Protein 2YSL (pdb70)

Radius of gyration: 19.65 Å; Cα contacts (8 Å, |Δi|>4): 67; chains: 1; bounding box: 47×52×24 Å

Foldseek 3Di:
DDDDDDDDDDDDDDDDDPVADAAPPPRHRQPDWDQFPVGDTHHPVPVVVQPPPDDFQRADPVDGDRDGDDDDD

Organism: Homo sapiens (NCBI:txid9606)

GO terms:
  GO:0003713 transcription coactivator activity (F, IDA)
  GO:0061630 ubiquitin protein ligase activity (F, IDA)
  GO:0005739 mitochondrion (C, IDA)
  GO:0140374 antiviral innate immune response (P, IDA)
  GO:1900226 negative regulation of NLRP3 inflammasome complex assembly (P, IDA)
  GO:0051607 defense response to virus (P, IDA)
  GO:0006511 ubiquitin-dependent protein catabolic process (P, IDA)
  GO:0070534 protein K63-linked ubiquitination (P, IDA)
  GO:0070936 protein K48-linked ubiquitination (P, IDA)
  GO:0061630 ubiquitin protein ligase activity (F, EXP)
  GO:0005737 cytoplasm (C, EXP)
  GO:0005739 mitochondrion (C, EXP)
  GO:0005829 cytosol (C, TAS)
  GO:0005515 protein binding (F, IPI)
  GO:0140374 antiviral innate immune response (P, IMP)
  GO:0046597 host-mediated suppression of symbiont invasion (P, IMP)

Structure (mmCIF, N/CA/C/O backbone):
data_2YSL
#
_entry.id   2YSL
#
loop_
_entity.id
_entity.type
_entity.pdbx_description
1 polymer 'Tripartite motif-containing protein 31'
2 non-polymer 'ZINC ION'
#
loop_
_atom_site.group_PDB
_atom_site.id
_atom_site.type_symbol
_atom_site.label_atom_id
_atom_site.label_alt_id
_atom_site.label_comp_id
_atom_site.label_asym_id
_atom_site.label_entity_id
_atom_site.label_seq_id
_atom_site.pdbx_PDB_ins_code
_atom_site.Cartn_x
_atom_site.Cartn_y
_atom_site.Cartn_z
_atom_site.occupancy
_atom_site.B_iso_or_equiv
_atom_site.auth_seq_id
_atom_site.auth_comp_id
_atom_site.auth_asym_id
_atom_site.auth_atom_id
_atom_site.pdbx_PDB_model_num
ATOM 1 N N . GLY A 1 1 ? -30.068 43.520 -12.438 1.00 0.00 1 GLY A N 1
ATOM 2 C CA . GLY A 1 1 ? -29.832 42.272 -11.735 1.00 0.00 1 GLY A CA 1
ATOM 3 C C . GLY A 1 1 ? -31.108 41.488 -11.502 1.00 0.00 1 GLY A C 1
ATOM 4 O O . GLY A 1 1 ? -32.073 42.011 -10.945 1.00 0.00 1 GLY A O 1
ATOM 8 N N . SER A 1 2 ? -31.115 40.230 -11.931 1.00 0.00 2 SER A N 1
ATOM 9 C CA . SER A 1 2 ? -32.284 39.374 -11.771 1.00 0.00 2 SER A CA 1
ATOM 10 C C . SER A 1 2 ? -31.977 37.946 -12.213 1.00 0.00 2 SER A C 1
ATOM 11 O O . SER A 1 2 ? -31.227 37.727 -13.164 1.00 0.00 2 SER A O 1
ATOM 19 N N . SER A 1 3 ? -32.562 36.978 -11.515 1.00 0.00 3 SER A N 1
ATOM 20 C CA . SER A 1 3 ? -32.349 35.571 -11.832 1.00 0.00 3 SER A CA 1
ATOM 21 C C . SER A 1 3 ? -33.250 34.680 -10.982 1.00 0.00 3 SER A C 1
ATOM 22 O O . SER A 1 3 ? -33.938 35.155 -10.080 1.00 0.00 3 SER A O 1
ATOM 30 N N . GLY A 1 4 ? -33.241 33.384 -11.280 1.00 0.00 4 GLY A N 1
ATOM 31 C CA . GLY A 1 4 ? -34.061 32.446 -10.535 1.00 0.00 4 GLY A CA 1
ATOM 32 C C . GLY A 1 4 ? -34.030 31.052 -11.128 1.00 0.00 4 GLY A C 1
ATOM 33 O O . GLY A 1 4 ? -33.857 30.887 -12.336 1.00 0.00 4 GLY A O 1
ATOM 37 N N . SER A 1 5 ? -34.197 30.045 -10.277 1.00 0.00 5 SER A N 1
ATOM 38 C CA . SER A 1 5 ? -34.182 28.656 -10.722 1.00 0.00 5 SER A CA 1
ATOM 39 C C . SER A 1 5 ? -35.031 27.782 -9.805 1.00 0.00 5 SER A C 1
ATOM 40 O O . SER A 1 5 ? -35.321 28.154 -8.668 1.00 0.00 5 SER A O 1
ATOM 48 N N . SER A 1 6 ? -35.428 26.617 -10.308 1.00 0.00 6 SER A N 1
ATOM 49 C CA . SER A 1 6 ? -36.247 25.690 -9.537 1.00 0.00 6 SER A CA 1
ATOM 50 C C . SER A 1 6 ? -36.394 24.359 -10.266 1.00 0.00 6 SER A C 1
ATOM 51 O O . SER A 1 6 ? -36.634 24.322 -11.472 1.00 0.00 6 SER A O 1
ATOM 59 N N . GLY A 1 7 ? -36.249 23.265 -9.524 1.00 0.00 7 GLY A N 1
ATOM 60 C CA . GLY A 1 7 ? -36.368 21.945 -10.116 1.00 0.00 7 GLY A CA 1
ATOM 61 C C . GLY A 1 7 ? -36.407 20.844 -9.075 1.00 0.00 7 GLY A C 1
ATOM 62 O O . GLY A 1 7 ? -35.742 20.933 -8.043 1.00 0.00 7 GLY A O 1
ATOM 66 N N . MET A 1 8 ? -37.190 19.805 -9.344 1.00 0.00 8 MET A N 1
ATOM 67 C CA . MET A 1 8 ? -37.313 18.682 -8.422 1.00 0.00 8 MET A CA 1
ATOM 68 C C . MET A 1 8 ? -37.542 17.378 -9.180 1.00 0.00 8 MET A C 1
ATOM 69 O O . MET A 1 8 ? -38.219 17.357 -10.208 1.00 0.00 8 MET A O 1
ATOM 83 N N . ALA A 1 9 ? -36.973 16.293 -8.666 1.00 0.00 9 ALA A N 1
ATOM 84 C CA . ALA A 1 9 ? -37.117 14.985 -9.294 1.00 0.00 9 ALA A CA 1
ATOM 85 C C . ALA A 1 9 ? -37.207 13.880 -8.247 1.00 0.00 9 ALA A C 1
ATOM 86 O O . ALA A 1 9 ? -37.037 14.128 -7.053 1.00 0.00 9 ALA A O 1
ATOM 93 N N . SER A 1 10 ? -37.476 12.660 -8.702 1.00 0.00 10 SER A N 1
ATOM 94 C CA . SER A 1 10 ? -37.593 11.518 -7.803 1.00 0.00 10 SER A CA 1
ATOM 95 C C . SER A 1 10 ? -36.738 10.353 -8.292 1.00 0.00 10 SER A C 1
ATOM 96 O O . SER A 1 10 ? -36.002 9.741 -7.519 1.00 0.00 10 SER A O 1
ATOM 104 N N . GLY A 1 11 ? -36.841 10.051 -9.583 1.00 0.00 11 GLY A N 1
ATOM 105 C CA . GLY A 1 11 ? -36.073 8.961 -10.154 1.00 0.00 11 GLY A CA 1
ATOM 106 C C . GLY A 1 11 ? -36.543 7.604 -9.668 1.00 0.00 11 GLY A C 1
ATOM 107 O O . GLY A 1 11 ? -37.454 7.514 -8.845 1.00 0.00 11 GLY A O 1
ATOM 111 N N . GLN A 1 12 ? -35.921 6.546 -10.179 1.00 0.00 12 GLN A N 1
ATOM 112 C CA . GLN A 1 12 ? -36.284 5.187 -9.793 1.00 0.00 12 GLN A CA 1
ATOM 113 C C . GLN A 1 12 ? -35.044 4.372 -9.443 1.00 0.00 12 GLN A C 1
ATOM 114 O O . GLN A 1 12 ? -33.998 4.508 -10.078 1.00 0.00 12 GLN A O 1
ATOM 128 N N . PHE A 1 13 ? -35.167 3.523 -8.427 1.00 0.00 13 PHE A N 1
ATOM 129 C CA . PHE A 1 13 ? -34.055 2.686 -7.992 1.00 0.00 13 PHE A CA 1
ATOM 130 C C . PHE A 1 13 ? -34.086 1.332 -8.694 1.00 0.00 13 PHE A C 1
ATOM 131 O O . PHE A 1 13 ? -35.155 0.788 -8.971 1.00 0.00 13 PHE A O 1
ATOM 148 N N . VAL A 1 14 ? -32.905 0.793 -8.980 1.00 0.00 14 VAL A N 1
ATOM 149 C CA . VAL A 1 14 ? -32.796 -0.498 -9.650 1.00 0.00 14 VAL A CA 1
ATOM 150 C C . VAL A 1 14 ? -32.253 -1.563 -8.704 1.00 0.00 14 VAL A C 1
ATOM 151 O O . VAL A 1 14 ? -31.315 -1.316 -7.947 1.00 0.00 14 VAL A O 1
ATOM 164 N N . ASN A 1 15 ? -32.849 -2.750 -8.754 1.00 0.00 15 ASN A N 1
ATOM 165 C CA . ASN A 1 15 ? -32.425 -3.855 -7.901 1.00 0.00 15 ASN A CA 1
ATOM 166 C C . ASN A 1 15 ? -31.717 -4.932 -8.718 1.00 0.00 15 ASN A C 1
ATOM 167 O O . ASN A 1 15 ? -32.356 -5.825 -9.274 1.00 0.00 15 ASN A O 1
ATOM 178 N N . LYS A 1 16 ? -30.393 -4.841 -8.785 1.00 0.00 16 LYS A N 1
ATOM 179 C CA . LYS A 1 16 ? -29.597 -5.808 -9.531 1.00 0.00 16 LYS A CA 1
ATOM 180 C C . LYS A 1 16 ? -28.365 -6.227 -8.736 1.00 0.00 16 LYS A C 1
ATOM 181 O O . LYS A 1 16 ? -27.940 -5.528 -7.815 1.00 0.00 16 LYS A O 1
ATOM 200 N N . LEU A 1 17 ? -27.794 -7.371 -9.097 1.00 0.00 17 LEU A N 1
ATOM 201 C CA . LEU A 1 17 ? -26.609 -7.883 -8.418 1.00 0.00 17 LEU A CA 1
ATOM 202 C C . LEU A 1 17 ? -25.336 -7.411 -9.113 1.00 0.00 17 LEU A C 1
ATOM 203 O O . LEU A 1 17 ? -25.104 -7.722 -10.281 1.00 0.00 17 LEU A O 1
ATOM 219 N N . GLN A 1 18 ? -24.515 -6.660 -8.387 1.00 0.00 18 GLN A N 1
ATOM 220 C CA . GLN A 1 18 ? -23.265 -6.146 -8.934 1.00 0.00 18 GLN A CA 1
ATOM 221 C C . GLN A 1 18 ? -22.091 -7.036 -8.538 1.00 0.00 18 GLN A C 1
ATOM 222 O O . GLN A 1 18 ? -21.599 -6.966 -7.413 1.00 0.00 18 GLN A O 1
ATOM 236 N N . GLU A 1 19 ? -21.648 -7.872 -9.472 1.00 0.00 19 GLU A N 1
ATOM 237 C CA . GLU A 1 19 ? -20.532 -8.777 -9.219 1.00 0.00 19 GLU A CA 1
ATOM 238 C C . GLU A 1 19 ? -19.220 -8.171 -9.707 1.00 0.00 19 GLU A C 1
ATOM 239 O O . GLU A 1 19 ? -18.347 -8.879 -10.208 1.00 0.00 19 GLU A O 1
ATOM 251 N N . GLU A 1 20 ? -19.089 -6.857 -9.556 1.00 0.00 20 GLU A N 1
ATOM 252 C CA . GLU A 1 20 ? -17.883 -6.156 -9.983 1.00 0.00 20 GLU A CA 1
ATOM 253 C C . GLU A 1 20 ? -16.951 -5.908 -8.801 1.00 0.00 20 GLU A C 1
ATOM 254 O O . GLU A 1 20 ? -17.318 -5.238 -7.836 1.00 0.00 20 GLU A O 1
ATOM 266 N N . VAL A 1 21 ? -15.742 -6.455 -8.884 1.00 0.00 21 VAL A N 1
ATOM 267 C CA . VAL A 1 21 ? -14.755 -6.293 -7.823 1.00 0.00 21 VAL A CA 1
ATOM 268 C C . VAL A 1 21 ? -14.741 -4.862 -7.299 1.00 0.00 21 VAL A C 1
ATOM 269 O O . VAL A 1 21 ? -14.921 -3.910 -8.060 1.00 0.00 21 VAL A O 1
ATOM 282 N N . ILE A 1 22 ? -14.526 -4.716 -5.996 1.00 0.00 22 ILE A N 1
ATOM 283 C CA . ILE A 1 22 ? -14.486 -3.400 -5.371 1.00 0.00 22 ILE A CA 1
ATOM 284 C C . ILE A 1 22 ? -13.142 -3.153 -4.694 1.00 0.00 22 ILE A C 1
ATOM 285 O O . ILE A 1 22 ? -12.482 -4.089 -4.240 1.00 0.00 22 ILE A O 1
ATOM 301 N N . CYS A 1 23 ? -12.743 -1.888 -4.627 1.00 0.00 23 CYS A N 1
ATOM 302 C CA . CYS A 1 23 ? -11.479 -1.516 -4.004 1.00 0.00 23 CYS A CA 1
ATOM 303 C C . CYS A 1 23 ? -11.589 -1.558 -2.483 1.00 0.00 23 CYS A C 1
ATOM 304 O O . CYS A 1 23 ? -12.412 -0.872 -1.876 1.00 0.00 23 CYS A O 1
ATOM 311 N N . PRO A 1 24 ? -10.740 -2.382 -1.850 1.00 0.00 24 PRO A N 1
ATOM 312 C CA . PRO A 1 24 ? -10.722 -2.533 -0.392 1.00 0.00 24 PRO A CA 1
ATOM 313 C C . PRO A 1 24 ? -10.193 -1.289 0.313 1.00 0.00 24 PRO A C 1
ATOM 314 O O . PRO A 1 24 ? -10.032 -1.277 1.533 1.00 0.00 24 PRO A O 1
ATOM 325 N N . ILE A 1 25 ? -9.926 -0.244 -0.463 1.00 0.00 25 ILE A N 1
ATOM 326 C CA . ILE A 1 25 ? -9.417 1.006 0.089 1.00 0.00 25 ILE A CA 1
ATOM 327 C C . ILE A 1 25 ? -10.496 2.083 0.096 1.00 0.00 25 ILE A C 1
ATOM 328 O O . ILE A 1 25 ? -10.809 2.657 1.140 1.00 0.00 25 ILE A O 1
ATOM 344 N N . CYS A 1 26 ? -11.064 2.353 -1.074 1.00 0.00 26 CYS A N 1
ATOM 345 C CA . CYS A 1 26 ? -12.109 3.360 -1.204 1.00 0.00 26 CYS A CA 1
ATOM 346 C C . CYS A 1 26 ? -13.489 2.710 -1.243 1.00 0.00 26 CYS A C 1
ATOM 347 O O . CYS A 1 26 ? -14.502 3.360 -0.981 1.00 0.00 26 CYS A O 1
ATOM 354 N N . LEU A 1 27 ? -13.521 1.423 -1.572 1.00 0.00 27 LEU A N 1
ATOM 355 C CA . LEU A 1 27 ? -14.776 0.683 -1.646 1.00 0.00 27 LEU A CA 1
ATOM 356 C C . LEU A 1 27 ? -15.618 1.155 -2.827 1.00 0.00 27 LEU A C 1
ATOM 357 O O . LEU A 1 27 ? -16.826 1.354 -2.701 1.00 0.00 27 LEU A O 1
ATOM 373 N N . ASP A 1 28 ? -14.972 1.330 -3.974 1.00 0.00 28 ASP A N 1
ATOM 374 C CA . ASP A 1 28 ? -15.662 1.776 -5.180 1.00 0.00 28 ASP A CA 1
ATOM 375 C C . ASP A 1 28 ? -15.406 0.816 -6.338 1.00 0.00 28 ASP A C 1
ATOM 376 O O . ASP A 1 28 ? -14.299 0.299 -6.496 1.00 0.00 28 ASP A O 1
ATOM 385 N N . ILE A 1 29 ? -16.436 0.582 -7.144 1.00 0.00 29 ILE A N 1
ATOM 386 C CA . ILE A 1 29 ? -16.322 -0.315 -8.287 1.00 0.00 29 ILE A CA 1
ATOM 387 C C . ILE A 1 29 ? -14.943 -0.215 -8.930 1.00 0.00 29 ILE A C 1
ATOM 388 O O . ILE A 1 29 ? -14.636 0.758 -9.620 1.00 0.00 29 ILE A O 1
ATOM 404 N N . LEU A 1 30 ? -14.114 -1.228 -8.700 1.00 0.00 30 LEU A N 1
ATOM 405 C CA . LEU A 1 30 ? -12.767 -1.256 -9.257 1.00 0.00 30 LEU A CA 1
ATOM 406 C C . LEU A 1 30 ? -12.808 -1.249 -10.782 1.00 0.00 30 LEU A C 1
ATOM 407 O O . LEU A 1 30 ? -12.983 -2.292 -11.411 1.00 0.00 30 LEU A O 1
ATOM 423 N N . GLN A 1 31 ? -12.644 -0.068 -11.369 1.00 0.00 31 GLN A N 1
ATOM 424 C CA . GLN A 1 31 ? -12.662 0.073 -12.820 1.00 0.00 31 GLN A CA 1
ATOM 425 C C . GLN A 1 31 ? -11.349 -0.408 -13.429 1.00 0.00 31 GLN A C 1
ATOM 426 O O . GLN A 1 31 ? -11.327 -0.955 -14.532 1.00 0.00 31 GLN A O 1
ATOM 440 N N . LYS A 1 32 ? -10.255 -0.199 -12.705 1.00 0.00 32 LYS A N 1
ATOM 441 C CA . LYS A 1 32 ? -8.937 -0.611 -13.172 1.00 0.00 32 LYS A CA 1
ATOM 442 C C . LYS A 1 32 ? -8.181 -1.359 -12.079 1.00 0.00 32 LYS A C 1
ATOM 443 O O . LYS A 1 32 ? -7.339 -0.798 -11.377 1.00 0.00 32 LYS A O 1
ATOM 462 N N . PRO A 1 33 ? -8.485 -2.657 -11.930 1.00 0.00 33 PRO A N 1
ATOM 463 C CA . PRO A 1 33 ? -7.843 -3.510 -10.925 1.00 0.00 33 PRO A CA 1
ATOM 464 C C . PRO A 1 33 ? -6.380 -3.789 -11.250 1.00 0.00 33 PRO A C 1
ATOM 465 O O . PRO A 1 33 ? -6.066 -4.393 -12.276 1.00 0.00 33 PRO A O 1
ATOM 476 N N . VAL A 1 34 ? -5.488 -3.346 -10.370 1.00 0.00 34 VAL A N 1
ATOM 477 C CA . VAL A 1 34 ? -4.057 -3.550 -10.563 1.00 0.00 34 VAL A CA 1
ATOM 478 C C . VAL A 1 34 ? -3.513 -4.588 -9.588 1.00 0.00 34 VAL A C 1
ATOM 479 O O . VAL A 1 34 ? -3.372 -4.321 -8.394 1.00 0.00 34 VAL A O 1
ATOM 492 N N . THR A 1 35 ? -3.208 -5.774 -10.104 1.00 0.00 35 THR A N 1
ATOM 493 C CA . THR A 1 35 ? -2.679 -6.854 -9.280 1.00 0.00 35 THR A CA 1
ATOM 494 C C . THR A 1 35 ? -1.166 -6.743 -9.132 1.00 0.00 35 THR A C 1
ATOM 495 O O . THR A 1 35 ? -0.415 -7.185 -10.002 1.00 0.00 35 THR A O 1
ATOM 506 N N . ILE A 1 36 ? -0.726 -6.152 -8.027 1.00 0.00 36 ILE A N 1
ATOM 507 C CA . ILE A 1 36 ? 0.699 -5.985 -7.766 1.00 0.00 36 ILE A CA 1
ATOM 508 C C . ILE A 1 36 ? 1.366 -7.327 -7.483 1.00 0.00 36 ILE A C 1
ATOM 509 O O . ILE A 1 36 ? 0.715 -8.372 -7.503 1.00 0.00 36 ILE A O 1
ATOM 525 N N . ASP A 1 37 ? 2.667 -7.290 -7.216 1.00 0.00 37 ASP A N 1
ATOM 526 C CA . ASP A 1 37 ? 3.423 -8.502 -6.925 1.00 0.00 37 ASP A CA 1
ATOM 527 C C . ASP A 1 37 ? 2.744 -9.316 -5.828 1.00 0.00 37 ASP A C 1
ATOM 528 O O . ASP A 1 37 ? 2.670 -10.543 -5.905 1.00 0.00 37 ASP A O 1
ATOM 537 N N . CYS A 1 38 ? 2.249 -8.625 -4.806 1.00 0.00 38 CYS A N 1
ATOM 538 C CA . CYS A 1 38 ? 1.578 -9.282 -3.692 1.00 0.00 38 CYS A CA 1
ATOM 539 C C . CYS A 1 38 ? 0.332 -10.024 -4.168 1.00 0.00 38 CYS A C 1
ATOM 540 O O . CYS A 1 38 ? -0.049 -11.046 -3.600 1.00 0.00 38 CYS A O 1
ATOM 547 N N . GLY A 1 39 ? -0.297 -9.501 -5.216 1.00 0.00 39 GLY A N 1
ATOM 548 C CA . GLY A 1 39 ? -1.492 -10.126 -5.751 1.00 0.00 39 GLY A CA 1
ATOM 549 C C . GLY A 1 39 ? -2.726 -9.262 -5.579 1.00 0.00 39 GLY A C 1
ATOM 550 O O . GLY A 1 39 ? -3.479 -9.045 -6.529 1.00 0.00 39 GLY A O 1
ATOM 554 N N . HIS A 1 40 ? -2.935 -8.767 -4.363 1.00 0.00 40 HIS A N 1
ATOM 555 C CA . HIS A 1 40 ? -4.087 -7.922 -4.069 1.00 0.00 40 HIS A CA 1
ATOM 556 C C . HIS A 1 40 ? -4.368 -6.966 -5.225 1.00 0.00 40 HIS A C 1
ATOM 557 O O . HIS A 1 40 ? -3.457 -6.564 -5.946 1.00 0.00 40 HIS A O 1
ATOM 571 N N . ASN A 1 41 ? -5.637 -6.607 -5.394 1.00 0.00 41 ASN A N 1
ATOM 572 C CA . ASN A 1 41 ? -6.038 -5.699 -6.462 1.00 0.00 41 ASN A CA 1
ATOM 573 C C . ASN A 1 41 ? -6.497 -4.359 -5.894 1.00 0.00 41 ASN A C 1
ATOM 574 O O . ASN A 1 41 ? -7.316 -4.310 -4.977 1.00 0.00 41 ASN A O 1
ATOM 585 N N . PHE A 1 42 ? -5.963 -3.275 -6.446 1.00 0.00 42 PHE A N 1
ATOM 586 C CA . PHE A 1 42 ? -6.317 -1.934 -5.995 1.00 0.00 42 PHE A CA 1
ATOM 587 C C . PHE A 1 42 ? -6.759 -1.064 -7.168 1.00 0.00 42 PHE A C 1
ATOM 588 O O . PHE A 1 42 ? -6.581 -1.432 -8.330 1.00 0.00 42 PHE A O 1
ATOM 605 N N . CYS A 1 43 ? -7.336 0.091 -6.856 1.00 0.00 43 CYS A N 1
ATOM 606 C CA . CYS A 1 43 ? -7.805 1.014 -7.882 1.00 0.00 43 CYS A CA 1
ATOM 607 C C . CYS A 1 43 ? -6.784 2.121 -8.126 1.00 0.00 43 CYS A C 1
ATOM 608 O O . CYS A 1 43 ? -6.178 2.639 -7.187 1.00 0.00 43 CYS A O 1
ATOM 615 N N . LEU A 1 44 ? -6.599 2.479 -9.392 1.00 0.00 44 LEU A N 1
ATOM 616 C CA . LEU A 1 44 ? -5.651 3.525 -9.760 1.00 0.00 44 LEU A CA 1
ATOM 617 C C . LEU A 1 44 ? -5.842 4.764 -8.890 1.00 0.00 44 LEU A C 1
ATOM 618 O O . LEU A 1 44 ? -4.877 5.328 -8.374 1.00 0.00 44 LEU A O 1
ATOM 634 N N . LYS A 1 45 ? -7.093 5.181 -8.730 1.00 0.00 45 LYS A N 1
ATOM 635 C CA . LYS A 1 45 ? -7.413 6.350 -7.920 1.00 0.00 45 LYS A CA 1
ATOM 636 C C . LYS A 1 45 ? -6.783 6.241 -6.535 1.00 0.00 45 LYS A C 1
ATOM 637 O O . LYS A 1 45 ? -6.523 7.250 -5.879 1.00 0.00 45 LYS A O 1
ATOM 656 N N . CYS A 1 46 ? -6.540 5.011 -6.096 1.00 0.00 46 CYS A N 1
ATOM 657 C CA . CYS A 1 46 ? -5.940 4.769 -4.790 1.00 0.00 46 CYS A CA 1
ATOM 658 C C . CYS A 1 46 ? -4.425 4.624 -4.905 1.00 0.00 46 CYS A C 1
ATOM 659 O O . CYS A 1 46 ? -3.672 5.472 -4.426 1.00 0.00 46 CYS A O 1
ATOM 666 N N . ILE A 1 47 ? -3.987 3.544 -5.544 1.00 0.00 47 ILE A N 1
ATOM 667 C CA . ILE A 1 47 ? -2.563 3.289 -5.723 1.00 0.00 47 ILE A CA 1
ATOM 668 C C . ILE A 1 47 ? -1.809 4.576 -6.039 1.00 0.00 47 ILE A C 1
ATOM 669 O O . ILE A 1 47 ? -0.722 4.817 -5.513 1.00 0.00 47 ILE A O 1
ATOM 685 N N . THR A 1 48 ? -2.395 5.403 -6.899 1.00 0.00 48 THR A N 1
ATOM 686 C CA . THR A 1 48 ? -1.779 6.667 -7.285 1.00 0.00 48 THR A CA 1
ATOM 687 C C . THR A 1 48 ? -1.796 7.661 -6.129 1.00 0.00 48 THR A C 1
ATOM 688 O O . THR A 1 48 ? -0.748 8.141 -5.697 1.00 0.00 48 THR A O 1
ATOM 699 N N . GLN A 1 49 ? -2.991 7.965 -5.633 1.00 0.00 49 GLN A N 1
ATOM 700 C CA . GLN A 1 49 ? -3.142 8.903 -4.527 1.00 0.00 49 GLN A CA 1
ATOM 701 C C . GLN A 1 49 ? -2.169 8.577 -3.400 1.00 0.00 49 GLN A C 1
ATOM 702 O O . GLN A 1 49 ? -1.480 9.459 -2.886 1.00 0.00 49 GLN A O 1
ATOM 716 N N . ILE A 1 50 ? -2.118 7.305 -3.019 1.00 0.00 50 ILE A N 1
ATOM 717 C CA . ILE A 1 50 ? -1.229 6.862 -1.952 1.00 0.00 50 ILE A CA 1
ATOM 718 C C . ILE A 1 50 ? 0.201 7.332 -2.198 1.00 0.00 50 ILE A C 1
ATOM 719 O O . ILE A 1 50 ? 0.902 7.732 -1.269 1.00 0.00 50 ILE A O 1
ATOM 735 N N . GLY A 1 51 ? 0.627 7.282 -3.456 1.00 0.00 51 GLY A N 1
ATOM 736 C CA . GLY A 1 51 ? 1.970 7.708 -3.802 1.00 0.00 51 GLY A CA 1
ATOM 737 C C . GLY A 1 51 ? 2.090 9.215 -3.916 1.00 0.00 51 GLY A C 1
ATOM 738 O O . GLY A 1 51 ? 1.917 9.777 -4.996 1.00 0.00 51 GLY A O 1
ATOM 742 N N . GLU A 1 52 ? 2.386 9.869 -2.797 1.00 0.00 52 GLU A N 1
ATOM 743 C CA . GLU A 1 52 ? 2.526 11.321 -2.777 1.00 0.00 52 GLU A CA 1
ATOM 744 C C . GLU A 1 52 ? 3.997 11.726 -2.792 1.00 0.00 52 GLU A C 1
ATOM 745 O O . GLU A 1 52 ? 4.475 12.336 -3.749 1.00 0.00 52 GLU A O 1
ATOM 757 N N . THR A 1 53 ? 4.711 11.382 -1.725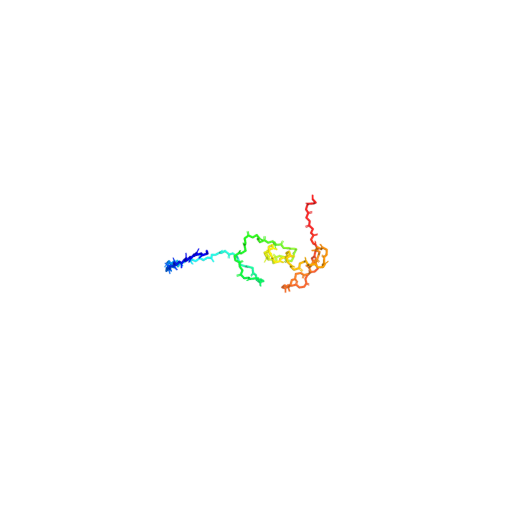 1.00 0.00 53 THR A N 1
ATOM 758 C CA . THR A 1 53 ? 6.126 11.710 -1.614 1.00 0.00 53 THR A CA 1
ATOM 759 C C . THR A 1 53 ? 6.993 10.627 -2.246 1.00 0.00 53 THR A C 1
ATOM 760 O O . THR A 1 53 ? 7.979 10.924 -2.921 1.00 0.00 53 THR A O 1
ATOM 771 N N . SER A 1 54 ? 6.619 9.371 -2.024 1.00 0.00 54 SER A N 1
ATOM 772 C CA . SER A 1 54 ? 7.365 8.244 -2.570 1.00 0.00 54 SER A CA 1
ATOM 773 C C . SER A 1 54 ? 7.582 8.412 -4.071 1.00 0.00 54 SER A C 1
ATOM 774 O O . SER A 1 54 ? 6.898 9.201 -4.724 1.00 0.00 54 SER A O 1
ATOM 782 N N . CYS A 1 55 ? 8.540 7.666 -4.611 1.00 0.00 55 CYS A N 1
ATOM 783 C CA . CYS A 1 55 ? 8.849 7.732 -6.035 1.00 0.00 55 CYS A CA 1
ATOM 784 C C . CYS A 1 55 ? 7.920 6.825 -6.836 1.00 0.00 55 CYS A C 1
ATOM 785 O O . CYS A 1 55 ? 7.350 7.239 -7.844 1.00 0.00 55 CYS A O 1
ATOM 793 N N . GLY A 1 56 ? 7.774 5.585 -6.380 1.00 0.00 56 GLY A N 1
ATOM 794 C CA . GLY A 1 56 ? 6.915 4.638 -7.067 1.00 0.00 56 GLY A CA 1
ATOM 795 C C . GLY A 1 56 ? 6.685 3.374 -6.263 1.00 0.00 56 GLY A C 1
ATOM 796 O O . GLY A 1 56 ? 5.594 2.805 -6.286 1.00 0.00 56 GLY A O 1
ATOM 800 N N . PHE A 1 57 ? 7.716 2.933 -5.549 1.00 0.00 57 PHE A N 1
ATOM 801 C CA . PHE A 1 57 ? 7.621 1.726 -4.735 1.00 0.00 57 PHE A CA 1
ATOM 802 C C . PHE A 1 57 ? 6.833 1.993 -3.457 1.00 0.00 57 PHE A C 1
ATOM 803 O O . PHE A 1 57 ? 7.077 2.976 -2.756 1.00 0.00 57 PHE A O 1
ATOM 820 N N . PHE A 1 58 ? 5.885 1.110 -3.159 1.00 0.00 58 PHE A N 1
ATOM 821 C CA . PHE A 1 58 ? 5.058 1.250 -1.965 1.00 0.00 58 PHE A CA 1
ATOM 822 C C . PHE A 1 58 ? 4.602 -0.114 -1.457 1.00 0.00 58 PHE A C 1
ATOM 823 O O . PHE A 1 58 ? 3.935 -0.865 -2.169 1.00 0.00 58 PHE A O 1
ATOM 840 N N . LYS A 1 59 ? 4.969 -0.430 -0.219 1.00 0.00 59 LYS A N 1
ATOM 841 C CA . LYS A 1 59 ? 4.599 -1.703 0.388 1.00 0.00 59 LYS A CA 1
ATOM 842 C C . LYS A 1 59 ? 3.085 -1.813 0.542 1.00 0.00 59 LYS A C 1
ATOM 843 O O . LYS A 1 59 ? 2.470 -1.052 1.290 1.00 0.00 59 LYS A O 1
ATOM 862 N N . CYS A 1 60 ? 2.490 -2.765 -0.169 1.00 0.00 60 CYS A N 1
ATOM 863 C CA . CYS A 1 60 ? 1.049 -2.975 -0.111 1.00 0.00 60 CYS A CA 1
ATOM 864 C C . CYS A 1 60 ? 0.518 -2.723 1.298 1.00 0.00 60 CYS A C 1
ATOM 865 O O . CYS A 1 60 ? 1.121 -3.121 2.295 1.00 0.00 60 CYS A O 1
ATOM 872 N N . PRO A 1 61 ? -0.636 -2.046 1.383 1.00 0.00 61 PRO A N 1
ATOM 873 C CA . PRO A 1 61 ? -1.274 -1.727 2.664 1.00 0.00 61 PRO A CA 1
ATOM 874 C C . PRO A 1 61 ? -1.834 -2.964 3.357 1.00 0.00 61 PRO A C 1
ATOM 875 O O . PRO A 1 61 ? -1.571 -3.199 4.538 1.00 0.00 61 PRO A O 1
ATOM 886 N N . LEU A 1 62 ? -2.607 -3.751 2.618 1.00 0.00 62 LEU A N 1
ATOM 887 C CA . LEU A 1 62 ? -3.205 -4.966 3.162 1.00 0.00 62 LEU A CA 1
ATOM 888 C C . LEU A 1 62 ? -2.134 -5.893 3.729 1.00 0.00 62 LEU A C 1
ATOM 889 O O . LEU A 1 62 ? -2.205 -6.307 4.886 1.00 0.00 62 LEU A O 1
ATOM 905 N N . CYS A 1 63 ? -1.142 -6.214 2.906 1.00 0.00 63 CYS A N 1
ATOM 906 C CA . CYS A 1 63 ? -0.054 -7.091 3.324 1.00 0.00 63 CYS A CA 1
ATOM 907 C C . CYS A 1 63 ? 1.295 -6.392 3.178 1.00 0.00 63 CYS A C 1
ATOM 908 O O . CYS A 1 63 ? 1.555 -5.724 2.177 1.00 0.00 63 CYS A O 1
ATOM 915 N N . LYS A 1 64 ? 2.149 -6.552 4.182 1.00 0.00 64 LYS A N 1
ATOM 916 C CA . LYS A 1 64 ? 3.472 -5.939 4.166 1.00 0.00 64 LYS A CA 1
ATOM 917 C C . LYS A 1 64 ? 4.447 -6.770 3.338 1.00 0.00 64 LYS A C 1
ATOM 918 O O . LYS A 1 64 ? 5.281 -7.495 3.882 1.00 0.00 64 LYS A O 1
ATOM 937 N N . THR A 1 65 ? 4.338 -6.660 2.017 1.00 0.00 65 THR A N 1
ATOM 938 C CA . THR A 1 65 ? 5.210 -7.401 1.114 1.00 0.00 65 THR A CA 1
ATOM 939 C C . THR A 1 65 ? 6.087 -6.457 0.300 1.00 0.00 65 THR A C 1
ATOM 940 O O . THR A 1 65 ? 5.589 -5.539 -0.353 1.00 0.00 65 THR A O 1
ATOM 951 N N . SER A 1 66 ? 7.395 -6.689 0.341 1.00 0.00 66 SER A N 1
ATOM 952 C CA . SER A 1 66 ? 8.342 -5.857 -0.391 1.00 0.00 66 SER A CA 1
ATOM 953 C C . SER A 1 66 ? 8.006 -5.832 -1.879 1.00 0.00 66 SER A C 1
ATOM 954 O O . SER A 1 66 ? 8.461 -6.682 -2.645 1.00 0.00 66 SER A O 1
ATOM 962 N N . VAL A 1 67 ? 7.206 -4.850 -2.283 1.00 0.00 67 VAL A N 1
ATOM 963 C CA . VAL A 1 67 ? 6.809 -4.712 -3.679 1.00 0.00 67 VAL A CA 1
ATOM 964 C C . VAL A 1 67 ? 7.399 -3.449 -4.296 1.00 0.00 67 VAL A C 1
ATOM 965 O O . VAL A 1 67 ? 7.403 -2.386 -3.675 1.00 0.00 67 VAL A O 1
ATOM 978 N N . ARG A 1 68 ? 7.897 -3.573 -5.522 1.00 0.00 68 ARG A N 1
ATOM 979 C CA . ARG A 1 68 ? 8.491 -2.441 -6.223 1.00 0.00 68 ARG A CA 1
ATOM 980 C C . ARG A 1 68 ? 7.994 -2.373 -7.664 1.00 0.00 68 ARG A C 1
ATOM 981 O O . ARG A 1 68 ? 8.296 -3.246 -8.479 1.00 0.00 68 ARG A O 1
ATOM 1002 N N . LYS A 1 69 ? 7.230 -1.331 -7.973 1.00 0.00 69 LYS A N 1
ATOM 1003 C CA . LYS A 1 69 ? 6.691 -1.148 -9.315 1.00 0.00 69 LYS A CA 1
ATOM 1004 C C . LYS A 1 69 ? 7.690 -1.610 -10.371 1.00 0.00 69 LYS A C 1
ATOM 1005 O O . LYS A 1 69 ? 8.790 -1.069 -10.477 1.00 0.00 69 LYS A O 1
ATOM 1024 N N . ASN A 1 70 ? 7.299 -2.614 -11.149 1.00 0.00 70 ASN A N 1
ATOM 1025 C CA . ASN A 1 70 ? 8.161 -3.148 -12.197 1.00 0.00 70 ASN A CA 1
ATOM 1026 C C . ASN A 1 70 ? 7.333 -3.754 -13.327 1.00 0.00 70 ASN A C 1
ATOM 1027 O O . ASN A 1 70 ? 6.455 -4.583 -13.091 1.00 0.00 70 ASN A O 1
ATOM 1038 N N . ALA A 1 71 ? 7.619 -3.332 -14.554 1.00 0.00 71 ALA A N 1
ATOM 1039 C CA . ALA A 1 71 ? 6.903 -3.834 -15.721 1.00 0.00 71 ALA A CA 1
ATOM 1040 C C . ALA A 1 71 ? 7.624 -3.459 -17.011 1.00 0.00 71 ALA A C 1
ATOM 1041 O O . ALA A 1 71 ? 8.511 -2.605 -17.011 1.00 0.00 71 ALA A O 1
ATOM 1048 N N . ILE A 1 72 ? 7.238 -4.103 -18.107 1.00 0.00 72 ILE A N 1
ATOM 1049 C CA . ILE A 1 72 ? 7.848 -3.835 -19.404 1.00 0.00 72 ILE A CA 1
ATOM 1050 C C . ILE A 1 72 ? 8.045 -2.339 -19.621 1.00 0.00 72 ILE A C 1
ATOM 1051 O O . ILE A 1 72 ? 7.096 -1.615 -19.924 1.00 0.00 72 ILE A O 1
ATOM 1067 N N . ARG A 1 73 ? 9.283 -1.882 -19.465 1.00 0.00 73 ARG A N 1
ATOM 1068 C CA . ARG A 1 73 ? 9.605 -0.471 -19.644 1.00 0.00 73 ARG A CA 1
ATOM 1069 C C . ARG A 1 73 ? 8.765 0.140 -20.762 1.00 0.00 73 ARG A C 1
ATOM 1070 O O . ARG A 1 73 ? 8.994 -0.127 -21.941 1.00 0.00 73 ARG A O 1
ATOM 1093 N N . GLY A 1 1 ? -7.170 -14.010 -38.631 1.00 0.00 1 GLY A N 2
ATOM 1094 C CA . GLY A 1 1 ? -7.855 -13.781 -37.372 1.00 0.00 1 GLY A CA 2
ATOM 1095 C C . GLY A 1 1 ? -7.846 -15.004 -36.476 1.00 0.00 1 GLY A C 2
ATOM 1096 O O . GLY A 1 1 ? -6.885 -15.773 -36.474 1.00 0.00 1 GLY A O 2
ATOM 1100 N N . SER A 1 2 ? -8.919 -15.184 -35.712 1.00 0.00 2 SER A N 2
ATOM 1101 C CA . SER A 1 2 ? -9.028 -16.319 -34.804 1.00 0.00 2 SER A CA 2
ATOM 1102 C C . SER A 1 2 ? -10.368 -17.027 -34.979 1.00 0.00 2 SER A C 2
ATOM 1103 O O . SER A 1 2 ? -11.427 -16.405 -34.899 1.00 0.00 2 SER A O 2
ATOM 1111 N N . SER A 1 3 ? -10.313 -18.334 -35.217 1.00 0.00 3 SER A N 2
ATOM 1112 C CA . SER A 1 3 ? -11.522 -19.128 -35.407 1.00 0.00 3 SER A CA 2
ATOM 1113 C C . SER A 1 3 ? -11.724 -20.095 -34.245 1.00 0.00 3 SER A C 2
ATOM 1114 O O . SER A 1 3 ? -11.075 -21.138 -34.171 1.00 0.00 3 SER A O 2
ATOM 1122 N N . GLY A 1 4 ? -12.631 -19.741 -33.340 1.00 0.00 4 GLY A N 2
ATOM 1123 C CA . GLY A 1 4 ? -12.904 -20.588 -32.193 1.00 0.00 4 GLY A CA 2
ATOM 1124 C C . GLY A 1 4 ? -14.186 -21.382 -32.351 1.00 0.00 4 GLY A C 2
ATOM 1125 O O . GLY A 1 4 ? -14.595 -21.697 -33.468 1.00 0.00 4 GLY A O 2
ATOM 1129 N N . SER A 1 5 ? -14.819 -21.708 -31.229 1.00 0.00 5 SER A N 2
ATOM 1130 C CA . SER A 1 5 ? -16.059 -22.476 -31.247 1.00 0.00 5 SER A CA 2
ATOM 1131 C C . SER A 1 5 ? -17.265 -21.557 -31.420 1.00 0.00 5 SER A C 2
ATOM 1132 O O . SER A 1 5 ? -17.888 -21.141 -30.444 1.00 0.00 5 SER A O 2
ATOM 1140 N N . SER A 1 6 ? -17.587 -21.244 -32.671 1.00 0.00 6 SER A N 2
ATOM 1141 C CA . SER A 1 6 ? -18.715 -20.371 -32.974 1.00 0.00 6 SER A CA 2
ATOM 1142 C C . SER A 1 6 ? -20.038 -21.064 -32.660 1.00 0.00 6 SER A C 2
ATOM 1143 O O . SER A 1 6 ? -20.573 -21.805 -33.483 1.00 0.00 6 SER A O 2
ATOM 1151 N N . GLY A 1 7 ? -20.559 -20.815 -31.463 1.00 0.00 7 GLY A N 2
ATOM 1152 C CA . GLY A 1 7 ? -21.814 -21.422 -31.060 1.00 0.00 7 GLY A CA 2
ATOM 1153 C C . GLY A 1 7 ? -22.581 -20.566 -30.071 1.00 0.00 7 GLY A C 2
ATOM 1154 O O . GLY A 1 7 ? -22.158 -20.399 -28.927 1.00 0.00 7 GLY A O 2
ATOM 1158 N N . MET A 1 8 ? -23.710 -20.023 -30.512 1.00 0.00 8 MET A N 2
ATOM 1159 C CA . MET A 1 8 ? -24.537 -19.179 -29.657 1.00 0.00 8 MET A CA 2
ATOM 1160 C C . MET A 1 8 ? -25.829 -19.894 -29.274 1.00 0.00 8 MET A C 2
ATOM 1161 O O . MET A 1 8 ? -26.711 -20.091 -30.109 1.00 0.00 8 MET A O 2
ATOM 1175 N N . ALA A 1 9 ? -25.932 -20.280 -28.006 1.00 0.00 9 ALA A N 2
ATOM 1176 C CA . ALA A 1 9 ? -27.117 -20.972 -27.513 1.00 0.00 9 ALA A CA 2
ATOM 1177 C C . ALA A 1 9 ? -27.696 -20.265 -26.292 1.00 0.00 9 ALA A C 2
ATOM 1178 O O . ALA A 1 9 ? -27.152 -20.361 -25.192 1.00 0.00 9 ALA A O 2
ATOM 1185 N N . SER A 1 10 ? -28.801 -19.555 -26.494 1.00 0.00 10 SER A N 2
ATOM 1186 C CA . SER A 1 10 ? -29.451 -18.829 -25.409 1.00 0.00 10 SER A CA 2
ATOM 1187 C C . SER A 1 10 ? -30.004 -19.793 -24.364 1.00 0.00 10 SER A C 2
ATOM 1188 O O . SER A 1 10 ? -30.027 -21.005 -24.572 1.00 0.00 10 SER A O 2
ATOM 1196 N N . GLY A 1 11 ? -30.449 -19.244 -23.238 1.00 0.00 11 GLY A N 2
ATOM 1197 C CA . GLY A 1 11 ? -30.995 -20.068 -22.175 1.00 0.00 11 GLY A CA 2
ATOM 1198 C C . GLY A 1 11 ? -29.976 -20.373 -21.096 1.00 0.00 11 GLY A C 2
ATOM 1199 O O . GLY A 1 11 ? -29.890 -21.504 -20.617 1.00 0.00 11 GLY A O 2
ATOM 1203 N N . GLN A 1 12 ? -29.201 -19.364 -20.713 1.00 0.00 12 GLN A N 2
ATOM 1204 C CA . GLN A 1 12 ? -28.181 -19.531 -19.685 1.00 0.00 12 GLN A CA 2
ATOM 1205 C C . GLN A 1 12 ? -28.817 -19.824 -18.330 1.00 0.00 12 GLN A C 2
ATOM 1206 O O . GLN A 1 12 ? -30.001 -19.564 -18.119 1.00 0.00 12 GLN A O 2
ATOM 1220 N N . PHE A 1 13 ? -28.022 -20.368 -17.414 1.00 0.00 13 PHE A N 2
ATOM 1221 C CA . PHE A 1 13 ? -28.508 -20.698 -16.080 1.00 0.00 13 PHE A CA 2
ATOM 1222 C C . PHE A 1 13 ? -27.670 -20.005 -15.009 1.00 0.00 13 PHE A C 2
ATOM 1223 O O . PHE A 1 13 ? -27.330 -20.602 -13.988 1.00 0.00 13 PHE A O 2
ATOM 1240 N N . VAL A 1 14 ? -27.340 -18.740 -15.251 1.00 0.00 14 VAL A N 2
ATOM 1241 C CA . VAL A 1 14 ? -26.542 -17.965 -14.309 1.00 0.00 14 VAL A CA 2
ATOM 1242 C C . VAL A 1 14 ? -27.358 -17.590 -13.077 1.00 0.00 14 VAL A C 2
ATOM 1243 O O . VAL A 1 14 ? -28.533 -17.240 -13.181 1.00 0.00 14 VAL A O 2
ATOM 1256 N N . ASN A 1 15 ? -26.726 -17.665 -11.910 1.00 0.00 15 ASN A N 2
ATOM 1257 C CA . ASN A 1 15 ? -27.393 -17.334 -10.656 1.00 0.00 15 ASN A CA 2
ATOM 1258 C C . ASN A 1 15 ? -26.666 -16.203 -9.935 1.00 0.00 15 ASN A C 2
ATOM 1259 O O . ASN A 1 15 ? -26.801 -16.036 -8.723 1.00 0.00 15 ASN A O 2
ATOM 1270 N N . LYS A 1 16 ? -25.893 -15.428 -10.689 1.00 0.00 16 LYS A N 2
ATOM 1271 C CA . LYS A 1 16 ? -25.145 -14.312 -10.124 1.00 0.00 16 LYS A CA 2
ATOM 1272 C C . LYS A 1 16 ? -25.234 -13.085 -11.026 1.00 0.00 16 LYS A C 2
ATOM 1273 O O . LYS A 1 16 ? -25.248 -13.204 -12.252 1.00 0.00 16 LYS A O 2
ATOM 1292 N N . LEU A 1 17 ? -25.291 -11.908 -10.413 1.00 0.00 17 LEU A N 2
ATOM 1293 C CA . LEU A 1 17 ? -25.377 -10.659 -11.161 1.00 0.00 17 LEU A CA 2
ATOM 1294 C C . LEU A 1 17 ? -24.743 -9.512 -10.381 1.00 0.00 17 LEU A C 2
ATOM 1295 O O . LEU A 1 17 ? -24.362 -9.674 -9.222 1.00 0.00 17 LEU A O 2
ATOM 1311 N N . GLN A 1 18 ? -24.636 -8.354 -11.023 1.00 0.00 18 GLN A N 2
ATOM 1312 C CA . GLN A 1 18 ? -24.050 -7.180 -10.388 1.00 0.00 18 GLN A CA 2
ATOM 1313 C C . GLN A 1 18 ? -22.958 -7.582 -9.401 1.00 0.00 18 GLN A C 2
ATOM 1314 O O . GLN A 1 18 ? -22.921 -7.097 -8.271 1.00 0.00 18 GLN A O 2
ATOM 1328 N N . GLU A 1 19 ? -22.072 -8.472 -9.838 1.00 0.00 19 GLU A N 2
ATOM 1329 C CA . GLU A 1 19 ? -20.981 -8.940 -8.991 1.00 0.00 19 GLU A CA 2
ATOM 1330 C C . GLU A 1 19 ? -19.660 -8.295 -9.401 1.00 0.00 19 GLU A C 2
ATOM 1331 O O . GLU A 1 19 ? -18.924 -8.835 -10.226 1.00 0.00 19 GLU A O 2
ATOM 1343 N N . GLU A 1 20 ? -19.368 -7.137 -8.817 1.00 0.00 20 GLU A N 2
ATOM 1344 C CA . GLU A 1 20 ? -18.136 -6.418 -9.122 1.00 0.00 20 GLU A CA 2
ATOM 1345 C C . GLU A 1 20 ? -17.325 -6.165 -7.855 1.00 0.00 20 GLU A C 2
ATOM 1346 O O . GLU A 1 20 ? -17.825 -5.587 -6.890 1.00 0.00 20 GLU A O 2
ATOM 1358 N N . VAL A 1 21 ? -16.070 -6.603 -7.865 1.00 0.00 21 VAL A N 2
ATOM 1359 C CA . VAL A 1 21 ? -15.189 -6.425 -6.717 1.00 0.00 21 VAL A CA 2
ATOM 1360 C C . VAL A 1 21 ? -15.007 -4.947 -6.389 1.00 0.00 21 VAL A C 2
ATOM 1361 O O . VAL A 1 21 ? -14.923 -4.107 -7.286 1.00 0.00 21 VAL A O 2
ATOM 1374 N N . ILE A 1 22 ? -14.947 -4.637 -5.098 1.00 0.00 22 ILE A N 2
ATOM 1375 C CA . ILE A 1 22 ? -14.773 -3.260 -4.652 1.00 0.00 22 ILE A CA 2
ATOM 1376 C C . ILE A 1 22 ? -13.381 -3.043 -4.068 1.00 0.00 22 ILE A C 2
ATOM 1377 O O . ILE A 1 22 ? -12.757 -3.975 -3.559 1.00 0.00 22 ILE A O 2
ATOM 1393 N N . CYS A 1 23 ? -12.900 -1.807 -4.142 1.00 0.00 23 CYS A N 2
ATOM 1394 C CA . CYS A 1 23 ? -11.583 -1.465 -3.619 1.00 0.00 23 CYS A CA 2
ATOM 1395 C C . CYS A 1 23 ? -11.609 -1.370 -2.097 1.00 0.00 23 CYS A C 2
ATOM 1396 O O . CYS A 1 23 ? -12.361 -0.590 -1.511 1.00 0.00 23 CYS A O 2
ATOM 1403 N N . PRO A 1 24 ? -10.769 -2.182 -1.438 1.00 0.00 24 PRO A N 2
ATOM 1404 C CA . PRO A 1 24 ? -10.676 -2.208 0.024 1.00 0.00 24 PRO A CA 2
ATOM 1405 C C . PRO A 1 24 ? -10.046 -0.938 0.588 1.00 0.00 24 PRO A C 2
ATOM 1406 O O . PRO A 1 24 ? -9.809 -0.833 1.791 1.00 0.00 24 PRO A O 2
ATOM 1417 N N . ILE A 1 25 ? -9.778 0.023 -0.290 1.00 0.00 25 ILE A N 2
ATOM 1418 C CA . ILE A 1 25 ? -9.177 1.286 0.122 1.00 0.00 25 ILE A CA 2
ATOM 1419 C C . ILE A 1 25 ? -10.206 2.412 0.115 1.00 0.00 25 ILE A C 2
ATOM 1420 O O . ILE A 1 25 ? -10.478 3.025 1.147 1.00 0.00 25 ILE A O 2
ATOM 1436 N N . CYS A 1 26 ? -10.776 2.678 -1.056 1.00 0.00 26 CYS A N 2
ATOM 1437 C CA . CYS A 1 26 ? -11.776 3.729 -1.198 1.00 0.00 26 CYS A CA 2
ATOM 1438 C C . CYS A 1 26 ? -13.186 3.154 -1.104 1.00 0.00 26 CYS A C 2
ATOM 1439 O O . CYS A 1 26 ? -14.140 3.868 -0.792 1.00 0.00 26 CYS A O 2
ATOM 1446 N N . LEU A 1 27 ? -13.311 1.860 -1.377 1.00 0.00 27 LEU A N 2
ATOM 1447 C CA . LEU A 1 27 ? -14.604 1.188 -1.323 1.00 0.00 27 LEU A CA 2
ATOM 1448 C C . LEU A 1 27 ? -15.491 1.620 -2.487 1.00 0.00 27 LEU A C 2
ATOM 1449 O O . LEU A 1 27 ? -16.662 1.952 -2.298 1.00 0.00 27 LEU A O 2
ATOM 1465 N N . ASP A 1 28 ? -14.927 1.611 -3.689 1.00 0.00 28 ASP A N 2
ATOM 1466 C CA . ASP A 1 28 ? -15.667 1.999 -4.884 1.00 0.00 28 ASP A CA 2
ATOM 1467 C C . ASP A 1 28 ? -15.505 0.957 -5.986 1.00 0.00 28 ASP A C 2
ATOM 1468 O O . ASP A 1 28 ? -14.429 0.385 -6.159 1.00 0.00 28 ASP A O 2
ATOM 1477 N N . ILE A 1 29 ? -16.581 0.714 -6.727 1.00 0.00 29 ILE A N 2
ATOM 1478 C CA . ILE A 1 29 ? -16.558 -0.259 -7.812 1.00 0.00 29 ILE A CA 2
ATOM 1479 C C . ILE A 1 29 ? -15.243 -0.193 -8.581 1.00 0.00 29 ILE A C 2
ATOM 1480 O O . ILE A 1 29 ? -14.996 0.752 -9.331 1.00 0.00 29 ILE A O 2
ATOM 1496 N N . LEU A 1 30 ? -14.402 -1.204 -8.392 1.00 0.00 30 LEU A N 2
ATOM 1497 C CA . LEU A 1 30 ? -13.112 -1.263 -9.070 1.00 0.00 30 LEU A CA 2
ATOM 1498 C C . LEU A 1 30 ? -13.288 -1.199 -10.583 1.00 0.00 30 LEU A C 2
ATOM 1499 O O . LEU A 1 30 ? -13.843 -2.114 -11.191 1.00 0.00 30 LEU A O 2
ATOM 1515 N N . GLN A 1 31 ? -12.810 -0.115 -11.185 1.00 0.00 31 GLN A N 2
ATOM 1516 C CA . GLN A 1 31 ? -12.915 0.066 -12.628 1.00 0.00 31 GLN A CA 2
ATOM 1517 C C . GLN A 1 31 ? -11.672 -0.465 -13.334 1.00 0.00 31 GLN A C 2
ATOM 1518 O O . GLN A 1 31 ? -11.759 -1.038 -14.421 1.00 0.00 31 GLN A O 2
ATOM 1532 N N . LYS A 1 32 ? -10.514 -0.271 -12.711 1.00 0.00 32 LYS A N 2
ATOM 1533 C CA . LYS A 1 32 ? -9.253 -0.731 -13.279 1.00 0.00 32 LYS A CA 2
ATOM 1534 C C . LYS A 1 32 ? -8.465 -1.549 -12.261 1.00 0.00 32 LYS A C 2
ATOM 1535 O O . LYS A 1 32 ? -7.551 -1.052 -11.603 1.00 0.00 32 LYS A O 2
ATOM 1554 N N . PRO A 1 33 ? -8.824 -2.835 -12.129 1.00 0.00 33 PRO A N 2
ATOM 1555 C CA . PRO A 1 33 ? -8.161 -3.750 -11.195 1.00 0.00 33 PRO A CA 2
ATOM 1556 C C . PRO A 1 33 ? -6.739 -4.090 -11.627 1.00 0.00 33 PRO A C 2
ATOM 1557 O O . PRO A 1 33 ? -6.523 -4.649 -12.702 1.00 0.00 33 PRO A O 2
ATOM 1568 N N . VAL A 1 34 ? -5.771 -3.748 -10.782 1.00 0.00 34 VAL A N 2
ATOM 1569 C CA . VAL A 1 34 ? -4.369 -4.019 -11.076 1.00 0.00 34 VAL A CA 2
ATOM 1570 C C . VAL A 1 34 ? -3.776 -4.999 -10.070 1.00 0.00 34 VAL A C 2
ATOM 1571 O O . VAL A 1 34 ? -3.926 -4.831 -8.860 1.00 0.00 34 VAL A O 2
ATOM 1584 N N . THR A 1 35 ? -3.099 -6.024 -10.579 1.00 0.00 35 THR A N 2
ATOM 1585 C CA . THR A 1 35 ? -2.483 -7.032 -9.726 1.00 0.00 35 THR A CA 2
ATOM 1586 C C . THR A 1 35 ? -1.003 -6.739 -9.509 1.00 0.00 35 THR A C 2
ATOM 1587 O O . THR A 1 35 ? -0.205 -6.801 -10.445 1.00 0.00 35 THR A O 2
ATOM 1598 N N . ILE A 1 36 ? -0.643 -6.420 -8.271 1.00 0.00 36 ILE A N 2
ATOM 1599 C CA . ILE A 1 36 ? 0.742 -6.119 -7.932 1.00 0.00 36 ILE A CA 2
ATOM 1600 C C . ILE A 1 36 ? 1.501 -7.384 -7.544 1.00 0.00 36 ILE A C 2
ATOM 1601 O O . ILE A 1 36 ? 0.923 -8.469 -7.472 1.00 0.00 36 ILE A O 2
ATOM 1617 N N . ASP A 1 37 ? 2.797 -7.237 -7.294 1.00 0.00 37 ASP A N 2
ATOM 1618 C CA . ASP A 1 37 ? 3.635 -8.367 -6.911 1.00 0.00 37 ASP A CA 2
ATOM 1619 C C . ASP A 1 37 ? 2.958 -9.202 -5.828 1.00 0.00 37 ASP A C 2
ATOM 1620 O O . ASP A 1 37 ? 2.977 -10.432 -5.876 1.00 0.00 37 ASP A O 2
ATOM 1629 N N . CYS A 1 38 ? 2.363 -8.526 -4.852 1.00 0.00 38 CYS A N 2
ATOM 1630 C CA . CYS A 1 38 ? 1.681 -9.204 -3.756 1.00 0.00 38 CYS A CA 2
ATOM 1631 C C . CYS A 1 38 ? 0.496 -10.015 -4.271 1.00 0.00 38 CYS A C 2
ATOM 1632 O O . CYS A 1 38 ? 0.124 -11.032 -3.686 1.00 0.00 38 CYS A O 2
ATOM 1639 N N . GLY A 1 39 ? -0.093 -9.558 -5.372 1.00 0.00 39 GLY A N 2
ATOM 1640 C CA . GLY A 1 39 ? -1.229 -10.253 -5.948 1.00 0.00 39 GLY A CA 2
ATOM 1641 C C . GLY A 1 39 ? -2.521 -9.475 -5.798 1.00 0.00 39 GLY A C 2
ATOM 1642 O O . GLY A 1 39 ? -3.262 -9.295 -6.765 1.00 0.00 39 GLY A O 2
ATOM 1646 N N . HIS A 1 40 ? -2.795 -9.014 -4.582 1.00 0.00 40 HIS A N 2
ATOM 1647 C CA . HIS A 1 40 ? -4.008 -8.252 -4.308 1.00 0.00 40 HIS A CA 2
ATOM 1648 C C . HIS A 1 40 ? -4.300 -7.270 -5.439 1.00 0.00 40 HIS A C 2
ATOM 1649 O O . HIS A 1 40 ? -3.383 -6.740 -6.065 1.00 0.00 40 HIS A O 2
ATOM 1663 N N . ASN A 1 41 ? -5.582 -7.033 -5.695 1.00 0.00 41 ASN A N 2
ATOM 1664 C CA . ASN A 1 41 ? -5.994 -6.116 -6.751 1.00 0.00 41 ASN A CA 2
ATOM 1665 C C . ASN A 1 41 ? -6.537 -4.818 -6.163 1.00 0.00 41 ASN A C 2
ATOM 1666 O O . ASN A 1 41 ? -7.381 -4.835 -5.266 1.00 0.00 41 ASN A O 2
ATOM 1677 N N . PHE A 1 42 ? -6.048 -3.693 -6.674 1.00 0.00 42 PHE A N 2
ATOM 1678 C CA . PHE A 1 42 ? -6.483 -2.384 -6.199 1.00 0.00 42 PHE A CA 2
ATOM 1679 C C . PHE A 1 42 ? -6.979 -1.523 -7.357 1.00 0.00 42 PHE A C 2
ATOM 1680 O O . PHE A 1 42 ? -6.898 -1.920 -8.520 1.00 0.00 42 PHE A O 2
ATOM 1697 N N . CYS A 1 43 ? -7.492 -0.342 -7.031 1.00 0.00 43 CYS A N 2
ATOM 1698 C CA . CYS A 1 43 ? -8.002 0.577 -8.041 1.00 0.00 43 CYS A CA 2
ATOM 1699 C C . CYS A 1 43 ? -6.964 1.643 -8.381 1.00 0.00 43 CYS A C 2
ATOM 1700 O O . CYS A 1 43 ? -6.338 2.222 -7.492 1.00 0.00 43 CYS A O 2
ATOM 1707 N N . LEU A 1 44 ? -6.787 1.897 -9.673 1.00 0.00 44 LEU A N 2
ATOM 1708 C CA . LEU A 1 44 ? -5.825 2.894 -10.131 1.00 0.00 44 LEU A CA 2
ATOM 1709 C C . LEU A 1 44 ? -5.888 4.149 -9.267 1.00 0.00 44 LEU A C 2
ATOM 1710 O O . LEU A 1 44 ? -4.890 4.559 -8.675 1.00 0.00 44 LEU A O 2
ATOM 1726 N N . LYS A 1 45 ? -7.069 4.755 -9.199 1.00 0.00 45 LYS A N 2
ATOM 1727 C CA . LYS A 1 45 ? -7.265 5.962 -8.405 1.00 0.00 45 LYS A CA 2
ATOM 1728 C C . LYS A 1 45 ? -6.529 5.863 -7.073 1.00 0.00 45 LYS A C 2
ATOM 1729 O O . LYS A 1 45 ? -6.063 6.867 -6.534 1.00 0.00 45 LYS A O 2
ATOM 1748 N N . CYS A 1 46 ? -6.425 4.647 -6.549 1.00 0.00 46 CYS A N 2
ATOM 1749 C CA . CYS A 1 46 ? -5.744 4.416 -5.280 1.00 0.00 46 CYS A CA 2
ATOM 1750 C C . CYS A 1 46 ? -4.256 4.163 -5.500 1.00 0.00 46 CYS A C 2
ATOM 1751 O O . CYS A 1 46 ? -3.417 4.997 -5.159 1.00 0.00 46 CYS A O 2
ATOM 1758 N N . ILE A 1 47 ? -3.936 3.007 -6.073 1.00 0.00 47 ILE A N 2
ATOM 1759 C CA . ILE A 1 47 ? -2.550 2.645 -6.339 1.00 0.00 47 ILE A CA 2
ATOM 1760 C C . ILE A 1 47 ? -1.742 3.856 -6.791 1.00 0.00 47 ILE A C 2
ATOM 1761 O O . ILE A 1 47 ? -0.614 4.067 -6.344 1.00 0.00 47 ILE A O 2
ATOM 1777 N N . THR A 1 48 ? -2.328 4.653 -7.680 1.00 0.00 48 THR A N 2
ATOM 1778 C CA . THR A 1 48 ? -1.663 5.845 -8.193 1.00 0.00 48 THR A CA 2
ATOM 1779 C C . THR A 1 48 ? -1.477 6.886 -7.095 1.00 0.00 48 THR A C 2
ATOM 1780 O O . THR A 1 48 ? -0.393 7.446 -6.937 1.00 0.00 48 THR A O 2
ATOM 1791 N N . GLN A 1 49 ? -2.541 7.138 -6.339 1.00 0.00 49 GLN A N 2
ATOM 1792 C CA . GLN A 1 49 ? -2.494 8.113 -5.256 1.00 0.00 49 GLN A CA 2
ATOM 1793 C C . GLN A 1 49 ? -1.423 7.740 -4.235 1.00 0.00 49 GLN A C 2
ATOM 1794 O O . GLN A 1 49 ? -0.519 8.528 -3.955 1.00 0.00 49 GLN A O 2
ATOM 1808 N N . ILE A 1 50 ? -1.532 6.537 -3.683 1.00 0.00 50 ILE A N 2
ATOM 1809 C CA . ILE A 1 50 ? -0.573 6.060 -2.695 1.00 0.00 50 ILE A CA 2
ATOM 1810 C C . ILE A 1 50 ? 0.846 6.484 -3.057 1.00 0.00 50 ILE A C 2
ATOM 1811 O O . ILE A 1 50 ? 1.615 6.916 -2.199 1.00 0.00 50 ILE A O 2
ATOM 1827 N N . GLY A 1 51 ? 1.187 6.358 -4.336 1.00 0.00 51 GLY A N 2
ATOM 1828 C CA . GLY A 1 51 ? 2.513 6.733 -4.791 1.00 0.00 51 GLY A CA 2
ATOM 1829 C C . GLY A 1 51 ? 2.694 8.236 -4.875 1.00 0.00 51 GLY A C 2
ATOM 1830 O O . GLY A 1 51 ? 2.898 8.783 -5.958 1.00 0.00 51 GLY A O 2
ATOM 1834 N N . GLU A 1 52 ? 2.616 8.905 -3.728 1.00 0.00 52 GLU A N 2
ATOM 1835 C CA . GLU A 1 52 ? 2.770 10.354 -3.678 1.00 0.00 52 GLU A CA 2
ATOM 1836 C C . GLU A 1 52 ? 4.167 10.737 -3.198 1.00 0.00 52 GLU A C 2
ATOM 1837 O O . GLU A 1 52 ? 4.892 11.465 -3.877 1.00 0.00 52 GLU A O 2
ATOM 1849 N N . THR A 1 53 ? 4.539 10.240 -2.023 1.00 0.00 53 THR A N 2
ATOM 1850 C CA . THR A 1 53 ? 5.847 10.530 -1.450 1.00 0.00 53 THR A CA 2
ATOM 1851 C C . THR A 1 53 ? 6.957 10.306 -2.471 1.00 0.00 53 THR A C 2
ATOM 1852 O O . THR A 1 53 ? 6.868 9.411 -3.312 1.00 0.00 53 THR A O 2
ATOM 1863 N N . SER A 1 54 ? 8.001 11.123 -2.392 1.00 0.00 54 SER A N 2
ATOM 1864 C CA . SER A 1 54 ? 9.128 11.016 -3.312 1.00 0.00 54 SER A CA 2
ATOM 1865 C C . SER A 1 54 ? 9.412 9.556 -3.654 1.00 0.00 54 SER A C 2
ATOM 1866 O O . SER A 1 54 ? 9.449 9.178 -4.826 1.00 0.00 54 SER A O 2
ATOM 1874 N N . CYS A 1 55 ? 9.613 8.742 -2.624 1.00 0.00 55 CYS A N 2
ATOM 1875 C CA . CYS A 1 55 ? 9.895 7.324 -2.814 1.00 0.00 55 CYS A CA 2
ATOM 1876 C C . CYS A 1 55 ? 8.680 6.599 -3.384 1.00 0.00 55 CYS A C 2
ATOM 1877 O O . CYS A 1 55 ? 7.646 6.488 -2.727 1.00 0.00 55 CYS A O 2
ATOM 1885 N N . GLY A 1 56 ? 8.813 6.109 -4.613 1.00 0.00 56 GLY A N 2
ATOM 1886 C CA . GLY A 1 56 ? 7.718 5.403 -5.252 1.00 0.00 56 GLY A CA 2
ATOM 1887 C C . GLY A 1 56 ? 7.386 4.097 -4.558 1.00 0.00 56 GLY A C 2
ATOM 1888 O O . GLY A 1 56 ? 6.217 3.733 -4.429 1.00 0.00 56 GLY A O 2
ATOM 1892 N N . PHE A 1 57 ? 8.418 3.388 -4.110 1.00 0.00 57 PHE A N 2
ATOM 1893 C CA . PHE A 1 57 ? 8.230 2.113 -3.427 1.00 0.00 57 PHE A CA 2
ATOM 1894 C C . PHE A 1 57 ? 7.080 2.196 -2.428 1.00 0.00 57 PHE A C 2
ATOM 1895 O O . PHE A 1 57 ? 7.201 2.824 -1.376 1.00 0.00 57 PHE A O 2
ATOM 1912 N N . PHE A 1 58 ? 5.965 1.556 -2.764 1.00 0.00 58 PHE A N 2
ATOM 1913 C CA . PHE A 1 58 ? 4.792 1.557 -1.898 1.00 0.00 58 PHE A CA 2
ATOM 1914 C C . PHE A 1 58 ? 4.421 0.137 -1.483 1.00 0.00 58 PHE A C 2
ATOM 1915 O O . PHE A 1 58 ? 4.227 -0.739 -2.327 1.00 0.00 58 PHE A O 2
ATOM 1932 N N . LYS A 1 59 ? 4.324 -0.086 -0.177 1.00 0.00 59 LYS A N 2
ATOM 1933 C CA . LYS A 1 59 ? 3.975 -1.399 0.353 1.00 0.00 59 LYS A CA 2
ATOM 1934 C C . LYS A 1 59 ? 2.461 -1.584 0.395 1.00 0.00 59 LYS A C 2
ATOM 1935 O O . LYS A 1 59 ? 1.732 -0.713 0.868 1.00 0.00 59 LYS A O 2
ATOM 1954 N N . CYS A 1 60 ? 1.996 -2.725 -0.102 1.00 0.00 60 CYS A N 2
ATOM 1955 C CA . CYS A 1 60 ? 0.569 -3.026 -0.121 1.00 0.00 60 CYS A CA 2
ATOM 1956 C C . CYS A 1 60 ? -0.058 -2.772 1.247 1.00 0.00 60 CYS A C 2
ATOM 1957 O O . CYS A 1 60 ? 0.479 -3.158 2.285 1.00 0.00 60 CYS A O 2
ATOM 1964 N N . PRO A 1 61 ? -1.223 -2.108 1.249 1.00 0.00 61 PRO A N 2
ATOM 1965 C CA . PRO A 1 61 ? -1.950 -1.788 2.482 1.00 0.00 61 PRO A CA 2
ATOM 1966 C C . PRO A 1 61 ? -2.543 -3.027 3.143 1.00 0.00 61 PRO A C 2
ATOM 1967 O O . PRO A 1 61 ? -2.604 -3.120 4.369 1.00 0.00 61 PRO A O 2
ATOM 1978 N N . LEU A 1 62 ? -2.979 -3.978 2.323 1.00 0.00 62 LEU A N 2
ATOM 1979 C CA . LEU A 1 62 ? -3.568 -5.213 2.829 1.00 0.00 62 LEU A CA 2
ATOM 1980 C C . LEU A 1 62 ? -2.507 -6.095 3.480 1.00 0.00 62 LEU A C 2
ATOM 1981 O O . LEU A 1 62 ? -2.635 -6.484 4.641 1.00 0.00 62 LEU A O 2
ATOM 1997 N N . CYS A 1 63 ? -1.459 -6.405 2.725 1.00 0.00 63 CYS A N 2
ATOM 1998 C CA . CYS A 1 63 ? -0.374 -7.239 3.228 1.00 0.00 63 CYS A CA 2
ATOM 1999 C C . CYS A 1 63 ? 0.932 -6.452 3.296 1.00 0.00 63 CYS A C 2
ATOM 2000 O O . CYS A 1 63 ? 1.110 -5.461 2.587 1.00 0.00 63 CYS A O 2
ATOM 2007 N N . LYS A 1 64 ? 1.842 -6.900 4.153 1.00 0.00 64 LYS A N 2
ATOM 2008 C CA . LYS A 1 64 ? 3.132 -6.239 4.314 1.00 0.00 64 LYS A CA 2
ATOM 2009 C C . LYS A 1 64 ? 4.133 -6.741 3.278 1.00 0.00 64 LYS A C 2
ATOM 2010 O O . LYS A 1 64 ? 5.291 -7.014 3.597 1.00 0.00 64 LYS A O 2
ATOM 2029 N N . THR A 1 65 ? 3.680 -6.860 2.033 1.00 0.00 65 THR A N 2
ATOM 2030 C CA . THR A 1 65 ? 4.535 -7.328 0.950 1.00 0.00 65 THR A CA 2
ATOM 2031 C C . THR A 1 65 ? 4.988 -6.171 0.067 1.00 0.00 65 THR A C 2
ATOM 2032 O O . THR A 1 65 ? 4.196 -5.607 -0.688 1.00 0.00 65 THR A O 2
ATOM 2043 N N . SER A 1 66 ? 6.266 -5.821 0.167 1.00 0.00 66 SER A N 2
ATOM 2044 C CA . SER A 1 66 ? 6.824 -4.728 -0.621 1.00 0.00 66 SER A CA 2
ATOM 2045 C C . SER A 1 66 ? 6.723 -5.028 -2.114 1.00 0.00 66 SER A C 2
ATOM 2046 O O . SER A 1 66 ? 6.752 -6.186 -2.529 1.00 0.00 66 SER A O 2
ATOM 2054 N N . VAL A 1 67 ? 6.605 -3.975 -2.916 1.00 0.00 67 VAL A N 2
ATOM 2055 C CA . VAL A 1 67 ? 6.502 -4.123 -4.363 1.00 0.00 67 VAL A CA 2
ATOM 2056 C C . VAL A 1 67 ? 7.341 -3.075 -5.084 1.00 0.00 67 VAL A C 2
ATOM 2057 O O . VAL A 1 67 ? 7.259 -1.884 -4.784 1.00 0.00 67 VAL A O 2
ATOM 2070 N N . ARG A 1 68 ? 8.149 -3.527 -6.039 1.00 0.00 68 ARG A N 2
ATOM 2071 C CA . ARG A 1 68 ? 9.004 -2.628 -6.804 1.00 0.00 68 ARG A CA 2
ATOM 2072 C C . ARG A 1 68 ? 8.264 -2.075 -8.018 1.00 0.00 68 ARG A C 2
ATOM 2073 O O . ARG A 1 68 ? 8.318 -2.649 -9.106 1.00 0.00 68 ARG A O 2
ATOM 2094 N N . LYS A 1 69 ? 7.573 -0.957 -7.825 1.00 0.00 69 LYS A N 2
ATOM 2095 C CA . LYS A 1 69 ? 6.823 -0.325 -8.904 1.00 0.00 69 LYS A CA 2
ATOM 2096 C C . LYS A 1 69 ? 7.723 -0.048 -10.104 1.00 0.00 69 LYS A C 2
ATOM 2097 O O . LYS A 1 69 ? 8.609 0.803 -10.043 1.00 0.00 69 LYS A O 2
ATOM 2116 N N . ASN A 1 70 ? 7.488 -0.772 -11.193 1.00 0.00 70 ASN A N 2
ATOM 2117 C CA . ASN A 1 70 ? 8.277 -0.603 -12.408 1.00 0.00 70 ASN A CA 2
ATOM 2118 C C . ASN A 1 70 ? 7.519 0.230 -13.438 1.00 0.00 70 ASN A C 2
ATOM 2119 O O . ASN A 1 70 ? 8.078 1.143 -14.045 1.00 0.00 70 ASN A O 2
ATOM 2130 N N . ALA A 1 71 ? 6.244 -0.092 -13.628 1.00 0.00 71 ALA A N 2
ATOM 2131 C CA . ALA A 1 71 ? 5.409 0.628 -14.582 1.00 0.00 71 ALA A CA 2
ATOM 2132 C C . ALA A 1 71 ? 3.963 0.146 -14.518 1.00 0.00 71 ALA A C 2
ATOM 2133 O O . ALA A 1 71 ? 3.634 -0.758 -13.751 1.00 0.00 71 ALA A O 2
ATOM 2140 N N . ILE A 1 72 ? 3.105 0.757 -15.328 1.00 0.00 72 ILE A N 2
ATOM 2141 C CA . ILE A 1 72 ? 1.695 0.390 -15.364 1.00 0.00 72 ILE A CA 2
ATOM 2142 C C . ILE A 1 72 ? 1.357 -0.371 -16.641 1.00 0.00 72 ILE A C 2
ATOM 2143 O O . ILE A 1 72 ? 1.392 0.189 -17.737 1.00 0.00 72 ILE A O 2
ATOM 2159 N N . ARG A 1 73 ? 1.029 -1.650 -16.493 1.00 0.00 73 ARG A N 2
ATOM 2160 C CA . ARG A 1 73 ? 0.683 -2.488 -17.635 1.00 0.00 73 ARG A CA 2
ATOM 2161 C C . ARG A 1 73 ? -0.685 -3.134 -17.441 1.00 0.00 73 ARG A C 2
ATOM 2162 O O . ARG A 1 73 ? -1.246 -3.107 -16.346 1.00 0.00 73 ARG A O 2
ATOM 2185 N N . GLY A 1 1 ? -63.001 12.378 4.454 1.00 0.00 1 GLY A N 3
ATOM 2186 C CA . GLY A 1 1 ? -62.977 11.236 5.349 1.00 0.00 1 GLY A CA 3
ATOM 2187 C C . GLY A 1 1 ? -61.747 10.373 5.155 1.00 0.00 1 GLY A C 3
ATOM 2188 O O . GLY A 1 1 ? -60.752 10.817 4.582 1.00 0.00 1 GLY A O 3
ATOM 2192 N N . SER A 1 2 ? -61.812 9.135 5.635 1.00 0.00 2 SER A N 3
ATOM 2193 C CA . SER A 1 2 ? -60.692 8.209 5.517 1.00 0.00 2 SER A CA 3
ATOM 2194 C C . SER A 1 2 ? -60.951 7.181 4.419 1.00 0.00 2 SER A C 3
ATOM 2195 O O . SER A 1 2 ? -62.022 6.579 4.357 1.00 0.00 2 SER A O 3
ATOM 2203 N N . SER A 1 3 ? -59.960 6.987 3.554 1.00 0.00 3 SER A N 3
ATOM 2204 C CA . SER A 1 3 ? -60.081 6.035 2.456 1.00 0.00 3 SER A CA 3
ATOM 2205 C C . SER A 1 3 ? -59.578 4.657 2.874 1.00 0.00 3 SER A C 3
ATOM 2206 O O . SER A 1 3 ? -60.332 3.684 2.878 1.00 0.00 3 SER A O 3
ATOM 2214 N N . GLY A 1 4 ? -58.298 4.581 3.225 1.00 0.00 4 GLY A N 3
ATOM 2215 C CA . GLY A 1 4 ? -57.716 3.319 3.640 1.00 0.00 4 GLY A CA 3
ATOM 2216 C C . GLY A 1 4 ? -56.253 3.202 3.259 1.00 0.00 4 GLY A C 3
ATOM 2217 O O . GLY A 1 4 ? -55.602 4.201 2.955 1.00 0.00 4 GLY A O 3
ATOM 2221 N N . SER A 1 5 ? -55.735 1.978 3.277 1.00 0.00 5 SER A N 3
ATOM 2222 C CA . SER A 1 5 ? -54.338 1.734 2.936 1.00 0.00 5 SER A CA 3
ATOM 2223 C C . SER A 1 5 ? -54.109 0.264 2.599 1.00 0.00 5 SER A C 3
ATOM 2224 O O . SER A 1 5 ? -54.981 -0.577 2.816 1.00 0.00 5 SER A O 3
ATOM 2232 N N . SER A 1 6 ? -52.930 -0.037 2.065 1.00 0.00 6 SER A N 3
ATOM 2233 C CA . SER A 1 6 ? -52.587 -1.405 1.693 1.00 0.00 6 SER A CA 3
ATOM 2234 C C . SER A 1 6 ? -51.122 -1.700 2.001 1.00 0.00 6 SER A C 3
ATOM 2235 O O . SER A 1 6 ? -50.382 -0.826 2.449 1.00 0.00 6 SER A O 3
ATOM 2243 N N . GLY A 1 7 ? -50.711 -2.941 1.758 1.00 0.00 7 GLY A N 3
ATOM 2244 C CA . GLY A 1 7 ? -49.337 -3.331 2.015 1.00 0.00 7 GLY A CA 3
ATOM 2245 C C . GLY A 1 7 ? -48.461 -3.214 0.784 1.00 0.00 7 GLY A C 3
ATOM 2246 O O . GLY A 1 7 ? -48.719 -2.390 -0.094 1.00 0.00 7 GLY A O 3
ATOM 2250 N N . MET A 1 8 ? -47.420 -4.038 0.719 1.00 0.00 8 MET A N 3
ATOM 2251 C CA . MET A 1 8 ? -46.503 -4.022 -0.414 1.00 0.00 8 MET A CA 3
ATOM 2252 C C . MET A 1 8 ? -46.413 -5.401 -1.061 1.00 0.00 8 MET A C 3
ATOM 2253 O O . MET A 1 8 ? -46.911 -6.385 -0.516 1.00 0.00 8 MET A O 3
ATOM 2267 N N . ALA A 1 9 ? -45.775 -5.463 -2.225 1.00 0.00 9 ALA A N 3
ATOM 2268 C CA . ALA A 1 9 ? -45.619 -6.721 -2.944 1.00 0.00 9 ALA A CA 3
ATOM 2269 C C . ALA A 1 9 ? -44.388 -6.691 -3.844 1.00 0.00 9 ALA A C 3
ATOM 2270 O O . ALA A 1 9 ? -43.930 -5.622 -4.248 1.00 0.00 9 ALA A O 3
ATOM 2277 N N . SER A 1 10 ? -43.857 -7.869 -4.153 1.00 0.00 10 SER A N 3
ATOM 2278 C CA . SER A 1 10 ? -42.676 -7.977 -5.001 1.00 0.00 10 SER A CA 3
ATOM 2279 C C . SER A 1 10 ? -42.957 -8.858 -6.215 1.00 0.00 10 SER A C 3
ATOM 2280 O O . SER A 1 10 ? -43.961 -9.568 -6.262 1.00 0.00 10 SER A O 3
ATOM 2288 N N . GLY A 1 11 ? -42.061 -8.807 -7.196 1.00 0.00 11 GLY A N 3
ATOM 2289 C CA . GLY A 1 11 ? -42.230 -9.604 -8.397 1.00 0.00 11 GLY A CA 3
ATOM 2290 C C . GLY A 1 11 ? -41.244 -10.752 -8.474 1.00 0.00 11 GLY A C 3
ATOM 2291 O O . GLY A 1 11 ? -40.394 -10.908 -7.597 1.00 0.00 11 GLY A O 3
ATOM 2295 N N . GLN A 1 12 ? -41.357 -11.559 -9.524 1.00 0.00 12 GLN A N 3
ATOM 2296 C CA . GLN A 1 12 ? -40.469 -12.700 -9.710 1.00 0.00 12 GLN A CA 3
ATOM 2297 C C . GLN A 1 12 ? -39.726 -12.601 -11.038 1.00 0.00 12 GLN A C 3
ATOM 2298 O O . GLN A 1 12 ? -40.337 -12.621 -12.106 1.00 0.00 12 GLN A O 3
ATOM 2312 N N . PHE A 1 13 ? -38.403 -12.494 -10.963 1.00 0.00 13 PHE A N 3
ATOM 2313 C CA . PHE A 1 13 ? -37.576 -12.390 -12.159 1.00 0.00 13 PHE A CA 3
ATOM 2314 C C . PHE A 1 13 ? -36.232 -13.084 -11.953 1.00 0.00 13 PHE A C 3
ATOM 2315 O O . PHE A 1 13 ? -35.820 -13.340 -10.822 1.00 0.00 13 PHE A O 3
ATOM 2332 N N . VAL A 1 14 ? -35.554 -13.386 -13.056 1.00 0.00 14 VAL A N 3
ATOM 2333 C CA . VAL A 1 14 ? -34.257 -14.050 -12.997 1.00 0.00 14 VAL A CA 3
ATOM 2334 C C . VAL A 1 14 ? -33.374 -13.436 -11.917 1.00 0.00 14 VAL A C 3
ATOM 2335 O O . VAL A 1 14 ? -32.907 -12.306 -12.050 1.00 0.00 14 VAL A O 3
ATOM 2348 N N . ASN A 1 15 ? -33.148 -14.191 -10.846 1.00 0.00 15 ASN A N 3
ATOM 2349 C CA . ASN A 1 15 ? -32.321 -13.721 -9.741 1.00 0.00 15 ASN A CA 3
ATOM 2350 C C . ASN A 1 15 ? -30.856 -13.630 -10.159 1.00 0.00 15 ASN A C 3
ATOM 2351 O O . ASN A 1 15 ? -30.060 -14.525 -9.875 1.00 0.00 15 ASN A O 3
ATOM 2362 N N . LYS A 1 16 ? -30.507 -12.541 -10.836 1.00 0.00 16 LYS A N 3
ATOM 2363 C CA . LYS A 1 16 ? -29.138 -12.329 -11.292 1.00 0.00 16 LYS A CA 3
ATOM 2364 C C . LYS A 1 16 ? -28.302 -11.653 -10.210 1.00 0.00 16 LYS A C 3
ATOM 2365 O O . LYS A 1 16 ? -28.769 -10.737 -9.533 1.00 0.00 16 LYS A O 3
ATOM 2384 N N . LEU A 1 17 ? -27.065 -12.109 -10.054 1.00 0.00 17 LEU A N 3
ATOM 2385 C CA . LEU A 1 17 ? -26.162 -11.547 -9.056 1.00 0.00 17 LEU A CA 3
ATOM 2386 C C . LEU A 1 17 ? -24.995 -10.826 -9.721 1.00 0.00 17 LEU A C 3
ATOM 2387 O O . LEU A 1 17 ? -24.773 -10.963 -10.924 1.00 0.00 17 LEU A O 3
ATOM 2403 N N . GLN A 1 18 ? -24.251 -10.059 -8.930 1.00 0.00 18 GLN A N 3
ATOM 2404 C CA . GLN A 1 18 ? -23.106 -9.317 -9.443 1.00 0.00 18 GLN A CA 3
ATOM 2405 C C . GLN A 1 18 ? -21.851 -9.624 -8.632 1.00 0.00 18 GLN A C 3
ATOM 2406 O O . GLN A 1 18 ? -21.637 -9.053 -7.563 1.00 0.00 18 GLN A O 3
ATOM 2420 N N . GLU A 1 19 ? -21.025 -10.529 -9.148 1.00 0.00 19 GLU A N 3
ATOM 2421 C CA . GLU A 1 19 ? -19.793 -10.912 -8.470 1.00 0.00 19 GLU A CA 3
ATOM 2422 C C . GLU A 1 19 ? -18.644 -9.989 -8.866 1.00 0.00 19 GLU A C 3
ATOM 2423 O O . GLU A 1 19 ? -17.528 -10.442 -9.117 1.00 0.00 19 GLU A O 3
ATOM 2435 N N . GLU A 1 20 ? -18.928 -8.691 -8.920 1.00 0.00 20 GLU A N 3
ATOM 2436 C CA . GLU A 1 20 ? -17.919 -7.704 -9.287 1.00 0.00 20 GLU A CA 3
ATOM 2437 C C . GLU A 1 20 ? -16.907 -7.516 -8.161 1.00 0.00 20 GLU A C 3
ATOM 2438 O O . GLU A 1 20 ? -17.082 -8.037 -7.059 1.00 0.00 20 GLU A O 3
ATOM 2450 N N . VAL A 1 21 ? -15.845 -6.768 -8.446 1.00 0.00 21 VAL A N 3
ATOM 2451 C CA . VAL A 1 21 ? -14.804 -6.511 -7.458 1.00 0.00 21 VAL A CA 3
ATOM 2452 C C . VAL A 1 21 ? -14.719 -5.026 -7.124 1.00 0.00 21 VAL A C 3
ATOM 2453 O O . VAL A 1 21 ? -14.784 -4.175 -8.011 1.00 0.00 21 VAL A O 3
ATOM 2466 N N . ILE A 1 22 ? -14.572 -4.722 -5.839 1.00 0.00 22 ILE A N 3
ATOM 2467 C CA . ILE A 1 22 ? -14.477 -3.340 -5.387 1.00 0.00 22 ILE A CA 3
ATOM 2468 C C . ILE A 1 22 ? -13.179 -3.099 -4.624 1.00 0.00 22 ILE A C 3
ATOM 2469 O O . ILE A 1 22 ? -12.594 -4.027 -4.064 1.00 0.00 22 ILE A O 3
ATOM 2485 N N . CYS A 1 23 ? -12.734 -1.847 -4.605 1.00 0.00 23 CYS A N 3
ATOM 2486 C CA . CYS A 1 23 ? -11.505 -1.482 -3.909 1.00 0.00 23 CYS A CA 3
ATOM 2487 C C . CYS A 1 23 ? -11.727 -1.440 -2.400 1.00 0.00 23 CYS A C 3
ATOM 2488 O O . CYS A 1 23 ? -12.520 -0.651 -1.886 1.00 0.00 23 CYS A O 3
ATOM 2495 N N . PRO A 1 24 ? -11.009 -2.308 -1.672 1.00 0.00 24 PRO A N 3
ATOM 2496 C CA . PRO A 1 24 ? -11.109 -2.389 -0.212 1.00 0.00 24 PRO A CA 3
ATOM 2497 C C . PRO A 1 24 ? -10.512 -1.167 0.479 1.00 0.00 24 PRO A C 3
ATOM 2498 O O . PRO A 1 24 ? -10.466 -1.098 1.707 1.00 0.00 24 PRO A O 3
ATOM 2509 N N . ILE A 1 25 ? -10.058 -0.206 -0.318 1.00 0.00 25 ILE A N 3
ATOM 2510 C CA . ILE A 1 25 ? -9.467 1.014 0.217 1.00 0.00 25 ILE A CA 3
ATOM 2511 C C . ILE A 1 25 ? -10.477 2.156 0.228 1.00 0.00 25 ILE A C 3
ATOM 2512 O O . ILE A 1 25 ? -10.705 2.788 1.260 1.00 0.00 25 ILE A O 3
ATOM 2528 N N . CYS A 1 26 ? -11.083 2.414 -0.926 1.00 0.00 26 CYS A N 3
ATOM 2529 C CA . CYS A 1 26 ? -12.071 3.479 -1.050 1.00 0.00 26 CYS A CA 3
ATOM 2530 C C . CYS A 1 26 ? -13.480 2.903 -1.160 1.00 0.00 26 CYS A C 3
ATOM 2531 O O . CYS A 1 26 ? -14.468 3.600 -0.924 1.00 0.00 26 CYS A O 3
ATOM 2538 N N . LEU A 1 27 ? -13.565 1.627 -1.519 1.00 0.00 27 LEU A N 3
ATOM 2539 C CA . LEU A 1 27 ? -14.853 0.956 -1.660 1.00 0.00 27 LEU A CA 3
ATOM 2540 C C . LEU A 1 27 ? -15.608 1.477 -2.880 1.00 0.00 27 LEU A C 3
ATOM 2541 O O . LEU A 1 27 ? -16.815 1.709 -2.822 1.00 0.00 27 LEU A O 3
ATOM 2557 N N . ASP A 1 28 ? -14.888 1.657 -3.982 1.00 0.00 28 ASP A N 3
ATOM 2558 C CA . ASP A 1 28 ? -15.490 2.147 -5.216 1.00 0.00 28 ASP A CA 3
ATOM 2559 C C . ASP A 1 28 ? -15.364 1.112 -6.330 1.00 0.00 28 ASP A C 3
ATOM 2560 O O . ASP A 1 28 ? -14.345 0.431 -6.445 1.00 0.00 28 ASP A O 3
ATOM 2569 N N . ILE A 1 29 ? -16.406 1.000 -7.147 1.00 0.00 29 ILE A N 3
ATOM 2570 C CA . ILE A 1 29 ? -16.411 0.049 -8.251 1.00 0.00 29 ILE A CA 3
ATOM 2571 C C . ILE A 1 29 ? -15.072 0.044 -8.980 1.00 0.00 29 ILE A C 3
ATOM 2572 O O . ILE A 1 29 ? -14.792 0.925 -9.795 1.00 0.00 29 ILE A O 3
ATOM 2588 N N . LEU A 1 30 ? -14.246 -0.953 -8.682 1.00 0.00 30 LEU A N 3
ATOM 2589 C CA . LEU A 1 30 ? -12.935 -1.075 -9.310 1.00 0.00 30 LEU A CA 3
ATOM 2590 C C . LEU A 1 30 ? -13.063 -1.152 -10.828 1.00 0.00 30 LEU A C 3
ATOM 2591 O O . LEU A 1 30 ? -13.082 -2.239 -11.404 1.00 0.00 30 LEU A O 3
ATOM 2607 N N . GLN A 1 31 ? -13.149 0.009 -11.469 1.00 0.00 31 GLN A N 3
ATOM 2608 C CA . GLN A 1 31 ? -13.273 0.073 -12.921 1.00 0.00 31 GLN A CA 3
ATOM 2609 C C . GLN A 1 31 ? -11.949 -0.268 -13.596 1.00 0.00 31 GLN A C 3
ATOM 2610 O O . GLN A 1 31 ? -11.923 -0.907 -14.648 1.00 0.00 31 GLN A O 3
ATOM 2624 N N . LYS A 1 32 ? -10.851 0.162 -12.985 1.00 0.00 32 LYS A N 3
ATOM 2625 C CA . LYS A 1 32 ? -9.522 -0.097 -13.525 1.00 0.00 32 LYS A CA 3
ATOM 2626 C C . LYS A 1 32 ? -8.591 -0.638 -12.445 1.00 0.00 32 LYS A C 3
ATOM 2627 O O . LYS A 1 32 ? -7.617 0.005 -12.052 1.00 0.00 32 LYS A O 3
ATOM 2646 N N . PRO A 1 33 ? -8.894 -1.848 -11.953 1.00 0.00 33 PRO A N 3
ATOM 2647 C CA . PRO A 1 33 ? -8.096 -2.503 -10.912 1.00 0.00 33 PRO A CA 3
ATOM 2648 C C . PRO A 1 33 ? -6.729 -2.945 -11.423 1.00 0.00 33 PRO A C 3
ATOM 2649 O O . PRO A 1 33 ? -6.566 -3.253 -12.604 1.00 0.00 33 PRO A O 3
ATOM 2660 N N . VAL A 1 34 ? -5.748 -2.976 -10.526 1.00 0.00 34 VAL A N 3
ATOM 2661 C CA . VAL A 1 34 ? -4.395 -3.383 -10.887 1.00 0.00 34 VAL A CA 3
ATOM 2662 C C . VAL A 1 34 ? -3.839 -4.389 -9.885 1.00 0.00 34 VAL A C 3
ATOM 2663 O O . VAL A 1 34 ? -3.904 -4.178 -8.674 1.00 0.00 34 VAL A O 3
ATOM 2676 N N . THR A 1 35 ? -3.290 -5.486 -10.399 1.00 0.00 35 THR A N 3
ATOM 2677 C CA . THR A 1 35 ? -2.723 -6.526 -9.551 1.00 0.00 35 THR A CA 3
ATOM 2678 C C . THR A 1 35 ? -1.211 -6.371 -9.427 1.00 0.00 35 THR A C 3
ATOM 2679 O O . THR A 1 35 ? -0.482 -6.506 -10.409 1.00 0.00 35 THR A O 3
ATOM 2690 N N . ILE A 1 36 ? -0.748 -6.086 -8.215 1.00 0.00 36 ILE A N 3
ATOM 2691 C CA . ILE A 1 36 ? 0.678 -5.914 -7.963 1.00 0.00 36 ILE A CA 3
ATOM 2692 C C . ILE A 1 36 ? 1.349 -7.251 -7.668 1.00 0.00 36 ILE A C 3
ATOM 2693 O O . ILE A 1 36 ? 0.716 -8.305 -7.742 1.00 0.00 36 ILE A O 3
ATOM 2709 N N . ASP A 1 37 ? 2.633 -7.201 -7.332 1.00 0.00 37 ASP A N 3
ATOM 2710 C CA . ASP A 1 37 ? 3.390 -8.408 -7.022 1.00 0.00 37 ASP A CA 3
ATOM 2711 C C . ASP A 1 37 ? 2.773 -9.148 -5.840 1.00 0.00 37 ASP A C 3
ATOM 2712 O O . ASP A 1 37 ? 2.632 -10.372 -5.865 1.00 0.00 37 ASP A O 3
ATOM 2721 N N . CYS A 1 38 ? 2.407 -8.400 -4.805 1.00 0.00 38 CYS A N 3
ATOM 2722 C CA . CYS A 1 38 ? 1.807 -8.984 -3.612 1.00 0.00 38 CYS A CA 3
ATOM 2723 C C . CYS A 1 38 ? 0.723 -9.992 -3.987 1.00 0.00 38 CYS A C 3
ATOM 2724 O O . CYS A 1 38 ? 0.657 -11.085 -3.427 1.00 0.00 38 CYS A O 3
ATOM 2731 N N . GLY A 1 39 ? -0.125 -9.614 -4.939 1.00 0.00 39 GLY A N 3
ATOM 2732 C CA . GLY A 1 39 ? -1.194 -10.495 -5.372 1.00 0.00 39 GLY A CA 3
ATOM 2733 C C . GLY A 1 39 ? -2.565 -9.974 -4.991 1.00 0.00 39 GLY A C 3
ATOM 2734 O O . GLY A 1 39 ? -3.470 -10.752 -4.687 1.00 0.00 39 GLY A O 3
ATOM 2738 N N . HIS A 1 40 ? -2.720 -8.654 -5.004 1.00 0.00 40 HIS A N 3
ATOM 2739 C CA . HIS A 1 40 ? -3.991 -8.029 -4.656 1.00 0.00 40 HIS A CA 3
ATOM 2740 C C . HIS A 1 40 ? -4.409 -7.018 -5.719 1.00 0.00 40 HIS A C 3
ATOM 2741 O O . HIS A 1 40 ? -3.567 -6.447 -6.411 1.00 0.00 40 HIS A O 3
ATOM 2755 N N . ASN A 1 41 ? -5.715 -6.803 -5.843 1.00 0.00 41 ASN A N 3
ATOM 2756 C CA . ASN A 1 41 ? -6.244 -5.861 -6.823 1.00 0.00 41 ASN A CA 3
ATOM 2757 C C . ASN A 1 41 ? -6.674 -4.561 -6.151 1.00 0.00 41 ASN A C 3
ATOM 2758 O O . ASN A 1 41 ? -7.430 -4.572 -5.179 1.00 0.00 41 ASN A O 3
ATOM 2769 N N . PHE A 1 42 ? -6.187 -3.441 -6.676 1.00 0.00 42 PHE A N 3
ATOM 2770 C CA . PHE A 1 42 ? -6.521 -2.132 -6.127 1.00 0.00 42 PHE A CA 3
ATOM 2771 C C . PHE A 1 42 ? -6.867 -1.147 -7.240 1.00 0.00 42 PHE A C 3
ATOM 2772 O O . PHE A 1 42 ? -6.577 -1.390 -8.412 1.00 0.00 42 PHE A O 3
ATOM 2789 N N . CYS A 1 43 ? -7.491 -0.035 -6.865 1.00 0.00 43 CYS A N 3
ATOM 2790 C CA . CYS A 1 43 ? -7.879 0.986 -7.830 1.00 0.00 43 CYS A CA 3
ATOM 2791 C C . CYS A 1 43 ? -6.766 2.014 -8.011 1.00 0.00 43 CYS A C 3
ATOM 2792 O O . CYS A 1 43 ? -6.150 2.457 -7.041 1.00 0.00 43 CYS A O 3
ATOM 2799 N N . LEU A 1 44 ? -6.513 2.390 -9.260 1.00 0.00 44 LEU A N 3
ATOM 2800 C CA . LEU A 1 44 ? -5.474 3.366 -9.570 1.00 0.00 44 LEU A CA 3
ATOM 2801 C C . LEU A 1 44 ? -5.557 4.566 -8.633 1.00 0.00 44 LEU A C 3
ATOM 2802 O O . LEU A 1 44 ? -4.567 4.951 -8.010 1.00 0.00 44 LEU A O 3
ATOM 2818 N N . LYS A 1 45 ? -6.745 5.152 -8.535 1.00 0.00 45 LYS A N 3
ATOM 2819 C CA . LYS A 1 45 ? -6.961 6.307 -7.671 1.00 0.00 45 LYS A CA 3
ATOM 2820 C C . LYS A 1 45 ? -6.340 6.080 -6.296 1.00 0.00 45 LYS A C 3
ATOM 2821 O O . LYS A 1 45 ? -5.948 7.030 -5.616 1.00 0.00 45 LYS A O 3
ATOM 2840 N N . CYS A 1 46 ? -6.253 4.818 -5.892 1.00 0.00 46 CYS A N 3
ATOM 2841 C CA . CYS A 1 46 ? -5.679 4.466 -4.599 1.00 0.00 46 CYS A CA 3
ATOM 2842 C C . CYS A 1 46 ? -4.194 4.141 -4.733 1.00 0.00 46 CYS A C 3
ATOM 2843 O O . CYS A 1 46 ? -3.339 4.884 -4.249 1.00 0.00 46 CYS A O 3
ATOM 2850 N N . ILE A 1 47 ? -3.896 3.026 -5.391 1.00 0.00 47 ILE A N 3
ATOM 2851 C CA . ILE A 1 47 ? -2.515 2.603 -5.590 1.00 0.00 47 ILE A CA 3
ATOM 2852 C C . ILE A 1 47 ? -1.604 3.800 -5.842 1.00 0.00 47 ILE A C 3
ATOM 2853 O O . ILE A 1 47 ? -0.437 3.802 -5.449 1.00 0.00 47 ILE A O 3
ATOM 2869 N N . THR A 1 48 ? -2.146 4.821 -6.501 1.00 0.00 48 THR A N 3
ATOM 2870 C CA . THR A 1 48 ? -1.384 6.025 -6.806 1.00 0.00 48 THR A CA 3
ATOM 2871 C C . THR A 1 48 ? -1.347 6.969 -5.610 1.00 0.00 48 THR A C 3
ATOM 2872 O O . THR A 1 48 ? -0.274 7.332 -5.128 1.00 0.00 48 THR A O 3
ATOM 2883 N N . GLN A 1 49 ? -2.524 7.363 -5.136 1.00 0.00 49 GLN A N 3
ATOM 2884 C CA . GLN A 1 49 ? -2.625 8.266 -3.996 1.00 0.00 49 GLN A CA 3
ATOM 2885 C C . GLN A 1 49 ? -1.635 7.876 -2.903 1.00 0.00 49 GLN A C 3
ATOM 2886 O O . GLN A 1 49 ? -0.923 8.725 -2.366 1.00 0.00 49 GLN A O 3
ATOM 2900 N N . ILE A 1 50 ? -1.595 6.588 -2.580 1.00 0.00 50 ILE A N 3
ATOM 2901 C CA . ILE A 1 50 ? -0.692 6.087 -1.552 1.00 0.00 50 ILE A CA 3
ATOM 2902 C C . ILE A 1 50 ? 0.690 6.719 -1.678 1.00 0.00 50 ILE A C 3
ATOM 2903 O O . ILE A 1 50 ? 1.282 7.146 -0.688 1.00 0.00 50 ILE A O 3
ATOM 2919 N N . GLY A 1 51 ? 1.198 6.778 -2.906 1.00 0.00 51 GLY A N 3
ATOM 2920 C CA . GLY A 1 51 ? 2.506 7.361 -3.140 1.00 0.00 51 GLY A CA 3
ATOM 2921 C C . GLY A 1 51 ? 2.774 8.560 -2.252 1.00 0.00 51 GLY A C 3
ATOM 2922 O O . GLY A 1 51 ? 1.846 9.265 -1.856 1.00 0.00 51 GLY A O 3
ATOM 2926 N N . GLU A 1 52 ? 4.045 8.791 -1.938 1.00 0.00 52 GLU A N 3
ATOM 2927 C CA . GLU A 1 52 ? 4.430 9.911 -1.089 1.00 0.00 52 GLU A CA 3
ATOM 2928 C C . GLU A 1 52 ? 5.237 10.939 -1.877 1.00 0.00 52 GLU A C 3
ATOM 2929 O O . GLU A 1 52 ? 5.003 12.143 -1.772 1.00 0.00 52 GLU A O 3
ATOM 2941 N N . THR A 1 53 ? 6.190 10.454 -2.668 1.00 0.00 53 THR A N 3
ATOM 2942 C CA . THR A 1 53 ? 7.033 11.329 -3.473 1.00 0.00 53 THR A CA 3
ATOM 2943 C C . THR A 1 53 ? 6.962 10.956 -4.949 1.00 0.00 53 THR A C 3
ATOM 2944 O O . THR A 1 53 ? 6.726 11.809 -5.804 1.00 0.00 53 THR A O 3
ATOM 2955 N N . SER A 1 54 ? 7.167 9.675 -5.241 1.00 0.00 54 SER A N 3
ATOM 2956 C CA . SER A 1 54 ? 7.128 9.190 -6.616 1.00 0.00 54 SER A CA 3
ATOM 2957 C C . SER A 1 54 ? 6.619 7.752 -6.670 1.00 0.00 54 SER A C 3
ATOM 2958 O O . SER A 1 54 ? 7.079 6.890 -5.920 1.00 0.00 54 SER A O 3
ATOM 2966 N N . CYS A 1 55 ? 5.667 7.502 -7.562 1.00 0.00 55 CYS A N 3
ATOM 2967 C CA . CYS A 1 55 ? 5.093 6.170 -7.715 1.00 0.00 55 CYS A CA 3
ATOM 2968 C C . CYS A 1 55 ? 6.184 5.133 -7.962 1.00 0.00 55 CYS A C 3
ATOM 2969 O O . CYS A 1 55 ? 6.679 4.993 -9.080 1.00 0.00 55 CYS A O 3
ATOM 2977 N N . GLY A 1 56 ? 6.555 4.410 -6.910 1.00 0.00 56 GLY A N 3
ATOM 2978 C CA . GLY A 1 56 ? 7.587 3.396 -7.034 1.00 0.00 56 GLY A CA 3
ATOM 2979 C C . GLY A 1 56 ? 7.666 2.498 -5.816 1.00 0.00 56 GLY A C 3
ATOM 2980 O O . GLY A 1 56 ? 7.257 1.337 -5.864 1.00 0.00 56 GLY A O 3
ATOM 2984 N N . PHE A 1 57 ? 8.195 3.033 -4.721 1.00 0.00 57 PHE A N 3
ATOM 2985 C CA . PHE A 1 57 ? 8.329 2.271 -3.485 1.00 0.00 57 P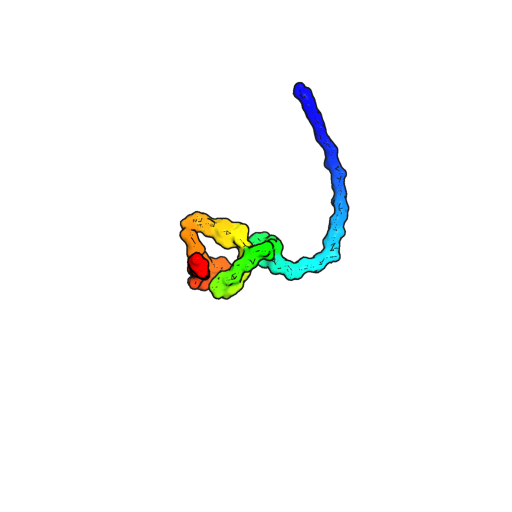HE A CA 3
ATOM 2986 C C . PHE A 1 57 ? 7.105 2.461 -2.594 1.00 0.00 57 PHE A C 3
ATOM 2987 O O . PHE A 1 57 ? 6.883 3.541 -2.046 1.00 0.00 57 PHE A O 3
ATOM 3004 N N . PHE A 1 58 ? 6.313 1.403 -2.454 1.00 0.00 58 PHE A N 3
ATOM 3005 C CA . PHE A 1 58 ? 5.110 1.452 -1.630 1.00 0.00 58 PHE A CA 3
ATOM 3006 C C . PHE A 1 58 ? 4.675 0.049 -1.219 1.00 0.00 58 PHE A C 3
ATOM 3007 O O . PHE A 1 58 ? 4.691 -0.881 -2.026 1.00 0.00 58 PHE A O 3
ATOM 3024 N N . LYS A 1 59 ? 4.287 -0.097 0.044 1.00 0.00 59 LYS A N 3
ATOM 3025 C CA . LYS A 1 59 ? 3.847 -1.386 0.565 1.00 0.00 59 LYS A CA 3
ATOM 3026 C C . LYS A 1 59 ? 2.332 -1.527 0.459 1.00 0.00 59 LYS A C 3
ATOM 3027 O O . LYS A 1 59 ? 1.590 -0.580 0.720 1.00 0.00 59 LYS A O 3
ATOM 3046 N N . CYS A 1 60 ? 1.879 -2.716 0.075 1.00 0.00 60 CYS A N 3
ATOM 3047 C CA . CYS A 1 60 ? 0.452 -2.982 -0.066 1.00 0.00 60 CYS A CA 3
ATOM 3048 C C . CYS A 1 60 ? -0.259 -2.857 1.279 1.00 0.00 60 CYS A C 3
ATOM 3049 O O . CYS A 1 60 ? 0.244 -3.286 2.318 1.00 0.00 60 CYS A O 3
ATOM 3056 N N . PRO A 1 61 ? -1.458 -2.256 1.260 1.00 0.00 61 PRO A N 3
ATOM 3057 C CA . PRO A 1 61 ? -2.265 -2.062 2.469 1.00 0.00 61 PRO A CA 3
ATOM 3058 C C . PRO A 1 61 ? -2.822 -3.373 3.011 1.00 0.00 61 PRO A C 3
ATOM 3059 O O . PRO A 1 61 ? -2.679 -3.677 4.196 1.00 0.00 61 PRO A O 3
ATOM 3070 N N . LEU A 1 62 ? -3.455 -4.148 2.137 1.00 0.00 62 LEU A N 3
ATOM 3071 C CA . LEU A 1 62 ? -4.033 -5.429 2.529 1.00 0.00 62 LEU A CA 3
ATOM 3072 C C . LEU A 1 62 ? -2.980 -6.331 3.163 1.00 0.00 62 LEU A C 3
ATOM 3073 O O . LEU A 1 62 ? -3.256 -7.044 4.128 1.00 0.00 62 LEU A O 3
ATOM 3089 N N . CYS A 1 63 ? -1.769 -6.294 2.615 1.00 0.00 63 CYS A N 3
ATOM 3090 C CA . CYS A 1 63 ? -0.673 -7.106 3.128 1.00 0.00 63 CYS A CA 3
ATOM 3091 C C . CYS A 1 63 ? 0.641 -6.329 3.096 1.00 0.00 63 CYS A C 3
ATOM 3092 O O . CYS A 1 63 ? 1.038 -5.801 2.057 1.00 0.00 63 CYS A O 3
ATOM 3099 N N . LYS A 1 64 ? 1.310 -6.264 4.242 1.00 0.00 64 LYS A N 3
ATOM 3100 C CA . LYS A 1 64 ? 2.579 -5.553 4.347 1.00 0.00 64 LYS A CA 3
ATOM 3101 C C . LYS A 1 64 ? 3.690 -6.315 3.632 1.00 0.00 64 LYS A C 3
ATOM 3102 O O . LYS A 1 64 ? 4.506 -6.985 4.266 1.00 0.00 64 LYS A O 3
ATOM 3121 N N . THR A 1 65 ? 3.718 -6.208 2.307 1.00 0.00 65 THR A N 3
ATOM 3122 C CA . THR A 1 65 ? 4.729 -6.887 1.506 1.00 0.00 65 THR A CA 3
ATOM 3123 C C . THR A 1 65 ? 5.563 -5.888 0.713 1.00 0.00 65 THR A C 3
ATOM 3124 O O . THR A 1 65 ? 5.025 -5.061 -0.024 1.00 0.00 65 THR A O 3
ATOM 3135 N N . SER A 1 66 ? 6.881 -5.970 0.867 1.00 0.00 66 SER A N 3
ATOM 3136 C CA . SER A 1 66 ? 7.790 -5.070 0.167 1.00 0.00 66 SER A CA 3
ATOM 3137 C C . SER A 1 66 ? 7.817 -5.380 -1.327 1.00 0.00 66 SER A C 3
ATOM 3138 O O . SER A 1 66 ? 8.182 -6.482 -1.738 1.00 0.00 66 SER A O 3
ATOM 3146 N N . VAL A 1 67 ? 7.429 -4.399 -2.136 1.00 0.00 67 VAL A N 3
ATOM 3147 C CA . VAL A 1 67 ? 7.409 -4.565 -3.584 1.00 0.00 67 VAL A CA 3
ATOM 3148 C C . VAL A 1 67 ? 8.342 -3.569 -4.264 1.00 0.00 67 VAL A C 3
ATOM 3149 O O . VAL A 1 67 ? 8.511 -2.443 -3.797 1.00 0.00 67 VAL A O 3
ATOM 3162 N N . ARG A 1 68 ? 8.946 -3.993 -5.370 1.00 0.00 68 ARG A N 3
ATOM 3163 C CA . ARG A 1 68 ? 9.863 -3.138 -6.114 1.00 0.00 68 ARG A CA 3
ATOM 3164 C C . ARG A 1 68 ? 9.353 -2.898 -7.532 1.00 0.00 68 ARG A C 3
ATOM 3165 O O . ARG A 1 68 ? 9.476 -3.760 -8.403 1.00 0.00 68 ARG A O 3
ATOM 3186 N N . LYS A 1 69 ? 8.778 -1.722 -7.757 1.00 0.00 69 LYS A N 3
ATOM 3187 C CA . LYS A 1 69 ? 8.249 -1.366 -9.068 1.00 0.00 69 LYS A CA 3
ATOM 3188 C C . LYS A 1 69 ? 8.677 0.043 -9.464 1.00 0.00 69 LYS A C 3
ATOM 3189 O O . LYS A 1 69 ? 8.708 0.949 -8.632 1.00 0.00 69 LYS A O 3
ATOM 3208 N N . ASN A 1 70 ? 9.005 0.221 -10.740 1.00 0.00 70 ASN A N 3
ATOM 3209 C CA . ASN A 1 70 ? 9.431 1.521 -11.245 1.00 0.00 70 ASN A CA 3
ATOM 3210 C C . ASN A 1 70 ? 8.923 1.744 -12.667 1.00 0.00 70 ASN A C 3
ATOM 3211 O O . ASN A 1 70 ? 8.727 0.794 -13.423 1.00 0.00 70 ASN A O 3
ATOM 3222 N N . ALA A 1 71 ? 8.714 3.007 -13.023 1.00 0.00 71 ALA A N 3
ATOM 3223 C CA . ALA A 1 71 ? 8.233 3.356 -14.354 1.00 0.00 71 ALA A CA 3
ATOM 3224 C C . ALA A 1 71 ? 8.855 2.455 -15.416 1.00 0.00 71 ALA A C 3
ATOM 3225 O O . ALA A 1 71 ? 8.169 1.989 -16.326 1.00 0.00 71 ALA A O 3
ATOM 3232 N N . ILE A 1 72 ? 10.156 2.216 -15.294 1.00 0.00 72 ILE A N 3
ATOM 3233 C CA . ILE A 1 72 ? 10.869 1.371 -16.244 1.00 0.00 72 ILE A CA 3
ATOM 3234 C C . ILE A 1 72 ? 10.514 -0.099 -16.046 1.00 0.00 72 ILE A C 3
ATOM 3235 O O . ILE A 1 72 ? 10.434 -0.583 -14.917 1.00 0.00 72 ILE A O 3
ATOM 3251 N N . ARG A 1 73 ? 10.302 -0.805 -17.152 1.00 0.00 73 ARG A N 3
ATOM 3252 C CA . ARG A 1 73 ? 9.956 -2.220 -17.101 1.00 0.00 73 ARG A CA 3
ATOM 3253 C C . ARG A 1 73 ? 11.211 -3.084 -17.024 1.00 0.00 73 ARG A C 3
ATOM 3254 O O . ARG A 1 73 ? 11.390 -3.853 -16.079 1.00 0.00 73 ARG A O 3
ATOM 3277 N N . GLY A 1 1 ? -55.325 22.329 -3.264 1.00 0.00 1 GLY A N 4
ATOM 3278 C CA . GLY A 1 1 ? -54.454 21.433 -2.527 1.00 0.00 1 GLY A CA 4
ATOM 3279 C C . GLY A 1 1 ? -54.974 20.009 -2.500 1.00 0.00 1 GLY A C 4
ATOM 3280 O O . GLY A 1 1 ? -55.820 19.635 -3.312 1.00 0.00 1 GLY A O 4
ATOM 3284 N N . SER A 1 2 ? -54.467 19.213 -1.565 1.00 0.00 2 SER A N 4
ATOM 3285 C CA . SER A 1 2 ? -54.882 17.820 -1.439 1.00 0.00 2 SER A CA 4
ATOM 3286 C C . SER A 1 2 ? -54.457 17.246 -0.091 1.00 0.00 2 SER A C 4
ATOM 3287 O O . SER A 1 2 ? -53.668 17.852 0.633 1.00 0.00 2 SER A O 4
ATOM 3295 N N . SER A 1 3 ? -54.988 16.073 0.239 1.00 0.00 3 SER A N 4
ATOM 3296 C CA . SER A 1 3 ? -54.667 15.418 1.502 1.00 0.00 3 SER A CA 4
ATOM 3297 C C . SER A 1 3 ? -55.233 14.001 1.538 1.00 0.00 3 SER A C 4
ATOM 3298 O O . SER A 1 3 ? -56.429 13.793 1.336 1.00 0.00 3 SER A O 4
ATOM 3306 N N . GLY A 1 4 ? -54.363 13.029 1.795 1.00 0.00 4 GLY A N 4
ATOM 3307 C CA . GLY A 1 4 ? -54.794 11.645 1.853 1.00 0.00 4 GLY A CA 4
ATOM 3308 C C . GLY A 1 4 ? -53.686 10.712 2.301 1.00 0.00 4 GLY A C 4
ATOM 3309 O O . GLY A 1 4 ? -52.862 11.074 3.141 1.00 0.00 4 GLY A O 4
ATOM 3313 N N . SER A 1 5 ? -53.668 9.506 1.742 1.00 0.00 5 SER A N 4
ATOM 3314 C CA . SER A 1 5 ? -52.657 8.516 2.093 1.00 0.00 5 SER A CA 4
ATOM 3315 C C . SER A 1 5 ? -51.835 8.120 0.870 1.00 0.00 5 SER A C 4
ATOM 3316 O O . SER A 1 5 ? -52.381 7.687 -0.145 1.00 0.00 5 SER A O 4
ATOM 3324 N N . SER A 1 6 ? -50.519 8.273 0.974 1.00 0.00 6 SER A N 4
ATOM 3325 C CA . SER A 1 6 ? -49.621 7.936 -0.125 1.00 0.00 6 SER A CA 4
ATOM 3326 C C . SER A 1 6 ? -49.434 6.426 -0.229 1.00 0.00 6 SER A C 4
ATOM 3327 O O . SER A 1 6 ? -49.548 5.848 -1.309 1.00 0.00 6 SER A O 4
ATOM 3335 N N . GLY A 1 7 ? -49.144 5.792 0.903 1.00 0.00 7 GLY A N 4
ATOM 3336 C CA . GLY A 1 7 ? -48.945 4.355 0.919 1.00 0.00 7 GLY A CA 4
ATOM 3337 C C . GLY A 1 7 ? -47.627 3.945 0.292 1.00 0.00 7 GLY A C 4
ATOM 3338 O O . GLY A 1 7 ? -46.936 4.768 -0.308 1.00 0.00 7 GLY A O 4
ATOM 3342 N N . MET A 1 8 ? -47.277 2.671 0.433 1.00 0.00 8 MET A N 4
ATOM 3343 C CA . MET A 1 8 ? -46.033 2.154 -0.124 1.00 0.00 8 MET A CA 4
ATOM 3344 C C . MET A 1 8 ? -46.113 0.645 -0.329 1.00 0.00 8 MET A C 4
ATOM 3345 O O . MET A 1 8 ? -46.802 -0.055 0.413 1.00 0.00 8 MET A O 4
ATOM 3359 N N . ALA A 1 9 ? -45.406 0.151 -1.340 1.00 0.00 9 ALA A N 4
ATOM 3360 C CA . ALA A 1 9 ? -45.397 -1.276 -1.640 1.00 0.00 9 ALA A CA 4
ATOM 3361 C C . ALA A 1 9 ? -44.051 -1.902 -1.291 1.00 0.00 9 ALA A C 4
ATOM 3362 O O . ALA A 1 9 ? -43.018 -1.527 -1.846 1.00 0.00 9 ALA A O 4
ATOM 3369 N N . SER A 1 10 ? -44.070 -2.857 -0.367 1.00 0.00 10 SER A N 4
ATOM 3370 C CA . SER A 1 10 ? -42.850 -3.532 0.060 1.00 0.00 10 SER A CA 4
ATOM 3371 C C . SER A 1 10 ? -42.870 -5.001 -0.351 1.00 0.00 10 SER A C 4
ATOM 3372 O O . SER A 1 10 ? -43.888 -5.680 -0.224 1.00 0.00 10 SER A O 4
ATOM 3380 N N . GLY A 1 11 ? -41.735 -5.486 -0.846 1.00 0.00 11 GLY A N 4
ATOM 3381 C CA . GLY A 1 11 ? -41.642 -6.871 -1.269 1.00 0.00 11 GLY A CA 4
ATOM 3382 C C . GLY A 1 11 ? -40.549 -7.092 -2.296 1.00 0.00 11 GLY A C 4
ATOM 3383 O O . GLY A 1 11 ? -40.832 -7.382 -3.458 1.00 0.00 11 GLY A O 4
ATOM 3387 N N . GLN A 1 12 ? -39.299 -6.953 -1.867 1.00 0.00 12 GLN A N 4
ATOM 3388 C CA . GLN A 1 12 ? -38.161 -7.136 -2.760 1.00 0.00 12 GLN A CA 4
ATOM 3389 C C . GLN A 1 12 ? -37.670 -8.580 -2.726 1.00 0.00 12 GLN A C 4
ATOM 3390 O O . GLN A 1 12 ? -37.877 -9.294 -1.744 1.00 0.00 12 GLN A O 4
ATOM 3404 N N . PHE A 1 13 ? -37.019 -9.004 -3.804 1.00 0.00 13 PHE A N 4
ATOM 3405 C CA . PHE A 1 13 ? -36.499 -10.363 -3.898 1.00 0.00 13 PHE A CA 4
ATOM 3406 C C . PHE A 1 13 ? -34.974 -10.360 -3.946 1.00 0.00 13 PHE A C 4
ATOM 3407 O O . PHE A 1 13 ? -34.354 -9.357 -4.302 1.00 0.00 13 PHE A O 4
ATOM 3424 N N . VAL A 1 14 ? -34.374 -11.490 -3.585 1.00 0.00 14 VAL A N 4
ATOM 3425 C CA . VAL A 1 14 ? -32.922 -11.619 -3.587 1.00 0.00 14 VAL A CA 4
ATOM 3426 C C . VAL A 1 14 ? -32.334 -11.193 -4.927 1.00 0.00 14 VAL A C 4
ATOM 3427 O O . VAL A 1 14 ? -32.767 -11.655 -5.981 1.00 0.00 14 VAL A O 4
ATOM 3440 N N . ASN A 1 15 ? -31.343 -10.308 -4.878 1.00 0.00 15 ASN A N 4
ATOM 3441 C CA . ASN A 1 15 ? -30.695 -9.819 -6.089 1.00 0.00 15 ASN A CA 4
ATOM 3442 C C . ASN A 1 15 ? -29.281 -10.378 -6.213 1.00 0.00 15 ASN A C 4
ATOM 3443 O O . ASN A 1 15 ? -28.368 -9.953 -5.504 1.00 0.00 15 ASN A O 4
ATOM 3454 N N . LYS A 1 16 ? -29.107 -11.334 -7.120 1.00 0.00 16 LYS A N 4
ATOM 3455 C CA . LYS A 1 16 ? -27.804 -11.952 -7.340 1.00 0.00 16 LYS A CA 4
ATOM 3456 C C . LYS A 1 16 ? -27.318 -11.703 -8.764 1.00 0.00 16 LYS A C 4
ATOM 3457 O O . LYS A 1 16 ? -27.834 -12.286 -9.718 1.00 0.00 16 LYS A O 4
ATOM 3476 N N . LEU A 1 17 ? -26.321 -10.835 -8.900 1.00 0.00 17 LEU A N 4
ATOM 3477 C CA . LEU A 1 17 ? -25.764 -10.509 -10.209 1.00 0.00 17 LEU A CA 4
ATOM 3478 C C . LEU A 1 17 ? -24.241 -10.445 -10.150 1.00 0.00 17 LEU A C 4
ATOM 3479 O O . LEU A 1 17 ? -23.661 -10.194 -9.094 1.00 0.00 17 LEU A O 4
ATOM 3495 N N . GLN A 1 18 ? -23.600 -10.670 -11.293 1.00 0.00 18 GLN A N 4
ATOM 3496 C CA . GLN A 1 18 ? -22.145 -10.636 -11.372 1.00 0.00 18 GLN A CA 4
ATOM 3497 C C . GLN A 1 18 ? -21.612 -9.252 -11.011 1.00 0.00 18 GLN A C 4
ATOM 3498 O O . GLN A 1 18 ? -21.250 -8.469 -11.888 1.00 0.00 18 GLN A O 4
ATOM 3512 N N . GLU A 1 19 ? -21.570 -8.959 -9.715 1.00 0.00 19 GLU A N 4
ATOM 3513 C CA . GLU A 1 19 ? -21.083 -7.670 -9.240 1.00 0.00 19 GLU A CA 4
ATOM 3514 C C . GLU A 1 19 ? -19.572 -7.557 -9.423 1.00 0.00 19 GLU A C 4
ATOM 3515 O O . GLU A 1 19 ? -18.824 -8.462 -9.056 1.00 0.00 19 GLU A O 4
ATOM 3527 N N . GLU A 1 20 ? -19.133 -6.440 -9.994 1.00 0.00 20 GLU A N 4
ATOM 3528 C CA . GLU A 1 20 ? -17.712 -6.210 -10.228 1.00 0.00 20 GLU A CA 4
ATOM 3529 C C . GLU A 1 20 ? -16.957 -6.087 -8.907 1.00 0.00 20 GLU A C 4
ATOM 3530 O O . GLU A 1 20 ? -17.537 -5.743 -7.877 1.00 0.00 20 GLU A O 4
ATOM 3542 N N . VAL A 1 21 ? -15.658 -6.370 -8.946 1.00 0.00 21 VAL A N 4
ATOM 3543 C CA . VAL A 1 21 ? -14.823 -6.290 -7.754 1.00 0.00 21 VAL A CA 4
ATOM 3544 C C . VAL A 1 21 ? -14.769 -4.866 -7.215 1.00 0.00 21 VAL A C 4
ATOM 3545 O O . VAL A 1 21 ? -14.798 -3.900 -7.979 1.00 0.00 21 VAL A O 4
ATOM 3558 N N . ILE A 1 22 ? -14.689 -4.741 -5.894 1.00 0.00 22 ILE A N 4
ATOM 3559 C CA . ILE A 1 22 ? -14.630 -3.434 -5.253 1.00 0.00 22 ILE A CA 4
ATOM 3560 C C . ILE A 1 22 ? -13.287 -3.222 -4.561 1.00 0.00 22 ILE A C 4
ATOM 3561 O O . ILE A 1 22 ? -12.630 -4.179 -4.150 1.00 0.00 22 ILE A O 4
ATOM 3577 N N . CYS A 1 23 ? -12.886 -1.961 -4.433 1.00 0.00 23 CYS A N 4
ATOM 3578 C CA . CYS A 1 23 ? -11.623 -1.622 -3.789 1.00 0.00 23 CYS A CA 4
ATOM 3579 C C . CYS A 1 23 ? -11.733 -1.751 -2.273 1.00 0.00 23 CYS A C 4
ATOM 3580 O O . CYS A 1 23 ? -12.522 -1.065 -1.622 1.00 0.00 23 CYS A O 4
ATOM 3587 N N . PRO A 1 24 ? -10.924 -2.652 -1.696 1.00 0.00 24 PRO A N 4
ATOM 3588 C CA . PRO A 1 24 ? -10.911 -2.892 -0.250 1.00 0.00 24 PRO A CA 4
ATOM 3589 C C . PRO A 1 24 ? -10.322 -1.719 0.527 1.00 0.00 24 PRO A C 4
ATOM 3590 O O . PRO A 1 24 ? -10.167 -1.786 1.747 1.00 0.00 24 PRO A O 4
ATOM 3601 N N . ILE A 1 25 ? -9.996 -0.647 -0.186 1.00 0.00 25 ILE A N 4
ATOM 3602 C CA . ILE A 1 25 ? -9.426 0.541 0.438 1.00 0.00 25 ILE A CA 4
ATOM 3603 C C . ILE A 1 25 ? -10.471 1.642 0.582 1.00 0.00 25 ILE A C 4
ATOM 3604 O O . ILE A 1 25 ? -10.682 2.174 1.672 1.00 0.00 25 ILE A O 4
ATOM 3620 N N . CYS A 1 26 ? -11.126 1.977 -0.525 1.00 0.00 26 CYS A N 4
ATOM 3621 C CA . CYS A 1 26 ? -12.151 3.013 -0.523 1.00 0.00 26 CYS A CA 4
ATOM 3622 C C . CYS A 1 26 ? -13.544 2.401 -0.636 1.00 0.00 26 CYS A C 4
ATOM 3623 O O . CYS A 1 26 ? -14.546 3.048 -0.328 1.00 0.00 26 CYS A O 4
ATOM 3630 N N . LEU A 1 27 ? -13.599 1.149 -1.079 1.00 0.00 27 LEU A N 4
ATOM 3631 C CA . LEU A 1 27 ? -14.869 0.448 -1.232 1.00 0.00 27 LEU A CA 4
ATOM 3632 C C . LEU A 1 27 ? -15.662 1.007 -2.409 1.00 0.00 27 LEU A C 4
ATOM 3633 O O . LEU A 1 27 ? -16.878 1.177 -2.327 1.00 0.00 27 LEU A O 4
ATOM 3649 N N . ASP A 1 28 ? -14.964 1.289 -3.504 1.00 0.00 28 ASP A N 4
ATOM 3650 C CA . ASP A 1 28 ? -15.603 1.826 -4.700 1.00 0.00 28 ASP A CA 4
ATOM 3651 C C . ASP A 1 28 ? -15.369 0.911 -5.898 1.00 0.00 28 ASP A C 4
ATOM 3652 O O . ASP A 1 28 ? -14.297 0.323 -6.043 1.00 0.00 28 ASP A O 4
ATOM 3661 N N . ILE A 1 29 ? -16.380 0.795 -6.753 1.00 0.00 29 ILE A N 4
ATOM 3662 C CA . ILE A 1 29 ? -16.284 -0.049 -7.938 1.00 0.00 29 ILE A CA 4
ATOM 3663 C C . ILE A 1 29 ? -14.934 0.121 -8.626 1.00 0.00 29 ILE A C 4
ATOM 3664 O O . ILE A 1 29 ? -14.675 1.141 -9.266 1.00 0.00 29 ILE A O 4
ATOM 3680 N N . LEU A 1 30 ? -14.077 -0.885 -8.492 1.00 0.00 30 LEU A N 4
ATOM 3681 C CA . LEU A 1 30 ? -12.753 -0.849 -9.102 1.00 0.00 30 LEU A CA 4
ATOM 3682 C C . LEU A 1 30 ? -12.856 -0.721 -10.619 1.00 0.00 30 LEU A C 4
ATOM 3683 O O . LEU A 1 30 ? -12.912 -1.722 -11.332 1.00 0.00 30 LEU A O 4
ATOM 3699 N N . GLN A 1 31 ? -12.878 0.516 -11.103 1.00 0.00 31 GLN A N 4
ATOM 3700 C CA . GLN A 1 31 ? -12.972 0.774 -12.535 1.00 0.00 31 GLN A CA 4
ATOM 3701 C C . GLN A 1 31 ? -11.757 0.217 -13.270 1.00 0.00 31 GLN A C 4
ATOM 3702 O O . GLN A 1 31 ? -11.880 -0.345 -14.359 1.00 0.00 31 GLN A O 4
ATOM 3716 N N . LYS A 1 32 ? -10.583 0.376 -12.668 1.00 0.00 32 LYS A N 4
ATOM 3717 C CA . LYS A 1 32 ? -9.345 -0.112 -13.263 1.00 0.00 32 LYS A CA 4
ATOM 3718 C C . LYS A 1 32 ? -8.497 -0.846 -12.230 1.00 0.00 32 LYS A C 4
ATOM 3719 O O . LYS A 1 32 ? -7.617 -0.269 -11.590 1.00 0.00 32 LYS A O 4
ATOM 3738 N N . PRO A 1 33 ? -8.764 -2.150 -12.062 1.00 0.00 33 PRO A N 4
ATOM 3739 C CA . PRO A 1 33 ? -8.034 -2.991 -11.109 1.00 0.00 33 PRO A CA 4
ATOM 3740 C C . PRO A 1 33 ? -6.593 -3.241 -11.541 1.00 0.00 33 PRO A C 4
ATOM 3741 O O . PRO A 1 33 ? -6.342 -3.770 -12.624 1.00 0.00 33 PRO A O 4
ATOM 3752 N N . VAL A 1 34 ? -5.649 -2.857 -10.688 1.00 0.00 34 VAL A N 4
ATOM 3753 C CA . VAL A 1 34 ? -4.233 -3.042 -10.981 1.00 0.00 34 VAL A CA 4
ATOM 3754 C C . VAL A 1 34 ? -3.613 -4.089 -10.063 1.00 0.00 34 VAL A C 4
ATOM 3755 O O . VAL A 1 34 ? -3.677 -3.974 -8.838 1.00 0.00 34 VAL A O 4
ATOM 3768 N N . THR A 1 35 ? -3.012 -5.112 -10.662 1.00 0.00 35 THR A N 4
ATOM 3769 C CA . THR A 1 35 ? -2.380 -6.181 -9.899 1.00 0.00 35 THR A CA 4
ATOM 3770 C C . THR A 1 35 ? -0.899 -5.898 -9.676 1.00 0.00 35 THR A C 4
ATOM 3771 O O . THR A 1 35 ? -0.167 -5.596 -10.619 1.00 0.00 35 THR A O 4
ATOM 3782 N N . ILE A 1 36 ? -0.464 -5.997 -8.425 1.00 0.00 36 ILE A N 4
ATOM 3783 C CA . ILE A 1 36 ? 0.931 -5.753 -8.080 1.00 0.00 36 ILE A CA 4
ATOM 3784 C C . ILE A 1 36 ? 1.654 -7.056 -7.759 1.00 0.00 36 ILE A C 4
ATOM 3785 O O . ILE A 1 36 ? 1.066 -8.136 -7.820 1.00 0.00 36 ILE A O 4
ATOM 3801 N N . ASP A 1 37 ? 2.933 -6.947 -7.415 1.00 0.00 37 ASP A N 4
ATOM 3802 C CA . ASP A 1 37 ? 3.737 -8.117 -7.080 1.00 0.00 37 ASP A CA 4
ATOM 3803 C C . ASP A 1 37 ? 3.018 -8.998 -6.063 1.00 0.00 37 ASP A C 4
ATOM 3804 O O . ASP A 1 37 ? 2.991 -10.222 -6.194 1.00 0.00 37 ASP A O 4
ATOM 3813 N N . CYS A 1 38 ? 2.437 -8.367 -5.048 1.00 0.00 38 CYS A N 4
ATOM 3814 C CA . CYS A 1 38 ? 1.718 -9.092 -4.007 1.00 0.00 38 CYS A CA 4
ATOM 3815 C C . CYS A 1 38 ? 0.504 -9.813 -4.585 1.00 0.00 38 CYS A C 4
ATOM 3816 O O . CYS A 1 38 ? 0.098 -10.863 -4.089 1.00 0.00 38 CYS A O 4
ATOM 3823 N N . GLY A 1 39 ? -0.071 -9.242 -5.639 1.00 0.00 39 GLY A N 4
ATOM 3824 C CA . GLY A 1 39 ? -1.232 -9.843 -6.268 1.00 0.00 39 GLY A CA 4
ATOM 3825 C C . GLY A 1 39 ? -2.495 -9.034 -6.047 1.00 0.00 39 GLY A C 4
ATOM 3826 O O . GLY A 1 39 ? -3.234 -8.753 -6.991 1.00 0.00 39 GLY A O 4
ATOM 3830 N N . HIS A 1 40 ? -2.745 -8.660 -4.796 1.00 0.00 40 HIS A N 4
ATOM 3831 C CA . HIS A 1 40 ? -3.929 -7.880 -4.454 1.00 0.00 40 HIS A CA 4
ATOM 3832 C C . HIS A 1 40 ? -4.204 -6.817 -5.514 1.00 0.00 40 HIS A C 4
ATOM 3833 O O . HIS A 1 40 ? -3.280 -6.277 -6.119 1.00 0.00 40 HIS A O 4
ATOM 3847 N N . ASN A 1 41 ? -5.482 -6.525 -5.733 1.00 0.00 41 ASN A N 4
ATOM 3848 C CA . ASN A 1 41 ? -5.879 -5.528 -6.721 1.00 0.00 41 ASN A CA 4
ATOM 3849 C C . ASN A 1 41 ? -6.413 -4.271 -6.042 1.00 0.00 41 ASN A C 4
ATOM 3850 O O . ASN A 1 41 ? -7.236 -4.347 -5.129 1.00 0.00 41 ASN A O 4
ATOM 3861 N N . PHE A 1 42 ? -5.939 -3.114 -6.493 1.00 0.00 42 PHE A N 4
ATOM 3862 C CA . PHE A 1 42 ? -6.367 -1.840 -5.929 1.00 0.00 42 PHE A CA 4
ATOM 3863 C C . PHE A 1 42 ? -6.809 -0.879 -7.029 1.00 0.00 42 PHE A C 4
ATOM 3864 O O . PHE A 1 42 ? -6.569 -1.120 -8.213 1.00 0.00 42 PHE A O 4
ATOM 3881 N N . CYS A 1 43 ? -7.457 0.210 -6.630 1.00 0.00 43 CYS A N 4
ATOM 3882 C CA . CYS A 1 43 ? -7.935 1.208 -7.580 1.00 0.00 43 CYS A CA 4
ATOM 3883 C C . CYS A 1 43 ? -6.934 2.352 -7.716 1.00 0.00 43 CYS A C 4
ATOM 3884 O O . CYS A 1 43 ? -6.386 2.834 -6.724 1.00 0.00 43 CYS A O 4
ATOM 3891 N N . LEU A 1 44 ? -6.700 2.782 -8.951 1.00 0.00 44 LEU A N 4
ATOM 3892 C CA . LEU A 1 44 ? -5.766 3.870 -9.219 1.00 0.00 44 LEU A CA 4
ATOM 3893 C C . LEU A 1 44 ? -5.875 4.955 -8.153 1.00 0.00 44 LEU A C 4
ATOM 3894 O O . LEU A 1 44 ? -4.935 5.191 -7.393 1.00 0.00 44 LEU A O 4
ATOM 3910 N N . LYS A 1 45 ? -7.028 5.613 -8.102 1.00 0.00 45 LYS A N 4
ATOM 3911 C CA . LYS A 1 45 ? -7.263 6.672 -7.127 1.00 0.00 45 LYS A CA 4
ATOM 3912 C C . LYS A 1 45 ? -6.588 6.348 -5.798 1.00 0.00 45 LYS A C 4
ATOM 3913 O O . LYS A 1 45 ? -6.085 7.238 -5.112 1.00 0.00 45 LYS A O 4
ATOM 3932 N N . CYS A 1 46 ? -6.580 5.068 -5.441 1.00 0.00 46 CYS A N 4
ATOM 3933 C CA . CYS A 1 46 ? -5.966 4.625 -4.195 1.00 0.00 46 CYS A CA 4
ATOM 3934 C C . CYS A 1 46 ? -4.460 4.444 -4.364 1.00 0.00 46 CYS A C 4
ATOM 3935 O O . CYS A 1 46 ? -3.668 5.209 -3.814 1.00 0.00 46 CYS A O 4
ATOM 3942 N N . ILE A 1 47 ? -4.075 3.428 -5.129 1.00 0.00 47 ILE A N 4
ATOM 3943 C CA . ILE A 1 47 ? -2.665 3.148 -5.371 1.00 0.00 47 ILE A CA 4
ATOM 3944 C C . ILE A 1 47 ? -1.873 4.437 -5.563 1.00 0.00 47 ILE A C 4
ATOM 3945 O O . ILE A 1 47 ? -0.830 4.637 -4.940 1.00 0.00 47 ILE A O 4
ATOM 3961 N N . THR A 1 48 ? -2.377 5.311 -6.429 1.00 0.00 48 THR A N 4
ATOM 3962 C CA . THR A 1 48 ? -1.717 6.582 -6.703 1.00 0.00 48 THR A CA 4
ATOM 3963 C C . THR A 1 48 ? -1.659 7.452 -5.452 1.00 0.00 48 THR A C 4
ATOM 3964 O O . THR A 1 48 ? -0.579 7.819 -4.991 1.00 0.00 48 THR A O 4
ATOM 3975 N N . GLN A 1 49 ? -2.828 7.777 -4.909 1.00 0.00 49 GLN A N 4
ATOM 3976 C CA . GLN A 1 49 ? -2.908 8.604 -3.711 1.00 0.00 49 GLN A CA 4
ATOM 3977 C C . GLN A 1 49 ? -1.812 8.233 -2.718 1.00 0.00 49 GLN A C 4
ATOM 3978 O O . GLN A 1 49 ? -1.014 9.080 -2.315 1.00 0.00 49 GLN A O 4
ATOM 3992 N N . ILE A 1 50 ? -1.778 6.964 -2.328 1.00 0.00 50 ILE A N 4
ATOM 3993 C CA . ILE A 1 50 ? -0.779 6.481 -1.383 1.00 0.00 50 ILE A CA 4
ATOM 3994 C C . ILE A 1 50 ? 0.584 7.109 -1.656 1.00 0.00 50 ILE A C 4
ATOM 3995 O O . ILE A 1 50 ? 1.281 7.530 -0.734 1.00 0.00 50 ILE A O 4
ATOM 4011 N N . GLY A 1 51 ? 0.957 7.171 -2.931 1.00 0.00 51 GLY A N 4
ATOM 4012 C CA . GLY A 1 51 ? 2.234 7.751 -3.303 1.00 0.00 51 GLY A CA 4
ATOM 4013 C C . GLY A 1 51 ? 2.098 8.811 -4.378 1.00 0.00 51 GLY A C 4
ATOM 4014 O O . GLY A 1 51 ? 2.030 8.494 -5.565 1.00 0.00 51 GLY A O 4
ATOM 4018 N N . GLU A 1 52 ? 2.057 10.073 -3.961 1.00 0.00 52 GLU A N 4
ATOM 4019 C CA . GLU A 1 52 ? 1.925 11.182 -4.898 1.00 0.00 52 GLU A CA 4
ATOM 4020 C C . GLU A 1 52 ? 3.290 11.775 -5.234 1.00 0.00 52 GLU A C 4
ATOM 4021 O O . GLU A 1 52 ? 3.678 11.851 -6.401 1.00 0.00 52 GLU A O 4
ATOM 4033 N N . THR A 1 53 ? 4.017 12.195 -4.203 1.00 0.00 53 THR A N 4
ATOM 4034 C CA . THR A 1 53 ? 5.338 12.783 -4.388 1.00 0.00 53 THR A CA 4
ATOM 4035 C C . THR A 1 53 ? 6.345 11.737 -4.853 1.00 0.00 53 THR A C 4
ATOM 4036 O O . THR A 1 53 ? 7.112 11.972 -5.786 1.00 0.00 53 THR A O 4
ATOM 4047 N N . SER A 1 54 ? 6.336 10.581 -4.197 1.00 0.00 54 SER A N 4
ATOM 4048 C CA . SER A 1 54 ? 7.252 9.500 -4.541 1.00 0.00 54 SER A CA 4
ATOM 4049 C C . SER A 1 54 ? 6.493 8.193 -4.755 1.00 0.00 54 SER A C 4
ATOM 4050 O O . SER A 1 54 ? 6.033 7.567 -3.799 1.00 0.00 54 SER A O 4
ATOM 4058 N N . CYS A 1 55 ? 6.368 7.788 -6.013 1.00 0.00 55 CYS A N 4
ATOM 4059 C CA . CYS A 1 55 ? 5.665 6.557 -6.354 1.00 0.00 55 CYS A CA 4
ATOM 4060 C C . CYS A 1 55 ? 6.611 5.551 -7.002 1.00 0.00 55 CYS A C 4
ATOM 4061 O O . CYS A 1 55 ? 7.326 5.877 -7.949 1.00 0.00 55 CYS A O 4
ATOM 4069 N N . GLY A 1 56 ? 6.612 4.327 -6.483 1.00 0.00 56 GLY A N 4
ATOM 4070 C CA . GLY A 1 56 ? 7.476 3.293 -7.022 1.00 0.00 56 GLY A CA 4
ATOM 4071 C C . GLY A 1 56 ? 7.673 2.141 -6.058 1.00 0.00 56 GLY A C 4
ATOM 4072 O O . GLY A 1 56 ? 7.655 0.977 -6.458 1.00 0.00 56 GLY A O 4
ATOM 4076 N N . PHE A 1 57 ? 7.862 2.464 -4.783 1.00 0.00 57 PHE A N 4
ATOM 4077 C CA . PHE A 1 57 ? 8.066 1.446 -3.758 1.00 0.00 57 PHE A CA 4
ATOM 4078 C C . PHE A 1 57 ? 7.003 1.550 -2.669 1.00 0.00 57 PHE A C 4
ATOM 4079 O O . PHE A 1 57 ? 7.300 1.419 -1.481 1.00 0.00 57 PHE A O 4
ATOM 4096 N N . PHE A 1 58 ? 5.762 1.789 -3.082 1.00 0.00 58 PHE A N 4
ATOM 4097 C CA . PHE A 1 58 ? 4.654 1.913 -2.142 1.00 0.00 58 PHE A CA 4
ATOM 4098 C C . PHE A 1 58 ? 4.178 0.539 -1.678 1.00 0.00 58 PHE A C 4
ATOM 4099 O O . PHE A 1 58 ? 3.611 -0.229 -2.455 1.00 0.00 58 PHE A O 4
ATOM 4116 N N . LYS A 1 59 ? 4.413 0.237 -0.406 1.00 0.00 59 LYS A N 4
ATOM 4117 C CA . LYS A 1 59 ? 4.008 -1.043 0.164 1.00 0.00 59 LYS A CA 4
ATOM 4118 C C . LYS A 1 59 ? 2.513 -1.276 -0.029 1.00 0.00 59 LYS A C 4
ATOM 4119 O O . LYS A 1 59 ? 1.771 -0.357 -0.375 1.00 0.00 59 LYS A O 4
ATOM 4138 N N . CYS A 1 60 ? 2.078 -2.511 0.197 1.00 0.00 60 CYS A N 4
ATOM 4139 C CA . CYS A 1 60 ? 0.672 -2.866 0.049 1.00 0.00 60 CYS A CA 4
ATOM 4140 C C . CYS A 1 60 ? -0.058 -2.768 1.386 1.00 0.00 60 CYS A C 4
ATOM 4141 O O . CYS A 1 60 ? 0.446 -3.186 2.429 1.00 0.00 60 CYS A O 4
ATOM 4148 N N . PRO A 1 61 ? -1.273 -2.202 1.356 1.00 0.00 61 PRO A N 4
ATOM 4149 C CA . PRO A 1 61 ? -2.099 -2.036 2.556 1.00 0.00 61 PRO A CA 4
ATOM 4150 C C . PRO A 1 61 ? -2.623 -3.366 3.088 1.00 0.00 61 PRO A C 4
ATOM 4151 O O . PRO A 1 61 ? -2.566 -3.632 4.289 1.00 0.00 61 PRO A O 4
ATOM 4162 N N . LEU A 1 62 ? -3.133 -4.198 2.186 1.00 0.00 62 LEU A N 4
ATOM 4163 C CA . LEU A 1 62 ? -3.667 -5.501 2.565 1.00 0.00 62 LEU A CA 4
ATOM 4164 C C . LEU A 1 62 ? -2.584 -6.372 3.193 1.00 0.00 62 LEU A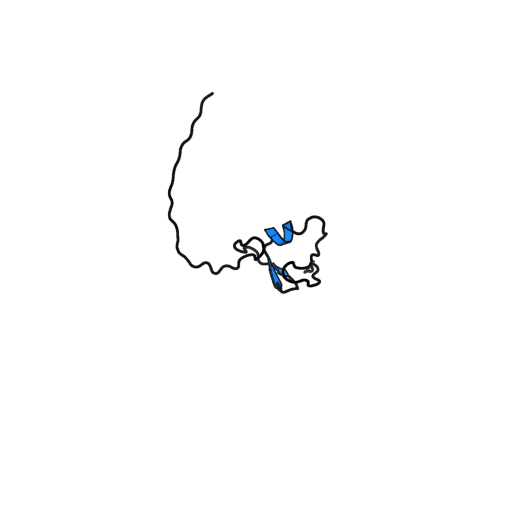 C 4
ATOM 4165 O O . LEU A 1 62 ? -2.784 -6.959 4.257 1.00 0.00 62 LEU A O 4
ATOM 4181 N N . CYS A 1 63 ? -1.436 -6.450 2.529 1.00 0.00 63 CYS A N 4
ATOM 4182 C CA . CYS A 1 63 ? -0.319 -7.248 3.022 1.00 0.00 63 CYS A CA 4
ATOM 4183 C C . CYS A 1 63 ? 0.955 -6.412 3.096 1.00 0.00 63 CYS A C 4
ATOM 4184 O O . CYS A 1 63 ? 1.169 -5.511 2.284 1.00 0.00 63 CYS A O 4
ATOM 4191 N N . LYS A 1 64 ? 1.800 -6.717 4.076 1.00 0.00 64 LYS A N 4
ATOM 4192 C CA . LYS A 1 64 ? 3.054 -5.996 4.257 1.00 0.00 64 LYS A CA 4
ATOM 4193 C C . LYS A 1 64 ? 4.200 -6.711 3.548 1.00 0.00 64 LYS A C 4
ATOM 4194 O O . LYS A 1 64 ? 5.270 -6.914 4.122 1.00 0.00 64 LYS A O 4
ATOM 4213 N N . THR A 1 65 ? 3.969 -7.091 2.295 1.00 0.00 65 THR A N 4
ATOM 4214 C CA . THR A 1 65 ? 4.981 -7.783 1.507 1.00 0.00 65 THR A CA 4
ATOM 4215 C C . THR A 1 65 ? 5.760 -6.807 0.633 1.00 0.00 65 THR A C 4
ATOM 4216 O O . THR A 1 65 ? 5.224 -6.252 -0.326 1.00 0.00 65 THR A O 4
ATOM 4227 N N . SER A 1 66 ? 7.030 -6.601 0.971 1.00 0.00 66 SER A N 4
ATOM 4228 C CA . SER A 1 66 ? 7.883 -5.689 0.218 1.00 0.00 66 SER A CA 4
ATOM 4229 C C . SER A 1 66 ? 7.610 -5.801 -1.279 1.00 0.00 66 SER A C 4
ATOM 4230 O O . SER A 1 66 ? 7.880 -6.831 -1.896 1.00 0.00 66 SER A O 4
ATOM 4238 N N . VAL A 1 67 ? 7.073 -4.731 -1.858 1.00 0.00 67 VAL A N 4
ATOM 4239 C CA . VAL A 1 67 ? 6.764 -4.707 -3.282 1.00 0.00 67 VAL A CA 4
ATOM 4240 C C . VAL A 1 67 ? 7.874 -4.025 -4.074 1.00 0.00 67 VAL A C 4
ATOM 4241 O O . VAL A 1 67 ? 8.341 -2.947 -3.705 1.00 0.00 67 VAL A O 4
ATOM 4254 N N . ARG A 1 68 ? 8.292 -4.660 -5.164 1.00 0.00 68 ARG A N 4
ATOM 4255 C CA . ARG A 1 68 ? 9.348 -4.114 -6.008 1.00 0.00 68 ARG A CA 4
ATOM 4256 C C . ARG A 1 68 ? 8.911 -4.077 -7.470 1.00 0.00 68 ARG A C 4
ATOM 4257 O O . ARG A 1 68 ? 8.456 -5.080 -8.019 1.00 0.00 68 ARG A O 4
ATOM 4278 N N . LYS A 1 69 ? 9.053 -2.913 -8.095 1.00 0.00 69 LYS A N 4
ATOM 4279 C CA . LYS A 1 69 ? 8.675 -2.744 -9.492 1.00 0.00 69 LYS A CA 4
ATOM 4280 C C . LYS A 1 69 ? 9.833 -3.105 -10.417 1.00 0.00 69 LYS A C 4
ATOM 4281 O O . LYS A 1 69 ? 9.684 -3.926 -11.321 1.00 0.00 69 LYS A O 4
ATOM 4300 N N . ASN A 1 70 ? 10.986 -2.487 -10.184 1.00 0.00 70 ASN A N 4
ATOM 4301 C CA . ASN A 1 70 ? 12.169 -2.744 -10.996 1.00 0.00 70 ASN A CA 4
ATOM 4302 C C . ASN A 1 70 ? 11.794 -2.917 -12.465 1.00 0.00 70 ASN A C 4
ATOM 4303 O O . ASN A 1 70 ? 12.276 -3.829 -13.136 1.00 0.00 70 ASN A O 4
ATOM 4314 N N . ALA A 1 71 ? 10.932 -2.033 -12.957 1.00 0.00 71 ALA A N 4
ATOM 4315 C CA . ALA A 1 71 ? 10.494 -2.085 -14.346 1.00 0.00 71 ALA A CA 4
ATOM 4316 C C . ALA A 1 71 ? 11.378 -1.215 -15.234 1.00 0.00 71 ALA A C 4
ATOM 4317 O O . ALA A 1 71 ? 10.886 -0.508 -16.113 1.00 0.00 71 ALA A O 4
ATOM 4324 N N . ILE A 1 72 ? 12.684 -1.272 -14.997 1.00 0.00 72 ILE A N 4
ATOM 4325 C CA . ILE A 1 72 ? 13.636 -0.489 -15.775 1.00 0.00 72 ILE A CA 4
ATOM 4326 C C . ILE A 1 72 ? 13.396 -0.661 -17.271 1.00 0.00 72 ILE A C 4
ATOM 4327 O O . ILE A 1 72 ? 12.940 -1.712 -17.720 1.00 0.00 72 ILE A O 4
ATOM 4343 N N . ARG A 1 73 ? 13.707 0.379 -18.038 1.00 0.00 73 ARG A N 4
ATOM 4344 C CA . ARG A 1 73 ? 13.525 0.343 -19.484 1.00 0.00 73 ARG A CA 4
ATOM 4345 C C . ARG A 1 73 ? 14.834 0.657 -20.204 1.00 0.00 73 ARG A C 4
ATOM 4346 O O . ARG A 1 73 ? 14.919 0.558 -21.428 1.00 0.00 73 ARG A O 4
ATOM 4369 N N . GLY A 1 1 ? -65.391 -29.112 -8.189 1.00 0.00 1 GLY A N 5
ATOM 4370 C CA . GLY A 1 1 ? -64.030 -29.294 -7.719 1.00 0.00 1 GLY A CA 5
ATOM 4371 C C . GLY A 1 1 ? -63.050 -28.367 -8.410 1.00 0.00 1 GLY A C 5
ATOM 4372 O O . GLY A 1 1 ? -62.632 -28.623 -9.539 1.00 0.00 1 GLY A O 5
ATOM 4376 N N . SER A 1 2 ? -62.684 -27.284 -7.731 1.00 0.00 2 SER A N 5
ATOM 4377 C CA . SER A 1 2 ? -61.751 -26.312 -8.288 1.00 0.00 2 SER A CA 5
ATOM 4378 C C . SER A 1 2 ? -60.315 -26.817 -8.187 1.00 0.00 2 SER A C 5
ATOM 4379 O O . SER A 1 2 ? -59.541 -26.717 -9.139 1.00 0.00 2 SER A O 5
ATOM 4387 N N . SER A 1 3 ? -59.966 -27.360 -7.025 1.00 0.00 3 SER A N 5
ATOM 4388 C CA . SER A 1 3 ? -58.622 -27.878 -6.797 1.00 0.00 3 SER A CA 5
ATOM 4389 C C . SER A 1 3 ? -58.072 -28.538 -8.058 1.00 0.00 3 SER A C 5
ATOM 4390 O O . SER A 1 3 ? -58.774 -29.285 -8.737 1.00 0.00 3 SER A O 5
ATOM 4398 N N . GLY A 1 4 ? -56.809 -28.255 -8.364 1.00 0.00 4 GLY A N 5
ATOM 4399 C CA . GLY A 1 4 ? -56.186 -28.828 -9.542 1.00 0.00 4 GLY A CA 5
ATOM 4400 C C . GLY A 1 4 ? -54.690 -29.012 -9.375 1.00 0.00 4 GLY A C 5
ATOM 4401 O O . GLY A 1 4 ? -54.231 -29.519 -8.351 1.00 0.00 4 GLY A O 5
ATOM 4405 N N . SER A 1 5 ? -53.928 -28.602 -10.384 1.00 0.00 5 SER A N 5
ATOM 4406 C CA . SER A 1 5 ? -52.476 -28.730 -10.346 1.00 0.00 5 SER A CA 5
ATOM 4407 C C . SER A 1 5 ? -51.853 -27.608 -9.520 1.00 0.00 5 SER A C 5
ATOM 4408 O O . SER A 1 5 ? -52.465 -26.559 -9.317 1.00 0.00 5 SER A O 5
ATOM 4416 N N . SER A 1 6 ? -50.633 -27.838 -9.047 1.00 0.00 6 SER A N 5
ATOM 4417 C CA . SER A 1 6 ? -49.927 -26.849 -8.240 1.00 0.00 6 SER A CA 5
ATOM 4418 C C . SER A 1 6 ? -49.079 -25.935 -9.119 1.00 0.00 6 SER A C 5
ATOM 4419 O O . SER A 1 6 ? -49.194 -24.712 -9.055 1.00 0.00 6 SER A O 5
ATOM 4427 N N . GLY A 1 7 ? -48.227 -26.539 -9.942 1.00 0.00 7 GLY A N 5
ATOM 4428 C CA . GLY A 1 7 ? -47.372 -25.766 -10.823 1.00 0.00 7 GLY A CA 5
ATOM 4429 C C . GLY A 1 7 ? -45.989 -26.371 -10.967 1.00 0.00 7 GLY A C 5
ATOM 4430 O O . GLY A 1 7 ? -45.429 -26.890 -10.002 1.00 0.00 7 GLY A O 5
ATOM 4434 N N . MET A 1 8 ? -45.439 -26.305 -12.174 1.00 0.00 8 MET A N 5
ATOM 4435 C CA . MET A 1 8 ? -44.113 -26.851 -12.440 1.00 0.00 8 MET A CA 5
ATOM 4436 C C . MET A 1 8 ? -43.167 -25.764 -12.940 1.00 0.00 8 MET A C 5
ATOM 4437 O O . MET A 1 8 ? -43.606 -24.725 -13.434 1.00 0.00 8 MET A O 5
ATOM 4451 N N . ALA A 1 9 ? -41.868 -26.009 -12.809 1.00 0.00 9 ALA A N 5
ATOM 4452 C CA . ALA A 1 9 ? -40.861 -25.052 -13.249 1.00 0.00 9 ALA A CA 5
ATOM 4453 C C . ALA A 1 9 ? -41.017 -24.734 -14.732 1.00 0.00 9 ALA A C 5
ATOM 4454 O O . ALA A 1 9 ? -41.286 -25.621 -15.542 1.00 0.00 9 ALA A O 5
ATOM 4461 N N . SER A 1 10 ? -40.847 -23.462 -15.081 1.00 0.00 10 SER A N 5
ATOM 4462 C CA . SER A 1 10 ? -40.973 -23.027 -16.467 1.00 0.00 10 SER A CA 5
ATOM 4463 C C . SER A 1 10 ? -39.607 -22.963 -17.143 1.00 0.00 10 SER A C 5
ATOM 4464 O O . SER A 1 10 ? -39.310 -22.024 -17.880 1.00 0.00 10 SER A O 5
ATOM 4472 N N . GLY A 1 11 ? -38.778 -23.970 -16.885 1.00 0.00 11 GLY A N 5
ATOM 4473 C CA . GLY A 1 11 ? -37.453 -24.010 -17.475 1.00 0.00 11 GLY A CA 5
ATOM 4474 C C . GLY A 1 11 ? -36.352 -23.954 -16.434 1.00 0.00 11 GLY A C 5
ATOM 4475 O O . GLY A 1 11 ? -36.254 -24.833 -15.579 1.00 0.00 11 GLY A O 5
ATOM 4479 N N . GLN A 1 12 ? -35.522 -22.919 -16.508 1.00 0.00 12 GLN A N 5
ATOM 4480 C CA . GLN A 1 12 ? -34.422 -22.754 -15.566 1.00 0.00 12 GLN A CA 5
ATOM 4481 C C . GLN A 1 12 ? -34.105 -21.277 -15.352 1.00 0.00 12 GLN A C 5
ATOM 4482 O O . GLN A 1 12 ? -33.931 -20.524 -16.310 1.00 0.00 12 GLN A O 5
ATOM 4496 N N . PHE A 1 13 ? -34.032 -20.870 -14.089 1.00 0.00 13 PHE A N 5
ATOM 4497 C CA . PHE A 1 13 ? -33.737 -19.483 -13.750 1.00 0.00 13 PHE A CA 5
ATOM 4498 C C . PHE A 1 13 ? -32.605 -19.401 -12.730 1.00 0.00 13 PHE A C 5
ATOM 4499 O O . PHE A 1 13 ? -32.806 -19.644 -11.541 1.00 0.00 13 PHE A O 5
ATOM 4516 N N . VAL A 1 14 ? -31.412 -19.057 -13.206 1.00 0.00 14 VAL A N 5
ATOM 4517 C CA . VAL A 1 14 ? -30.246 -18.943 -12.338 1.00 0.00 14 VAL A CA 5
ATOM 4518 C C . VAL A 1 14 ? -30.035 -17.502 -11.888 1.00 0.00 14 VAL A C 5
ATOM 4519 O O . VAL A 1 14 ? -29.465 -16.691 -12.617 1.00 0.00 14 VAL A O 5
ATOM 4532 N N . ASN A 1 15 ? -30.500 -17.190 -10.683 1.00 0.00 15 ASN A N 5
ATOM 4533 C CA . ASN A 1 15 ? -30.362 -15.845 -10.135 1.00 0.00 15 ASN A CA 5
ATOM 4534 C C . ASN A 1 15 ? -29.036 -15.692 -9.397 1.00 0.00 15 ASN A C 5
ATOM 4535 O O . ASN A 1 15 ? -28.973 -15.830 -8.175 1.00 0.00 15 ASN A O 5
ATOM 4546 N N . LYS A 1 16 ? -27.977 -15.404 -10.146 1.00 0.00 16 LYS A N 5
ATOM 4547 C CA . LYS A 1 16 ? -26.652 -15.229 -9.565 1.00 0.00 16 LYS A CA 5
ATOM 4548 C C . LYS A 1 16 ? -26.315 -13.749 -9.413 1.00 0.00 16 LYS A C 5
ATOM 4549 O O . LYS A 1 16 ? -26.610 -12.941 -10.295 1.00 0.00 16 LYS A O 5
ATOM 4568 N N . LEU A 1 17 ? -25.694 -13.401 -8.291 1.00 0.00 17 LEU A N 5
ATOM 4569 C CA . LEU A 1 17 ? -25.315 -12.017 -8.025 1.00 0.00 17 LEU A CA 5
ATOM 4570 C C . LEU A 1 17 ? -23.800 -11.848 -8.076 1.00 0.00 17 LEU A C 5
ATOM 4571 O O . LEU A 1 17 ? -23.085 -12.309 -7.187 1.00 0.00 17 LEU A O 5
ATOM 4587 N N . GLN A 1 18 ? -23.319 -11.183 -9.121 1.00 0.00 18 GLN A N 5
ATOM 4588 C CA . GLN A 1 18 ? -21.889 -10.952 -9.287 1.00 0.00 18 GLN A CA 5
ATOM 4589 C C . GLN A 1 18 ? -21.545 -9.484 -9.056 1.00 0.00 18 GLN A C 5
ATOM 4590 O O . GLN A 1 18 ? -21.648 -8.663 -9.967 1.00 0.00 18 GLN A O 5
ATOM 4604 N N . GLU A 1 19 ? -21.135 -9.162 -7.833 1.00 0.00 19 GLU A N 5
ATOM 4605 C CA . GLU A 1 19 ? -20.776 -7.792 -7.484 1.00 0.00 19 GLU A CA 5
ATOM 4606 C C . GLU A 1 19 ? -19.379 -7.449 -7.993 1.00 0.00 19 GLU A C 5
ATOM 4607 O O . GLU A 1 19 ? -18.377 -7.846 -7.399 1.00 0.00 19 GLU A O 5
ATOM 4619 N N . GLU A 1 20 ? -19.322 -6.710 -9.096 1.00 0.00 20 GLU A N 5
ATOM 4620 C CA . GLU A 1 20 ? -18.048 -6.315 -9.685 1.00 0.00 20 GLU A CA 5
ATOM 4621 C C . GLU A 1 20 ? -17.011 -6.035 -8.601 1.00 0.00 20 GLU A C 5
ATOM 4622 O O . GLU A 1 20 ? -17.290 -5.340 -7.624 1.00 0.00 20 GLU A O 5
ATOM 4634 N N . VAL A 1 21 ? -15.813 -6.582 -8.782 1.00 0.00 21 VAL A N 5
ATOM 4635 C CA . VAL A 1 21 ? -14.733 -6.392 -7.821 1.00 0.00 21 VAL A CA 5
ATOM 4636 C C . VAL A 1 21 ? -14.714 -4.962 -7.291 1.00 0.00 21 VAL A C 5
ATOM 4637 O O . VAL A 1 21 ? -14.864 -4.006 -8.052 1.00 0.00 21 VAL A O 5
ATOM 4650 N N . ILE A 1 22 ? -14.530 -4.824 -5.983 1.00 0.00 22 ILE A N 5
ATOM 4651 C CA . ILE A 1 22 ? -14.490 -3.511 -5.351 1.00 0.00 22 ILE A CA 5
ATOM 4652 C C . ILE A 1 22 ? -13.165 -3.288 -4.631 1.00 0.00 22 ILE A C 5
ATOM 4653 O O . ILE A 1 22 ? -12.511 -4.239 -4.201 1.00 0.00 22 ILE A O 5
ATOM 4669 N N . CYS A 1 23 ? -12.774 -2.024 -4.499 1.00 0.00 23 CYS A N 5
ATOM 4670 C CA . CYS A 1 23 ? -11.528 -1.674 -3.829 1.00 0.00 23 CYS A CA 5
ATOM 4671 C C . CYS A 1 23 ? -11.670 -1.801 -2.315 1.00 0.00 23 CYS A C 5
ATOM 4672 O O . CYS A 1 23 ? -12.522 -1.169 -1.691 1.00 0.00 23 CYS A O 5
ATOM 4679 N N . PRO A 1 24 ? -10.815 -2.639 -1.709 1.00 0.00 24 PRO A N 5
ATOM 4680 C CA . PRO A 1 24 ? -10.824 -2.869 -0.262 1.00 0.00 24 PRO A CA 5
ATOM 4681 C C . PRO A 1 24 ? -10.341 -1.653 0.521 1.00 0.00 24 PRO A C 5
ATOM 4682 O O . PRO A 1 24 ? -10.207 -1.704 1.744 1.00 0.00 24 PRO A O 5
ATOM 4693 N N . ILE A 1 25 ? -10.082 -0.561 -0.190 1.00 0.00 25 ILE A N 5
ATOM 4694 C CA . ILE A 1 25 ? -9.615 0.668 0.439 1.00 0.00 25 ILE A CA 5
ATOM 4695 C C . ILE A 1 25 ? -10.722 1.717 0.485 1.00 0.00 25 ILE A C 5
ATOM 4696 O O . ILE A 1 25 ? -11.152 2.135 1.560 1.00 0.00 25 ILE A O 5
ATOM 4712 N N . CYS A 1 26 ? -11.180 2.137 -0.690 1.00 0.00 26 CYS A N 5
ATOM 4713 C CA . CYS A 1 26 ? -12.237 3.136 -0.786 1.00 0.00 26 CYS A CA 5
ATOM 4714 C C . CYS A 1 26 ? -13.610 2.471 -0.846 1.00 0.00 26 CYS A C 5
ATOM 4715 O O . CYS A 1 26 ? -14.631 3.105 -0.580 1.00 0.00 26 CYS A O 5
ATOM 4722 N N . LEU A 1 27 ? -13.625 1.190 -1.199 1.00 0.00 27 LEU A N 5
ATOM 4723 C CA . LEU A 1 27 ? -14.871 0.438 -1.294 1.00 0.00 27 LEU A CA 5
ATOM 4724 C C . LEU A 1 27 ? -15.712 0.925 -2.470 1.00 0.00 27 LEU A C 5
ATOM 4725 O O . LEU A 1 27 ? -16.923 1.108 -2.346 1.00 0.00 27 LEU A O 5
ATOM 4741 N N . ASP A 1 28 ? -15.062 1.131 -3.610 1.00 0.00 28 ASP A N 5
ATOM 4742 C CA . ASP A 1 28 ? -15.751 1.593 -4.810 1.00 0.00 28 ASP A CA 5
ATOM 4743 C C . ASP A 1 28 ? -15.517 0.635 -5.974 1.00 0.00 28 ASP A C 5
ATOM 4744 O O . ASP A 1 28 ? -14.512 -0.075 -6.013 1.00 0.00 28 ASP A O 5
ATOM 4753 N N . ILE A 1 29 ? -16.451 0.621 -6.918 1.00 0.00 29 ILE A N 5
ATOM 4754 C CA . ILE A 1 29 ? -16.346 -0.249 -8.083 1.00 0.00 29 ILE A CA 5
ATOM 4755 C C . ILE A 1 29 ? -14.990 -0.096 -8.763 1.00 0.00 29 ILE A C 5
ATOM 4756 O O . ILE A 1 29 ? -14.755 0.867 -9.495 1.00 0.00 29 ILE A O 5
ATOM 4772 N N . LEU A 1 30 ? -14.100 -1.052 -8.519 1.00 0.00 30 LEU A N 5
ATOM 4773 C CA . LEU A 1 30 ? -12.767 -1.025 -9.110 1.00 0.00 30 LEU A CA 5
ATOM 4774 C C . LEU A 1 30 ? -12.846 -0.947 -10.631 1.00 0.00 30 LEU A C 5
ATOM 4775 O O . LEU A 1 30 ? -12.921 -1.969 -11.311 1.00 0.00 30 LEU A O 5
ATOM 4791 N N . GLN A 1 31 ? -12.828 0.274 -11.157 1.00 0.00 31 GLN A N 5
ATOM 4792 C CA . GLN A 1 31 ? -12.896 0.485 -12.598 1.00 0.00 31 GLN A CA 5
ATOM 4793 C C . GLN A 1 31 ? -11.583 0.095 -13.269 1.00 0.00 31 GLN A C 5
ATOM 4794 O O . GLN A 1 31 ? -11.577 -0.546 -14.320 1.00 0.00 31 GLN A O 5
ATOM 4808 N N . LYS A 1 32 ? -10.472 0.485 -12.654 1.00 0.00 32 LYS A N 5
ATOM 4809 C CA . LYS A 1 32 ? -9.151 0.177 -13.190 1.00 0.00 32 LYS A CA 5
ATOM 4810 C C . LYS A 1 32 ? -8.355 -0.683 -12.213 1.00 0.00 32 LYS A C 5
ATOM 4811 O O . LYS A 1 32 ? -7.510 -0.193 -11.464 1.00 0.00 32 LYS A O 5
ATOM 4830 N N . PRO A 1 33 ? -8.629 -1.996 -12.220 1.00 0.00 33 PRO A N 5
ATOM 4831 C CA . PRO A 1 33 ? -7.947 -2.951 -11.342 1.00 0.00 33 PRO A CA 5
ATOM 4832 C C . PRO A 1 33 ? -6.486 -3.153 -11.728 1.00 0.00 33 PRO A C 5
ATOM 4833 O O . PRO A 1 33 ? -6.184 -3.667 -12.806 1.00 0.00 33 PRO A O 5
ATOM 4844 N N . VAL A 1 34 ? -5.582 -2.746 -10.843 1.00 0.00 34 VAL A N 5
ATOM 4845 C CA . VAL A 1 34 ? -4.152 -2.885 -11.091 1.00 0.00 34 VAL A CA 5
ATOM 4846 C C . VAL A 1 34 ? -3.545 -3.976 -10.216 1.00 0.00 34 VAL A C 5
ATOM 4847 O O . VAL A 1 34 ? -3.697 -3.964 -8.994 1.00 0.00 34 VAL A O 5
ATOM 4860 N N . THR A 1 35 ? -2.855 -4.920 -10.850 1.00 0.00 35 THR A N 5
ATOM 4861 C CA . THR A 1 35 ? -2.226 -6.019 -10.130 1.00 0.00 35 THR A CA 5
ATOM 4862 C C . THR A 1 35 ? -0.774 -5.697 -9.794 1.00 0.00 35 THR A C 5
ATOM 4863 O O . THR A 1 35 ? 0.076 -5.621 -10.681 1.00 0.00 35 THR A O 5
ATOM 4874 N N . ILE A 1 36 ? -0.497 -5.508 -8.508 1.00 0.00 36 ILE A N 5
ATOM 4875 C CA . ILE A 1 36 ? 0.852 -5.196 -8.056 1.00 0.00 36 ILE A CA 5
ATOM 4876 C C . ILE A 1 36 ? 1.662 -6.467 -7.823 1.00 0.00 36 ILE A C 5
ATOM 4877 O O . ILE A 1 36 ? 1.148 -7.577 -7.960 1.00 0.00 36 ILE A O 5
ATOM 4893 N N . ASP A 1 37 ? 2.931 -6.296 -7.468 1.00 0.00 37 ASP A N 5
ATOM 4894 C CA . ASP A 1 37 ? 3.813 -7.430 -7.213 1.00 0.00 37 ASP A CA 5
ATOM 4895 C C . ASP A 1 37 ? 3.153 -8.429 -6.268 1.00 0.00 37 ASP A C 5
ATOM 4896 O O . ASP A 1 37 ? 3.219 -9.640 -6.483 1.00 0.00 37 ASP A O 5
ATOM 4905 N N . CYS A 1 38 ? 2.517 -7.915 -5.221 1.00 0.00 38 CYS A N 5
ATOM 4906 C CA . CYS A 1 38 ? 1.846 -8.761 -4.242 1.00 0.00 38 CYS A CA 5
ATOM 4907 C C . CYS A 1 38 ? 0.710 -9.547 -4.890 1.00 0.00 38 CYS A C 5
ATOM 4908 O O . CYS A 1 38 ? 0.359 -10.637 -4.439 1.00 0.00 38 CYS A O 5
ATOM 4915 N N . GLY A 1 39 ? 0.140 -8.986 -5.952 1.00 0.00 39 GLY A N 5
ATOM 4916 C CA . GLY A 1 39 ? -0.950 -9.648 -6.645 1.00 0.00 39 GLY A CA 5
ATOM 4917 C C . GLY A 1 39 ? -2.275 -8.936 -6.456 1.00 0.00 39 GLY A C 5
ATOM 4918 O O . GLY A 1 39 ? -2.989 -8.670 -7.423 1.00 0.00 39 GLY A O 5
ATOM 4922 N N . HIS A 1 40 ? -2.606 -8.627 -5.206 1.00 0.00 40 HIS A N 5
ATOM 4923 C CA . HIS A 1 40 ? -3.855 -7.942 -4.893 1.00 0.00 40 HIS A CA 5
ATOM 4924 C C . HIS A 1 40 ? -4.126 -6.822 -5.893 1.00 0.00 40 HIS A C 5
ATOM 4925 O O . HIS A 1 40 ? -3.203 -6.151 -6.353 1.00 0.00 40 HIS A O 5
ATOM 4939 N N . ASN A 1 41 ? -5.398 -6.627 -6.225 1.00 0.00 41 ASN A N 5
ATOM 4940 C CA . ASN A 1 41 ? -5.790 -5.590 -7.172 1.00 0.00 41 ASN A CA 5
ATOM 4941 C C . ASN A 1 41 ? -6.395 -4.391 -6.447 1.00 0.00 41 ASN A C 5
ATOM 4942 O O . ASN A 1 41 ? -7.278 -4.544 -5.602 1.00 0.00 41 ASN A O 5
ATOM 4953 N N . PHE A 1 42 ? -5.914 -3.199 -6.782 1.00 0.00 42 PHE A N 5
ATOM 4954 C CA . PHE A 1 42 ? -6.406 -1.974 -6.163 1.00 0.00 42 PHE A CA 5
ATOM 4955 C C . PHE A 1 42 ? -6.880 -0.982 -7.221 1.00 0.00 42 PHE A C 5
ATOM 4956 O O . PHE A 1 42 ? -6.766 -1.235 -8.421 1.00 0.00 42 PHE A O 5
ATOM 4973 N N . CYS A 1 43 ? -7.414 0.147 -6.768 1.00 0.00 43 CYS A N 5
ATOM 4974 C CA . CYS A 1 43 ? -7.907 1.178 -7.673 1.00 0.00 43 CYS A CA 5
ATOM 4975 C C . CYS A 1 43 ? -6.912 2.330 -7.780 1.00 0.00 43 CYS A C 5
ATOM 4976 O O . CYS A 1 43 ? -6.374 2.796 -6.775 1.00 0.00 43 CYS A O 5
ATOM 4983 N N . LEU A 1 44 ? -6.671 2.784 -9.005 1.00 0.00 44 LEU A N 5
ATOM 4984 C CA . LEU A 1 44 ? -5.741 3.882 -9.244 1.00 0.00 44 LEU A CA 5
ATOM 4985 C C . LEU A 1 44 ? -5.921 4.985 -8.206 1.00 0.00 44 LEU A C 5
ATOM 4986 O O . LEU A 1 44 ? -4.994 5.315 -7.467 1.00 0.00 44 LEU A O 5
ATOM 5002 N N . LYS A 1 45 ? -7.122 5.552 -8.155 1.00 0.00 45 LYS A N 5
ATOM 5003 C CA . LYS A 1 45 ? -7.427 6.615 -7.206 1.00 0.00 45 LYS A CA 5
ATOM 5004 C C . LYS A 1 45 ? -6.777 6.341 -5.854 1.00 0.00 45 LYS A C 5
ATOM 5005 O O . LYS A 1 45 ? -6.400 7.267 -5.135 1.00 0.00 45 LYS A O 5
ATOM 5024 N N . CYS A 1 46 ? -6.647 5.063 -5.513 1.00 0.00 46 CYS A N 5
ATOM 5025 C CA . CYS A 1 46 ? -6.042 4.666 -4.248 1.00 0.00 46 CYS A CA 5
ATOM 5026 C C . CYS A 1 46 ? -4.543 4.430 -4.413 1.00 0.00 46 CYS A C 5
ATOM 5027 O O . CYS A 1 46 ? -3.724 5.174 -3.872 1.00 0.00 46 CYS A O 5
ATOM 5034 N N . ILE A 1 47 ? -4.192 3.391 -5.162 1.00 0.00 47 ILE A N 5
ATOM 5035 C CA . ILE A 1 47 ? -2.793 3.058 -5.399 1.00 0.00 47 ILE A CA 5
ATOM 5036 C C . ILE A 1 47 ? -1.948 4.318 -5.560 1.00 0.00 47 ILE A C 5
ATOM 5037 O O . ILE A 1 47 ? -0.773 4.343 -5.190 1.00 0.00 47 ILE A O 5
ATOM 5053 N N . THR A 1 48 ? -2.554 5.364 -6.114 1.00 0.00 48 THR A N 5
ATOM 5054 C CA . THR A 1 48 ? -1.859 6.627 -6.323 1.00 0.00 48 THR A CA 5
ATOM 5055 C C . THR A 1 48 ? -1.865 7.475 -5.056 1.00 0.00 48 THR A C 5
ATOM 5056 O O . THR A 1 48 ? -0.876 8.132 -4.734 1.00 0.00 48 THR A O 5
ATOM 5067 N N . GLN A 1 49 ? -2.985 7.454 -4.341 1.00 0.00 49 GLN A N 5
ATOM 5068 C CA . GLN A 1 49 ? -3.118 8.221 -3.108 1.00 0.00 49 GLN A CA 5
ATOM 5069 C C . GLN A 1 49 ? -2.195 7.675 -2.024 1.00 0.00 49 GLN A C 5
ATOM 5070 O O . GLN A 1 49 ? -1.591 8.437 -1.268 1.00 0.00 49 GLN A O 5
ATOM 5084 N N . ILE A 1 50 ? -2.090 6.352 -1.955 1.00 0.00 50 ILE A N 5
ATOM 5085 C CA . ILE A 1 50 ? -1.239 5.705 -0.964 1.00 0.00 50 ILE A CA 5
ATOM 5086 C C . ILE A 1 50 ? 0.057 6.482 -0.760 1.00 0.00 50 ILE A C 5
ATOM 5087 O O . ILE A 1 50 ? 0.446 6.778 0.369 1.00 0.00 50 ILE A O 5
ATOM 5103 N N . GLY A 1 51 ? 0.723 6.812 -1.864 1.00 0.00 51 GLY A N 5
ATOM 5104 C CA . GLY A 1 51 ? 1.968 7.553 -1.785 1.00 0.00 51 GLY A CA 5
ATOM 5105 C C . GLY A 1 51 ? 2.342 8.199 -3.105 1.00 0.00 51 GLY A C 5
ATOM 5106 O O . GLY A 1 51 ? 1.537 8.235 -4.035 1.00 0.00 51 GLY A O 5
ATOM 5110 N N . GLU A 1 52 ? 3.565 8.712 -3.185 1.00 0.00 52 GLU A N 5
ATOM 5111 C CA . GLU A 1 52 ? 4.042 9.362 -4.400 1.00 0.00 52 GLU A CA 5
ATOM 5112 C C . GLU A 1 52 ? 4.347 8.332 -5.484 1.00 0.00 52 GLU A C 5
ATOM 5113 O O . GLU A 1 52 ? 4.936 7.285 -5.215 1.00 0.00 52 GLU A O 5
ATOM 5125 N N . THR A 1 53 ? 3.941 8.637 -6.713 1.00 0.00 53 THR A N 5
ATOM 5126 C CA . THR A 1 53 ? 4.168 7.739 -7.838 1.00 0.00 53 THR A CA 5
ATOM 5127 C C . THR A 1 53 ? 5.586 7.883 -8.379 1.00 0.00 53 THR A C 5
ATOM 5128 O O . THR A 1 53 ? 6.293 6.893 -8.564 1.00 0.00 53 THR A O 5
ATOM 5139 N N . SER A 1 54 ? 5.996 9.122 -8.630 1.00 0.00 54 SER A N 5
ATOM 5140 C CA . SER A 1 54 ? 7.329 9.395 -9.153 1.00 0.00 54 SER A CA 5
ATOM 5141 C C . SER A 1 54 ? 8.400 8.766 -8.266 1.00 0.00 54 SER A C 5
ATOM 5142 O O . SER A 1 54 ? 8.554 9.138 -7.102 1.00 0.00 54 SER A O 5
ATOM 5150 N N . CYS A 1 55 ? 9.136 7.812 -8.824 1.00 0.00 55 CYS A N 5
ATOM 5151 C CA . CYS A 1 55 ? 10.192 7.130 -8.084 1.00 0.00 55 CYS A CA 5
ATOM 5152 C C . CYS A 1 55 ? 9.780 6.903 -6.634 1.00 0.00 55 CYS A C 5
ATOM 5153 O O . CYS A 1 55 ? 10.514 7.248 -5.708 1.00 0.00 55 CYS A O 5
ATOM 5161 N N . GLY A 1 56 ? 8.600 6.321 -6.443 1.00 0.00 56 GLY A N 5
ATOM 5162 C CA . GLY A 1 56 ? 8.110 6.060 -5.102 1.00 0.00 56 GLY A CA 5
ATOM 5163 C C . GLY A 1 56 ? 7.535 4.665 -4.956 1.00 0.00 56 GLY A C 5
ATOM 5164 O O . GLY A 1 56 ? 6.520 4.336 -5.571 1.00 0.00 56 GLY A O 5
ATOM 5168 N N . PHE A 1 57 ? 8.185 3.841 -4.141 1.00 0.00 57 PHE A N 5
ATOM 5169 C CA . PHE A 1 57 ? 7.734 2.472 -3.919 1.00 0.00 57 PHE A CA 5
ATOM 5170 C C . PHE A 1 57 ? 6.859 2.384 -2.673 1.00 0.00 57 PHE A C 5
ATOM 5171 O O . PHE A 1 57 ? 7.331 2.582 -1.553 1.00 0.00 57 PHE A O 5
ATOM 5188 N N . PHE A 1 58 ? 5.580 2.085 -2.875 1.00 0.00 58 PHE A N 5
ATOM 5189 C CA . PHE A 1 58 ? 4.636 1.972 -1.769 1.00 0.00 58 PHE A CA 5
ATOM 5190 C C . PHE A 1 58 ? 4.326 0.509 -1.467 1.00 0.00 58 PHE A C 5
ATOM 5191 O O . PHE A 1 58 ? 4.429 -0.353 -2.340 1.00 0.00 58 PHE A O 5
ATOM 5208 N N . LYS A 1 59 ? 3.947 0.235 -0.223 1.00 0.00 59 LYS A N 5
ATOM 5209 C CA . LYS A 1 59 ? 3.620 -1.122 0.197 1.00 0.00 59 LYS A CA 5
ATOM 5210 C C . LYS A 1 59 ? 2.114 -1.361 0.144 1.00 0.00 59 LYS A C 5
ATOM 5211 O O . LYS A 1 59 ? 1.325 -0.416 0.167 1.00 0.00 59 LYS A O 5
ATOM 5230 N N . CYS A 1 60 ? 1.723 -2.629 0.074 1.00 0.00 60 CYS A N 5
ATOM 5231 C CA . CYS A 1 60 ? 0.313 -2.992 0.018 1.00 0.00 60 CYS A CA 5
ATOM 5232 C C . CYS A 1 60 ? -0.339 -2.855 1.391 1.00 0.00 60 CYS A C 5
ATOM 5233 O O . CYS A 1 60 ? 0.173 -3.340 2.400 1.00 0.00 60 CYS A O 5
ATOM 5240 N N . PRO A 1 61 ? -1.496 -2.177 1.432 1.00 0.00 61 PRO A N 5
ATOM 5241 C CA . PRO A 1 61 ? -2.243 -1.961 2.674 1.00 0.00 61 PRO A CA 5
ATOM 5242 C C . PRO A 1 61 ? -2.864 -3.246 3.209 1.00 0.00 61 PRO A C 5
ATOM 5243 O O . PRO A 1 61 ? -3.237 -3.328 4.380 1.00 0.00 61 PRO A O 5
ATOM 5254 N N . LEU A 1 62 ? -2.973 -4.249 2.345 1.00 0.00 62 LEU A N 5
ATOM 5255 C CA . LEU A 1 62 ? -3.549 -5.533 2.731 1.00 0.00 62 LEU A CA 5
ATOM 5256 C C . LEU A 1 62 ? -2.472 -6.476 3.259 1.00 0.00 62 LEU A C 5
ATOM 5257 O O . LEU A 1 62 ? -2.589 -7.015 4.359 1.00 0.00 62 LEU A O 5
ATOM 5273 N N . CYS A 1 63 ? -1.422 -6.669 2.467 1.00 0.00 63 CYS A N 5
ATOM 5274 C CA . CYS A 1 63 ? -0.323 -7.545 2.854 1.00 0.00 63 CYS A CA 5
ATOM 5275 C C . CYS A 1 63 ? 0.991 -6.773 2.918 1.00 0.00 63 CYS A C 5
ATOM 5276 O O . CYS A 1 63 ? 1.434 -6.196 1.924 1.00 0.00 63 CYS A O 5
ATOM 5283 N N . LYS A 1 64 ? 1.612 -6.767 4.093 1.00 0.00 64 LYS A N 5
ATOM 5284 C CA . LYS A 1 64 ? 2.876 -6.068 4.287 1.00 0.00 64 LYS A CA 5
ATOM 5285 C C . LYS A 1 64 ? 4.043 -6.896 3.757 1.00 0.00 64 LYS A C 5
ATOM 5286 O O . LYS A 1 64 ? 5.070 -7.038 4.421 1.00 0.00 64 LYS A O 5
ATOM 5305 N N . THR A 1 65 ? 3.878 -7.440 2.555 1.00 0.00 65 THR A N 5
ATOM 5306 C CA . THR A 1 65 ? 4.917 -8.253 1.936 1.00 0.00 65 THR A CA 5
ATOM 5307 C C . THR A 1 65 ? 5.894 -7.389 1.146 1.00 0.00 65 THR A C 5
ATOM 5308 O O . THR A 1 65 ? 5.566 -6.272 0.746 1.00 0.00 65 THR A O 5
ATOM 5319 N N . SER A 1 66 ? 7.096 -7.913 0.926 1.00 0.00 66 SER A N 5
ATOM 5320 C CA . SER A 1 66 ? 8.122 -7.187 0.187 1.00 0.00 66 SER A CA 5
ATOM 5321 C C . SER A 1 66 ? 7.622 -6.803 -1.202 1.00 0.00 66 SER A C 5
ATOM 5322 O O . SER A 1 66 ? 7.599 -7.628 -2.117 1.00 0.00 66 SER A O 5
ATOM 5330 N N . VAL A 1 67 ? 7.221 -5.545 -1.353 1.00 0.00 67 VAL A N 5
ATOM 5331 C CA . VAL A 1 67 ? 6.722 -5.049 -2.631 1.00 0.00 67 VAL A CA 5
ATOM 5332 C C . VAL A 1 67 ? 7.264 -3.656 -2.929 1.00 0.00 67 VAL A C 5
ATOM 5333 O O . VAL A 1 67 ? 7.246 -2.774 -2.070 1.00 0.00 67 VAL A O 5
ATOM 5346 N N . ARG A 1 68 ? 7.745 -3.464 -4.153 1.00 0.00 68 ARG A N 5
ATOM 5347 C CA . ARG A 1 68 ? 8.293 -2.177 -4.565 1.00 0.00 68 ARG A CA 5
ATOM 5348 C C . ARG A 1 68 ? 7.883 -1.846 -5.997 1.00 0.00 68 ARG A C 5
ATOM 5349 O O . ARG A 1 68 ? 7.929 -2.700 -6.882 1.00 0.00 68 ARG A O 5
ATOM 5370 N N . LYS A 1 69 ? 7.481 -0.598 -6.218 1.00 0.00 69 LYS A N 5
ATOM 5371 C CA . LYS A 1 69 ? 7.063 -0.152 -7.542 1.00 0.00 69 LYS A CA 5
ATOM 5372 C C . LYS A 1 69 ? 7.969 -0.733 -8.623 1.00 0.00 69 LYS A C 5
ATOM 5373 O O . LYS A 1 69 ? 7.494 -1.221 -9.648 1.00 0.00 69 LYS A O 5
ATOM 5392 N N . ASN A 1 70 ? 9.276 -0.677 -8.386 1.00 0.00 70 ASN A N 5
ATOM 5393 C CA . ASN A 1 70 ? 10.248 -1.199 -9.340 1.00 0.00 70 ASN A CA 5
ATOM 5394 C C . ASN A 1 70 ? 10.692 -2.605 -8.950 1.00 0.00 70 ASN A C 5
ATOM 5395 O O . ASN A 1 70 ? 11.655 -2.779 -8.203 1.00 0.00 70 ASN A O 5
ATOM 5406 N N . ALA A 1 71 ? 9.984 -3.607 -9.462 1.00 0.00 71 ALA A N 5
ATOM 5407 C CA . ALA A 1 71 ? 10.306 -4.998 -9.170 1.00 0.00 71 ALA A CA 5
ATOM 5408 C C . ALA A 1 71 ? 10.456 -5.808 -10.453 1.00 0.00 71 ALA A C 5
ATOM 5409 O O . ALA A 1 71 ? 9.524 -6.490 -10.880 1.00 0.00 71 ALA A O 5
ATOM 5416 N N . ILE A 1 72 ? 11.633 -5.727 -11.064 1.00 0.00 72 ILE A N 5
ATOM 5417 C CA . ILE A 1 72 ? 11.904 -6.453 -12.298 1.00 0.00 72 ILE A CA 5
ATOM 5418 C C . ILE A 1 72 ? 12.659 -7.749 -12.019 1.00 0.00 72 ILE A C 5
ATOM 5419 O O . ILE A 1 72 ? 13.463 -7.823 -11.090 1.00 0.00 72 ILE A O 5
ATOM 5435 N N . ARG A 1 73 ? 12.395 -8.767 -12.832 1.00 0.00 73 ARG A N 5
ATOM 5436 C CA . ARG A 1 73 ? 13.050 -10.060 -12.673 1.00 0.00 73 ARG A CA 5
ATOM 5437 C C . ARG A 1 73 ? 13.230 -10.748 -14.023 1.00 0.00 73 ARG A C 5
ATOM 5438 O O . ARG A 1 73 ? 12.269 -11.238 -14.614 1.00 0.00 73 ARG A O 5
ATOM 5461 N N . GLY A 1 1 ? 1.525 6.951 -35.283 1.00 0.00 1 GLY A N 6
ATOM 5462 C CA . GLY A 1 1 ? 0.452 7.909 -35.087 1.00 0.00 1 GLY A CA 6
ATOM 5463 C C . GLY A 1 1 ? -0.185 7.793 -33.716 1.00 0.00 1 GLY A C 6
ATOM 5464 O O . GLY A 1 1 ? 0.116 6.869 -32.960 1.00 0.00 1 GLY A O 6
ATOM 5468 N N . SER A 1 2 ? -1.067 8.734 -33.394 1.00 0.00 2 SER A N 6
ATOM 5469 C CA . SER A 1 2 ? -1.744 8.736 -32.103 1.00 0.00 2 SER A CA 6
ATOM 5470 C C . SER A 1 2 ? -3.092 8.027 -32.195 1.00 0.00 2 SER A C 6
ATOM 5471 O O . SER A 1 2 ? -3.914 8.342 -33.055 1.00 0.00 2 SER A O 6
ATOM 5479 N N . SER A 1 3 ? -3.311 7.067 -31.301 1.00 0.00 3 SER A N 6
ATOM 5480 C CA . SER A 1 3 ? -4.557 6.310 -31.283 1.00 0.00 3 SER A CA 6
ATOM 5481 C C . SER A 1 3 ? -5.760 7.245 -31.210 1.00 0.00 3 SER A C 6
ATOM 5482 O O . SER A 1 3 ? -5.828 8.121 -30.348 1.00 0.00 3 SER A O 6
ATOM 5490 N N . GLY A 1 4 ? -6.709 7.052 -32.121 1.00 0.00 4 GLY A N 6
ATOM 5491 C CA . GLY A 1 4 ? -7.897 7.885 -32.143 1.00 0.00 4 GLY A CA 6
ATOM 5492 C C . GLY A 1 4 ? -8.830 7.594 -30.985 1.00 0.00 4 GLY A C 6
ATOM 5493 O O . GLY A 1 4 ? -8.611 8.066 -29.869 1.00 0.00 4 GLY A O 6
ATOM 5497 N N . SER A 1 5 ? -9.875 6.817 -31.249 1.00 0.00 5 SER A N 6
ATOM 5498 C CA . SER A 1 5 ? -10.849 6.469 -30.221 1.00 0.00 5 SER A CA 6
ATOM 5499 C C . SER A 1 5 ? -11.711 5.291 -30.666 1.00 0.00 5 SER A C 6
ATOM 5500 O O . SER A 1 5 ? -12.253 5.287 -31.771 1.00 0.00 5 SER A O 6
ATOM 5508 N N . SER A 1 6 ? -11.834 4.294 -29.796 1.00 0.00 6 SER A N 6
ATOM 5509 C CA . SER A 1 6 ? -12.627 3.108 -30.099 1.00 0.00 6 SER A CA 6
ATOM 5510 C C . SER A 1 6 ? -13.003 2.365 -28.820 1.00 0.00 6 SER A C 6
ATOM 5511 O O . SER A 1 6 ? -12.220 2.297 -27.875 1.00 0.00 6 SER A O 6
ATOM 5519 N N . GLY A 1 7 ? -14.211 1.808 -28.801 1.00 0.00 7 GLY A N 6
ATOM 5520 C CA . GLY A 1 7 ? -14.672 1.077 -27.635 1.00 0.00 7 GLY A CA 6
ATOM 5521 C C . GLY A 1 7 ? -15.897 0.235 -27.926 1.00 0.00 7 GLY A C 6
ATOM 5522 O O . GLY A 1 7 ? -16.837 0.696 -28.573 1.00 0.00 7 GLY A O 6
ATOM 5526 N N . MET A 1 8 ? -15.888 -1.006 -27.449 1.00 0.00 8 MET A N 6
ATOM 5527 C CA . MET A 1 8 ? -17.008 -1.915 -27.662 1.00 0.00 8 MET A CA 6
ATOM 5528 C C . MET A 1 8 ? -16.821 -3.204 -26.867 1.00 0.00 8 MET A C 6
ATOM 5529 O O . MET A 1 8 ? -15.695 -3.618 -26.595 1.00 0.00 8 MET A O 6
ATOM 5543 N N . ALA A 1 9 ? -17.932 -3.832 -26.498 1.00 0.00 9 ALA A N 6
ATOM 5544 C CA . ALA A 1 9 ? -17.890 -5.074 -25.736 1.00 0.00 9 ALA A CA 6
ATOM 5545 C C . ALA A 1 9 ? -18.931 -6.065 -26.244 1.00 0.00 9 ALA A C 6
ATOM 5546 O O . ALA A 1 9 ? -19.802 -5.712 -27.039 1.00 0.00 9 ALA A O 6
ATOM 5553 N N . SER A 1 10 ? -18.835 -7.307 -25.780 1.00 0.00 10 SER A N 6
ATOM 5554 C CA . SER A 1 10 ? -19.766 -8.351 -26.192 1.00 0.00 10 SER A CA 6
ATOM 5555 C C . SER A 1 10 ? -20.655 -8.776 -25.027 1.00 0.00 10 SER A C 6
ATOM 5556 O O . SER A 1 10 ? -20.173 -9.026 -23.923 1.00 0.00 10 SER A O 6
ATOM 5564 N N . GLY A 1 11 ? -21.958 -8.855 -25.282 1.00 0.00 11 GLY A N 6
ATOM 5565 C CA . GLY A 1 11 ? -22.894 -9.250 -24.247 1.00 0.00 11 GLY A CA 6
ATOM 5566 C C . GLY A 1 11 ? -23.312 -10.702 -24.366 1.00 0.00 11 GLY A C 6
ATOM 5567 O O . GLY A 1 11 ? -24.168 -11.042 -25.182 1.00 0.00 11 GLY A O 6
ATOM 5571 N N . GLN A 1 12 ? -22.706 -11.559 -23.551 1.00 0.00 12 GLN A N 6
ATOM 5572 C CA . GLN A 1 12 ? -23.019 -12.983 -23.571 1.00 0.00 12 GLN A CA 6
ATOM 5573 C C . GLN A 1 12 ? -24.189 -13.296 -22.644 1.00 0.00 12 GLN A C 6
ATOM 5574 O O . GLN A 1 12 ? -24.605 -12.455 -21.846 1.00 0.00 12 GLN A O 6
ATOM 5588 N N . PHE A 1 13 ? -24.716 -14.511 -22.754 1.00 0.00 13 PHE A N 6
ATOM 5589 C CA . PHE A 1 13 ? -25.839 -14.935 -21.926 1.00 0.00 13 PHE A CA 6
ATOM 5590 C C . PHE A 1 13 ? -25.597 -14.586 -20.460 1.00 0.00 13 PHE A C 6
ATOM 5591 O O . PHE A 1 13 ? -24.600 -15.000 -19.868 1.00 0.00 13 PHE A O 6
ATOM 5608 N N . VAL A 1 14 ? -26.516 -13.820 -19.881 1.00 0.00 14 VAL A N 6
ATOM 5609 C CA . VAL A 1 14 ? -26.404 -13.415 -18.485 1.00 0.00 14 VAL A CA 6
ATOM 5610 C C . VAL A 1 14 ? -26.950 -14.492 -17.554 1.00 0.00 14 VAL A C 6
ATOM 5611 O O . VAL A 1 14 ? -27.660 -14.196 -16.594 1.00 0.00 14 VAL A O 6
ATOM 5624 N N . ASN A 1 15 ? -26.612 -15.744 -17.845 1.00 0.00 15 ASN A N 6
ATOM 5625 C CA . ASN A 1 15 ? -27.068 -16.867 -17.034 1.00 0.00 15 ASN A CA 6
ATOM 5626 C C . ASN A 1 15 ? -26.173 -17.056 -15.813 1.00 0.00 15 ASN A C 6
ATOM 5627 O O . ASN A 1 15 ? -26.630 -17.491 -14.756 1.00 0.00 15 ASN A O 6
ATOM 5638 N N . LYS A 1 16 ? -24.896 -16.723 -15.966 1.00 0.00 16 LYS A N 6
ATOM 5639 C CA . LYS A 1 16 ? -23.936 -16.853 -14.876 1.00 0.00 16 LYS A CA 6
ATOM 5640 C C . LYS A 1 16 ? -23.695 -15.507 -14.200 1.00 0.00 16 LYS A C 6
ATOM 5641 O O . LYS A 1 16 ? -23.178 -14.574 -14.817 1.00 0.00 16 LYS A O 6
ATOM 5660 N N . LEU A 1 17 ? -24.070 -15.413 -12.929 1.00 0.00 17 LEU A N 6
ATOM 5661 C CA . LEU A 1 17 ? -23.893 -14.181 -12.168 1.00 0.00 17 LEU A CA 6
ATOM 5662 C C . LEU A 1 17 ? -22.493 -13.611 -12.373 1.00 0.00 17 LEU A C 6
ATOM 5663 O O . LEU A 1 17 ? -21.640 -14.245 -12.993 1.00 0.00 17 LEU A O 6
ATOM 5679 N N . GLN A 1 18 ? -22.264 -12.413 -11.844 1.00 0.00 18 GLN A N 6
ATOM 5680 C CA . GLN A 1 18 ? -20.966 -11.760 -11.967 1.00 0.00 18 GLN A CA 6
ATOM 5681 C C . GLN A 1 18 ? -20.750 -10.761 -10.835 1.00 0.00 18 GLN A C 6
ATOM 5682 O O . GLN A 1 18 ? -21.363 -9.695 -10.810 1.00 0.00 18 GLN A O 6
ATOM 5696 N N . GLU A 1 19 ? -19.874 -11.116 -9.900 1.00 0.00 19 GLU A N 6
ATOM 5697 C CA . GLU A 1 19 ? -19.579 -10.250 -8.764 1.00 0.00 19 GLU A CA 6
ATOM 5698 C C . GLU A 1 19 ? -18.624 -9.130 -9.167 1.00 0.00 19 GLU A C 6
ATOM 5699 O O . GLU A 1 19 ? -17.518 -9.385 -9.642 1.00 0.00 19 GLU A O 6
ATOM 5711 N N . GLU A 1 20 ? -19.062 -7.890 -8.976 1.00 0.00 20 GLU A N 6
ATOM 5712 C CA . GLU A 1 20 ? -18.248 -6.731 -9.321 1.00 0.00 20 GLU A CA 6
ATOM 5713 C C . GLU A 1 20 ? -17.117 -6.541 -8.314 1.00 0.00 20 GLU A C 6
ATOM 5714 O O . GLU A 1 20 ? -17.339 -6.559 -7.103 1.00 0.00 20 GLU A O 6
ATOM 5726 N N . VAL A 1 21 ? -15.903 -6.358 -8.823 1.00 0.00 21 VAL A N 6
ATOM 5727 C CA . VAL A 1 21 ? -14.737 -6.165 -7.970 1.00 0.00 21 VAL A CA 6
ATOM 5728 C C . VAL A 1 21 ? -14.671 -4.734 -7.446 1.00 0.00 21 VAL A C 6
ATOM 5729 O O . VAL A 1 21 ? -14.756 -3.776 -8.215 1.00 0.00 21 VAL A O 6
ATOM 5742 N N . ILE A 1 22 ? -14.518 -4.597 -6.133 1.00 0.00 22 ILE A N 6
ATOM 5743 C CA . ILE A 1 22 ? -14.439 -3.284 -5.507 1.00 0.00 22 ILE A CA 6
ATOM 5744 C C . ILE A 1 22 ? -13.094 -3.085 -4.815 1.00 0.00 22 ILE A C 6
ATOM 5745 O O . ILE A 1 22 ? -12.444 -4.048 -4.410 1.00 0.00 22 ILE A O 6
ATOM 5761 N N . CYS A 1 23 ? -12.684 -1.828 -4.682 1.00 0.00 23 CYS A N 6
ATOM 5762 C CA . CYS A 1 23 ? -11.418 -1.500 -4.038 1.00 0.00 23 CYS A CA 6
ATOM 5763 C C . CYS A 1 23 ? -11.527 -1.637 -2.522 1.00 0.00 23 CYS A C 6
ATOM 5764 O O . CYS A 1 23 ? -12.343 -0.982 -1.872 1.00 0.00 23 CYS A O 6
ATOM 5771 N N . PRO A 1 24 ? -10.686 -2.508 -1.945 1.00 0.00 24 PRO A N 6
ATOM 5772 C CA . PRO A 1 24 ? -10.668 -2.750 -0.499 1.00 0.00 24 PRO A CA 6
ATOM 5773 C C . PRO A 1 24 ? -10.126 -1.558 0.282 1.00 0.00 24 PRO A C 6
ATOM 5774 O O . PRO A 1 24 ? -9.958 -1.627 1.500 1.00 0.00 24 PRO A O 6
ATOM 5785 N N . ILE A 1 25 ? -9.854 -0.467 -0.426 1.00 0.00 25 ILE A N 6
ATOM 5786 C CA . ILE A 1 25 ? -9.332 0.740 0.203 1.00 0.00 25 ILE A CA 6
ATOM 5787 C C . ILE A 1 25 ? -10.406 1.819 0.296 1.00 0.00 25 ILE A C 6
ATOM 5788 O O . ILE A 1 25 ? -10.730 2.296 1.384 1.00 0.00 25 ILE A O 6
ATOM 5804 N N . CYS A 1 26 ? -10.957 2.199 -0.852 1.00 0.00 26 CYS A N 6
ATOM 5805 C CA . CYS A 1 26 ? -11.995 3.220 -0.902 1.00 0.00 26 CYS A CA 6
ATOM 5806 C C . CYS A 1 26 ? -13.381 2.584 -0.979 1.00 0.00 26 CYS A C 6
ATOM 5807 O O . CYS A 1 26 ? -14.387 3.222 -0.667 1.00 0.00 26 CYS A O 6
ATOM 5814 N N . LEU A 1 27 ? -13.424 1.324 -1.397 1.00 0.00 27 LEU A N 6
ATOM 5815 C CA . LEU A 1 27 ? -14.685 0.601 -1.515 1.00 0.00 27 LEU A CA 6
ATOM 5816 C C . LEU A 1 27 ? -15.503 1.121 -2.693 1.00 0.00 27 LEU A C 6
ATOM 5817 O O . LEU A 1 27 ? -16.701 1.378 -2.564 1.00 0.00 27 LEU A O 6
ATOM 5833 N N . ASP A 1 28 ? -14.850 1.272 -3.839 1.00 0.00 28 ASP A N 6
ATOM 5834 C CA . ASP A 1 28 ? -15.517 1.759 -5.041 1.00 0.00 28 ASP A CA 6
ATOM 5835 C C . ASP A 1 28 ? -15.253 0.831 -6.223 1.00 0.00 28 ASP A C 6
ATOM 5836 O O . ASP A 1 28 ? -14.157 0.289 -6.366 1.00 0.00 28 ASP A O 6
ATOM 5845 N N . ILE A 1 29 ? -16.265 0.653 -7.066 1.00 0.00 29 ILE A N 6
ATOM 5846 C CA . ILE A 1 29 ? -16.141 -0.209 -8.235 1.00 0.00 29 ILE A CA 6
ATOM 5847 C C . ILE A 1 29 ? -14.773 -0.056 -8.889 1.00 0.00 29 ILE A C 6
ATOM 5848 O O . ILE A 1 29 ? -14.506 0.936 -9.570 1.00 0.00 29 ILE A O 6
ATOM 5864 N N . LEU A 1 30 ? -13.909 -1.043 -8.680 1.00 0.00 30 LEU A N 6
ATOM 5865 C CA . LEU A 1 30 ? -12.567 -1.019 -9.252 1.00 0.00 30 LEU A CA 6
ATOM 5866 C C . LEU A 1 30 ? -12.624 -1.004 -10.776 1.00 0.00 30 LEU A C 6
ATOM 5867 O O . LEU A 1 30 ? -12.773 -2.048 -11.411 1.00 0.00 30 LEU A O 6
ATOM 5883 N N . GLN A 1 31 ? -12.503 0.186 -11.356 1.00 0.00 31 GLN A N 6
ATOM 5884 C CA . GLN A 1 31 ? -12.540 0.336 -12.806 1.00 0.00 31 GLN A CA 6
ATOM 5885 C C . GLN A 1 31 ? -11.200 -0.047 -13.427 1.00 0.00 31 GLN A C 6
ATOM 5886 O O . GLN A 1 31 ? -11.150 -0.640 -14.504 1.00 0.00 31 GLN A O 6
ATOM 5900 N N . LYS A 1 32 ? -10.116 0.297 -12.740 1.00 0.00 32 LYS A N 6
ATOM 5901 C CA . LYS A 1 32 ? -8.775 -0.011 -13.223 1.00 0.00 32 LYS A CA 6
ATOM 5902 C C . LYS A 1 32 ? -8.004 -0.836 -12.198 1.00 0.00 32 LYS A C 6
ATOM 5903 O O . LYS A 1 32 ? -7.224 -0.312 -11.403 1.00 0.00 32 LYS A O 6
ATOM 5922 N N . PRO A 1 33 ? -8.224 -2.159 -12.215 1.00 0.00 33 PRO A N 6
ATOM 5923 C CA . PRO A 1 33 ? -7.558 -3.085 -11.295 1.00 0.00 33 PRO A CA 6
ATOM 5924 C C . PRO A 1 33 ? -6.070 -3.230 -11.595 1.00 0.00 33 PRO A C 6
ATOM 5925 O O . PRO A 1 33 ? -5.676 -3.454 -12.740 1.00 0.00 33 PRO A O 6
ATOM 5936 N N . VAL A 1 34 ? -5.247 -3.102 -10.559 1.00 0.00 34 VAL A N 6
ATOM 5937 C CA . VAL A 1 34 ? -3.802 -3.220 -10.712 1.00 0.00 34 VAL A CA 6
ATOM 5938 C C . VAL A 1 34 ? -3.236 -4.287 -9.781 1.00 0.00 34 VAL A C 6
ATOM 5939 O O . VAL A 1 34 ? -3.121 -4.075 -8.573 1.00 0.00 34 VAL A O 6
ATOM 5952 N N . THR A 1 35 ? -2.884 -5.435 -10.350 1.00 0.00 35 THR A N 6
ATOM 5953 C CA . THR A 1 35 ? -2.330 -6.536 -9.572 1.00 0.00 35 THR A CA 6
ATOM 5954 C C . THR A 1 35 ? -0.821 -6.396 -9.417 1.00 0.00 35 THR A C 6
ATOM 5955 O O . THR A 1 35 ? -0.061 -6.707 -10.335 1.00 0.00 35 THR A O 6
ATOM 5966 N N . ILE A 1 36 ? -0.392 -5.925 -8.250 1.00 0.00 36 ILE A N 6
ATOM 5967 C CA . ILE A 1 36 ? 1.028 -5.746 -7.975 1.00 0.00 36 ILE A CA 6
ATOM 5968 C C . ILE A 1 36 ? 1.686 -7.068 -7.593 1.00 0.00 36 ILE A C 6
ATOM 5969 O O . ILE A 1 36 ? 1.013 -8.088 -7.448 1.00 0.00 36 ILE A O 6
ATOM 5985 N N . ASP A 1 37 ? 3.004 -7.041 -7.430 1.00 0.00 37 ASP A N 6
ATOM 5986 C CA . ASP A 1 37 ? 3.753 -8.236 -7.062 1.00 0.00 37 ASP A CA 6
ATOM 5987 C C . ASP A 1 37 ? 3.097 -8.948 -5.883 1.00 0.00 37 ASP A C 6
ATOM 5988 O O . ASP A 1 37 ? 2.935 -10.168 -5.892 1.00 0.00 37 ASP A O 6
ATOM 5997 N N . CYS A 1 38 ? 2.721 -8.176 -4.868 1.00 0.00 38 CYS A N 6
ATOM 5998 C CA . CYS A 1 38 ? 2.083 -8.731 -3.681 1.00 0.00 38 CYS A CA 6
ATOM 5999 C C . CYS A 1 38 ? 0.999 -9.735 -4.064 1.00 0.00 38 CYS A C 6
ATOM 6000 O O . CYS A 1 38 ? 0.917 -10.823 -3.496 1.00 0.00 38 CYS A O 6
ATOM 6007 N N . GLY A 1 39 ? 0.169 -9.360 -5.032 1.00 0.00 39 GLY A N 6
ATOM 6008 C CA . GLY A 1 39 ? -0.899 -10.238 -5.475 1.00 0.00 39 GLY A CA 6
ATOM 6009 C C . GLY A 1 39 ? -2.272 -9.713 -5.106 1.00 0.00 39 GLY A C 6
ATOM 6010 O O . GLY A 1 39 ? -3.178 -10.487 -4.797 1.00 0.00 39 GLY A O 6
ATOM 6014 N N . HIS A 1 40 ? -2.427 -8.393 -5.136 1.00 0.00 40 HIS A N 6
ATOM 6015 C CA . HIS A 1 40 ? -3.700 -7.764 -4.800 1.00 0.00 40 HIS A CA 6
ATOM 6016 C C . HIS A 1 40 ? -4.085 -6.723 -5.847 1.00 0.00 40 HIS A C 6
ATOM 6017 O O . HIS A 1 40 ? -3.221 -6.122 -6.484 1.00 0.00 40 HIS A O 6
ATOM 6031 N N . ASN A 1 41 ? -5.386 -6.517 -6.019 1.00 0.00 41 ASN A N 6
ATOM 6032 C CA . ASN A 1 41 ? -5.885 -5.550 -6.989 1.00 0.00 41 ASN A CA 6
ATOM 6033 C C . ASN A 1 41 ? -6.358 -4.276 -6.294 1.00 0.00 41 ASN A C 6
ATOM 6034 O O . ASN A 1 41 ? -7.146 -4.327 -5.350 1.00 0.00 41 ASN A O 6
ATOM 6045 N N . PHE A 1 42 ? -5.871 -3.134 -6.769 1.00 0.00 42 PHE A N 6
ATOM 6046 C CA . PHE A 1 42 ? -6.242 -1.847 -6.194 1.00 0.00 42 PHE A CA 6
ATOM 6047 C C . PHE A 1 42 ? -6.663 -0.865 -7.283 1.00 0.00 42 PHE A C 6
ATOM 6048 O O . PHE A 1 42 ? -6.538 -1.151 -8.475 1.00 0.00 42 PHE A O 6
ATOM 6065 N N . CYS A 1 43 ? -7.163 0.293 -6.867 1.00 0.00 43 CYS A N 6
ATOM 6066 C CA . CYS A 1 43 ? -7.604 1.318 -7.805 1.00 0.00 43 CYS A CA 6
ATOM 6067 C C . CYS A 1 43 ? -6.583 2.449 -7.894 1.00 0.00 43 CYS A C 6
ATOM 6068 O O . CYS A 1 43 ? -6.048 2.899 -6.880 1.00 0.00 43 CYS A O 6
ATOM 6075 N N . LEU A 1 44 ? -6.319 2.905 -9.114 1.00 0.00 44 LEU A N 6
ATOM 6076 C CA . LEU A 1 44 ? -5.363 3.984 -9.337 1.00 0.00 44 LEU A CA 6
ATOM 6077 C C . LEU A 1 44 ? -5.545 5.094 -8.307 1.00 0.00 44 LEU A C 6
ATOM 6078 O O . LEU A 1 44 ? -4.629 5.408 -7.547 1.00 0.00 44 LEU A O 6
ATOM 6094 N N . LYS A 1 45 ? -6.735 5.685 -8.286 1.00 0.00 45 LYS A N 6
ATOM 6095 C CA . LYS A 1 45 ? -7.041 6.759 -7.348 1.00 0.00 45 LYS A CA 6
ATOM 6096 C C . LYS A 1 45 ? -6.430 6.475 -5.979 1.00 0.00 45 LYS A C 6
ATOM 6097 O O . LYS A 1 45 ? -6.044 7.395 -5.258 1.00 0.00 45 LYS A O 6
ATOM 6116 N N . CYS A 1 46 ? -6.345 5.196 -5.628 1.00 0.00 46 CYS A N 6
ATOM 6117 C CA . CYS A 1 46 ? -5.781 4.790 -4.346 1.00 0.00 46 CYS A CA 6
ATOM 6118 C C . CYS A 1 46 ? -4.272 4.594 -4.455 1.00 0.00 46 CYS A C 6
ATOM 6119 O O . CYS A 1 46 ? -3.493 5.390 -3.930 1.00 0.00 46 CYS A O 6
ATOM 6126 N N . ILE A 1 47 ? -3.867 3.528 -5.138 1.00 0.00 47 ILE A N 6
ATOM 6127 C CA . ILE A 1 47 ? -2.452 3.228 -5.316 1.00 0.00 47 ILE A CA 6
ATOM 6128 C C . ILE A 1 47 ? -1.634 4.505 -5.474 1.00 0.00 47 ILE A C 6
ATOM 6129 O O . ILE A 1 47 ? -0.506 4.598 -4.991 1.00 0.00 47 ILE A O 6
ATOM 6145 N N . THR A 1 48 ? -2.212 5.491 -6.154 1.00 0.00 48 THR A N 6
ATOM 6146 C CA . THR A 1 48 ? -1.539 6.764 -6.376 1.00 0.00 48 THR A CA 6
ATOM 6147 C C . THR A 1 48 ? -1.522 7.606 -5.106 1.00 0.00 48 THR A C 6
ATOM 6148 O O . THR A 1 48 ? -0.499 8.193 -4.753 1.00 0.00 48 THR A O 6
ATOM 6159 N N . GLN A 1 49 ? -2.661 7.661 -4.423 1.00 0.00 49 GLN A N 6
ATOM 6160 C CA . GLN A 1 49 ? -2.775 8.432 -3.191 1.00 0.00 49 GLN A CA 6
ATOM 6161 C C . GLN A 1 49 ? -1.832 7.892 -2.121 1.00 0.00 49 GLN A C 6
ATOM 6162 O O . GLN A 1 49 ? -1.045 8.640 -1.539 1.00 0.00 49 GLN A O 6
ATOM 6176 N N . ILE A 1 50 ? -1.917 6.591 -1.865 1.00 0.00 50 ILE A N 6
ATOM 6177 C CA . ILE A 1 50 ? -1.070 5.952 -0.866 1.00 0.00 50 ILE A CA 6
ATOM 6178 C C . ILE A 1 50 ? 0.342 6.528 -0.893 1.00 0.00 50 ILE A C 6
ATOM 6179 O O . ILE A 1 50 ? 0.921 6.828 0.150 1.00 0.00 50 ILE A O 6
ATOM 6195 N N . GLY A 1 51 ? 0.890 6.680 -2.094 1.00 0.00 51 GLY A N 6
ATOM 6196 C CA . GLY A 1 51 ? 2.230 7.220 -2.235 1.00 0.00 51 GLY A CA 6
ATOM 6197 C C . GLY A 1 51 ? 2.282 8.399 -3.187 1.00 0.00 51 GLY A C 6
ATOM 6198 O O . GLY A 1 51 ? 2.815 8.289 -4.291 1.00 0.00 51 GLY A O 6
ATOM 6202 N N . GLU A 1 52 ? 1.725 9.528 -2.760 1.00 0.00 52 GLU A N 6
ATOM 6203 C CA . GLU A 1 52 ? 1.709 10.730 -3.585 1.00 0.00 52 GLU A CA 6
ATOM 6204 C C . GLU A 1 52 ? 3.078 10.977 -4.213 1.00 0.00 52 GLU A C 6
ATOM 6205 O O . GLU A 1 52 ? 3.183 11.276 -5.404 1.00 0.00 52 GLU A O 6
ATOM 6217 N N . THR A 1 53 ? 4.125 10.851 -3.405 1.00 0.00 53 THR A N 6
ATOM 6218 C CA . THR A 1 53 ? 5.487 11.062 -3.880 1.00 0.00 53 THR A CA 6
ATOM 6219 C C . THR A 1 53 ? 5.697 10.426 -5.249 1.00 0.00 53 THR A C 6
ATOM 6220 O O . THR A 1 53 ? 6.407 10.971 -6.095 1.00 0.00 53 THR A O 6
ATOM 6231 N N . SER A 1 54 ? 5.074 9.271 -5.462 1.00 0.00 54 SER A N 6
ATOM 6232 C CA . SER A 1 54 ? 5.195 8.560 -6.729 1.00 0.00 54 SER A CA 6
ATOM 6233 C C . SER A 1 54 ? 6.652 8.215 -7.021 1.00 0.00 54 SER A C 6
ATOM 6234 O O . SER A 1 54 ? 7.126 8.377 -8.146 1.00 0.00 54 SER A O 6
ATOM 6242 N N . CYS A 1 55 ? 7.356 7.738 -6.001 1.00 0.00 55 CYS A N 6
ATOM 6243 C CA . CYS A 1 55 ? 8.760 7.370 -6.146 1.00 0.00 55 CYS A CA 6
ATOM 6244 C C . CYS A 1 55 ? 8.897 5.973 -6.743 1.00 0.00 55 CYS A C 6
ATOM 6245 O O . CYS A 1 55 ? 9.590 5.778 -7.740 1.00 0.00 55 CYS A O 6
ATOM 6253 N N . GLY A 1 56 ? 8.232 5.003 -6.123 1.00 0.00 56 GLY A N 6
ATOM 6254 C CA . GLY A 1 56 ? 8.294 3.636 -6.606 1.00 0.00 56 GLY A CA 6
ATOM 6255 C C . GLY A 1 56 ? 7.885 2.629 -5.549 1.00 0.00 56 GLY A C 6
ATOM 6256 O O . GLY A 1 56 ? 6.752 2.148 -5.544 1.00 0.00 56 GLY A O 6
ATOM 6260 N N . PHE A 1 57 ? 8.811 2.307 -4.651 1.00 0.00 57 PHE A N 6
ATOM 6261 C CA . PHE A 1 57 ? 8.542 1.348 -3.586 1.00 0.00 57 PHE A CA 6
ATOM 6262 C C . PHE A 1 57 ? 7.393 1.826 -2.702 1.00 0.00 57 PHE A C 6
ATOM 6263 O O . PHE A 1 57 ? 7.386 2.966 -2.237 1.00 0.00 57 PHE A O 6
ATOM 6280 N N . PHE A 1 58 ? 6.424 0.945 -2.474 1.00 0.00 58 PHE A N 6
ATOM 6281 C CA . PHE A 1 58 ? 5.269 1.276 -1.647 1.00 0.00 58 PHE A CA 6
ATOM 6282 C C . PHE A 1 58 ? 4.624 0.014 -1.084 1.00 0.00 58 PHE A C 6
ATOM 6283 O O . PHE A 1 58 ? 4.039 -0.780 -1.821 1.00 0.00 58 PHE A O 6
ATOM 6300 N N . LYS A 1 59 ? 4.735 -0.166 0.228 1.00 0.00 59 LYS A N 6
ATOM 6301 C CA . LYS A 1 59 ? 4.163 -1.331 0.892 1.00 0.00 59 LYS A CA 6
ATOM 6302 C C . LYS A 1 59 ? 2.665 -1.432 0.620 1.00 0.00 59 LYS A C 6
ATOM 6303 O O . LYS A 1 59 ? 1.947 -0.433 0.669 1.00 0.00 59 LYS A O 6
ATOM 6322 N N . CYS A 1 60 ? 2.201 -2.643 0.335 1.00 0.00 60 CYS A N 6
ATOM 6323 C CA . CYS A 1 60 ? 0.789 -2.875 0.056 1.00 0.00 60 CYS A CA 6
ATOM 6324 C C . CYS A 1 60 ? -0.046 -2.743 1.326 1.00 0.00 60 CYS A C 6
ATOM 6325 O O . CYS A 1 60 ? 0.339 -3.202 2.402 1.00 0.00 60 CYS A O 6
ATOM 6332 N N . PRO A 1 61 ? -1.217 -2.101 1.201 1.00 0.00 61 PRO A N 6
ATOM 6333 C CA . PRO A 1 61 ? -2.131 -1.894 2.329 1.00 0.00 61 PRO A CA 6
ATOM 6334 C C . PRO A 1 61 ? -2.780 -3.193 2.794 1.00 0.00 61 PRO A C 6
ATOM 6335 O O . PRO A 1 61 ? -2.903 -3.443 3.994 1.00 0.00 61 PRO A O 6
ATOM 6346 N N . LEU A 1 62 ? -3.195 -4.017 1.838 1.00 0.00 62 LEU A N 6
ATOM 6347 C CA . LEU A 1 62 ? -3.832 -5.292 2.150 1.00 0.00 62 LEU A CA 6
ATOM 6348 C C . LEU A 1 62 ? -2.855 -6.233 2.848 1.00 0.00 62 LEU A C 6
ATOM 6349 O O . LEU A 1 62 ? -3.227 -6.959 3.770 1.00 0.00 62 LEU A O 6
ATOM 6365 N N . CYS A 1 63 ? -1.603 -6.213 2.404 1.00 0.00 63 CYS A N 6
ATOM 6366 C CA . CYS A 1 63 ? -0.571 -7.062 2.986 1.00 0.00 63 CYS A CA 6
ATOM 6367 C C . CYS A 1 63 ? 0.754 -6.313 3.093 1.00 0.00 63 CYS A C 6
ATOM 6368 O O . CYS A 1 63 ? 1.081 -5.482 2.245 1.00 0.00 63 CYS A O 6
ATOM 6375 N N . LYS A 1 64 ? 1.514 -6.613 4.141 1.00 0.00 64 LYS A N 6
ATOM 6376 C CA . LYS A 1 64 ? 2.804 -5.970 4.360 1.00 0.00 64 LYS A CA 6
ATOM 6377 C C . LYS A 1 64 ? 3.886 -6.615 3.500 1.00 0.00 64 LYS A C 6
ATOM 6378 O O . LYS A 1 64 ? 4.737 -7.350 4.002 1.00 0.00 64 LYS A O 6
ATOM 6397 N N . THR A 1 65 ? 3.850 -6.334 2.201 1.00 0.00 65 THR A N 6
ATOM 6398 C CA . THR A 1 65 ? 4.827 -6.887 1.272 1.00 0.00 65 THR A CA 6
ATOM 6399 C C . THR A 1 65 ? 5.564 -5.780 0.527 1.00 0.00 65 THR A C 6
ATOM 6400 O O . THR A 1 65 ? 4.969 -4.771 0.148 1.00 0.00 65 THR A O 6
ATOM 6411 N N . SER A 1 66 ? 6.862 -5.975 0.319 1.00 0.00 66 SER A N 6
ATOM 6412 C CA . SER A 1 66 ? 7.682 -4.992 -0.379 1.00 0.00 66 SER A CA 6
ATOM 6413 C C . SER A 1 66 ? 7.569 -5.165 -1.891 1.00 0.00 66 SER A C 6
ATOM 6414 O O . SER A 1 66 ? 7.790 -6.254 -2.421 1.00 0.00 66 SER A O 6
ATOM 6422 N N . VAL A 1 67 ? 7.223 -4.082 -2.580 1.00 0.00 67 VAL A N 6
ATOM 6423 C CA . VAL A 1 67 ? 7.081 -4.112 -4.031 1.00 0.00 67 VAL A CA 6
ATOM 6424 C C . VAL A 1 67 ? 7.557 -2.806 -4.657 1.00 0.00 67 VAL A C 6
ATOM 6425 O O . VAL A 1 67 ? 7.411 -1.734 -4.068 1.00 0.00 67 VAL A O 6
ATOM 6438 N N . ARG A 1 68 ? 8.127 -2.902 -5.853 1.00 0.00 68 ARG A N 6
ATOM 6439 C CA . ARG A 1 68 ? 8.625 -1.728 -6.559 1.00 0.00 68 ARG A CA 6
ATOM 6440 C C . ARG A 1 68 ? 7.945 -1.581 -7.917 1.00 0.00 68 ARG A C 6
ATOM 6441 O O . ARG A 1 68 ? 8.598 -1.313 -8.926 1.00 0.00 68 ARG A O 6
ATOM 6462 N N . LYS A 1 69 ? 6.628 -1.757 -7.935 1.00 0.00 69 LYS A N 6
ATOM 6463 C CA . LYS A 1 69 ? 5.857 -1.643 -9.167 1.00 0.00 69 LYS A CA 6
ATOM 6464 C C . LYS A 1 69 ? 6.568 -2.343 -10.321 1.00 0.00 69 LYS A C 6
ATOM 6465 O O . LYS A 1 69 ? 6.656 -1.807 -11.425 1.00 0.00 69 LYS A O 6
ATOM 6484 N N . ASN A 1 70 ? 7.074 -3.544 -10.057 1.00 0.00 70 ASN A N 6
ATOM 6485 C CA . ASN A 1 70 ? 7.777 -4.317 -11.074 1.00 0.00 70 ASN A CA 6
ATOM 6486 C C . ASN A 1 70 ? 6.791 -5.045 -11.983 1.00 0.00 70 ASN A C 6
ATOM 6487 O O . ASN A 1 70 ? 6.967 -6.224 -12.289 1.00 0.00 70 ASN A O 6
ATOM 6498 N N . ALA A 1 71 ? 5.753 -4.333 -12.411 1.00 0.00 71 ALA A N 6
ATOM 6499 C CA . ALA A 1 71 ? 4.740 -4.910 -13.286 1.00 0.00 71 ALA A CA 6
ATOM 6500 C C . ALA A 1 71 ? 4.610 -4.109 -14.577 1.00 0.00 71 ALA A C 6
ATOM 6501 O O . ALA A 1 71 ? 3.713 -3.276 -14.714 1.00 0.00 71 ALA A O 6
ATOM 6508 N N . ILE A 1 72 ? 5.510 -4.365 -15.520 1.00 0.00 72 ILE A N 6
ATOM 6509 C CA . ILE A 1 72 ? 5.494 -3.668 -16.800 1.00 0.00 72 ILE A CA 6
ATOM 6510 C C . ILE A 1 72 ? 4.821 -4.512 -17.878 1.00 0.00 72 ILE A C 6
ATOM 6511 O O . ILE A 1 72 ? 5.052 -5.717 -17.971 1.00 0.00 72 ILE A O 6
ATOM 6527 N N . ARG A 1 73 ? 3.989 -3.869 -18.691 1.00 0.00 73 ARG A N 6
ATOM 6528 C CA . ARG A 1 73 ? 3.283 -4.560 -19.763 1.00 0.00 73 ARG A CA 6
ATOM 6529 C C . ARG A 1 73 ? 3.978 -4.338 -21.103 1.00 0.00 73 ARG A C 6
ATOM 6530 O O . ARG A 1 73 ? 3.950 -5.203 -21.978 1.00 0.00 73 ARG A O 6
ATOM 6553 N N . GLY A 1 1 ? -67.636 -16.731 -15.868 1.00 0.00 1 GLY A N 7
ATOM 6554 C CA . GLY A 1 1 ? -66.479 -17.297 -15.199 1.00 0.00 1 GLY A CA 7
ATOM 6555 C C . GLY A 1 1 ? -65.229 -16.462 -15.398 1.00 0.00 1 GLY A C 7
ATOM 6556 O O . GLY A 1 1 ? -64.778 -16.266 -16.526 1.00 0.00 1 GLY A O 7
ATOM 6560 N N . SER A 1 2 ? -64.670 -15.967 -14.298 1.00 0.00 2 SER A N 7
ATOM 6561 C CA . SER A 1 2 ? -63.468 -15.144 -14.357 1.00 0.00 2 SER A CA 7
ATOM 6562 C C . SER A 1 2 ? -62.919 -14.883 -12.957 1.00 0.00 2 SER A C 7
ATOM 6563 O O . SER A 1 2 ? -63.678 -14.688 -12.008 1.00 0.00 2 SER A O 7
ATOM 6571 N N . SER A 1 3 ? -61.595 -14.881 -12.838 1.00 0.00 3 SER A N 7
ATOM 6572 C CA . SER A 1 3 ? -60.943 -14.648 -11.555 1.00 0.00 3 SER A CA 7
ATOM 6573 C C . SER A 1 3 ? -59.431 -14.539 -11.725 1.00 0.00 3 SER A C 7
ATOM 6574 O O . SER A 1 3 ? -58.861 -15.083 -12.670 1.00 0.00 3 SER A O 7
ATOM 6582 N N . GLY A 1 4 ? -58.788 -13.830 -10.803 1.00 0.00 4 GLY A N 7
ATOM 6583 C CA . GLY A 1 4 ? -57.348 -13.661 -10.868 1.00 0.00 4 GLY A CA 7
ATOM 6584 C C . GLY A 1 4 ? -56.928 -12.211 -10.729 1.00 0.00 4 GLY A C 7
ATOM 6585 O O . GLY A 1 4 ? -57.578 -11.315 -11.268 1.00 0.00 4 GLY A O 7
ATOM 6589 N N . SER A 1 5 ? -55.839 -11.979 -10.003 1.00 0.00 5 SER A N 7
ATOM 6590 C CA . SER A 1 5 ? -55.336 -10.627 -9.790 1.00 0.00 5 SER A CA 7
ATOM 6591 C C . SER A 1 5 ? -53.975 -10.656 -9.100 1.00 0.00 5 SER A C 7
ATOM 6592 O O . SER A 1 5 ? -53.849 -11.133 -7.972 1.00 0.00 5 SER A O 7
ATOM 6600 N N . SER A 1 6 ? -52.960 -10.142 -9.786 1.00 0.00 6 SER A N 7
ATOM 6601 C CA . SER A 1 6 ? -51.607 -10.112 -9.242 1.00 0.00 6 SER A CA 7
ATOM 6602 C C . SER A 1 6 ? -50.732 -9.132 -10.017 1.00 0.00 6 SER A C 7
ATOM 6603 O O . SER A 1 6 ? -51.101 -8.672 -11.097 1.00 0.00 6 SER A O 7
ATOM 6611 N N . GLY A 1 7 ? -49.568 -8.816 -9.456 1.00 0.00 7 GLY A N 7
ATOM 6612 C CA . GLY A 1 7 ? -48.657 -7.892 -10.107 1.00 0.00 7 GLY A CA 7
ATOM 6613 C C . GLY A 1 7 ? -47.465 -7.544 -9.238 1.00 0.00 7 GLY A C 7
ATOM 6614 O O . GLY A 1 7 ? -47.521 -6.606 -8.443 1.00 0.00 7 GLY A O 7
ATOM 6618 N N . MET A 1 8 ? -46.384 -8.303 -9.387 1.00 0.00 8 MET A N 7
ATOM 6619 C CA . MET A 1 8 ? -45.173 -8.070 -8.609 1.00 0.00 8 MET A CA 7
ATOM 6620 C C . MET A 1 8 ? -43.978 -7.824 -9.523 1.00 0.00 8 MET A C 7
ATOM 6621 O O . MET A 1 8 ? -43.800 -8.514 -10.526 1.00 0.00 8 MET A O 7
ATOM 6635 N N . ALA A 1 9 ? -43.161 -6.836 -9.170 1.00 0.00 9 ALA A N 7
ATOM 6636 C CA . ALA A 1 9 ? -41.982 -6.501 -9.959 1.00 0.00 9 ALA A CA 7
ATOM 6637 C C . ALA A 1 9 ? -40.998 -5.666 -9.147 1.00 0.00 9 ALA A C 7
ATOM 6638 O O . ALA A 1 9 ? -41.366 -4.645 -8.567 1.00 0.00 9 ALA A O 7
ATOM 6645 N N . SER A 1 10 ? -39.745 -6.108 -9.109 1.00 0.00 10 SER A N 7
ATOM 6646 C CA . SER A 1 10 ? -38.708 -5.403 -8.364 1.00 0.00 10 SER A CA 7
ATOM 6647 C C . SER A 1 10 ? -37.340 -5.615 -9.004 1.00 0.00 10 SER A C 7
ATOM 6648 O O . SER A 1 10 ? -37.150 -6.532 -9.801 1.00 0.00 10 SER A O 7
ATOM 6656 N N . GLY A 1 11 ? -36.387 -4.758 -8.648 1.00 0.00 11 GLY A N 7
ATOM 6657 C CA . GLY A 1 11 ? -35.048 -4.867 -9.196 1.00 0.00 11 GLY A CA 7
ATOM 6658 C C . GLY A 1 11 ? -34.622 -3.615 -9.937 1.00 0.00 11 GLY A C 7
ATOM 6659 O O . GLY A 1 11 ? -35.204 -3.266 -10.964 1.00 0.00 11 GLY A O 7
ATOM 6663 N N . GLN A 1 12 ? -33.604 -2.938 -9.416 1.00 0.00 12 GLN A N 7
ATOM 6664 C CA . GLN A 1 12 ? -33.102 -1.717 -10.034 1.00 0.00 12 GLN A CA 7
ATOM 6665 C C . GLN A 1 12 ? -32.711 -1.964 -11.488 1.00 0.00 12 GLN A C 7
ATOM 6666 O O . GLN A 1 12 ? -33.065 -1.190 -12.377 1.00 0.00 12 GLN A O 7
ATOM 6680 N N . PHE A 1 13 ? -31.977 -3.047 -11.722 1.00 0.00 13 PHE A N 7
ATOM 6681 C CA . PHE A 1 13 ? -31.537 -3.396 -13.068 1.00 0.00 13 PHE A CA 7
ATOM 6682 C C . PHE A 1 13 ? -32.068 -4.767 -13.476 1.00 0.00 13 PHE A C 7
ATOM 6683 O O . PHE A 1 13 ? -32.473 -5.565 -12.631 1.00 0.00 13 PHE A O 7
ATOM 6700 N N . VAL A 1 14 ? -32.065 -5.032 -14.779 1.00 0.00 14 VAL A N 7
ATOM 6701 C CA . VAL A 1 14 ? -32.547 -6.305 -15.301 1.00 0.00 14 VAL A CA 7
ATOM 6702 C C . VAL A 1 14 ? -31.478 -7.386 -15.185 1.00 0.00 14 VAL A C 7
ATOM 6703 O O . VAL A 1 14 ? -31.226 -8.129 -16.132 1.00 0.00 14 VAL A O 7
ATOM 6716 N N . ASN A 1 15 ? -30.851 -7.468 -14.015 1.00 0.00 15 ASN A N 7
ATOM 6717 C CA . ASN A 1 15 ? -29.808 -8.458 -13.774 1.00 0.00 15 ASN A CA 7
ATOM 6718 C C . ASN A 1 15 ? -29.950 -9.070 -12.384 1.00 0.00 15 ASN A C 7
ATOM 6719 O O . ASN A 1 15 ? -30.504 -8.452 -11.474 1.00 0.00 15 ASN A O 7
ATOM 6730 N N . LYS A 1 16 ? -29.446 -10.290 -12.226 1.00 0.00 16 LYS A N 7
ATOM 6731 C CA . LYS A 1 16 ? -29.514 -10.986 -10.947 1.00 0.00 16 LYS A CA 7
ATOM 6732 C C . LYS A 1 16 ? -28.116 -11.268 -10.406 1.00 0.00 16 LYS A C 7
ATOM 6733 O O . LYS A 1 16 ? -27.881 -12.296 -9.770 1.00 0.00 16 LYS A O 7
ATOM 6752 N N . LEU A 1 17 ? -27.191 -10.349 -10.662 1.00 0.00 17 LEU A N 7
ATOM 6753 C CA . LEU A 1 17 ? -25.816 -10.498 -10.199 1.00 0.00 17 LEU A CA 7
ATOM 6754 C C . LEU A 1 17 ? -25.185 -9.137 -9.921 1.00 0.00 17 LEU A C 7
ATOM 6755 O O . LEU A 1 17 ? -25.022 -8.322 -10.827 1.00 0.00 17 LEU A O 7
ATOM 6771 N N . GLN A 1 18 ? -24.830 -8.902 -8.661 1.00 0.00 18 GLN A N 7
ATOM 6772 C CA . GLN A 1 18 ? -24.215 -7.641 -8.265 1.00 0.00 18 GLN A CA 7
ATOM 6773 C C . GLN A 1 18 ? -22.918 -7.884 -7.500 1.00 0.00 18 GLN A C 7
ATOM 6774 O O . GLN A 1 18 ? -22.610 -7.177 -6.542 1.00 0.00 18 GLN A O 7
ATOM 6788 N N . GLU A 1 19 ? -22.163 -8.889 -7.932 1.00 0.00 19 GLU A N 7
ATOM 6789 C CA . GLU A 1 19 ? -20.899 -9.226 -7.286 1.00 0.00 19 GLU A CA 7
ATOM 6790 C C . GLU A 1 19 ? -19.742 -8.464 -7.925 1.00 0.00 19 GLU A C 7
ATOM 6791 O O . GLU A 1 19 ? -18.622 -8.968 -8.002 1.00 0.00 19 GLU A O 7
ATOM 6803 N N . GLU A 1 20 ? -20.023 -7.248 -8.383 1.00 0.00 20 GLU A N 7
ATOM 6804 C CA . GLU A 1 20 ? -19.006 -6.417 -9.016 1.00 0.00 20 GLU A CA 7
ATOM 6805 C C . GLU A 1 20 ? -17.794 -6.249 -8.103 1.00 0.00 20 GLU A C 7
ATOM 6806 O O . GLU A 1 20 ? -17.927 -6.196 -6.881 1.00 0.00 20 GLU A O 7
ATOM 6818 N N . VAL A 1 21 ? -16.613 -6.165 -8.707 1.00 0.00 21 VAL A N 7
ATOM 6819 C CA . VAL A 1 21 ? -15.378 -6.002 -7.950 1.00 0.00 21 VAL A CA 7
ATOM 6820 C C . VAL A 1 21 ? -15.299 -4.617 -7.318 1.00 0.00 21 VAL A C 7
ATOM 6821 O O . VAL A 1 21 ? -15.456 -3.603 -7.999 1.00 0.00 21 VAL A O 7
ATOM 6834 N N . ILE A 1 22 ? -15.054 -4.581 -6.012 1.00 0.00 22 ILE A N 7
ATOM 6835 C CA . ILE A 1 22 ? -14.953 -3.320 -5.289 1.00 0.00 22 ILE A CA 7
ATOM 6836 C C . ILE A 1 22 ? -13.597 -3.186 -4.604 1.00 0.00 22 ILE A C 7
ATOM 6837 O O . ILE A 1 22 ? -12.982 -4.181 -4.220 1.00 0.00 22 ILE A O 7
ATOM 6853 N N . CYS A 1 23 ? -13.136 -1.949 -4.453 1.00 0.00 23 CYS A N 7
ATOM 6854 C CA . CYS A 1 23 ? -11.853 -1.683 -3.814 1.00 0.00 23 CYS A CA 7
ATOM 6855 C C . CYS A 1 23 ? -11.956 -1.846 -2.300 1.00 0.00 23 CYS A C 7
ATOM 6856 O O . CYS A 1 23 ? -12.761 -1.195 -1.633 1.00 0.00 23 CYS A O 7
ATOM 6863 N N . PRO A 1 24 ? -11.121 -2.736 -1.743 1.00 0.00 24 PRO A N 7
ATOM 6864 C CA . PRO A 1 24 ? -11.098 -3.005 -0.302 1.00 0.00 24 PRO A CA 7
ATOM 6865 C C . PRO A 1 24 ? -10.539 -1.833 0.498 1.00 0.00 24 PRO A C 7
ATOM 6866 O O . PRO A 1 24 ? -10.366 -1.926 1.713 1.00 0.00 24 PRO A O 7
ATOM 6877 N N . ILE A 1 25 ? -10.259 -0.732 -0.191 1.00 0.00 25 ILE A N 7
ATOM 6878 C CA . ILE A 1 25 ? -9.722 0.458 0.456 1.00 0.00 25 ILE A CA 7
ATOM 6879 C C . ILE A 1 25 ? -10.788 1.540 0.590 1.00 0.00 25 ILE A C 7
ATOM 6880 O O . ILE A 1 25 ? -11.131 1.955 1.697 1.00 0.00 25 ILE A O 7
ATOM 6896 N N . CYS A 1 26 ? -11.311 1.991 -0.545 1.00 0.00 26 CYS A N 7
ATOM 6897 C CA . CYS A 1 26 ? -12.339 3.024 -0.557 1.00 0.00 26 CYS A CA 7
ATOM 6898 C C . CYS A 1 26 ? -13.732 2.404 -0.617 1.00 0.00 26 CYS A C 7
ATOM 6899 O O . CYS A 1 26 ? -14.735 3.076 -0.371 1.00 0.00 26 CYS A O 7
ATOM 6906 N N . LEU A 1 27 ? -13.787 1.118 -0.945 1.00 0.00 27 LEU A N 7
ATOM 6907 C CA . LEU A 1 27 ? -15.057 0.405 -1.037 1.00 0.00 27 LEU A CA 7
ATOM 6908 C C . LEU A 1 27 ? -15.896 0.936 -2.195 1.00 0.00 27 LEU A C 7
ATOM 6909 O O . LEU A 1 27 ? -17.104 1.136 -2.058 1.00 0.00 27 LEU A O 7
ATOM 6925 N N . ASP A 1 28 ? -15.250 1.161 -3.333 1.00 0.00 28 ASP A N 7
ATOM 6926 C CA . ASP A 1 28 ? -15.937 1.666 -4.516 1.00 0.00 28 ASP A CA 7
ATOM 6927 C C . ASP A 1 28 ? -15.749 0.721 -5.699 1.00 0.00 28 ASP A C 7
ATOM 6928 O O . ASP A 1 28 ? -14.671 0.157 -5.889 1.00 0.00 28 ASP A O 7
ATOM 6937 N N . ILE A 1 29 ? -16.804 0.553 -6.489 1.00 0.00 29 ILE A N 7
ATOM 6938 C CA . ILE A 1 29 ? -16.754 -0.324 -7.652 1.00 0.00 29 ILE A CA 7
ATOM 6939 C C . ILE A 1 29 ? -15.451 -0.142 -8.422 1.00 0.00 29 ILE A C 7
ATOM 6940 O O . ILE A 1 29 ? -15.245 0.877 -9.083 1.00 0.00 29 ILE A O 7
ATOM 6956 N N . LEU A 1 30 ? -14.575 -1.136 -8.334 1.00 0.00 30 LEU A N 7
ATOM 6957 C CA . LEU A 1 30 ? -13.290 -1.088 -9.025 1.00 0.00 30 LEU A CA 7
ATOM 6958 C C . LEU A 1 30 ? -13.487 -1.036 -10.536 1.00 0.00 30 LEU A C 7
ATOM 6959 O O . LEU A 1 30 ? -13.889 -2.022 -11.153 1.00 0.00 30 LEU A O 7
ATOM 6975 N N . GLN A 1 31 ? -13.198 0.119 -11.127 1.00 0.00 31 GLN A N 7
ATOM 6976 C CA . GLN A 1 31 ? -13.341 0.298 -12.567 1.00 0.00 31 GLN A CA 7
ATOM 6977 C C . GLN A 1 31 ? -12.073 -0.133 -13.298 1.00 0.00 31 GLN A C 7
ATOM 6978 O O . GLN A 1 31 ? -12.134 -0.822 -14.316 1.00 0.00 31 GLN A O 7
ATOM 6992 N N . LYS A 1 32 ? -10.925 0.279 -12.772 1.00 0.00 32 LYS A N 7
ATOM 6993 C CA . LYS A 1 32 ? -9.641 -0.064 -13.373 1.00 0.00 32 LYS A CA 7
ATOM 6994 C C . LYS A 1 32 ? -8.734 -0.755 -12.360 1.00 0.00 32 LYS A C 7
ATOM 6995 O O . LYS A 1 32 ? -7.919 -0.122 -11.688 1.00 0.00 32 LYS A O 7
ATOM 7014 N N . PRO A 1 33 ? -8.875 -2.084 -12.248 1.00 0.00 33 PRO A N 7
ATOM 7015 C CA . PRO A 1 33 ? -8.074 -2.889 -11.321 1.00 0.00 33 PRO A CA 7
ATOM 7016 C C . PRO A 1 33 ? -6.613 -2.982 -11.747 1.00 0.00 33 PRO A C 7
ATOM 7017 O O . PRO A 1 33 ? -6.307 -3.069 -12.936 1.00 0.00 33 PRO A O 7
ATOM 7028 N N . VAL A 1 34 ? -5.714 -2.964 -10.768 1.00 0.00 34 VAL A N 7
ATOM 7029 C CA . VAL A 1 34 ? -4.284 -3.048 -11.042 1.00 0.00 34 VAL A CA 7
ATOM 7030 C C . VAL A 1 34 ? -3.600 -4.029 -10.096 1.00 0.00 34 VAL A C 7
ATOM 7031 O O . VAL A 1 34 ? -3.605 -3.841 -8.879 1.00 0.00 34 VAL A O 7
ATOM 7044 N N . THR A 1 35 ? -3.012 -5.077 -10.663 1.00 0.00 35 THR A N 7
ATOM 7045 C CA . THR A 1 35 ? -2.323 -6.088 -9.871 1.00 0.00 35 THR A CA 7
ATOM 7046 C C . THR A 1 35 ? -0.859 -5.721 -9.663 1.00 0.00 35 THR A C 7
ATOM 7047 O O . THR A 1 35 ? -0.099 -5.591 -10.623 1.00 0.00 35 THR A O 7
ATOM 7058 N N . ILE A 1 36 ? -0.469 -5.555 -8.404 1.00 0.00 36 ILE A N 7
ATOM 7059 C CA . ILE A 1 36 ? 0.906 -5.205 -8.070 1.00 0.00 36 ILE A CA 7
ATOM 7060 C C . ILE A 1 36 ? 1.733 -6.450 -7.766 1.00 0.00 36 ILE A C 7
ATOM 7061 O O . ILE A 1 36 ? 1.234 -7.572 -7.843 1.00 0.00 36 ILE A O 7
ATOM 7077 N N . ASP A 1 37 ? 2.998 -6.242 -7.418 1.00 0.00 37 ASP A N 7
ATOM 7078 C CA . ASP A 1 37 ? 3.894 -7.348 -7.098 1.00 0.00 37 ASP A CA 7
ATOM 7079 C C . ASP A 1 37 ? 3.293 -8.238 -6.015 1.00 0.00 37 ASP A C 7
ATOM 7080 O O . ASP A 1 37 ? 3.337 -9.465 -6.110 1.00 0.00 37 ASP A O 7
ATOM 7089 N N . CYS A 1 38 ? 2.734 -7.612 -4.985 1.00 0.00 38 CYS A N 7
ATOM 7090 C CA . CYS A 1 38 ? 2.126 -8.347 -3.882 1.00 0.00 38 CYS A CA 7
ATOM 7091 C C . CYS A 1 38 ? 1.174 -9.420 -4.402 1.00 0.00 38 CYS A C 7
ATOM 7092 O O . CYS A 1 38 ? 1.188 -10.557 -3.933 1.00 0.00 38 CYS A O 7
ATOM 7099 N N . GLY A 1 39 ? 0.348 -9.049 -5.375 1.00 0.00 39 GLY A N 7
ATOM 7100 C CA . GLY A 1 39 ? -0.599 -9.991 -5.944 1.00 0.00 39 GLY A CA 7
ATOM 7101 C C . GLY A 1 39 ? -2.035 -9.645 -5.604 1.00 0.00 39 GLY A C 7
ATOM 7102 O O . GLY A 1 39 ? -2.862 -10.533 -5.396 1.00 0.00 39 GLY A O 7
ATOM 7106 N N . HIS A 1 40 ? -2.333 -8.351 -5.544 1.00 0.00 40 HIS A N 7
ATOM 7107 C CA . HIS A 1 40 ? -3.680 -7.890 -5.226 1.00 0.00 40 HIS A CA 7
ATOM 7108 C C . HIS A 1 40 ? -4.122 -6.796 -6.192 1.00 0.00 40 HIS A C 7
ATOM 7109 O O . HIS A 1 40 ? -3.295 -6.091 -6.767 1.00 0.00 40 HIS A O 7
ATOM 7123 N N . ASN A 1 41 ? -5.433 -6.661 -6.365 1.00 0.00 41 ASN A N 7
ATOM 7124 C CA . ASN A 1 41 ? -5.986 -5.653 -7.263 1.00 0.00 41 ASN A CA 7
ATOM 7125 C C . ASN A 1 41 ? -6.549 -4.474 -6.476 1.00 0.00 41 ASN A C 7
ATOM 7126 O O . ASN A 1 41 ? -7.264 -4.656 -5.491 1.00 0.00 41 ASN A O 7
ATOM 7137 N N . PHE A 1 42 ? -6.221 -3.264 -6.919 1.00 0.00 42 PHE A N 7
ATOM 7138 C CA . PHE A 1 42 ? -6.693 -2.054 -6.256 1.00 0.00 42 PHE A CA 7
ATOM 7139 C C . PHE A 1 42 ? -7.191 -1.034 -7.276 1.00 0.00 42 PHE A C 7
ATOM 7140 O O . PHE A 1 42 ? -7.141 -1.271 -8.484 1.00 0.00 42 PHE A O 7
ATOM 7157 N N . CYS A 1 43 ? -7.672 0.102 -6.782 1.00 0.00 43 CYS A N 7
ATOM 7158 C CA . CYS A 1 43 ? -8.181 1.158 -7.648 1.00 0.00 43 CYS A CA 7
ATOM 7159 C C . CYS A 1 43 ? -7.172 2.298 -7.765 1.00 0.00 43 CYS A C 7
ATOM 7160 O O . CYS A 1 43 ? -6.577 2.719 -6.773 1.00 0.00 43 CYS A O 7
ATOM 7167 N N . LEU A 1 44 ? -6.986 2.793 -8.984 1.00 0.00 44 LEU A N 7
ATOM 7168 C CA . LEU A 1 44 ? -6.051 3.884 -9.232 1.00 0.00 44 LEU A CA 7
ATOM 7169 C C . LEU A 1 44 ? -6.172 4.960 -8.157 1.00 0.00 44 LEU A C 7
ATOM 7170 O O . LEU A 1 44 ? -5.217 5.240 -7.432 1.00 0.00 44 LEU A O 7
ATOM 7186 N N . LYS A 1 45 ? -7.354 5.559 -8.057 1.00 0.00 45 LYS A N 7
ATOM 7187 C CA . LYS A 1 45 ? -7.603 6.602 -7.069 1.00 0.00 45 LYS A CA 7
ATOM 7188 C C . LYS A 1 45 ? -6.907 6.279 -5.751 1.00 0.00 45 LYS A C 7
ATOM 7189 O O . LYS A 1 45 ? -6.489 7.179 -5.021 1.00 0.00 45 LYS A O 7
ATOM 7208 N N . CYS A 1 46 ? -6.783 4.990 -5.452 1.00 0.00 46 CYS A N 7
ATOM 7209 C CA . CYS A 1 46 ? -6.137 4.548 -4.222 1.00 0.00 46 CYS A CA 7
ATOM 7210 C C . CYS A 1 46 ? -4.639 4.352 -4.435 1.00 0.00 46 CYS A C 7
ATOM 7211 O O . CYS A 1 46 ? -3.824 5.130 -3.939 1.00 0.00 46 CYS A O 7
ATOM 7218 N N . ILE A 1 47 ? -4.284 3.308 -5.177 1.00 0.00 47 ILE A N 7
ATOM 7219 C CA . ILE A 1 47 ? -2.885 3.010 -5.457 1.00 0.00 47 ILE A CA 7
ATOM 7220 C C . ILE A 1 47 ? -2.080 4.290 -5.656 1.00 0.00 47 ILE A C 7
ATOM 7221 O O . ILE A 1 47 ? -0.926 4.383 -5.238 1.00 0.00 47 ILE A O 7
ATOM 7237 N N . THR A 1 48 ? -2.698 5.277 -6.298 1.00 0.00 48 THR A N 7
ATOM 7238 C CA . THR A 1 48 ? -2.040 6.553 -6.553 1.00 0.00 48 THR A CA 7
ATOM 7239 C C . THR A 1 48 ? -2.001 7.412 -5.294 1.00 0.00 48 THR A C 7
ATOM 7240 O O . THR A 1 48 ? -0.928 7.760 -4.803 1.00 0.00 48 THR A O 7
ATOM 7251 N N . GLN A 1 49 ? -3.178 7.751 -4.779 1.00 0.00 49 GLN A N 7
ATOM 7252 C CA . GLN A 1 49 ? -3.278 8.571 -3.577 1.00 0.00 49 GLN A CA 7
ATOM 7253 C C . GLN A 1 49 ? -2.257 8.132 -2.532 1.00 0.00 49 GLN A C 7
ATOM 7254 O O . GLN A 1 49 ? -1.561 8.960 -1.944 1.00 0.00 49 GLN A O 7
ATOM 7268 N N . ILE A 1 50 ? -2.174 6.825 -2.307 1.00 0.00 50 ILE A N 7
ATOM 7269 C CA . ILE A 1 50 ? -1.238 6.276 -1.333 1.00 0.00 50 ILE A CA 7
ATOM 7270 C C . ILE A 1 50 ? 0.144 6.902 -1.487 1.00 0.00 50 ILE A C 7
ATOM 7271 O O . ILE A 1 50 ? 0.733 7.375 -0.516 1.00 0.00 50 ILE A O 7
ATOM 7287 N N . GLY A 1 51 ? 0.655 6.902 -2.714 1.00 0.00 51 GLY A N 7
ATOM 7288 C CA . GLY A 1 51 ? 1.963 7.473 -2.973 1.00 0.00 51 GLY A CA 7
ATOM 7289 C C . GLY A 1 51 ? 2.399 7.297 -4.414 1.00 0.00 51 GLY A C 7
ATOM 7290 O O . GLY A 1 51 ? 2.319 6.198 -4.963 1.00 0.00 51 GLY A O 7
ATOM 7294 N N . GLU A 1 52 ? 2.858 8.382 -5.029 1.00 0.00 52 GLU A N 7
ATOM 7295 C CA . GLU A 1 52 ? 3.304 8.342 -6.417 1.00 0.00 52 GLU A CA 7
ATOM 7296 C C . GLU A 1 52 ? 4.701 8.939 -6.556 1.00 0.00 52 GLU A C 7
ATOM 7297 O O . GLU A 1 52 ? 5.630 8.275 -7.018 1.00 0.00 52 GLU A O 7
ATOM 7309 N N . THR A 1 53 ? 4.843 10.199 -6.155 1.00 0.00 53 THR A N 7
ATOM 7310 C CA . THR A 1 53 ? 6.125 10.887 -6.236 1.00 0.00 53 THR A CA 7
ATOM 7311 C C . THR A 1 53 ? 7.282 9.925 -5.994 1.00 0.00 53 THR A C 7
ATOM 7312 O O . THR A 1 53 ? 8.287 9.956 -6.705 1.00 0.00 53 THR A O 7
ATOM 7323 N N . SER A 1 54 ? 7.135 9.071 -4.986 1.00 0.00 54 SER A N 7
ATOM 7324 C CA . SER A 1 54 ? 8.170 8.101 -4.649 1.00 0.00 54 SER A CA 7
ATOM 7325 C C . SER A 1 54 ? 8.344 7.080 -5.769 1.00 0.00 54 SER A C 7
ATOM 7326 O O . SER A 1 54 ? 7.371 6.647 -6.387 1.00 0.00 54 SER A O 7
ATOM 7334 N N . CYS A 1 55 ? 9.591 6.701 -6.026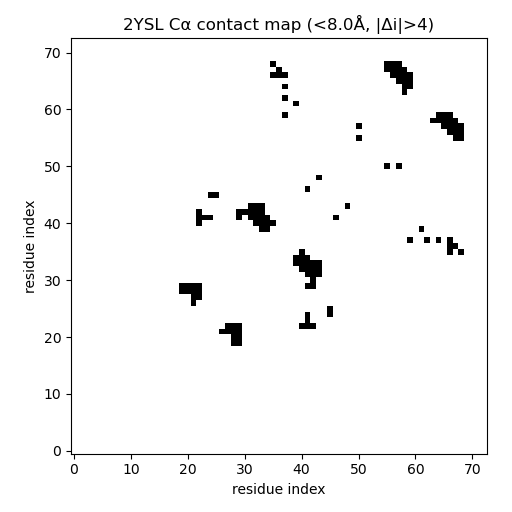 1.00 0.00 55 CYS A N 7
ATOM 7335 C CA . CYS A 1 55 ? 9.895 5.732 -7.073 1.00 0.00 55 CYS A CA 7
ATOM 7336 C C . CYS A 1 55 ? 9.340 4.356 -6.718 1.00 0.00 55 CYS A C 7
ATOM 7337 O O . CYS A 1 55 ? 10.059 3.498 -6.209 1.00 0.00 55 CYS A O 7
ATOM 7345 N N . GLY A 1 56 ? 8.054 4.155 -6.991 1.00 0.00 56 GLY A N 7
ATOM 7346 C CA . GLY A 1 56 ? 7.423 2.882 -6.693 1.00 0.00 56 GLY A CA 7
ATOM 7347 C C . GLY A 1 56 ? 7.898 2.294 -5.379 1.00 0.00 56 GLY A C 7
ATOM 7348 O O . GLY A 1 56 ? 8.581 1.270 -5.360 1.00 0.00 56 GLY A O 7
ATOM 7352 N N . PHE A 1 57 ? 7.537 2.943 -4.277 1.00 0.00 57 PHE A N 7
ATOM 7353 C CA . PHE A 1 57 ? 7.933 2.479 -2.952 1.00 0.00 57 PHE A CA 7
ATOM 7354 C C . PHE A 1 57 ? 6.744 2.482 -1.997 1.00 0.00 57 PHE A C 7
ATOM 7355 O O . PHE A 1 57 ? 6.858 2.905 -0.846 1.00 0.00 57 PHE A O 7
ATOM 7372 N N . PHE A 1 58 ? 5.601 2.008 -2.482 1.00 0.00 58 PHE A N 7
ATOM 7373 C CA . PHE A 1 58 ? 4.389 1.957 -1.673 1.00 0.00 58 PHE A CA 7
ATOM 7374 C C . PHE A 1 58 ? 3.990 0.513 -1.382 1.00 0.00 58 PHE A C 7
ATOM 7375 O O . PHE A 1 58 ? 3.822 -0.294 -2.296 1.00 0.00 58 PHE A O 7
ATOM 7392 N N . LYS A 1 59 ? 3.840 0.195 -0.100 1.00 0.00 59 LYS A N 7
ATOM 7393 C CA . LYS A 1 59 ? 3.460 -1.151 0.314 1.00 0.00 59 LYS A CA 7
ATOM 7394 C C . LYS A 1 59 ? 1.965 -1.378 0.121 1.00 0.00 59 LYS A C 7
ATOM 7395 O O . LYS A 1 59 ? 1.198 -0.428 -0.041 1.00 0.00 59 LYS A O 7
ATOM 7414 N N . CYS A 1 60 ? 1.555 -2.642 0.140 1.00 0.00 60 CYS A N 7
ATOM 7415 C CA . CYS A 1 60 ? 0.151 -2.994 -0.032 1.00 0.00 60 CYS A CA 7
ATOM 7416 C C . CYS A 1 60 ? -0.591 -2.941 1.300 1.00 0.00 60 CYS A C 7
ATOM 7417 O O . CYS A 1 60 ? -0.095 -3.391 2.333 1.00 0.00 60 CYS A O 7
ATOM 7424 N N . PRO A 1 61 ? -1.808 -2.379 1.278 1.00 0.00 61 PRO A N 7
ATOM 7425 C CA . PRO A 1 61 ? -2.645 -2.254 2.475 1.00 0.00 61 PRO A CA 7
ATOM 7426 C C . PRO A 1 61 ? -3.169 -3.602 2.959 1.00 0.00 61 PRO A C 7
ATOM 7427 O O . PRO A 1 61 ? -3.136 -3.899 4.154 1.00 0.00 61 PRO A O 7
ATOM 7438 N N . LEU A 1 62 ? -3.652 -4.413 2.025 1.00 0.00 62 LEU A N 7
ATOM 7439 C CA . LEU A 1 62 ? -4.183 -5.731 2.356 1.00 0.00 62 LEU A CA 7
ATOM 7440 C C . LEU A 1 62 ? -3.103 -6.613 2.976 1.00 0.00 62 LEU A C 7
ATOM 7441 O O . LEU A 1 62 ? -3.296 -7.189 4.047 1.00 0.00 62 LEU A O 7
ATOM 7457 N N . CYS A 1 63 ? -1.966 -6.713 2.297 1.00 0.00 63 CYS A N 7
ATOM 7458 C CA . CYS A 1 63 ? -0.854 -7.522 2.781 1.00 0.00 63 CYS A CA 7
ATOM 7459 C C . CYS A 1 63 ? 0.418 -6.687 2.895 1.00 0.00 63 CYS A C 7
ATOM 7460 O O . CYS A 1 63 ? 0.933 -6.179 1.899 1.00 0.00 63 CYS A O 7
ATOM 7467 N N . LYS A 1 64 ? 0.919 -6.548 4.118 1.00 0.00 64 LYS A N 7
ATOM 7468 C CA . LYS A 1 64 ? 2.131 -5.776 4.365 1.00 0.00 64 LYS A CA 7
ATOM 7469 C C . LYS A 1 64 ? 3.348 -6.463 3.755 1.00 0.00 64 LYS A C 7
ATOM 7470 O O . LYS A 1 64 ? 4.058 -7.209 4.431 1.00 0.00 64 LYS A O 7
ATOM 7489 N N . THR A 1 65 ? 3.586 -6.207 2.472 1.00 0.00 65 THR A N 7
ATOM 7490 C CA . THR A 1 65 ? 4.717 -6.801 1.770 1.00 0.00 65 THR A CA 7
ATOM 7491 C C . THR A 1 65 ? 5.762 -5.747 1.421 1.00 0.00 65 THR A C 7
ATOM 7492 O O . THR A 1 65 ? 5.508 -4.548 1.531 1.00 0.00 65 THR A O 7
ATOM 7503 N N . SER A 1 66 ? 6.937 -6.203 1.000 1.00 0.00 66 SER A N 7
ATOM 7504 C CA . SER A 1 66 ? 8.022 -5.299 0.637 1.00 0.00 66 SER A CA 7
ATOM 7505 C C . SER A 1 66 ? 8.433 -5.500 -0.818 1.00 0.00 66 SER A C 7
ATOM 7506 O O . SER A 1 66 ? 9.239 -6.376 -1.133 1.00 0.00 66 SER A O 7
ATOM 7514 N N . VAL A 1 67 ? 7.873 -4.681 -1.703 1.00 0.00 67 VAL A N 7
ATOM 7515 C CA . VAL A 1 67 ? 8.180 -4.767 -3.126 1.00 0.00 67 VAL A CA 7
ATOM 7516 C C . VAL A 1 67 ? 8.689 -3.432 -3.659 1.00 0.00 67 VAL A C 7
ATOM 7517 O O . VAL A 1 67 ? 8.258 -2.369 -3.213 1.00 0.00 67 VAL A O 7
ATOM 7530 N N . ARG A 1 68 ? 9.609 -3.496 -4.616 1.00 0.00 68 ARG A N 7
ATOM 7531 C CA . ARG A 1 68 ? 10.177 -2.292 -5.211 1.00 0.00 68 ARG A CA 7
ATOM 7532 C C . ARG A 1 68 ? 10.455 -2.499 -6.697 1.00 0.00 68 ARG A C 7
ATOM 7533 O O . ARG A 1 68 ? 11.155 -3.434 -7.085 1.00 0.00 68 ARG A O 7
ATOM 7554 N N . LYS A 1 69 ? 9.902 -1.619 -7.525 1.00 0.00 69 LYS A N 7
ATOM 7555 C CA . LYS A 1 69 ? 10.090 -1.703 -8.968 1.00 0.00 69 LYS A CA 7
ATOM 7556 C C . LYS A 1 69 ? 10.995 -0.580 -9.465 1.00 0.00 69 LYS A C 7
ATOM 7557 O O . LYS A 1 69 ? 11.339 0.331 -8.714 1.00 0.00 69 LYS A O 7
ATOM 7576 N N . ASN A 1 70 ? 11.376 -0.652 -10.737 1.00 0.00 70 ASN A N 7
ATOM 7577 C CA . ASN A 1 70 ? 12.240 0.359 -11.334 1.00 0.00 70 ASN A CA 7
ATOM 7578 C C . ASN A 1 70 ? 11.477 1.188 -12.363 1.00 0.00 70 ASN A C 7
ATOM 7579 O O . ASN A 1 70 ? 11.317 0.775 -13.512 1.00 0.00 70 ASN A O 7
ATOM 7590 N N . ALA A 1 71 ? 11.009 2.359 -11.943 1.00 0.00 71 ALA A N 7
ATOM 7591 C CA . ALA A 1 71 ? 10.265 3.246 -12.828 1.00 0.00 71 ALA A CA 7
ATOM 7592 C C . ALA A 1 71 ? 11.117 4.438 -13.253 1.00 0.00 71 ALA A C 7
ATOM 7593 O O . ALA A 1 71 ? 11.171 5.453 -12.558 1.00 0.00 71 ALA A O 7
ATOM 7600 N N . ILE A 1 72 ? 11.781 4.307 -14.396 1.00 0.00 72 ILE A N 7
ATOM 7601 C CA . ILE A 1 72 ? 12.630 5.374 -14.912 1.00 0.00 72 ILE A CA 7
ATOM 7602 C C . ILE A 1 72 ? 11.846 6.672 -15.071 1.00 0.00 72 ILE A C 7
ATOM 7603 O O . ILE A 1 72 ? 10.624 6.693 -14.921 1.00 0.00 72 ILE A O 7
ATOM 7619 N N . ARG A 1 73 ? 12.556 7.753 -15.378 1.00 0.00 73 ARG A N 7
ATOM 7620 C CA . ARG A 1 73 ? 11.927 9.055 -15.559 1.00 0.00 73 ARG A CA 7
ATOM 7621 C C . ARG A 1 73 ? 11.036 9.061 -16.798 1.00 0.00 73 ARG A C 7
ATOM 7622 O O . ARG A 1 73 ? 11.423 8.564 -17.855 1.00 0.00 73 ARG A O 7
ATOM 7645 N N . GLY A 1 1 ? -52.004 -48.836 -9.830 1.00 0.00 1 GLY A N 8
ATOM 7646 C CA . GLY A 1 1 ? -51.407 -47.565 -9.464 1.00 0.00 1 GLY A CA 8
ATOM 7647 C C . GLY A 1 1 ? -51.475 -47.301 -7.973 1.00 0.00 1 GLY A C 8
ATOM 7648 O O . GLY A 1 1 ? -52.557 -47.285 -7.387 1.00 0.00 1 GLY A O 8
ATOM 7652 N N . SER A 1 2 ? -50.315 -47.094 -7.357 1.00 0.00 2 SER A N 8
ATOM 7653 C CA . SER A 1 2 ? -50.246 -46.834 -5.924 1.00 0.00 2 SER A CA 8
ATOM 7654 C C . SER A 1 2 ? -51.060 -45.597 -5.556 1.00 0.00 2 SER A C 8
ATOM 7655 O O . SER A 1 2 ? -51.262 -44.705 -6.380 1.00 0.00 2 SER A O 8
ATOM 7663 N N . SER A 1 3 ? -51.526 -45.551 -4.312 1.00 0.00 3 SER A N 8
ATOM 7664 C CA . SER A 1 3 ? -52.322 -44.427 -3.835 1.00 0.00 3 SER A CA 8
ATOM 7665 C C . SER A 1 3 ? -51.698 -43.811 -2.586 1.00 0.00 3 SER A C 8
ATOM 7666 O O . SER A 1 3 ? -51.883 -44.307 -1.476 1.00 0.00 3 SER A O 8
ATOM 7674 N N . GLY A 1 4 ? -50.956 -42.724 -2.778 1.00 0.00 4 GLY A N 8
ATOM 7675 C CA . GLY A 1 4 ? -50.314 -42.057 -1.660 1.00 0.00 4 GLY A CA 8
ATOM 7676 C C . GLY A 1 4 ? -49.029 -41.360 -2.060 1.00 0.00 4 GLY A C 8
ATOM 7677 O O . GLY A 1 4 ? -47.949 -41.943 -1.984 1.00 0.00 4 GLY A O 8
ATOM 7681 N N . SER A 1 5 ? -49.147 -40.107 -2.490 1.00 0.00 5 SER A N 8
ATOM 7682 C CA . SER A 1 5 ? -47.986 -39.331 -2.909 1.00 0.00 5 SER A CA 8
ATOM 7683 C C . SER A 1 5 ? -48.291 -37.836 -2.876 1.00 0.00 5 SER A C 8
ATOM 7684 O O . SER A 1 5 ? -49.439 -37.422 -3.033 1.00 0.00 5 SER A O 8
ATOM 7692 N N . SER A 1 6 ? -47.253 -37.032 -2.669 1.00 0.00 6 SER A N 8
ATOM 7693 C CA . SER A 1 6 ? -47.409 -35.583 -2.611 1.00 0.00 6 SER A CA 8
ATOM 7694 C C . SER A 1 6 ? -46.117 -34.881 -3.015 1.00 0.00 6 SER A C 8
ATOM 7695 O O . SER A 1 6 ? -45.072 -35.514 -3.161 1.00 0.00 6 SER A O 8
ATOM 7703 N N . GLY A 1 7 ? -46.196 -33.566 -3.196 1.00 0.00 7 GLY A N 8
ATOM 7704 C CA . GLY A 1 7 ? -45.027 -32.798 -3.582 1.00 0.00 7 GLY A CA 8
ATOM 7705 C C . GLY A 1 7 ? -45.325 -31.318 -3.722 1.00 0.00 7 GLY A C 8
ATOM 7706 O O . GLY A 1 7 ? -45.920 -30.890 -4.711 1.00 0.00 7 GLY A O 8
ATOM 7710 N N . MET A 1 8 ? -44.913 -30.536 -2.730 1.00 0.00 8 MET A N 8
ATOM 7711 C CA . MET A 1 8 ? -45.141 -29.096 -2.748 1.00 0.00 8 MET A CA 8
ATOM 7712 C C . MET A 1 8 ? -43.917 -28.346 -2.231 1.00 0.00 8 MET A C 8
ATOM 7713 O O . MET A 1 8 ? -43.602 -28.398 -1.043 1.00 0.00 8 MET A O 8
ATOM 7727 N N . ALA A 1 9 ? -43.232 -27.649 -3.132 1.00 0.00 9 ALA A N 8
ATOM 7728 C CA . ALA A 1 9 ? -42.044 -26.887 -2.766 1.00 0.00 9 ALA A CA 8
ATOM 7729 C C . ALA A 1 9 ? -41.681 -25.880 -3.853 1.00 0.00 9 ALA A C 8
ATOM 7730 O O . ALA A 1 9 ? -41.707 -26.199 -5.041 1.00 0.00 9 ALA A O 8
ATOM 7737 N N . SER A 1 10 ? -41.344 -24.664 -3.437 1.00 0.00 10 SER A N 8
ATOM 7738 C CA . SER A 1 10 ? -40.981 -23.609 -4.375 1.00 0.00 10 SER A CA 8
ATOM 7739 C C . SER A 1 10 ? -39.880 -22.724 -3.798 1.00 0.00 10 SER A C 8
ATOM 7740 O O . SER A 1 10 ? -39.962 -22.278 -2.655 1.00 0.00 10 SER A O 8
ATOM 7748 N N . GLY A 1 11 ? -38.849 -22.474 -4.600 1.00 0.00 11 GLY A N 8
ATOM 7749 C CA . GLY A 1 11 ? -37.746 -21.644 -4.152 1.00 0.00 11 GLY A CA 8
ATOM 7750 C C . GLY A 1 11 ? -36.473 -21.900 -4.935 1.00 0.00 11 GLY A C 8
ATOM 7751 O O . GLY A 1 11 ? -35.811 -22.918 -4.737 1.00 0.00 11 GLY A O 8
ATOM 7755 N N . GLN A 1 12 ? -36.132 -20.975 -5.826 1.00 0.00 12 GLN A N 8
ATOM 7756 C CA . GLN A 1 12 ? -34.931 -21.108 -6.642 1.00 0.00 12 GLN A CA 8
ATOM 7757 C C . GLN A 1 12 ? -33.890 -20.063 -6.253 1.00 0.00 12 GLN A C 8
ATOM 7758 O O . GLN A 1 12 ? -34.214 -18.892 -6.054 1.00 0.00 12 GLN A O 8
ATOM 7772 N N . PHE A 1 13 ? -32.638 -20.495 -6.145 1.00 0.00 13 PHE A N 8
ATOM 7773 C CA . PHE A 1 13 ? -31.549 -19.598 -5.778 1.00 0.00 13 PHE A CA 8
ATOM 7774 C C . PHE A 1 13 ? -31.393 -18.481 -6.806 1.00 0.00 13 PHE A C 8
ATOM 7775 O O . PHE A 1 13 ? -31.897 -18.579 -7.925 1.00 0.00 13 PHE A O 8
ATOM 7792 N N . VAL A 1 14 ? -30.692 -17.421 -6.419 1.00 0.00 14 VAL A N 8
ATOM 7793 C CA . VAL A 1 14 ? -30.469 -16.286 -7.306 1.00 0.00 14 VAL A CA 8
ATOM 7794 C C . VAL A 1 14 ? -29.468 -16.633 -8.402 1.00 0.00 14 VAL A C 8
ATOM 7795 O O . VAL A 1 14 ? -28.656 -17.545 -8.248 1.00 0.00 14 VAL A O 8
ATOM 7808 N N . ASN A 1 15 ? -29.531 -15.900 -9.509 1.00 0.00 15 ASN A N 8
ATOM 7809 C CA . ASN A 1 15 ? -28.629 -16.131 -10.631 1.00 0.00 15 ASN A CA 8
ATOM 7810 C C . ASN A 1 15 ? -28.568 -14.906 -11.540 1.00 0.00 15 ASN A C 8
ATOM 7811 O O . ASN A 1 15 ? -29.367 -13.980 -11.407 1.00 0.00 15 ASN A O 8
ATOM 7822 N N . LYS A 1 16 ? -27.613 -14.910 -12.464 1.00 0.00 16 LYS A N 8
ATOM 7823 C CA . LYS A 1 16 ? -27.447 -13.802 -13.397 1.00 0.00 16 LYS A CA 8
ATOM 7824 C C . LYS A 1 16 ? -27.438 -12.467 -12.660 1.00 0.00 16 LYS A C 8
ATOM 7825 O O . LYS A 1 16 ? -28.048 -11.495 -13.108 1.00 0.00 16 LYS A O 8
ATOM 7844 N N . LEU A 1 17 ? -26.743 -12.425 -11.529 1.00 0.00 17 LEU A N 8
ATOM 7845 C CA . LEU A 1 17 ? -26.654 -11.207 -10.730 1.00 0.00 17 LEU A CA 8
ATOM 7846 C C . LEU A 1 17 ? -25.418 -10.397 -11.108 1.00 0.00 17 LEU A C 8
ATOM 7847 O O . LEU A 1 17 ? -24.644 -10.798 -11.977 1.00 0.00 17 LEU A O 8
ATOM 7863 N N . GLN A 1 18 ? -25.238 -9.258 -10.447 1.00 0.00 18 GLN A N 8
ATOM 7864 C CA . GLN A 1 18 ? -24.095 -8.394 -10.713 1.00 0.00 18 GLN A CA 8
ATOM 7865 C C . GLN A 1 18 ? -23.123 -8.399 -9.537 1.00 0.00 18 GLN A C 8
ATOM 7866 O O . GLN A 1 18 ? -23.257 -7.606 -8.606 1.00 0.00 18 GLN A O 8
ATOM 7880 N N . GLU A 1 19 ? -22.146 -9.299 -9.588 1.00 0.00 19 GLU A N 8
ATOM 7881 C CA . GLU A 1 19 ? -21.152 -9.408 -8.526 1.00 0.00 19 GLU A CA 8
ATOM 7882 C C . GLU A 1 19 ? -19.797 -8.886 -8.994 1.00 0.00 19 GLU A C 8
ATOM 7883 O O . GLU A 1 19 ? -18.974 -9.641 -9.510 1.00 0.00 19 GLU A O 8
ATOM 7895 N N . GLU A 1 20 ? -19.573 -7.588 -8.809 1.00 0.00 20 GLU A N 8
ATOM 7896 C CA . GLU A 1 20 ? -18.318 -6.965 -9.213 1.00 0.00 20 GLU A CA 8
ATOM 7897 C C . GLU A 1 20 ? -17.417 -6.723 -8.005 1.00 0.00 20 GLU A C 8
ATOM 7898 O O . GLU A 1 20 ? -17.895 -6.441 -6.906 1.00 0.00 20 GLU A O 8
ATOM 7910 N N . VAL A 1 21 ? -16.110 -6.836 -8.217 1.00 0.00 21 VAL A N 8
ATOM 7911 C CA . VAL A 1 21 ? -15.141 -6.630 -7.147 1.00 0.00 21 VAL A CA 8
ATOM 7912 C C . VAL A 1 21 ? -15.022 -5.152 -6.791 1.00 0.00 21 VAL A C 8
ATOM 7913 O O . VAL A 1 21 ? -14.940 -4.296 -7.673 1.00 0.00 21 VAL A O 8
ATOM 7926 N N . ILE A 1 22 ? -15.013 -4.860 -5.495 1.00 0.00 22 ILE A N 8
ATOM 7927 C CA . ILE A 1 22 ? -14.903 -3.486 -5.023 1.00 0.00 22 ILE A CA 8
ATOM 7928 C C . ILE A 1 22 ? -13.547 -3.236 -4.371 1.00 0.00 22 ILE A C 8
ATOM 7929 O O . ILE A 1 22 ? -12.899 -4.163 -3.885 1.00 0.00 22 ILE A O 8
ATOM 7945 N N . CYS A 1 23 ? -13.124 -1.976 -4.363 1.00 0.00 23 CYS A N 8
ATOM 7946 C CA . CYS A 1 23 ? -11.845 -1.602 -3.770 1.00 0.00 23 CYS A CA 8
ATOM 7947 C C . CYS A 1 23 ? -11.934 -1.594 -2.247 1.00 0.00 23 CYS A C 8
ATOM 7948 O O . CYS A 1 23 ? -12.698 -0.836 -1.648 1.00 0.00 23 CYS A O 8
ATOM 7955 N N . PRO A 1 24 ? -11.134 -2.458 -1.603 1.00 0.00 24 PRO A N 8
ATOM 7956 C CA . PRO A 1 24 ? -11.103 -2.570 -0.142 1.00 0.00 24 PRO A CA 8
ATOM 7957 C C . PRO A 1 24 ? -10.478 -1.346 0.520 1.00 0.00 24 PRO A C 8
ATOM 7958 O O . PRO A 1 24 ? -10.316 -1.304 1.739 1.00 0.00 24 PRO A O 8
ATOM 7969 N N . ILE A 1 25 ? -10.130 -0.353 -0.292 1.00 0.00 25 ILE A N 8
ATOM 7970 C CA . ILE A 1 25 ? -9.525 0.871 0.216 1.00 0.00 25 ILE A CA 8
ATOM 7971 C C . ILE A 1 25 ? -10.549 1.998 0.300 1.00 0.00 25 ILE A C 8
ATOM 7972 O O . ILE A 1 25 ? -10.717 2.623 1.347 1.00 0.00 25 ILE A O 8
ATOM 7988 N N . CYS A 1 26 ? -11.234 2.250 -0.810 1.00 0.00 26 CYS A N 8
ATOM 7989 C CA . CYS A 1 26 ? -12.245 3.300 -0.863 1.00 0.00 26 CYS A CA 8
ATOM 7990 C C . CYS A 1 26 ? -13.649 2.703 -0.888 1.00 0.00 26 CYS A C 8
ATOM 7991 O O . CYS A 1 26 ? -14.631 3.386 -0.596 1.00 0.00 26 CYS A O 8
ATOM 7998 N N . LEU A 1 27 ? -13.736 1.425 -1.238 1.00 0.00 27 LEU A N 8
ATOM 7999 C CA . LEU A 1 27 ? -15.019 0.734 -1.301 1.00 0.00 27 LEU A CA 8
ATOM 8000 C C . LEU A 1 27 ? -15.859 1.250 -2.465 1.00 0.00 27 LEU A C 8
ATOM 8001 O O . LEU A 1 27 ? -17.045 1.539 -2.308 1.00 0.00 27 LEU A O 8
ATOM 8017 N N . ASP A 1 28 ? -15.236 1.361 -3.633 1.00 0.00 28 ASP A N 8
ATOM 8018 C CA . ASP A 1 28 ? -15.927 1.839 -4.826 1.00 0.00 28 ASP A CA 8
ATOM 8019 C C . ASP A 1 28 ? -15.749 0.863 -5.984 1.00 0.00 28 ASP A C 8
ATOM 8020 O O . ASP A 1 28 ? -14.679 0.278 -6.157 1.00 0.00 28 ASP A O 8
ATOM 8029 N N . ILE A 1 29 ? -16.804 0.691 -6.774 1.00 0.00 29 ILE A N 8
ATOM 8030 C CA . ILE A 1 29 ? -16.764 -0.214 -7.916 1.00 0.00 29 ILE A CA 8
ATOM 8031 C C . ILE A 1 29 ? -15.436 -0.105 -8.657 1.00 0.00 29 ILE A C 8
ATOM 8032 O O . ILE A 1 29 ? -15.199 0.856 -9.391 1.00 0.00 29 ILE A O 8
ATOM 8048 N N . LEU A 1 30 ? -14.573 -1.096 -8.463 1.00 0.00 30 LEU A N 8
ATOM 8049 C CA . LEU A 1 30 ? -13.268 -1.113 -9.115 1.00 0.00 30 LEU A CA 8
ATOM 8050 C C . LEU A 1 30 ? -13.418 -1.087 -10.633 1.00 0.00 30 LEU A C 8
ATOM 8051 O O . LEU A 1 30 ? -13.456 -2.134 -11.279 1.00 0.00 30 LEU A O 8
ATOM 8067 N N . GLN A 1 31 ? -13.499 0.115 -11.194 1.00 0.00 31 GLN A N 8
ATOM 8068 C CA . GLN A 1 31 ? -13.642 0.276 -12.636 1.00 0.00 31 GLN A CA 8
ATOM 8069 C C . GLN A 1 31 ? -12.428 -0.284 -13.370 1.00 0.00 31 GLN A C 8
ATOM 8070 O O . GLN A 1 31 ? -12.555 -0.873 -14.444 1.00 0.00 31 GLN A O 8
ATOM 8084 N N . LYS A 1 32 ? -11.251 -0.097 -12.784 1.00 0.00 32 LYS A N 8
ATOM 8085 C CA . LYS A 1 32 ? -10.012 -0.584 -13.380 1.00 0.00 32 LYS A CA 8
ATOM 8086 C C . LYS A 1 32 ? -9.138 -1.270 -12.336 1.00 0.00 32 LYS A C 8
ATOM 8087 O O . LYS A 1 32 ? -8.201 -0.684 -11.794 1.00 0.00 32 LYS A O 8
ATOM 8106 N N . PRO A 1 33 ? -9.449 -2.542 -12.046 1.00 0.00 33 PRO A N 8
ATOM 8107 C CA . PRO A 1 33 ? -8.702 -3.336 -11.065 1.00 0.00 33 PRO A CA 8
ATOM 8108 C C . PRO A 1 33 ? -7.300 -3.687 -11.551 1.00 0.00 33 PRO A C 8
ATOM 8109 O O . PRO A 1 33 ? -7.132 -4.288 -12.612 1.00 0.00 33 PRO A O 8
ATOM 8120 N N . VAL A 1 34 ? -6.295 -3.308 -10.767 1.00 0.00 34 VAL A N 8
ATOM 8121 C CA . VAL A 1 34 ? -4.907 -3.584 -11.117 1.00 0.00 34 VAL A CA 8
ATOM 8122 C C . VAL A 1 34 ? -4.259 -4.516 -10.099 1.00 0.00 34 VAL A C 8
ATOM 8123 O O . VAL A 1 34 ? -4.369 -4.307 -8.891 1.00 0.00 34 VAL A O 8
ATOM 8136 N N . THR A 1 35 ? -3.582 -5.546 -10.596 1.00 0.00 35 THR A N 8
ATOM 8137 C CA . THR A 1 35 ? -2.916 -6.512 -9.730 1.00 0.00 35 THR A CA 8
ATOM 8138 C C . THR A 1 35 ? -1.442 -6.164 -9.551 1.00 0.00 35 THR A C 8
ATOM 8139 O O . THR A 1 35 ? -0.648 -6.290 -10.483 1.00 0.00 35 THR A O 8
ATOM 8150 N N . ILE A 1 36 ? -1.084 -5.728 -8.348 1.00 0.00 36 ILE A N 8
ATOM 8151 C CA . ILE A 1 36 ? 0.295 -5.365 -8.047 1.00 0.00 36 ILE A CA 8
ATOM 8152 C C . ILE A 1 36 ? 1.139 -6.602 -7.760 1.00 0.00 36 ILE A C 8
ATOM 8153 O O . ILE A 1 36 ? 0.641 -7.727 -7.793 1.00 0.00 36 ILE A O 8
ATOM 8169 N N . ASP A 1 37 ? 2.419 -6.385 -7.476 1.00 0.00 37 ASP A N 8
ATOM 8170 C CA . ASP A 1 37 ? 3.333 -7.482 -7.179 1.00 0.00 37 ASP A CA 8
ATOM 8171 C C . ASP A 1 37 ? 2.833 -8.300 -5.993 1.00 0.00 37 ASP A C 8
ATOM 8172 O O . ASP A 1 37 ? 2.857 -9.531 -6.019 1.00 0.00 37 ASP A O 8
ATOM 8181 N N . CYS A 1 38 ? 2.380 -7.608 -4.952 1.00 0.00 38 CYS A N 8
ATOM 8182 C CA . CYS A 1 38 ? 1.876 -8.269 -3.755 1.00 0.00 38 CYS A CA 8
ATOM 8183 C C . CYS A 1 38 ? 0.914 -9.396 -4.120 1.00 0.00 38 CYS A C 8
ATOM 8184 O O . CYS A 1 38 ? 0.980 -10.489 -3.559 1.00 0.00 38 CYS A O 8
ATOM 8191 N N . GLY A 1 39 ? 0.020 -9.120 -5.065 1.00 0.00 39 GLY A N 8
ATOM 8192 C CA . GLY A 1 39 ? -0.943 -10.120 -5.489 1.00 0.00 39 GLY A CA 8
ATOM 8193 C C . GLY A 1 39 ? -2.363 -9.759 -5.099 1.00 0.00 39 GLY A C 8
ATOM 8194 O O . GLY A 1 39 ? -3.168 -10.634 -4.780 1.00 0.00 39 GLY A O 8
ATOM 8198 N N . HIS A 1 40 ? -2.671 -8.466 -5.123 1.00 0.00 40 HIS A N 8
ATOM 8199 C CA . HIS A 1 40 ? -4.004 -7.992 -4.768 1.00 0.00 40 HIS A CA 8
ATOM 8200 C C . HIS A 1 40 ? -4.537 -7.028 -5.824 1.00 0.00 40 HIS A C 8
ATOM 8201 O O . HIS A 1 40 ? -3.771 -6.455 -6.597 1.00 0.00 40 HIS A O 8
ATOM 8215 N N . ASN A 1 41 ? -5.855 -6.856 -5.851 1.00 0.00 41 ASN A N 8
ATOM 8216 C CA . ASN A 1 41 ? -6.490 -5.963 -6.813 1.00 0.00 41 ASN A CA 8
ATOM 8217 C C . ASN A 1 41 ? -6.909 -4.656 -6.148 1.00 0.00 41 ASN A C 8
ATOM 8218 O O . ASN A 1 41 ? -7.556 -4.659 -5.101 1.00 0.00 41 ASN A O 8
ATOM 8229 N N . PHE A 1 42 ? -6.536 -3.539 -6.764 1.00 0.00 42 PHE A N 8
ATOM 8230 C CA . PHE A 1 42 ? -6.872 -2.224 -6.232 1.00 0.00 42 PHE A CA 8
ATOM 8231 C C . PHE A 1 42 ? -7.341 -1.291 -7.345 1.00 0.00 42 PHE A C 8
ATOM 8232 O O . PHE A 1 42 ? -7.272 -1.631 -8.526 1.00 0.00 42 PHE A O 8
ATOM 8249 N N . CYS A 1 43 ? -7.819 -0.113 -6.958 1.00 0.00 43 CYS A N 8
ATOM 8250 C CA . CYS A 1 43 ? -8.301 0.871 -7.921 1.00 0.00 43 CYS A CA 8
ATOM 8251 C C . CYS A 1 43 ? -7.243 1.938 -8.184 1.00 0.00 43 CYS A C 8
ATOM 8252 O O . CYS A 1 43 ? -6.571 2.403 -7.262 1.00 0.00 43 CYS A O 8
ATOM 8259 N N . LEU A 1 44 ? -7.101 2.324 -9.447 1.00 0.00 44 LEU A N 8
ATOM 8260 C CA . LEU A 1 44 ? -6.125 3.337 -9.833 1.00 0.00 44 LEU A CA 8
ATOM 8261 C C . LEU A 1 44 ? -6.212 4.553 -8.916 1.00 0.00 44 LEU A C 8
ATOM 8262 O O . LEU A 1 44 ? -5.197 5.045 -8.420 1.00 0.00 44 LEU A O 8
ATOM 8278 N N . LYS A 1 45 ? -7.430 5.033 -8.691 1.00 0.00 45 LYS A N 8
ATOM 8279 C CA . LYS A 1 45 ? -7.651 6.189 -7.831 1.00 0.00 45 LYS A CA 8
ATOM 8280 C C . LYS A 1 45 ? -6.951 6.010 -6.488 1.00 0.00 45 LYS A C 8
ATOM 8281 O O . LYS A 1 45 ? -6.601 6.986 -5.823 1.00 0.00 45 LYS A O 8
ATOM 8300 N N . CYS A 1 46 ? -6.747 4.757 -6.095 1.00 0.00 46 CYS A N 8
ATOM 8301 C CA . CYS A 1 46 ? -6.087 4.450 -4.832 1.00 0.00 46 CYS A CA 8
ATOM 8302 C C . CYS A 1 46 ? -4.591 4.234 -5.038 1.00 0.00 46 CYS A C 8
ATOM 8303 O O . CYS A 1 46 ? -3.770 5.033 -4.586 1.00 0.00 46 CYS A O 8
ATOM 8310 N N . ILE A 1 47 ? -4.244 3.150 -5.724 1.00 0.00 47 ILE A N 8
ATOM 8311 C CA . ILE A 1 47 ? -2.847 2.830 -5.991 1.00 0.00 47 ILE A CA 8
ATOM 8312 C C . ILE A 1 47 ? -2.052 4.085 -6.337 1.00 0.00 47 ILE A C 8
ATOM 8313 O O . ILE A 1 47 ? -0.929 4.272 -5.867 1.00 0.00 47 ILE A O 8
ATOM 8329 N N . THR A 1 48 ? -2.643 4.945 -7.160 1.00 0.00 48 THR A N 8
ATOM 8330 C CA . THR A 1 48 ? -1.992 6.183 -7.569 1.00 0.00 48 THR A CA 8
ATOM 8331 C C . THR A 1 48 ? -1.924 7.176 -6.414 1.00 0.00 48 THR A C 8
ATOM 8332 O O . THR A 1 48 ? -0.934 7.890 -6.256 1.00 0.00 48 THR A O 8
ATOM 8343 N N . GLN A 1 49 ? -2.981 7.214 -5.609 1.00 0.00 49 GLN A N 8
ATOM 8344 C CA . GLN A 1 49 ? -3.040 8.120 -4.468 1.00 0.00 49 GLN A CA 8
ATOM 8345 C C . GLN A 1 49 ? -2.006 7.737 -3.415 1.00 0.00 49 GLN A C 8
ATOM 8346 O O . GLN A 1 49 ? -1.223 8.574 -2.966 1.00 0.00 49 GLN A O 8
ATOM 8360 N N . ILE A 1 50 ? -2.009 6.466 -3.025 1.00 0.00 50 ILE A N 8
ATOM 8361 C CA . ILE A 1 50 ? -1.070 5.973 -2.025 1.00 0.00 50 ILE A CA 8
ATOM 8362 C C . ILE A 1 50 ? 0.361 6.373 -2.369 1.00 0.00 50 ILE A C 8
ATOM 8363 O O . ILE A 1 50 ? 1.087 6.904 -1.529 1.00 0.00 50 ILE A O 8
ATOM 8379 N N . GLY A 1 51 ? 0.759 6.116 -3.611 1.00 0.00 51 GLY A N 8
ATOM 8380 C CA . GLY A 1 51 ? 2.101 6.457 -4.045 1.00 0.00 51 GLY A CA 8
ATOM 8381 C C . GLY A 1 51 ? 2.614 7.728 -3.397 1.00 0.00 51 GLY A C 8
ATOM 8382 O O . GLY A 1 51 ? 2.152 8.823 -3.714 1.00 0.00 51 GLY A O 8
ATOM 8386 N N . GLU A 1 52 ? 3.572 7.581 -2.487 1.00 0.00 52 GLU A N 8
ATOM 8387 C CA . GLU A 1 52 ? 4.146 8.726 -1.791 1.00 0.00 52 GLU A CA 8
ATOM 8388 C C . GLU A 1 52 ? 5.072 9.514 -2.713 1.00 0.00 52 GLU A C 8
ATOM 8389 O O . GLU A 1 52 ? 5.209 9.197 -3.895 1.00 0.00 52 GLU A O 8
ATOM 8401 N N . THR A 1 53 ? 5.707 10.545 -2.164 1.00 0.00 53 THR A N 8
ATOM 8402 C CA . THR A 1 53 ? 6.619 11.380 -2.935 1.00 0.00 53 THR A CA 8
ATOM 8403 C C . THR A 1 53 ? 7.985 10.718 -3.077 1.00 0.00 53 THR A C 8
ATOM 8404 O O . THR A 1 53 ? 9.019 11.366 -2.917 1.00 0.00 53 THR A O 8
ATOM 8415 N N . SER A 1 54 ? 7.981 9.423 -3.377 1.00 0.00 54 SER A N 8
ATOM 8416 C CA . SER A 1 54 ? 9.221 8.673 -3.537 1.00 0.00 54 SER A CA 8
ATOM 8417 C C . SER A 1 54 ? 9.296 8.036 -4.922 1.00 0.00 54 SER A C 8
ATOM 8418 O O . SER A 1 54 ? 8.346 8.109 -5.703 1.00 0.00 54 SER A O 8
ATOM 8426 N N . CYS A 1 55 ? 10.430 7.411 -5.218 1.00 0.00 55 CYS A N 8
ATOM 8427 C CA . CYS A 1 55 ? 10.631 6.762 -6.508 1.00 0.00 55 CYS A CA 8
ATOM 8428 C C . CYS A 1 55 ? 9.808 5.481 -6.606 1.00 0.00 55 CYS A C 8
ATOM 8429 O O . CYS A 1 55 ? 10.298 4.392 -6.309 1.00 0.00 55 CYS A O 8
ATOM 8437 N N . GLY A 1 56 ? 8.554 5.620 -7.024 1.00 0.00 56 GLY A N 8
ATOM 8438 C CA . GLY A 1 56 ? 7.682 4.466 -7.151 1.00 0.00 56 GLY A CA 8
ATOM 8439 C C . GLY A 1 56 ? 7.914 3.441 -6.058 1.00 0.00 56 GLY A C 8
ATOM 8440 O O . GLY A 1 56 ? 8.297 2.304 -6.334 1.00 0.00 56 GLY A O 8
ATOM 8444 N N . PHE A 1 57 ? 7.682 3.844 -4.813 1.00 0.00 57 PHE A N 8
ATOM 8445 C CA . PHE A 1 57 ? 7.870 2.953 -3.674 1.00 0.00 57 PHE A CA 8
ATOM 8446 C C . PHE A 1 57 ? 6.663 3.001 -2.742 1.00 0.00 57 PHE A C 8
ATOM 8447 O O . PHE A 1 57 ? 6.630 3.781 -1.790 1.00 0.00 57 PHE A O 8
ATOM 8464 N N . PHE A 1 58 ? 5.673 2.160 -3.022 1.00 0.00 58 PHE A N 8
ATOM 8465 C CA . PHE A 1 58 ? 4.462 2.106 -2.210 1.00 0.00 58 PHE A CA 8
ATOM 8466 C C . PHE A 1 58 ? 4.065 0.662 -1.922 1.00 0.00 58 PHE A C 8
ATOM 8467 O O . PHE A 1 58 ? 3.914 -0.148 -2.838 1.00 0.00 58 PHE A O 8
ATOM 8484 N N . LYS A 1 59 ? 3.897 0.345 -0.643 1.00 0.00 59 LYS A N 8
ATOM 8485 C CA . LYS A 1 59 ? 3.516 -1.001 -0.231 1.00 0.00 59 LYS A CA 8
ATOM 8486 C C . LYS A 1 59 ? 2.007 -1.196 -0.338 1.00 0.00 59 LYS A C 8
ATOM 8487 O O . LYS A 1 59 ? 1.269 -0.258 -0.642 1.00 0.00 59 LYS A O 8
ATOM 8506 N N . CYS A 1 60 ? 1.553 -2.419 -0.084 1.00 0.00 60 CYS A N 8
ATOM 8507 C CA . CYS A 1 60 ? 0.132 -2.738 -0.150 1.00 0.00 60 CYS A CA 8
ATOM 8508 C C . CYS A 1 60 ? -0.514 -2.630 1.228 1.00 0.00 60 CYS A C 8
ATOM 8509 O O . CYS A 1 60 ? 0.041 -3.066 2.237 1.00 0.00 60 CYS A O 8
ATOM 8516 N N . PRO A 1 61 ? -1.716 -2.036 1.273 1.00 0.00 61 PRO A N 8
ATOM 8517 C CA . PRO A 1 61 ? -2.464 -1.858 2.521 1.00 0.00 61 PRO A CA 8
ATOM 8518 C C . PRO A 1 61 ? -2.987 -3.178 3.077 1.00 0.00 61 PRO A C 8
ATOM 8519 O O . PRO A 1 61 ? -2.949 -3.413 4.285 1.00 0.00 61 PRO A O 8
ATOM 8530 N N . LEU A 1 62 ? -3.475 -4.037 2.188 1.00 0.00 62 LEU A N 8
ATOM 8531 C CA . LEU A 1 62 ? -4.005 -5.335 2.590 1.00 0.00 62 LEU A CA 8
ATOM 8532 C C . LEU A 1 62 ? -2.909 -6.208 3.192 1.00 0.00 62 LEU A C 8
ATOM 8533 O O . LEU A 1 62 ? -3.101 -6.832 4.237 1.00 0.00 62 LEU A O 8
ATOM 8549 N N . CYS A 1 63 ? -1.760 -6.248 2.527 1.00 0.00 63 CYS A N 8
ATOM 8550 C CA . CYS A 1 63 ? -0.631 -7.043 2.996 1.00 0.00 63 CYS A CA 8
ATOM 8551 C C . CYS A 1 63 ? 0.660 -6.230 2.958 1.00 0.00 63 CYS A C 8
ATOM 8552 O O . CYS A 1 63 ? 0.818 -5.332 2.132 1.00 0.00 63 CYS A O 8
ATOM 8559 N N . LYS A 1 64 ? 1.582 -6.553 3.859 1.00 0.00 64 LYS A N 8
ATOM 8560 C CA . LYS A 1 64 ? 2.860 -5.855 3.930 1.00 0.00 64 LYS A CA 8
ATOM 8561 C C . LYS A 1 64 ? 3.901 -6.537 3.048 1.00 0.00 64 LYS A C 8
ATOM 8562 O O . LYS A 1 64 ? 4.735 -7.304 3.532 1.00 0.00 64 LYS A O 8
ATOM 8581 N N . THR A 1 65 ? 3.849 -6.252 1.750 1.00 0.00 65 THR A N 8
ATOM 8582 C CA . THR A 1 65 ? 4.787 -6.837 0.801 1.00 0.00 65 THR A CA 8
ATOM 8583 C C . THR A 1 65 ? 5.722 -5.778 0.228 1.00 0.00 65 THR A C 8
ATOM 8584 O O . THR A 1 65 ? 5.296 -4.901 -0.523 1.00 0.00 65 THR A O 8
ATOM 8595 N N . SER A 1 66 ? 6.999 -5.866 0.587 1.00 0.00 66 SER A N 8
ATOM 8596 C CA . SER A 1 66 ? 7.994 -4.913 0.110 1.00 0.00 66 SER A CA 8
ATOM 8597 C C . SER A 1 66 ? 8.378 -5.205 -1.337 1.00 0.00 66 SER A C 8
ATOM 8598 O O . SER A 1 66 ? 9.139 -6.132 -1.615 1.00 0.00 66 SER A O 8
ATOM 8606 N N . VAL A 1 67 ? 7.844 -4.408 -2.257 1.00 0.00 67 VAL A N 8
ATOM 8607 C CA . VAL A 1 67 ? 8.130 -4.579 -3.676 1.00 0.00 67 VAL A CA 8
ATOM 8608 C C . VAL A 1 67 ? 8.623 -3.277 -4.299 1.00 0.00 67 VAL A C 8
ATOM 8609 O O . VAL A 1 67 ? 8.042 -2.214 -4.080 1.00 0.00 67 VAL A O 8
ATOM 8622 N N . ARG A 1 68 ? 9.698 -3.369 -5.075 1.00 0.00 68 ARG A N 8
ATOM 8623 C CA . ARG A 1 68 ? 10.269 -2.198 -5.729 1.00 0.00 68 ARG A CA 8
ATOM 8624 C C . ARG A 1 68 ? 9.741 -2.058 -7.153 1.00 0.00 68 ARG A C 8
ATOM 8625 O O . ARG A 1 68 ? 9.642 -3.040 -7.890 1.00 0.00 68 ARG A O 8
ATOM 8646 N N . LYS A 1 69 ? 9.400 -0.832 -7.535 1.00 0.00 69 LYS A N 8
ATOM 8647 C CA . LYS A 1 69 ? 8.882 -0.562 -8.871 1.00 0.00 69 LYS A CA 8
ATOM 8648 C C . LYS A 1 69 ? 10.019 -0.427 -9.879 1.00 0.00 69 LYS A C 8
ATOM 8649 O O . LYS A 1 69 ? 9.988 0.440 -10.751 1.00 0.00 69 LYS A O 8
ATOM 8668 N N . ASN A 1 70 ? 11.020 -1.292 -9.754 1.00 0.00 70 ASN A N 8
ATOM 8669 C CA . ASN A 1 70 ? 12.167 -1.270 -10.655 1.00 0.00 70 ASN A CA 8
ATOM 8670 C C . ASN A 1 70 ? 11.948 -2.209 -11.836 1.00 0.00 70 ASN A C 8
ATOM 8671 O O . ASN A 1 70 ? 11.954 -1.783 -12.991 1.00 0.00 70 ASN A O 8
ATOM 8682 N N . ALA A 1 71 ? 11.755 -3.490 -11.539 1.00 0.00 71 ALA A N 8
ATOM 8683 C CA . ALA A 1 71 ? 11.532 -4.490 -12.576 1.00 0.00 71 ALA A CA 8
ATOM 8684 C C . ALA A 1 71 ? 10.240 -4.213 -13.336 1.00 0.00 71 ALA A C 8
ATOM 8685 O O . ALA A 1 71 ? 9.487 -3.303 -12.988 1.00 0.00 71 ALA A O 8
ATOM 8692 N N . ILE A 1 72 ? 9.989 -5.003 -14.375 1.00 0.00 72 ILE A N 8
ATOM 8693 C CA . ILE A 1 72 ? 8.787 -4.843 -15.184 1.00 0.00 72 ILE A CA 8
ATOM 8694 C C . ILE A 1 72 ? 7.531 -4.911 -14.321 1.00 0.00 72 ILE A C 8
ATOM 8695 O O . ILE A 1 72 ? 7.514 -5.574 -13.284 1.00 0.00 72 ILE A O 8
ATOM 8711 N N . ARG A 1 73 ? 6.482 -4.223 -14.758 1.00 0.00 73 ARG A N 8
ATOM 8712 C CA . ARG A 1 73 ? 5.221 -4.206 -14.026 1.00 0.00 73 ARG A CA 8
ATOM 8713 C C . ARG A 1 73 ? 4.873 -5.599 -13.510 1.00 0.00 73 ARG A C 8
ATOM 8714 O O . ARG A 1 73 ? 5.344 -6.604 -14.042 1.00 0.00 73 ARG A O 8
ATOM 8737 N N . GLY A 1 1 ? -6.406 12.399 -24.067 1.00 0.00 1 GLY A N 9
ATOM 8738 C CA . GLY A 1 1 ? -7.726 12.984 -23.922 1.00 0.00 1 GLY A CA 9
ATOM 8739 C C . GLY A 1 1 ? -8.722 12.022 -23.306 1.00 0.00 1 GLY A C 9
ATOM 8740 O O . GLY A 1 1 ? -8.465 10.821 -23.222 1.00 0.00 1 GLY A O 9
ATOM 8744 N N . SER A 1 2 ? -9.862 12.550 -22.873 1.00 0.00 2 SER A N 9
ATOM 8745 C CA . SER A 1 2 ? -10.899 11.730 -22.256 1.00 0.00 2 SER A CA 9
ATOM 8746 C C . SER A 1 2 ? -11.617 10.884 -23.303 1.00 0.00 2 SER A C 9
ATOM 8747 O O . SER A 1 2 ? -12.670 11.268 -23.811 1.00 0.00 2 SER A O 9
ATOM 8755 N N . SER A 1 3 ? -11.039 9.730 -23.620 1.00 0.00 3 SER A N 9
ATOM 8756 C CA . SER A 1 3 ? -11.620 8.830 -24.609 1.00 0.00 3 SER A CA 9
ATOM 8757 C C . SER A 1 3 ? -12.657 7.914 -23.966 1.00 0.00 3 SER A C 9
ATOM 8758 O O . SER A 1 3 ? -12.468 7.429 -22.852 1.00 0.00 3 SER A O 9
ATOM 8766 N N . GLY A 1 4 ? -13.755 7.682 -24.679 1.00 0.00 4 GLY A N 9
ATOM 8767 C CA . GLY A 1 4 ? -14.807 6.825 -24.164 1.00 0.00 4 GLY A CA 9
ATOM 8768 C C . GLY A 1 4 ? -16.189 7.289 -24.581 1.00 0.00 4 GLY A C 9
ATOM 8769 O O . GLY A 1 4 ? -17.121 7.287 -23.776 1.00 0.00 4 GLY A O 9
ATOM 8773 N N . SER A 1 5 ? -16.322 7.689 -25.841 1.00 0.00 5 SER A N 9
ATOM 8774 C CA . SER A 1 5 ? -17.599 8.163 -26.362 1.00 0.00 5 SER A CA 9
ATOM 8775 C C . SER A 1 5 ? -17.778 7.749 -27.820 1.00 0.00 5 SER A C 9
ATOM 8776 O O . SER A 1 5 ? -16.941 8.051 -28.670 1.00 0.00 5 SER A O 9
ATOM 8784 N N . SER A 1 6 ? -18.877 7.057 -28.101 1.00 0.00 6 SER A N 9
ATOM 8785 C CA . SER A 1 6 ? -19.166 6.598 -29.455 1.00 0.00 6 SER A CA 9
ATOM 8786 C C . SER A 1 6 ? -20.572 7.010 -29.880 1.00 0.00 6 SER A C 9
ATOM 8787 O O . SER A 1 6 ? -21.331 7.573 -29.091 1.00 0.00 6 SER A O 9
ATOM 8795 N N . GLY A 1 7 ? -20.912 6.726 -31.133 1.00 0.00 7 GLY A N 9
ATOM 8796 C CA . GLY A 1 7 ? -22.226 7.074 -31.643 1.00 0.00 7 GLY A CA 9
ATOM 8797 C C . GLY A 1 7 ? -23.333 6.270 -30.990 1.00 0.00 7 GLY A C 9
ATOM 8798 O O . GLY A 1 7 ? -23.070 5.399 -30.161 1.00 0.00 7 GLY A O 9
ATOM 8802 N N . MET A 1 8 ? -24.574 6.563 -31.363 1.00 0.00 8 MET A N 9
ATOM 8803 C CA . MET A 1 8 ? -25.725 5.861 -30.807 1.00 0.00 8 MET A CA 9
ATOM 8804 C C . MET A 1 8 ? -25.452 4.363 -30.709 1.00 0.00 8 MET A C 9
ATOM 8805 O O . MET A 1 8 ? -24.934 3.754 -31.644 1.00 0.00 8 MET A O 9
ATOM 8819 N N . ALA A 1 9 ? -25.804 3.776 -29.570 1.00 0.00 9 ALA A N 9
ATOM 8820 C CA . ALA A 1 9 ? -25.598 2.350 -29.350 1.00 0.00 9 ALA A CA 9
ATOM 8821 C C . ALA A 1 9 ? -26.787 1.729 -28.624 1.00 0.00 9 ALA A C 9
ATOM 8822 O O . ALA A 1 9 ? -27.550 2.425 -27.954 1.00 0.00 9 ALA A O 9
ATOM 8829 N N . SER A 1 10 ? -26.940 0.416 -28.763 1.00 0.00 10 SER A N 9
ATOM 8830 C CA . SER A 1 10 ? -28.039 -0.298 -28.124 1.00 0.00 10 SER A CA 9
ATOM 8831 C C . SER A 1 10 ? -27.533 -1.545 -27.407 1.00 0.00 10 SER A C 9
ATOM 8832 O O . SER A 1 10 ? -27.219 -2.554 -28.037 1.00 0.00 10 SER A O 9
ATOM 8840 N N . GLY A 1 11 ? -27.455 -1.467 -26.081 1.00 0.00 11 GLY A N 9
ATOM 8841 C CA . GLY A 1 11 ? -26.986 -2.596 -25.298 1.00 0.00 11 GLY A CA 9
ATOM 8842 C C . GLY A 1 11 ? -27.282 -2.439 -23.820 1.00 0.00 11 GLY A C 9
ATOM 8843 O O . GLY A 1 11 ? -27.103 -1.359 -23.256 1.00 0.00 11 GLY A O 9
ATOM 8847 N N . GLN A 1 12 ? -27.739 -3.517 -23.192 1.00 0.00 12 GLN A N 9
ATOM 8848 C CA . GLN A 1 12 ? -28.063 -3.493 -21.771 1.00 0.00 12 GLN A CA 9
ATOM 8849 C C . GLN A 1 12 ? -26.982 -4.192 -20.953 1.00 0.00 12 GLN A C 9
ATOM 8850 O O . GLN A 1 12 ? -26.479 -3.644 -19.972 1.00 0.00 12 GLN A O 9
ATOM 8864 N N . PHE A 1 13 ? -26.629 -5.406 -21.364 1.00 0.00 13 PHE A N 9
ATOM 8865 C CA . PHE A 1 13 ? -25.608 -6.181 -20.669 1.00 0.00 13 PHE A CA 9
ATOM 8866 C C . PHE A 1 13 ? -24.715 -6.919 -21.662 1.00 0.00 13 PHE A C 9
ATOM 8867 O O . PHE A 1 13 ? -25.106 -7.163 -22.803 1.00 0.00 13 PHE A O 9
ATOM 8884 N N . VAL A 1 14 ? -23.512 -7.270 -21.219 1.00 0.00 14 VAL A N 9
ATOM 8885 C CA . VAL A 1 14 ? -22.562 -7.981 -22.068 1.00 0.00 14 VAL A CA 9
ATOM 8886 C C . VAL A 1 14 ? -22.428 -9.438 -21.642 1.00 0.00 14 VAL A C 9
ATOM 8887 O O . VAL A 1 14 ? -22.674 -10.351 -22.428 1.00 0.00 14 VAL A O 9
ATOM 8900 N N . ASN A 1 15 ? -22.035 -9.649 -20.389 1.00 0.00 15 ASN A N 9
ATOM 8901 C CA . ASN A 1 15 ? -21.867 -10.996 -19.857 1.00 0.00 15 ASN A CA 9
ATOM 8902 C C . ASN A 1 15 ? -23.099 -11.426 -19.067 1.00 0.00 15 ASN A C 9
ATOM 8903 O O . ASN A 1 15 ? -23.749 -10.609 -18.416 1.00 0.00 15 ASN A O 9
ATOM 8914 N N . LYS A 1 16 ? -23.413 -12.716 -19.127 1.00 0.00 16 LYS A N 9
ATOM 8915 C CA . LYS A 1 16 ? -24.565 -13.257 -18.416 1.00 0.00 16 LYS A CA 9
ATOM 8916 C C . LYS A 1 16 ? -24.199 -13.617 -16.980 1.00 0.00 16 LYS A C 9
ATOM 8917 O O . LYS A 1 16 ? -24.624 -14.649 -16.460 1.00 0.00 16 LYS A O 9
ATOM 8936 N N . LEU A 1 17 ? -23.409 -12.759 -16.344 1.00 0.00 17 LEU A N 9
ATOM 8937 C CA . LEU A 1 17 ? -22.986 -12.986 -14.966 1.00 0.00 17 LEU A CA 9
ATOM 8938 C C . LEU A 1 17 ? -22.649 -11.668 -14.276 1.00 0.00 17 LEU A C 9
ATOM 8939 O O . LEU A 1 17 ? -22.228 -10.709 -14.922 1.00 0.00 17 LEU A O 9
ATOM 8955 N N . GLN A 1 18 ? -22.836 -11.630 -12.960 1.00 0.00 18 GLN A N 9
ATOM 8956 C CA . GLN A 1 18 ? -22.549 -10.430 -12.183 1.00 0.00 18 GLN A CA 9
ATOM 8957 C C . GLN A 1 18 ? -21.401 -10.673 -11.210 1.00 0.00 18 GLN A C 9
ATOM 8958 O O . GLN A 1 18 ? -21.622 -10.987 -10.041 1.00 0.00 18 GLN A O 9
ATOM 8972 N N . GLU A 1 19 ? -20.174 -10.526 -11.701 1.00 0.00 19 GLU A N 9
ATOM 8973 C CA . GLU A 1 19 ? -18.991 -10.731 -10.874 1.00 0.00 19 GLU A CA 9
ATOM 8974 C C . GLU A 1 19 ? -18.064 -9.521 -10.941 1.00 0.00 19 GLU A C 9
ATOM 8975 O O . GLU A 1 19 ? -17.146 -9.475 -11.759 1.00 0.00 19 GLU A O 9
ATOM 8987 N N . GLU A 1 20 ? -18.312 -8.544 -10.075 1.00 0.00 20 GLU A N 9
ATOM 8988 C CA . GLU A 1 20 ? -17.500 -7.333 -10.037 1.00 0.00 20 GLU A CA 9
ATOM 8989 C C . GLU A 1 20 ? -16.702 -7.253 -8.739 1.00 0.00 20 GLU A C 9
ATOM 8990 O O . GLU A 1 20 ? -17.068 -7.862 -7.734 1.00 0.00 20 GLU A O 9
ATOM 9002 N N . VAL A 1 21 ? -15.608 -6.499 -8.770 1.00 0.00 21 VAL A N 9
ATOM 9003 C CA . VAL A 1 21 ? -14.757 -6.338 -7.596 1.00 0.00 21 VAL A CA 9
ATOM 9004 C C . VAL A 1 21 ? -14.683 -4.877 -7.167 1.00 0.00 21 VAL A C 9
ATOM 9005 O O . VAL A 1 21 ? -14.677 -3.974 -8.004 1.00 0.00 21 VAL A O 9
ATOM 9018 N N . ILE A 1 22 ? -14.626 -4.653 -5.859 1.00 0.00 22 ILE A N 9
ATOM 9019 C CA . ILE A 1 22 ? -14.550 -3.301 -5.319 1.00 0.00 22 ILE A CA 9
ATOM 9020 C C . ILE A 1 22 ? -13.256 -3.092 -4.539 1.00 0.00 22 ILE A C 9
ATOM 9021 O O . ILE A 1 22 ? -12.660 -4.046 -4.037 1.00 0.00 22 ILE A O 9
ATOM 9037 N N . CYS A 1 23 ? -12.827 -1.838 -4.441 1.00 0.00 23 CYS A N 9
ATOM 9038 C CA . CYS A 1 23 ? -11.604 -1.503 -3.721 1.00 0.00 23 CYS A CA 9
ATOM 9039 C C . CYS A 1 23 ? -11.829 -1.556 -2.213 1.00 0.00 23 CYS A C 9
ATOM 9040 O O . CYS A 1 23 ? -12.660 -0.837 -1.658 1.00 0.00 23 CYS A O 9
ATOM 9047 N N . PRO A 1 24 ? -11.070 -2.428 -1.532 1.00 0.00 24 PRO A N 9
ATOM 9048 C CA . PRO A 1 24 ? -11.167 -2.596 -0.079 1.00 0.00 24 PRO A CA 9
ATOM 9049 C C . PRO A 1 24 ? -10.632 -1.388 0.681 1.00 0.00 24 PRO A C 9
ATOM 9050 O O . PRO A 1 24 ? -10.565 -1.396 1.911 1.00 0.00 24 PRO A O 9
ATOM 9061 N N . ILE A 1 25 ? -10.252 -0.351 -0.058 1.00 0.00 25 ILE A N 9
ATOM 9062 C CA . ILE A 1 25 ? -9.724 0.865 0.548 1.00 0.00 25 ILE A CA 9
ATOM 9063 C C . ILE A 1 25 ? -10.780 1.964 0.585 1.00 0.00 25 ILE A C 9
ATOM 9064 O O . ILE A 1 25 ? -11.104 2.495 1.648 1.00 0.00 25 ILE A O 9
ATOM 9080 N N . CYS A 1 26 ? -11.316 2.301 -0.584 1.00 0.00 26 CYS A N 9
ATOM 9081 C CA . CYS A 1 26 ? -12.337 3.336 -0.687 1.00 0.00 26 CYS A CA 9
ATOM 9082 C C . CYS A 1 26 ? -13.722 2.719 -0.864 1.00 0.00 26 CYS A C 9
ATOM 9083 O O . CYS A 1 26 ? -14.740 3.379 -0.651 1.00 0.00 26 CYS A O 9
ATOM 9090 N N . LEU A 1 27 ? -13.752 1.449 -1.253 1.00 0.00 27 LEU A N 9
ATOM 9091 C CA . LEU A 1 27 ? -15.010 0.742 -1.458 1.00 0.00 27 LEU A CA 9
ATOM 9092 C C . LEU A 1 27 ? -15.748 1.284 -2.678 1.00 0.00 27 LEU A C 9
ATOM 9093 O O . LEU A 1 27 ? -16.944 1.568 -2.618 1.00 0.00 27 LEU A O 9
ATOM 9109 N N . ASP A 1 28 ? -15.027 1.423 -3.785 1.00 0.00 28 ASP A N 9
ATOM 9110 C CA . ASP A 1 28 ? -15.613 1.929 -5.021 1.00 0.00 28 ASP A CA 9
ATOM 9111 C C . ASP A 1 28 ? -15.341 0.975 -6.181 1.00 0.00 28 ASP A C 9
ATOM 9112 O O . ASP A 1 28 ? -14.261 0.391 -6.277 1.00 0.00 28 ASP A O 9
ATOM 9121 N N . ILE A 1 29 ? -16.328 0.822 -7.058 1.00 0.00 29 ILE A N 9
ATOM 9122 C CA . ILE A 1 29 ? -16.195 -0.060 -8.210 1.00 0.00 29 ILE A CA 9
ATOM 9123 C C . ILE A 1 29 ? -14.817 0.076 -8.850 1.00 0.00 29 ILE A C 9
ATOM 9124 O O . ILE A 1 29 ? -14.498 1.104 -9.449 1.00 0.00 29 ILE A O 9
ATOM 9140 N N . LEU A 1 30 ? -14.006 -0.968 -8.723 1.00 0.00 30 LEU A N 9
ATOM 9141 C CA . LEU A 1 30 ? -12.662 -0.967 -9.291 1.00 0.00 30 LEU A CA 9
ATOM 9142 C C . LEU A 1 30 ? -12.712 -0.804 -10.807 1.00 0.00 30 LEU A C 9
ATOM 9143 O O . LEU A 1 30 ? -12.663 -1.786 -11.547 1.00 0.00 30 LEU A O 9
ATOM 9159 N N . GLN A 1 31 ? -12.808 0.441 -11.260 1.00 0.00 31 GLN A N 9
ATOM 9160 C CA . GLN A 1 31 ? -12.863 0.732 -12.688 1.00 0.00 31 GLN A CA 9
ATOM 9161 C C . GLN A 1 31 ? -11.672 0.116 -13.415 1.00 0.00 31 GLN A C 9
ATOM 9162 O O . GLN A 1 31 ? -11.819 -0.464 -14.490 1.00 0.00 31 GLN A O 9
ATOM 9176 N N . LYS A 1 32 ? -10.490 0.247 -12.820 1.00 0.00 32 LYS A N 9
ATOM 9177 C CA . LYS A 1 32 ? -9.273 -0.296 -13.410 1.00 0.00 32 LYS A CA 9
ATOM 9178 C C . LYS A 1 32 ? -8.447 -1.039 -12.364 1.00 0.00 32 LYS A C 9
ATOM 9179 O O . LYS A 1 32 ? -7.618 -0.456 -11.664 1.00 0.00 32 LYS A O 9
ATOM 9198 N N . PRO A 1 33 ? -8.675 -2.356 -12.254 1.00 0.00 33 PRO A N 9
ATOM 9199 C CA . PRO A 1 33 ? -7.960 -3.206 -11.298 1.00 0.00 33 PRO A CA 9
ATOM 9200 C C . PRO A 1 33 ? -6.493 -3.392 -11.671 1.00 0.00 33 PRO A C 9
ATOM 9201 O O . PRO A 1 33 ? -6.172 -3.790 -12.791 1.00 0.00 33 PRO A O 9
ATOM 9212 N N . VAL A 1 34 ? -5.605 -3.101 -10.726 1.00 0.00 34 VAL A N 9
ATOM 9213 C CA . VAL A 1 34 ? -4.172 -3.238 -10.955 1.00 0.00 34 VAL A CA 9
ATOM 9214 C C . VAL A 1 34 ? -3.577 -4.335 -10.079 1.00 0.00 34 VAL A C 9
ATOM 9215 O O . VAL A 1 34 ? -3.580 -4.236 -8.851 1.00 0.00 34 VAL A O 9
ATOM 9228 N N . THR A 1 35 ? -3.066 -5.383 -10.718 1.00 0.00 35 THR A N 9
ATOM 9229 C CA . THR A 1 35 ? -2.469 -6.500 -9.998 1.00 0.00 35 THR A CA 9
ATOM 9230 C C . THR A 1 35 ? -0.995 -6.240 -9.705 1.00 0.00 35 THR A C 9
ATOM 9231 O O . THR A 1 35 ? -0.137 -6.439 -10.565 1.00 0.00 35 THR A O 9
ATOM 9242 N N . ILE A 1 36 ? -0.709 -5.796 -8.486 1.00 0.00 36 ILE A N 9
ATOM 9243 C CA . ILE A 1 36 ? 0.661 -5.511 -8.079 1.00 0.00 36 ILE A CA 9
ATOM 9244 C C . ILE A 1 36 ? 1.437 -6.798 -7.819 1.00 0.00 36 ILE A C 9
ATOM 9245 O O . ILE A 1 36 ? 0.888 -7.895 -7.917 1.00 0.00 36 ILE A O 9
ATOM 9261 N N . ASP A 1 37 ? 2.715 -6.655 -7.487 1.00 0.00 37 ASP A N 9
ATOM 9262 C CA . ASP A 1 37 ? 3.566 -7.806 -7.209 1.00 0.00 37 ASP A CA 9
ATOM 9263 C C . ASP A 1 37 ? 2.901 -8.744 -6.207 1.00 0.00 37 ASP A C 9
ATOM 9264 O O . ASP A 1 37 ? 2.930 -9.965 -6.370 1.00 0.00 37 ASP A O 9
ATOM 9273 N N . CYS A 1 38 ? 2.303 -8.167 -5.170 1.00 0.00 38 CYS A N 9
ATOM 9274 C CA . CYS A 1 38 ? 1.632 -8.951 -4.140 1.00 0.00 38 CYS A CA 9
ATOM 9275 C C . CYS A 1 38 ? 0.451 -9.719 -4.725 1.00 0.00 38 CYS A C 9
ATOM 9276 O O . CYS A 1 38 ? 0.099 -10.797 -4.246 1.00 0.00 38 CYS A O 9
ATOM 9283 N N . GLY A 1 39 ? -0.159 -9.156 -5.764 1.00 0.00 39 GLY A N 9
ATOM 9284 C CA . GLY A 1 39 ? -1.294 -9.801 -6.397 1.00 0.00 39 GLY A CA 9
ATOM 9285 C C . GLY A 1 39 ? -2.593 -9.058 -6.154 1.00 0.00 39 GLY A C 9
ATOM 9286 O O . GLY A 1 39 ? -3.349 -8.793 -7.089 1.00 0.00 39 GLY A O 9
ATOM 9290 N N . HIS A 1 40 ? -2.854 -8.721 -4.895 1.00 0.00 40 HIS A N 9
ATOM 9291 C CA . HIS A 1 40 ? -4.072 -8.005 -4.532 1.00 0.00 40 HIS A CA 9
ATOM 9292 C C . HIS A 1 40 ? -4.407 -6.941 -5.573 1.00 0.00 40 HIS A C 9
ATOM 9293 O O . HIS A 1 40 ? -3.515 -6.341 -6.171 1.00 0.00 40 HIS A O 9
ATOM 9307 N N . ASN A 1 41 ? -5.699 -6.713 -5.784 1.00 0.00 41 ASN A N 9
ATOM 9308 C CA . ASN A 1 41 ? -6.152 -5.722 -6.754 1.00 0.00 41 ASN A CA 9
ATOM 9309 C C . ASN A 1 41 ? -6.684 -4.477 -6.051 1.00 0.00 41 ASN A C 9
ATOM 9310 O O . ASN A 1 41 ? -7.521 -4.567 -5.152 1.00 0.00 41 ASN A O 9
ATOM 9321 N N . PHE A 1 42 ? -6.193 -3.314 -6.468 1.00 0.00 42 PHE A N 9
ATOM 9322 C CA . PHE A 1 42 ? -6.619 -2.050 -5.879 1.00 0.00 42 PHE A CA 9
ATOM 9323 C C . PHE A 1 42 ? -7.041 -1.060 -6.961 1.00 0.00 42 PHE A C 9
ATOM 9324 O O . PHE A 1 42 ? -6.922 -1.340 -8.154 1.00 0.00 42 PHE A O 9
ATOM 9341 N N . CYS A 1 43 ? -7.535 0.097 -6.535 1.00 0.00 43 CYS A N 9
ATOM 9342 C CA . CYS A 1 43 ? -7.977 1.129 -7.466 1.00 0.00 43 CYS A CA 9
ATOM 9343 C C . CYS A 1 43 ? -6.923 2.224 -7.603 1.00 0.00 43 CYS A C 9
ATOM 9344 O O . CYS A 1 43 ? -6.368 2.695 -6.610 1.00 0.00 43 CYS A O 9
ATOM 9351 N N . LEU A 1 44 ? -6.653 2.625 -8.841 1.00 0.00 44 LEU A N 9
ATOM 9352 C CA . LEU A 1 44 ? -5.667 3.666 -9.110 1.00 0.00 44 LEU A CA 9
ATOM 9353 C C . LEU A 1 44 ? -5.798 4.812 -8.112 1.00 0.00 44 LEU A C 9
ATOM 9354 O O . LEU A 1 44 ? -4.866 5.109 -7.365 1.00 0.00 44 LEU A O 9
ATOM 9370 N N . LYS A 1 45 ? -6.963 5.451 -8.103 1.00 0.00 45 LYS A N 9
ATOM 9371 C CA . LYS A 1 45 ? -7.219 6.563 -7.195 1.00 0.00 45 LYS A CA 9
ATOM 9372 C C . LYS A 1 45 ? -6.584 6.309 -5.832 1.00 0.00 45 LYS A C 9
ATOM 9373 O O . LYS A 1 45 ? -6.165 7.243 -5.148 1.00 0.00 45 LYS A O 9
ATOM 9392 N N . CYS A 1 46 ? -6.515 5.040 -5.443 1.00 0.00 46 CYS A N 9
ATOM 9393 C CA . CYS A 1 46 ? -5.930 4.663 -4.162 1.00 0.00 46 CYS A CA 9
ATOM 9394 C C . CYS A 1 46 ? -4.437 4.385 -4.307 1.00 0.00 46 CYS A C 9
ATOM 9395 O O . CYS A 1 46 ? -3.603 5.127 -3.786 1.00 0.00 46 CYS A O 9
ATOM 9402 N N . ILE A 1 47 ? -4.107 3.312 -5.018 1.00 0.00 47 ILE A N 9
ATOM 9403 C CA . ILE A 1 47 ? -2.715 2.936 -5.232 1.00 0.00 47 ILE A CA 9
ATOM 9404 C C . ILE A 1 47 ? -1.842 4.166 -5.457 1.00 0.00 47 ILE A C 9
ATOM 9405 O O . ILE A 1 47 ? -0.743 4.270 -4.911 1.00 0.00 47 ILE A O 9
ATOM 9421 N N . THR A 1 48 ? -2.339 5.099 -6.263 1.00 0.00 48 THR A N 9
ATOM 9422 C CA . THR A 1 48 ? -1.606 6.323 -6.559 1.00 0.00 48 THR A CA 9
ATOM 9423 C C . THR A 1 48 ? -1.476 7.200 -5.320 1.00 0.00 48 THR A C 9
ATOM 9424 O O . THR A 1 48 ? -0.389 7.677 -4.997 1.00 0.00 48 THR A O 9
ATOM 9435 N N . GLN A 1 49 ? -2.592 7.409 -4.629 1.00 0.00 49 GLN A N 9
ATOM 9436 C CA . GLN A 1 49 ? -2.602 8.229 -3.423 1.00 0.00 49 GLN A CA 9
ATOM 9437 C C . GLN A 1 49 ? -1.624 7.686 -2.387 1.00 0.00 49 GLN A C 9
ATOM 9438 O O . GLN A 1 49 ? -0.893 8.446 -1.751 1.00 0.00 49 GLN A O 9
ATOM 9452 N N . ILE A 1 50 ? -1.618 6.368 -2.221 1.00 0.00 50 ILE A N 9
ATOM 9453 C CA . ILE A 1 50 ? -0.729 5.723 -1.262 1.00 0.00 50 ILE A CA 9
ATOM 9454 C C . ILE A 1 50 ? 0.732 5.895 -1.664 1.00 0.00 50 ILE A C 9
ATOM 9455 O O . ILE A 1 50 ? 1.555 6.353 -0.873 1.00 0.00 50 ILE A O 9
ATOM 9471 N N . GLY A 1 51 ? 1.047 5.525 -2.902 1.00 0.00 51 GLY A N 9
ATOM 9472 C CA . GLY A 1 51 ? 2.408 5.647 -3.389 1.00 0.00 51 GLY A CA 9
ATOM 9473 C C . GLY A 1 51 ? 2.758 7.069 -3.782 1.00 0.00 51 GLY A C 9
ATOM 9474 O O . GLY A 1 51 ? 1.875 7.867 -4.096 1.00 0.00 51 GLY A O 9
ATOM 9478 N N . GLU A 1 52 ? 4.049 7.386 -3.764 1.00 0.00 52 GLU A N 9
ATOM 9479 C CA . GLU A 1 52 ? 4.511 8.722 -4.119 1.00 0.00 52 GLU A CA 9
ATOM 9480 C C . GLU A 1 52 ? 4.960 8.774 -5.576 1.00 0.00 52 GLU A C 9
ATOM 9481 O O . GLU A 1 52 ? 5.738 7.934 -6.029 1.00 0.00 52 GLU A O 9
ATOM 9493 N N . THR A 1 53 ? 4.462 9.766 -6.308 1.00 0.00 53 THR A N 9
ATOM 9494 C CA . THR A 1 53 ? 4.808 9.927 -7.714 1.00 0.00 53 THR A CA 9
ATOM 9495 C C . THR A 1 53 ? 6.314 9.821 -7.925 1.00 0.00 53 THR A C 9
ATOM 9496 O O . THR A 1 53 ? 6.779 9.097 -8.805 1.00 0.00 53 THR A O 9
ATOM 9507 N N . SER A 1 54 ? 7.073 10.548 -7.111 1.00 0.00 54 SER A N 9
ATOM 9508 C CA . SER A 1 54 ? 8.528 10.539 -7.210 1.00 0.00 54 SER A CA 9
ATOM 9509 C C . SER A 1 54 ? 9.062 9.110 -7.224 1.00 0.00 54 SER A C 9
ATOM 9510 O O . SER A 1 54 ? 9.701 8.683 -8.187 1.00 0.00 54 SER A O 9
ATOM 9518 N N . CYS A 1 55 ? 8.796 8.375 -6.150 1.00 0.00 55 CYS A N 9
ATOM 9519 C CA . CYS A 1 55 ? 9.250 6.993 -6.037 1.00 0.00 55 CYS A CA 9
ATOM 9520 C C . CYS A 1 55 ? 8.080 6.058 -5.754 1.00 0.00 55 CYS A C 9
ATOM 9521 O O . CYS A 1 55 ? 7.215 6.359 -4.932 1.00 0.00 55 CYS A O 9
ATOM 9529 N N . GLY A 1 56 ? 8.058 4.920 -6.442 1.00 0.00 56 GLY A N 9
ATOM 9530 C CA . GLY A 1 56 ? 6.987 3.959 -6.252 1.00 0.00 56 GLY A CA 9
ATOM 9531 C C . GLY A 1 56 ? 7.256 3.014 -5.098 1.00 0.00 56 GLY A C 9
ATOM 9532 O O . GLY A 1 56 ? 7.295 1.796 -5.279 1.00 0.00 56 GLY A O 9
ATOM 9536 N N . PHE A 1 57 ? 7.442 3.574 -3.908 1.00 0.00 57 PHE A N 9
ATOM 9537 C CA . PHE A 1 57 ? 7.710 2.773 -2.719 1.00 0.00 57 PHE A CA 9
ATOM 9538 C C . PHE A 1 57 ? 6.517 2.793 -1.768 1.00 0.00 57 PHE A C 9
ATOM 9539 O O . PHE A 1 57 ? 6.452 3.614 -0.853 1.00 0.00 57 PHE A O 9
ATOM 9556 N N . PHE A 1 58 ? 5.574 1.884 -1.992 1.00 0.00 58 PHE A N 9
ATOM 9557 C CA . PHE A 1 58 ? 4.382 1.797 -1.157 1.00 0.00 58 PHE A CA 9
ATOM 9558 C C . PHE A 1 58 ? 4.033 0.342 -0.856 1.00 0.00 58 PHE A C 9
ATOM 9559 O O . PHE A 1 58 ? 3.747 -0.440 -1.763 1.00 0.00 58 PHE A O 9
ATOM 9576 N N . LYS A 1 59 ? 4.060 -0.014 0.424 1.00 0.00 59 LYS A N 9
ATOM 9577 C CA . LYS A 1 59 ? 3.747 -1.373 0.847 1.00 0.00 59 LYS A CA 9
ATOM 9578 C C . LYS A 1 59 ? 2.239 -1.607 0.852 1.00 0.00 59 LYS A C 9
ATOM 9579 O O . LYS A 1 59 ? 1.491 -0.889 1.516 1.00 0.00 59 LYS A O 9
ATOM 9598 N N . CYS A 1 60 ? 1.800 -2.618 0.110 1.00 0.00 60 CYS A N 9
ATOM 9599 C CA . CYS A 1 60 ? 0.382 -2.948 0.030 1.00 0.00 60 CYS A CA 9
ATOM 9600 C C . CYS A 1 60 ? -0.279 -2.847 1.402 1.00 0.00 60 CYS A C 9
ATOM 9601 O O . CYS A 1 60 ? 0.268 -3.283 2.415 1.00 0.00 60 CYS A O 9
ATOM 9608 N N . PRO A 1 61 ? -1.483 -2.258 1.436 1.00 0.00 61 PRO A N 9
ATOM 9609 C CA . PRO A 1 61 ? -2.245 -2.086 2.677 1.00 0.00 61 PRO A CA 9
ATOM 9610 C C . PRO A 1 61 ? -2.768 -3.410 3.224 1.00 0.00 61 PRO A C 9
ATOM 9611 O O . PRO A 1 61 ? -2.871 -3.594 4.438 1.00 0.00 61 PRO A O 9
ATOM 9622 N N . LEU A 1 62 ? -3.096 -4.330 2.323 1.00 0.00 62 LEU A N 9
ATOM 9623 C CA . LEU A 1 62 ? -3.607 -5.638 2.716 1.00 0.00 62 LEU A CA 9
ATOM 9624 C C . LEU A 1 62 ? -2.485 -6.526 3.243 1.00 0.00 62 LEU A C 9
ATOM 9625 O O . LEU A 1 62 ? -2.659 -7.249 4.225 1.00 0.00 62 LEU A O 9
ATOM 9641 N N . CYS A 1 63 ? -1.331 -6.465 2.586 1.00 0.00 63 CYS A N 9
ATOM 9642 C CA . CYS A 1 63 ? -0.178 -7.261 2.989 1.00 0.00 63 CYS A CA 9
ATOM 9643 C C . CYS A 1 63 ? 1.089 -6.412 3.009 1.00 0.00 63 CYS A C 9
ATOM 9644 O O . CYS A 1 63 ? 1.233 -5.472 2.227 1.00 0.00 63 CYS A O 9
ATOM 9651 N N . LYS A 1 64 ? 2.007 -6.750 3.908 1.00 0.00 64 LYS A N 9
ATOM 9652 C CA . LYS A 1 64 ? 3.264 -6.022 4.030 1.00 0.00 64 LYS A CA 9
ATOM 9653 C C . LYS A 1 64 ? 4.344 -6.648 3.152 1.00 0.00 64 LYS A C 9
ATOM 9654 O O . LYS A 1 64 ? 5.448 -6.934 3.616 1.00 0.00 64 LYS A O 9
ATOM 9673 N N . THR A 1 65 ? 4.018 -6.856 1.880 1.00 0.00 65 THR A N 9
ATOM 9674 C CA . THR A 1 65 ? 4.959 -7.448 0.937 1.00 0.00 65 THR A CA 9
ATOM 9675 C C . THR A 1 65 ? 5.587 -6.382 0.045 1.00 0.00 65 THR A C 9
ATOM 9676 O O . THR A 1 65 ? 4.887 -5.673 -0.677 1.00 0.00 65 THR A O 9
ATOM 9687 N N . SER A 1 66 ? 6.910 -6.275 0.101 1.00 0.00 66 SER A N 9
ATOM 9688 C CA . SER A 1 66 ? 7.632 -5.294 -0.700 1.00 0.00 66 SER A CA 9
ATOM 9689 C C . SER A 1 66 ? 7.302 -5.452 -2.181 1.00 0.00 66 SER A C 9
ATOM 9690 O O . SER A 1 66 ? 7.810 -6.352 -2.850 1.00 0.00 66 SER A O 9
ATOM 9698 N N . VAL A 1 67 ? 6.446 -4.570 -2.687 1.00 0.00 67 VAL A N 9
ATOM 9699 C CA . VAL A 1 67 ? 6.047 -4.610 -4.089 1.00 0.00 67 VAL A CA 9
ATOM 9700 C C . VAL A 1 67 ? 7.143 -4.050 -4.989 1.00 0.00 67 VAL A C 9
ATOM 9701 O O . VAL A 1 67 ? 7.277 -4.452 -6.145 1.00 0.00 67 VAL A O 9
ATOM 9714 N N . ARG A 1 68 ? 7.926 -3.121 -4.450 1.00 0.00 68 ARG A N 9
ATOM 9715 C CA . ARG A 1 68 ? 9.011 -2.505 -5.205 1.00 0.00 68 ARG A CA 9
ATOM 9716 C C . ARG A 1 68 ? 8.616 -2.311 -6.666 1.00 0.00 68 ARG A C 9
ATOM 9717 O O . ARG A 1 68 ? 9.356 -2.685 -7.576 1.00 0.00 68 ARG A O 9
ATOM 9738 N N . LYS A 1 69 ? 7.443 -1.725 -6.883 1.00 0.00 69 LYS A N 9
ATOM 9739 C CA . LYS A 1 69 ? 6.948 -1.480 -8.233 1.00 0.00 69 LYS A CA 9
ATOM 9740 C C . LYS A 1 69 ? 7.862 -0.514 -8.980 1.00 0.00 69 LYS A C 9
ATOM 9741 O O . LYS A 1 69 ? 7.857 -0.466 -10.210 1.00 0.00 69 LYS A O 9
ATOM 9760 N N . ASN A 1 70 ? 8.646 0.253 -8.230 1.00 0.00 70 ASN A N 9
ATOM 9761 C CA . ASN A 1 70 ? 9.566 1.217 -8.822 1.00 0.00 70 ASN A CA 9
ATOM 9762 C C . ASN A 1 70 ? 10.882 0.547 -9.207 1.00 0.00 70 ASN A C 9
ATOM 9763 O O . ASN A 1 70 ? 11.312 -0.413 -8.569 1.00 0.00 70 ASN A O 9
ATOM 9774 N N . ALA A 1 71 ? 11.517 1.062 -10.255 1.00 0.00 71 ALA A N 9
ATOM 9775 C CA . ALA A 1 71 ? 12.785 0.516 -10.724 1.00 0.00 71 ALA A CA 9
ATOM 9776 C C . ALA A 1 71 ? 13.448 1.452 -11.728 1.00 0.00 71 ALA A C 9
ATOM 9777 O O . ALA A 1 71 ? 12.796 1.962 -12.640 1.00 0.00 71 ALA A O 9
ATOM 9784 N N . ILE A 1 72 ? 14.746 1.675 -11.555 1.00 0.00 72 ILE A N 9
ATOM 9785 C CA . ILE A 1 72 ? 15.496 2.550 -12.447 1.00 0.00 72 ILE A CA 9
ATOM 9786 C C . ILE A 1 72 ? 15.934 1.808 -13.705 1.00 0.00 72 ILE A C 9
ATOM 9787 O O . ILE A 1 72 ? 16.486 0.710 -13.630 1.00 0.00 72 ILE A O 9
ATOM 9803 N N . ARG A 1 73 ? 15.687 2.416 -14.860 1.00 0.00 73 ARG A N 9
ATOM 9804 C CA . ARG A 1 73 ? 16.056 1.813 -16.135 1.00 0.00 73 ARG A CA 9
ATOM 9805 C C . ARG A 1 73 ? 16.589 2.867 -17.101 1.00 0.00 73 ARG A C 9
ATOM 9806 O O . ARG A 1 73 ? 15.846 3.735 -17.559 1.00 0.00 73 ARG A O 9
ATOM 9829 N N . GLY A 1 1 ? -41.626 40.168 -6.689 1.00 0.00 1 GLY A N 10
ATOM 9830 C CA . GLY A 1 1 ? -40.542 40.231 -7.652 1.00 0.00 1 GLY A CA 10
ATOM 9831 C C . GLY A 1 1 ? -40.632 39.138 -8.698 1.00 0.00 1 GLY A C 10
ATOM 9832 O O . GLY A 1 1 ? -41.716 38.629 -8.982 1.00 0.00 1 GLY A O 10
ATOM 9836 N N . SER A 1 2 ? -39.489 38.776 -9.273 1.00 0.00 2 SER A N 10
ATOM 9837 C CA . SER A 1 2 ? -39.444 37.739 -10.297 1.00 0.00 2 SER A CA 10
ATOM 9838 C C . SER A 1 2 ? -38.069 37.080 -10.343 1.00 0.00 2 SER A C 10
ATOM 9839 O O . SER A 1 2 ? -37.060 37.697 -10.000 1.00 0.00 2 SER A O 10
ATOM 9847 N N . SER A 1 3 ? -38.037 35.821 -10.768 1.00 0.00 3 SER A N 10
ATOM 9848 C CA . SER A 1 3 ? -36.787 35.075 -10.855 1.00 0.00 3 SER A CA 10
ATOM 9849 C C . SER A 1 3 ? -36.992 33.754 -11.590 1.00 0.00 3 SER A C 10
ATOM 9850 O O . SER A 1 3 ? -38.108 33.418 -11.986 1.00 0.00 3 SER A O 10
ATOM 9858 N N . GLY A 1 4 ? -35.906 33.009 -11.770 1.00 0.00 4 GLY A N 10
ATOM 9859 C CA . GLY A 1 4 ? -35.987 31.733 -12.457 1.00 0.00 4 GLY A CA 10
ATOM 9860 C C . GLY A 1 4 ? -34.830 30.816 -12.116 1.00 0.00 4 GLY A C 10
ATOM 9861 O O . GLY A 1 4 ? -33.727 30.977 -12.639 1.00 0.00 4 GLY A O 10
ATOM 9865 N N . SER A 1 5 ? -35.080 29.852 -11.236 1.00 0.00 5 SER A N 10
ATOM 9866 C CA . SER A 1 5 ? -34.048 28.909 -10.821 1.00 0.00 5 SER A CA 10
ATOM 9867 C C . SER A 1 5 ? -34.638 27.810 -9.943 1.00 0.00 5 SER A C 10
ATOM 9868 O O . SER A 1 5 ? -35.646 28.014 -9.267 1.00 0.00 5 SER A O 10
ATOM 9876 N N . SER A 1 6 ? -34.003 26.642 -9.960 1.00 0.00 6 SER A N 10
ATOM 9877 C CA . SER A 1 6 ? -34.466 25.508 -9.169 1.00 0.00 6 SER A CA 10
ATOM 9878 C C . SER A 1 6 ? -33.492 24.339 -9.275 1.00 0.00 6 SER A C 10
ATOM 9879 O O . SER A 1 6 ? -32.561 24.362 -10.078 1.00 0.00 6 SER A O 10
ATOM 9887 N N . GLY A 1 7 ? -33.715 23.315 -8.456 1.00 0.00 7 GLY A N 10
ATOM 9888 C CA . GLY A 1 7 ? -32.850 22.150 -8.472 1.00 0.00 7 GLY A CA 10
ATOM 9889 C C . GLY A 1 7 ? -33.628 20.850 -8.486 1.00 0.00 7 GLY A C 10
ATOM 9890 O O . GLY A 1 7 ? -34.557 20.666 -7.700 1.00 0.00 7 GLY A O 10
ATOM 9894 N N . MET A 1 8 ? -33.251 19.946 -9.384 1.00 0.00 8 MET A N 10
ATOM 9895 C CA . MET A 1 8 ? -33.921 18.656 -9.498 1.00 0.00 8 MET A CA 10
ATOM 9896 C C . MET A 1 8 ? -32.954 17.512 -9.208 1.00 0.00 8 MET A C 10
ATOM 9897 O O . MET A 1 8 ? -31.833 17.491 -9.717 1.00 0.00 8 MET A O 10
ATOM 9911 N N . ALA A 1 9 ? -33.394 16.564 -8.387 1.00 0.00 9 ALA A N 10
ATOM 9912 C CA . ALA A 1 9 ? -32.567 15.418 -8.032 1.00 0.00 9 ALA A CA 10
ATOM 9913 C C . ALA A 1 9 ? -33.362 14.398 -7.223 1.00 0.00 9 ALA A C 10
ATOM 9914 O O . ALA A 1 9 ? -33.961 14.733 -6.201 1.00 0.00 9 ALA A O 10
ATOM 9921 N N . SER A 1 10 ? -33.363 13.153 -7.688 1.00 0.00 10 SER A N 10
ATOM 9922 C CA . SER A 1 10 ? -34.088 12.085 -7.010 1.00 0.00 10 SER A CA 10
ATOM 9923 C C . SER A 1 10 ? -33.727 10.724 -7.598 1.00 0.00 10 SER A C 10
ATOM 9924 O O . SER A 1 10 ? -33.637 10.565 -8.815 1.00 0.00 10 SER A O 10
ATOM 9932 N N . GLY A 1 11 ? -33.521 9.744 -6.724 1.00 0.00 11 GLY A N 10
ATOM 9933 C CA . GLY A 1 11 ? -33.171 8.409 -7.174 1.00 0.00 11 GLY A CA 10
ATOM 9934 C C . GLY A 1 11 ? -31.734 8.048 -6.857 1.00 0.00 11 GLY A C 10
ATOM 9935 O O . GLY A 1 11 ? -30.963 7.700 -7.751 1.00 0.00 11 GLY A O 10
ATOM 9939 N N . GLN A 1 12 ? -31.372 8.133 -5.581 1.00 0.00 12 GLN A N 10
ATOM 9940 C CA . GLN A 1 12 ? -30.016 7.814 -5.149 1.00 0.00 12 GLN A CA 10
ATOM 9941 C C . GLN A 1 12 ? -29.868 6.320 -4.879 1.00 0.00 12 GLN A C 10
ATOM 9942 O O . GLN A 1 12 ? -29.243 5.915 -3.898 1.00 0.00 12 GLN A O 10
ATOM 9956 N N . PHE A 1 13 ? -30.447 5.505 -5.755 1.00 0.00 13 PHE A N 10
ATOM 9957 C CA . PHE A 1 13 ? -30.380 4.056 -5.610 1.00 0.00 13 PHE A CA 10
ATOM 9958 C C . PHE A 1 13 ? -30.653 3.363 -6.942 1.00 0.00 13 PHE A C 10
ATOM 9959 O O . PHE A 1 13 ? -31.747 3.467 -7.497 1.00 0.00 13 PHE A O 10
ATOM 9976 N N . VAL A 1 14 ? -29.648 2.656 -7.451 1.00 0.00 14 VAL A N 10
ATOM 9977 C CA . VAL A 1 14 ? -29.778 1.945 -8.717 1.00 0.00 14 VAL A CA 10
ATOM 9978 C C . VAL A 1 14 ? -29.908 0.443 -8.494 1.00 0.00 14 VAL A C 10
ATOM 9979 O O . VAL A 1 14 ? -29.258 -0.122 -7.616 1.00 0.00 14 VAL A O 10
ATOM 9992 N N . ASN A 1 15 ? -30.753 -0.198 -9.295 1.00 0.00 15 ASN A N 10
ATOM 9993 C CA . ASN A 1 15 ? -30.968 -1.636 -9.185 1.00 0.00 15 ASN A CA 10
ATOM 9994 C C . ASN A 1 15 ? -30.193 -2.387 -10.263 1.00 0.00 15 ASN A C 10
ATOM 9995 O O . ASN A 1 15 ? -30.700 -2.618 -11.361 1.00 0.00 15 ASN A O 10
ATOM 10006 N N . LYS A 1 16 ? -28.960 -2.766 -9.943 1.00 0.00 16 LYS A N 10
ATOM 10007 C CA . LYS A 1 16 ? -28.114 -3.492 -10.882 1.00 0.00 16 LYS A CA 10
ATOM 10008 C C . LYS A 1 16 ? -27.174 -4.442 -10.146 1.00 0.00 16 LYS A C 10
ATOM 10009 O O . LYS A 1 16 ? -26.485 -4.044 -9.206 1.00 0.00 16 LYS A O 10
ATOM 10028 N N . LEU A 1 17 ? -27.150 -5.697 -10.580 1.00 0.00 17 LEU A N 10
ATOM 10029 C CA . LEU A 1 17 ? -26.292 -6.703 -9.963 1.00 0.00 17 LEU A CA 10
ATOM 10030 C C . LEU A 1 17 ? -24.888 -6.154 -9.731 1.00 0.00 17 LEU A C 10
ATOM 10031 O O . LEU A 1 17 ? -24.318 -5.495 -10.601 1.00 0.00 17 LEU A O 10
ATOM 10047 N N . GLN A 1 18 ? -24.337 -6.431 -8.554 1.00 0.00 18 GLN A N 10
ATOM 10048 C CA . GLN A 1 18 ? -22.998 -5.966 -8.209 1.00 0.00 18 GLN A CA 10
ATOM 10049 C C . GLN A 1 18 ? -22.073 -7.141 -7.911 1.00 0.00 18 GLN A C 10
ATOM 10050 O O . GLN A 1 18 ? -21.975 -7.591 -6.770 1.00 0.00 18 GLN A O 10
ATOM 10064 N N . GLU A 1 19 ? -21.398 -7.633 -8.945 1.00 0.00 19 GLU A N 10
ATOM 10065 C CA . GLU A 1 19 ? -20.481 -8.757 -8.792 1.00 0.00 19 GLU A CA 10
ATOM 10066 C C . GLU A 1 19 ? -19.110 -8.424 -9.373 1.00 0.00 19 GLU A C 10
ATOM 10067 O O . GLU A 1 19 ? -18.491 -9.252 -10.041 1.00 0.00 19 GLU A O 10
ATOM 10079 N N . GLU A 1 20 ? -18.643 -7.207 -9.113 1.00 0.00 20 GLU A N 10
ATOM 10080 C CA . GLU A 1 20 ? -17.347 -6.764 -9.611 1.00 0.00 20 GLU A CA 10
ATOM 10081 C C . GLU A 1 20 ? -16.406 -6.429 -8.457 1.00 0.00 20 GLU A C 10
ATOM 10082 O O . GLU A 1 20 ? -16.809 -5.807 -7.474 1.00 0.00 20 GLU A O 10
ATOM 10094 N N . VAL A 1 21 ? -15.150 -6.845 -8.585 1.00 0.00 21 VAL A N 10
ATOM 10095 C CA . VAL A 1 21 ? -14.151 -6.589 -7.554 1.00 0.00 21 VAL A CA 10
ATOM 10096 C C . VAL A 1 21 ? -14.130 -5.115 -7.164 1.00 0.00 21 VAL A C 10
ATOM 10097 O O . VAL A 1 21 ? -14.091 -4.235 -8.025 1.00 0.00 21 VAL A O 10
ATOM 10110 N N . ILE A 1 22 ? -14.154 -4.853 -5.862 1.00 0.00 22 ILE A N 10
ATOM 10111 C CA . ILE A 1 22 ? -14.135 -3.485 -5.358 1.00 0.00 22 ILE A CA 10
ATOM 10112 C C . ILE A 1 22 ? -12.823 -3.180 -4.644 1.00 0.00 22 ILE A C 10
ATOM 10113 O O . ILE A 1 22 ? -12.149 -4.084 -4.148 1.00 0.00 22 ILE A O 10
ATOM 10129 N N . CYS A 1 23 ? -12.466 -1.901 -4.594 1.00 0.00 23 CYS A N 10
ATOM 10130 C CA . CYS A 1 23 ? -11.235 -1.475 -3.939 1.00 0.00 23 CYS A CA 10
ATOM 10131 C C . CYS A 1 23 ? -11.389 -1.503 -2.421 1.00 0.00 23 CYS A C 10
ATOM 10132 O O . CYS A 1 23 ? -12.227 -0.809 -1.844 1.00 0.00 23 CYS A O 10
ATOM 10139 N N . PRO A 1 24 ? -10.561 -2.323 -1.757 1.00 0.00 24 PRO A N 10
ATOM 10140 C CA . PRO A 1 24 ? -10.584 -2.460 -0.298 1.00 0.00 24 PRO A CA 10
ATOM 10141 C C . PRO A 1 24 ? -10.073 -1.210 0.411 1.00 0.00 24 PRO A C 10
ATOM 10142 O O . PRO A 1 24 ? -9.962 -1.182 1.637 1.00 0.00 24 PRO A O 10
ATOM 10153 N N . ILE A 1 25 ? -9.762 -0.180 -0.369 1.00 0.00 25 ILE A N 10
ATOM 10154 C CA . ILE A 1 25 ? -9.264 1.073 0.185 1.00 0.00 25 ILE A CA 10
ATOM 10155 C C . ILE A 1 25 ? -10.360 2.132 0.223 1.00 0.00 25 ILE A C 10
ATOM 10156 O O . ILE A 1 25 ? -10.683 2.671 1.282 1.00 0.00 25 ILE A O 10
ATOM 10172 N N . CYS A 1 26 ? -10.932 2.425 -0.941 1.00 0.00 26 CYS A N 10
ATOM 10173 C CA . CYS A 1 26 ? -11.994 3.419 -1.043 1.00 0.00 26 CYS A CA 10
ATOM 10174 C C . CYS A 1 26 ? -13.363 2.748 -1.109 1.00 0.00 26 CYS A C 10
ATOM 10175 O O . CYS A 1 26 ? -14.383 3.359 -0.789 1.00 0.00 26 CYS A O 10
ATOM 10182 N N . LEU A 1 27 ? -13.377 1.486 -1.526 1.00 0.00 27 LEU A N 10
ATOM 10183 C CA . LEU A 1 27 ? -14.620 0.730 -1.634 1.00 0.00 27 LEU A CA 10
ATOM 10184 C C . LEU A 1 27 ? -15.459 1.227 -2.807 1.00 0.00 27 LEU A C 10
ATOM 10185 O O . LEU A 1 27 ? -16.669 1.417 -2.681 1.00 0.00 27 LEU A O 10
ATOM 10201 N N . ASP A 1 28 ? -14.809 1.434 -3.947 1.00 0.00 28 ASP A N 10
ATOM 10202 C CA . ASP A 1 28 ? -15.496 1.906 -5.144 1.00 0.00 28 ASP A CA 10
ATOM 10203 C C . ASP A 1 28 ? -15.184 1.010 -6.338 1.00 0.00 28 ASP A C 10
ATOM 10204 O O . ASP A 1 28 ? -14.041 0.594 -6.532 1.00 0.00 28 ASP A O 10
ATOM 10213 N N . ILE A 1 29 ? -16.206 0.716 -7.134 1.00 0.00 29 ILE A N 10
ATOM 10214 C CA . ILE A 1 29 ? -16.041 -0.130 -8.309 1.00 0.00 29 ILE A CA 10
ATOM 10215 C C . ILE A 1 29 ? -14.672 0.079 -8.949 1.00 0.00 29 ILE A C 10
ATOM 10216 O O . ILE A 1 29 ? -14.427 1.096 -9.598 1.00 0.00 29 ILE A O 10
ATOM 10232 N N . LEU A 1 30 ? -13.784 -0.892 -8.762 1.00 0.00 30 LEU A N 10
ATOM 10233 C CA . LEU A 1 30 ? -12.439 -0.816 -9.323 1.00 0.00 30 LEU A CA 10
ATOM 10234 C C . LEU A 1 30 ? -12.488 -0.715 -10.844 1.00 0.00 30 LEU A C 10
ATOM 10235 O O . LEU A 1 30 ? -12.553 -1.728 -11.540 1.00 0.00 30 LEU A O 10
ATOM 10251 N N . GLN A 1 31 ? -12.455 0.512 -11.352 1.00 0.00 31 GLN A N 10
ATOM 10252 C CA . GLN A 1 31 ? -12.494 0.744 -12.791 1.00 0.00 31 GLN A CA 10
ATOM 10253 C C . GLN A 1 31 ? -11.282 0.120 -13.476 1.00 0.00 31 GLN A C 10
ATOM 10254 O O . GLN A 1 31 ? -11.394 -0.450 -14.562 1.00 0.00 31 GLN A O 10
ATOM 10268 N N . LYS A 1 32 ? -10.124 0.233 -12.835 1.00 0.00 32 LYS A N 10
ATOM 10269 C CA . LYS A 1 32 ? -8.890 -0.321 -13.381 1.00 0.00 32 LYS A CA 10
ATOM 10270 C C . LYS A 1 32 ? -8.107 -1.068 -12.307 1.00 0.00 32 LYS A C 10
ATOM 10271 O O . LYS A 1 32 ? -7.246 -0.507 -11.629 1.00 0.00 32 LYS A O 10
ATOM 10290 N N . PRO A 1 33 ? -8.409 -2.365 -12.148 1.00 0.00 33 PRO A N 10
ATOM 10291 C CA . PRO A 1 33 ? -7.743 -3.218 -11.158 1.00 0.00 33 PRO A CA 10
ATOM 10292 C C . PRO A 1 33 ? -6.290 -3.501 -11.522 1.00 0.00 33 PRO A C 10
ATOM 10293 O O . PRO A 1 33 ? -6.007 -4.202 -12.493 1.00 0.00 33 PRO A O 10
ATOM 10304 N N . VAL A 1 34 ? -5.370 -2.951 -10.735 1.00 0.00 34 VAL A N 10
ATOM 10305 C CA . VAL A 1 34 ? -3.945 -3.145 -10.974 1.00 0.00 34 VAL A CA 10
ATOM 10306 C C . VAL A 1 34 ? -3.385 -4.251 -10.086 1.00 0.00 34 VAL A C 10
ATOM 10307 O O . VAL A 1 34 ? -3.337 -4.117 -8.863 1.00 0.00 34 VAL A O 10
ATOM 10320 N N . THR A 1 35 ? -2.961 -5.346 -10.710 1.00 0.00 35 THR A N 10
ATOM 10321 C CA . THR A 1 35 ? -2.405 -6.476 -9.977 1.00 0.00 35 THR A CA 10
ATOM 10322 C C . THR A 1 35 ? -0.908 -6.301 -9.749 1.00 0.00 35 THR A C 10
ATOM 10323 O O . THR A 1 35 ? -0.125 -6.278 -10.699 1.00 0.00 35 THR A O 10
ATOM 10334 N N . ILE A 1 36 ? -0.518 -6.177 -8.485 1.00 0.00 36 ILE A N 10
ATOM 10335 C CA . ILE A 1 36 ? 0.886 -6.006 -8.133 1.00 0.00 36 ILE A CA 10
ATOM 10336 C C . ILE A 1 36 ? 1.544 -7.347 -7.826 1.00 0.00 36 ILE A C 10
ATOM 10337 O O . ILE A 1 36 ? 0.883 -8.386 -7.813 1.00 0.00 36 ILE A O 10
ATOM 10353 N N . ASP A 1 37 ? 2.849 -7.316 -7.577 1.00 0.00 37 ASP A N 10
ATOM 10354 C CA . ASP A 1 37 ? 3.596 -8.529 -7.267 1.00 0.00 37 ASP A CA 10
ATOM 10355 C C . ASP A 1 37 ? 2.863 -9.368 -6.225 1.00 0.00 37 ASP A C 10
ATOM 10356 O O . ASP A 1 37 ? 2.774 -10.591 -6.347 1.00 0.00 37 ASP A O 10
ATOM 10365 N N . CYS A 1 38 ? 2.338 -8.705 -5.200 1.00 0.00 38 CYS A N 10
ATOM 10366 C CA . CYS A 1 38 ? 1.614 -9.388 -4.136 1.00 0.00 38 CYS A CA 10
ATOM 10367 C C . CYS A 1 38 ? 0.359 -10.066 -4.681 1.00 0.00 38 CYS A C 10
ATOM 10368 O O . CYS A 1 38 ? -0.097 -11.075 -4.144 1.00 0.00 38 CYS A O 10
ATOM 10375 N N . GLY A 1 39 ? -0.193 -9.504 -5.751 1.00 0.00 39 GLY A N 10
ATOM 10376 C CA . GLY A 1 39 ? -1.389 -10.066 -6.351 1.00 0.00 39 GLY A CA 10
ATOM 10377 C C . GLY A 1 39 ? -2.607 -9.188 -6.149 1.00 0.00 39 GLY A C 10
ATOM 10378 O O . GLY A 1 39 ? -3.333 -8.892 -7.100 1.00 0.00 39 GLY A O 10
ATOM 10382 N N . HIS A 1 40 ? -2.835 -8.769 -4.908 1.00 0.00 40 HIS A N 10
ATOM 10383 C CA . HIS A 1 40 ? -3.975 -7.919 -4.585 1.00 0.00 40 HIS A CA 10
ATOM 10384 C C . HIS A 1 40 ? -4.209 -6.884 -5.681 1.00 0.00 40 HIS A C 10
ATOM 10385 O O . HIS A 1 40 ? -3.265 -6.403 -6.305 1.00 0.00 40 HIS A O 10
ATOM 10399 N N . ASN A 1 41 ? -5.474 -6.546 -5.908 1.00 0.00 41 ASN A N 10
ATOM 10400 C CA . ASN A 1 41 ? -5.832 -5.568 -6.930 1.00 0.00 41 ASN A CA 10
ATOM 10401 C C . ASN A 1 41 ? -6.357 -4.285 -6.294 1.00 0.00 41 ASN A C 10
ATOM 10402 O O . ASN A 1 41 ? -7.221 -4.322 -5.417 1.00 0.00 41 ASN A O 10
ATOM 10413 N N . PHE A 1 42 ? -5.830 -3.150 -6.742 1.00 0.00 42 PHE A N 10
ATOM 10414 C CA . PHE A 1 42 ? -6.246 -1.854 -6.217 1.00 0.00 42 PHE A CA 10
ATOM 10415 C C . PHE A 1 42 ? -6.725 -0.940 -7.341 1.00 0.00 42 PHE A C 10
ATOM 10416 O O . PHE A 1 42 ? -6.649 -1.293 -8.518 1.00 0.00 42 PHE A O 10
ATOM 10433 N N . CYS A 1 43 ? -7.221 0.235 -6.969 1.00 0.00 43 CYS A N 10
ATOM 10434 C CA . CYS A 1 43 ? -7.715 1.200 -7.943 1.00 0.00 43 CYS A CA 10
ATOM 10435 C C . CYS A 1 43 ? -6.710 2.331 -8.147 1.00 0.00 43 CYS A C 10
ATOM 10436 O O . CYS A 1 43 ? -6.111 2.824 -7.190 1.00 0.00 43 CYS A O 10
ATOM 10443 N N . LEU A 1 44 ? -6.530 2.737 -9.399 1.00 0.00 44 LEU A N 10
ATOM 10444 C CA . LEU A 1 44 ? -5.598 3.809 -9.729 1.00 0.00 44 LEU A CA 10
ATOM 10445 C C . LEU A 1 44 ? -5.762 4.986 -8.773 1.00 0.00 44 LEU A C 10
ATOM 10446 O O . LEU A 1 44 ? -4.797 5.435 -8.153 1.00 0.00 44 LEU A O 10
ATOM 10462 N N . LYS A 1 45 ? -6.989 5.481 -8.656 1.00 0.00 45 LYS A N 10
ATOM 10463 C CA . LYS A 1 45 ? -7.282 6.604 -7.773 1.00 0.00 45 LYS A CA 10
ATOM 10464 C C . LYS A 1 45 ? -6.619 6.413 -6.413 1.00 0.00 45 LYS A C 10
ATOM 10465 O O . LYS A 1 45 ? -6.291 7.383 -5.729 1.00 0.00 45 LYS A O 10
ATOM 10484 N N . CYS A 1 46 ? -6.422 5.157 -6.026 1.00 0.00 46 CYS A N 10
ATOM 10485 C CA . CYS A 1 46 ? -5.798 4.838 -4.748 1.00 0.00 46 CYS A CA 10
ATOM 10486 C C . CYS A 1 46 ? -4.293 4.647 -4.911 1.00 0.00 46 CYS A C 10
ATOM 10487 O O . CYS A 1 46 ? -3.499 5.468 -4.451 1.00 0.00 46 CYS A O 10
ATOM 10494 N N . ILE A 1 47 ? -3.908 3.558 -5.569 1.00 0.00 47 ILE A N 10
ATOM 10495 C CA . ILE A 1 47 ? -2.499 3.260 -5.794 1.00 0.00 47 ILE A CA 10
ATOM 10496 C C . ILE A 1 47 ? -1.704 4.533 -6.061 1.00 0.00 47 ILE A C 10
ATOM 10497 O O . ILE A 1 47 ? -0.534 4.637 -5.691 1.00 0.00 47 ILE A O 10
ATOM 10513 N N . THR A 1 48 ? -2.346 5.502 -6.706 1.00 0.00 48 THR A N 10
ATOM 10514 C CA . THR A 1 48 ? -1.700 6.769 -7.022 1.00 0.00 48 THR A CA 10
ATOM 10515 C C . THR A 1 48 ? -1.717 7.710 -5.823 1.00 0.00 48 THR A C 10
ATOM 10516 O O . THR A 1 48 ? -0.706 8.331 -5.496 1.00 0.00 48 THR A O 10
ATOM 10527 N N . GLN A 1 49 ? -2.871 7.808 -5.170 1.00 0.00 49 GLN A N 10
ATOM 10528 C CA . GLN A 1 49 ? -3.018 8.674 -4.006 1.00 0.00 49 GLN A CA 10
ATOM 10529 C C . GLN A 1 49 ? -2.031 8.285 -2.911 1.00 0.00 49 GLN A C 10
ATOM 10530 O O . GLN A 1 49 ? -1.294 9.128 -2.398 1.00 0.00 49 GLN A O 10
ATOM 10544 N N . ILE A 1 50 ? -2.024 7.005 -2.556 1.00 0.00 50 ILE A N 10
ATOM 10545 C CA . ILE A 1 50 ? -1.127 6.505 -1.521 1.00 0.00 50 ILE A CA 10
ATOM 10546 C C . ILE A 1 50 ? 0.267 7.107 -1.664 1.00 0.00 50 ILE A C 10
ATOM 10547 O O . ILE A 1 50 ? 0.870 7.542 -0.684 1.00 0.00 50 ILE A O 10
ATOM 10563 N N . GLY A 1 51 ? 0.773 7.130 -2.893 1.00 0.00 51 GLY A N 10
ATOM 10564 C CA . GLY A 1 51 ? 2.091 7.683 -3.143 1.00 0.00 51 GLY A CA 10
ATOM 10565 C C . GLY A 1 51 ? 2.341 8.961 -2.367 1.00 0.00 51 GLY A C 10
ATOM 10566 O O . GLY A 1 51 ? 1.582 9.923 -2.483 1.00 0.00 51 GLY A O 10
ATOM 10570 N N . GLU A 1 52 ? 3.406 8.971 -1.572 1.00 0.00 52 GLU A N 10
ATOM 10571 C CA . GLU A 1 52 ? 3.751 10.141 -0.773 1.00 0.00 52 GLU A CA 10
ATOM 10572 C C . GLU A 1 52 ? 4.573 11.134 -1.588 1.00 0.00 52 GLU A C 10
ATOM 10573 O O . GLU A 1 52 ? 4.273 12.328 -1.621 1.00 0.00 52 GLU A O 10
ATOM 10585 N N . THR A 1 53 ? 5.614 10.633 -2.246 1.00 0.00 53 THR A N 10
ATOM 10586 C CA . THR A 1 53 ? 6.482 11.475 -3.060 1.00 0.00 53 THR A CA 10
ATOM 10587 C C . THR A 1 53 ? 6.349 11.133 -4.540 1.00 0.00 53 THR A C 10
ATOM 10588 O O . THR A 1 53 ? 6.239 12.021 -5.385 1.00 0.00 53 THR A O 10
ATOM 10599 N N . SER A 1 54 ? 6.358 9.839 -4.847 1.00 0.00 54 SER A N 10
ATOM 10600 C CA . SER A 1 54 ? 6.242 9.380 -6.226 1.00 0.00 54 SER A CA 10
ATOM 10601 C C . SER A 1 54 ? 5.431 8.090 -6.302 1.00 0.00 54 SER A C 10
ATOM 10602 O O . SER A 1 54 ? 5.306 7.363 -5.316 1.00 0.00 54 SER A O 10
ATOM 10610 N N . CYS A 1 55 ? 4.882 7.813 -7.479 1.00 0.00 55 CYS A N 10
ATOM 10611 C CA . CYS A 1 55 ? 4.082 6.611 -7.686 1.00 0.00 55 CYS A CA 10
ATOM 10612 C C . CYS A 1 55 ? 4.975 5.397 -7.922 1.00 0.00 55 CYS A C 10
ATOM 10613 O O . CYS A 1 55 ? 4.694 4.566 -8.785 1.00 0.00 55 CYS A O 10
ATOM 10621 N N . GLY A 1 56 ? 6.053 5.303 -7.150 1.00 0.00 56 GLY A N 10
ATOM 10622 C CA . GLY A 1 56 ? 6.972 4.188 -7.292 1.00 0.00 56 GLY A CA 10
ATOM 10623 C C . GLY A 1 56 ? 7.059 3.345 -6.036 1.00 0.00 56 GLY A C 10
ATOM 10624 O O . GLY A 1 56 ? 6.174 2.534 -5.761 1.00 0.00 56 GLY A O 10
ATOM 10628 N N . PHE A 1 57 ? 8.129 3.534 -5.271 1.00 0.00 57 PHE A N 10
ATOM 10629 C CA . PHE A 1 57 ? 8.330 2.782 -4.038 1.00 0.00 57 PHE A CA 10
ATOM 10630 C C . PHE A 1 57 ? 7.113 2.898 -3.125 1.00 0.00 57 PHE A C 10
ATOM 10631 O O . PHE A 1 57 ? 6.930 3.905 -2.440 1.00 0.00 57 PHE A O 10
ATOM 10648 N N . PHE A 1 58 ? 6.282 1.861 -3.123 1.00 0.00 58 PHE A N 10
ATOM 10649 C CA . PHE A 1 58 ? 5.080 1.846 -2.296 1.00 0.00 58 PHE A CA 10
ATOM 10650 C C . PHE A 1 58 ? 4.665 0.415 -1.967 1.00 0.00 58 PHE A C 10
ATOM 10651 O O . PHE A 1 58 ? 4.351 -0.374 -2.859 1.00 0.00 58 PHE A O 10
ATOM 10668 N N . LYS A 1 59 ? 4.665 0.087 -0.679 1.00 0.00 59 LYS A N 10
ATOM 10669 C CA . LYS A 1 59 ? 4.288 -1.248 -0.229 1.00 0.00 59 LYS A CA 10
ATOM 10670 C C . LYS A 1 59 ? 2.774 -1.430 -0.277 1.00 0.00 59 LYS A C 10
ATOM 10671 O O . LYS A 1 59 ? 2.023 -0.457 -0.347 1.00 0.00 59 LYS A O 10
ATOM 10690 N N . CYS A 1 60 ? 2.332 -2.683 -0.237 1.00 0.00 60 CYS A N 10
ATOM 10691 C CA . CYS A 1 60 ? 0.908 -2.993 -0.275 1.00 0.00 60 CYS A CA 10
ATOM 10692 C C . CYS A 1 60 ? 0.264 -2.757 1.088 1.00 0.00 60 CYS A C 10
ATOM 10693 O O . CYS A 1 60 ? 0.733 -3.242 2.117 1.00 0.00 60 CYS A O 10
ATOM 10700 N N . PRO A 1 61 ? -0.838 -1.992 1.096 1.00 0.00 61 PRO A N 10
ATOM 10701 C CA . PRO A 1 61 ? -1.572 -1.674 2.325 1.00 0.00 61 PRO A CA 10
ATOM 10702 C C . PRO A 1 61 ? -2.291 -2.889 2.902 1.00 0.00 61 PRO A C 10
ATOM 10703 O O . PRO A 1 61 ? -2.640 -2.913 4.083 1.00 0.00 61 PRO A O 10
ATOM 10714 N N . LEU A 1 62 ? -2.509 -3.895 2.063 1.00 0.00 62 LEU A N 10
ATOM 10715 C CA . LEU A 1 62 ? -3.186 -5.114 2.490 1.00 0.00 62 LEU A CA 10
ATOM 10716 C C . LEU A 1 62 ? -2.202 -6.090 3.127 1.00 0.00 62 LEU A C 10
ATOM 10717 O O . LEU A 1 62 ? -2.430 -6.587 4.230 1.00 0.00 62 LEU A O 10
ATOM 10733 N N . CYS A 1 63 ? -1.105 -6.358 2.426 1.00 0.00 63 CYS A N 10
ATOM 10734 C CA . CYS A 1 63 ? -0.084 -7.272 2.922 1.00 0.00 63 CYS A CA 10
ATOM 10735 C C . CYS A 1 63 ? 1.281 -6.591 2.966 1.00 0.00 63 CYS A C 10
ATOM 10736 O O . CYS A 1 63 ? 1.783 -6.115 1.947 1.00 0.00 63 CYS A O 10
ATOM 10743 N N . LYS A 1 64 ? 1.878 -6.549 4.152 1.00 0.00 64 LYS A N 10
ATOM 10744 C CA . LYS A 1 64 ? 3.185 -5.929 4.330 1.00 0.00 64 LYS A CA 10
ATOM 10745 C C . LYS A 1 64 ? 4.298 -6.864 3.870 1.00 0.00 64 LYS A C 10
ATOM 10746 O O . LYS A 1 64 ? 5.038 -7.415 4.686 1.00 0.00 64 LYS A O 10
ATOM 10765 N N . THR A 1 65 ? 4.413 -7.040 2.558 1.00 0.00 65 THR A N 10
ATOM 10766 C CA . THR A 1 65 ? 5.436 -7.908 1.989 1.00 0.00 65 THR A CA 10
ATOM 10767 C C . THR A 1 65 ? 6.506 -7.098 1.266 1.00 0.00 65 THR A C 10
ATOM 10768 O O . THR A 1 65 ? 6.345 -5.897 1.046 1.00 0.00 65 THR A O 10
ATOM 10779 N N . SER A 1 66 ? 7.598 -7.761 0.899 1.00 0.00 66 SER A N 10
ATOM 10780 C CA . SER A 1 66 ? 8.696 -7.101 0.203 1.00 0.00 66 SER A CA 10
ATOM 10781 C C . SER A 1 66 ? 8.303 -6.761 -1.232 1.00 0.00 66 SER A C 10
ATOM 10782 O O . SER A 1 66 ? 8.223 -7.640 -2.090 1.00 0.00 66 SER A O 10
ATOM 10790 N N . VAL A 1 67 ? 8.060 -5.479 -1.484 1.00 0.00 67 VAL A N 10
ATOM 10791 C CA . VAL A 1 67 ? 7.678 -5.021 -2.815 1.00 0.00 67 VAL A CA 10
ATOM 10792 C C . VAL A 1 67 ? 8.058 -3.560 -3.023 1.00 0.00 67 VAL A C 10
ATOM 10793 O O . VAL A 1 67 ? 7.824 -2.717 -2.157 1.00 0.00 67 VAL A O 10
ATOM 10806 N N . ARG A 1 68 ? 8.645 -3.266 -4.179 1.00 0.00 68 ARG A N 10
ATOM 10807 C CA . ARG A 1 68 ? 9.059 -1.906 -4.501 1.00 0.00 68 ARG A CA 10
ATOM 10808 C C . ARG A 1 68 ? 8.194 -1.325 -5.617 1.00 0.00 68 ARG A C 10
ATOM 10809 O O . ARG A 1 68 ? 7.818 -0.153 -5.580 1.00 0.00 68 ARG A O 10
ATOM 10830 N N . LYS A 1 69 ? 7.883 -2.152 -6.609 1.00 0.00 69 LYS A N 10
ATOM 10831 C CA . LYS A 1 69 ? 7.063 -1.723 -7.735 1.00 0.00 69 LYS A CA 10
ATOM 10832 C C . LYS A 1 69 ? 6.219 -2.877 -8.265 1.00 0.00 69 LYS A C 10
ATOM 10833 O O . LYS A 1 69 ? 6.313 -4.002 -7.776 1.00 0.00 69 LYS A O 10
ATOM 10852 N N . ASN A 1 70 ? 5.395 -2.591 -9.268 1.00 0.00 70 ASN A N 10
ATOM 10853 C CA . ASN A 1 70 ? 4.535 -3.606 -9.865 1.00 0.00 70 ASN A CA 10
ATOM 10854 C C . ASN A 1 70 ? 5.077 -4.051 -11.219 1.00 0.00 70 ASN A C 10
ATOM 10855 O O . ASN A 1 70 ? 5.840 -3.330 -11.861 1.00 0.00 70 ASN A O 10
ATOM 10866 N N . ALA A 1 71 ? 4.678 -5.244 -11.647 1.00 0.00 71 ALA A N 10
ATOM 10867 C CA . ALA A 1 71 ? 5.121 -5.785 -12.926 1.00 0.00 71 ALA A CA 10
ATOM 10868 C C . ALA A 1 71 ? 4.092 -5.521 -14.020 1.00 0.00 71 ALA A C 10
ATOM 10869 O O . ALA A 1 71 ? 3.084 -6.221 -14.118 1.00 0.00 71 ALA A O 10
ATOM 10876 N N . ILE A 1 72 ? 4.353 -4.509 -14.840 1.00 0.00 72 ILE A N 10
ATOM 10877 C CA . ILE A 1 72 ? 3.449 -4.154 -15.927 1.00 0.00 72 ILE A CA 10
ATOM 10878 C C . ILE A 1 72 ? 3.426 -5.239 -16.999 1.00 0.00 72 ILE A C 10
ATOM 10879 O O . ILE A 1 72 ? 4.415 -5.942 -17.206 1.00 0.00 72 ILE A O 10
ATOM 10895 N N . ARG A 1 73 ? 2.292 -5.367 -17.679 1.00 0.00 73 ARG A N 10
ATOM 10896 C CA . ARG A 1 73 ? 2.140 -6.365 -18.730 1.00 0.00 73 ARG A CA 10
ATOM 10897 C C . ARG A 1 73 ? 3.254 -6.238 -19.765 1.00 0.00 73 ARG A C 10
ATOM 10898 O O . ARG A 1 73 ? 3.856 -7.233 -20.169 1.00 0.00 73 ARG A O 10
ATOM 10921 N N . GLY A 1 1 ? -2.582 -44.126 -4.835 1.00 0.00 1 GLY A N 11
ATOM 10922 C CA . GLY A 1 1 ? -3.433 -43.163 -5.509 1.00 0.00 1 GLY A CA 11
ATOM 10923 C C . GLY A 1 1 ? -4.396 -42.477 -4.560 1.00 0.00 1 GLY A C 11
ATOM 10924 O O . GLY A 1 1 ? -4.508 -42.859 -3.395 1.00 0.00 1 GLY A O 11
ATOM 10928 N N . SER A 1 2 ? -5.091 -41.459 -5.058 1.00 0.00 2 SER A N 11
ATOM 10929 C CA . SER A 1 2 ? -6.045 -40.714 -4.245 1.00 0.00 2 SER A CA 11
ATOM 10930 C C . SER A 1 2 ? -7.031 -39.953 -5.125 1.00 0.00 2 SER A C 11
ATOM 10931 O O . SER A 1 2 ? -6.759 -39.687 -6.296 1.00 0.00 2 SER A O 11
ATOM 10939 N N . SER A 1 3 ? -8.179 -39.605 -4.552 1.00 0.00 3 SER A N 11
ATOM 10940 C CA . SER A 1 3 ? -9.209 -38.877 -5.285 1.00 0.00 3 SER A CA 11
ATOM 10941 C C . SER A 1 3 ? -10.069 -38.049 -4.335 1.00 0.00 3 SER A C 11
ATOM 10942 O O . SER A 1 3 ? -9.888 -38.092 -3.118 1.00 0.00 3 SER A O 11
ATOM 10950 N N . GLY A 1 4 ? -11.007 -37.295 -4.900 1.00 0.00 4 GLY A N 11
ATOM 10951 C CA . GLY A 1 4 ? -11.882 -36.468 -4.090 1.00 0.00 4 GLY A CA 11
ATOM 10952 C C . GLY A 1 4 ? -13.167 -36.106 -4.808 1.00 0.00 4 GLY A C 11
ATOM 10953 O O . GLY A 1 4 ? -13.358 -36.463 -5.971 1.00 0.00 4 GLY A O 11
ATOM 10957 N N . SER A 1 5 ? -14.052 -35.397 -4.114 1.00 0.00 5 SER A N 11
ATOM 10958 C CA . SER A 1 5 ? -15.328 -34.992 -4.691 1.00 0.00 5 SER A CA 11
ATOM 10959 C C . SER A 1 5 ? -15.745 -33.618 -4.176 1.00 0.00 5 SER A C 11
ATOM 10960 O O . SER A 1 5 ? -15.294 -33.176 -3.120 1.00 0.00 5 SER A O 11
ATOM 10968 N N . SER A 1 6 ? -16.610 -32.947 -4.931 1.00 0.00 6 SER A N 11
ATOM 10969 C CA . SER A 1 6 ? -17.086 -31.622 -4.554 1.00 0.00 6 SER A CA 11
ATOM 10970 C C . SER A 1 6 ? -18.546 -31.435 -4.954 1.00 0.00 6 SER A C 11
ATOM 10971 O O . SER A 1 6 ? -18.991 -31.947 -5.980 1.00 0.00 6 SER A O 11
ATOM 10979 N N . GLY A 1 7 ? -19.288 -30.697 -4.134 1.00 0.00 7 GLY A N 11
ATOM 10980 C CA . GLY A 1 7 ? -20.691 -30.455 -4.418 1.00 0.00 7 GLY A CA 11
ATOM 10981 C C . GLY A 1 7 ? -21.280 -29.365 -3.545 1.00 0.00 7 GLY A C 11
ATOM 10982 O O . GLY A 1 7 ? -21.744 -29.631 -2.437 1.00 0.00 7 GLY A O 11
ATOM 10986 N N . MET A 1 8 ? -21.259 -28.133 -4.044 1.00 0.00 8 MET A N 11
ATOM 10987 C CA . MET A 1 8 ? -21.795 -26.999 -3.301 1.00 0.00 8 MET A CA 11
ATOM 10988 C C . MET A 1 8 ? -22.565 -26.059 -4.224 1.00 0.00 8 MET A C 11
ATOM 10989 O O . MET A 1 8 ? -22.028 -25.573 -5.219 1.00 0.00 8 MET A O 11
ATOM 11003 N N . ALA A 1 9 ? -23.826 -25.808 -3.887 1.00 0.00 9 ALA A N 11
ATOM 11004 C CA . ALA A 1 9 ? -24.668 -24.926 -4.685 1.00 0.00 9 ALA A CA 11
ATOM 11005 C C . ALA A 1 9 ? -24.902 -23.598 -3.972 1.00 0.00 9 ALA A C 11
ATOM 11006 O O . ALA A 1 9 ? -25.118 -23.562 -2.761 1.00 0.00 9 ALA A O 11
ATOM 11013 N N . SER A 1 10 ? -24.856 -22.508 -4.732 1.00 0.00 10 SER A N 11
ATOM 11014 C CA . SER A 1 10 ? -25.058 -21.177 -4.172 1.00 0.00 10 SER A CA 11
ATOM 11015 C C . SER A 1 10 ? -25.291 -20.152 -5.278 1.00 0.00 10 SER A C 11
ATOM 11016 O O . SER A 1 10 ? -24.446 -19.962 -6.151 1.00 0.00 10 SER A O 11
ATOM 11024 N N . GLY A 1 11 ? -26.445 -19.494 -5.232 1.00 0.00 11 GLY A N 11
ATOM 11025 C CA . GLY A 1 11 ? -26.770 -18.496 -6.235 1.00 0.00 11 GLY A CA 11
ATOM 11026 C C . GLY A 1 11 ? -28.257 -18.210 -6.307 1.00 0.00 11 GLY A C 11
ATOM 11027 O O . GLY A 1 11 ? -29.009 -18.955 -6.935 1.00 0.00 11 GLY A O 11
ATOM 11031 N N . GLN A 1 12 ? -28.682 -17.129 -5.661 1.00 0.00 12 GLN A N 11
ATOM 11032 C CA . GLN A 1 12 ? -30.089 -16.748 -5.654 1.00 0.00 12 GLN A CA 11
ATOM 11033 C C . GLN A 1 12 ? -30.675 -16.800 -7.061 1.00 0.00 12 GLN A C 11
ATOM 11034 O O . GLN A 1 12 ? -29.942 -16.865 -8.048 1.00 0.00 12 GLN A O 11
ATOM 11048 N N . PHE A 1 13 ? -32.001 -16.773 -7.145 1.00 0.00 13 PHE A N 11
ATOM 11049 C CA . PHE A 1 13 ? -32.686 -16.820 -8.432 1.00 0.00 13 PHE A CA 11
ATOM 11050 C C . PHE A 1 13 ? -32.727 -15.437 -9.076 1.00 0.00 13 PHE A C 11
ATOM 11051 O O . PHE A 1 13 ? -33.761 -15.011 -9.592 1.00 0.00 13 PHE A O 11
ATOM 11068 N N . VAL A 1 14 ? -31.596 -14.740 -9.041 1.00 0.00 14 VAL A N 11
ATOM 11069 C CA . VAL A 1 14 ? -31.501 -13.406 -9.621 1.00 0.00 14 VAL A CA 11
ATOM 11070 C C . VAL A 1 14 ? -31.094 -13.472 -11.088 1.00 0.00 14 VAL A C 11
ATOM 11071 O O . VAL A 1 14 ? -30.197 -14.227 -11.460 1.00 0.00 14 VAL A O 11
ATOM 11084 N N . ASN A 1 15 ? -31.759 -12.675 -11.918 1.00 0.00 15 ASN A N 11
ATOM 11085 C CA . ASN A 1 15 ? -31.466 -12.643 -13.346 1.00 0.00 15 ASN A CA 11
ATOM 11086 C C . ASN A 1 15 ? -30.211 -11.823 -13.626 1.00 0.00 15 ASN A C 11
ATOM 11087 O O . ASN A 1 15 ? -29.372 -12.209 -14.440 1.00 0.00 15 ASN A O 11
ATOM 11098 N N . LYS A 1 16 ? -30.088 -10.689 -12.944 1.00 0.00 16 LYS A N 11
ATOM 11099 C CA . LYS A 1 16 ? -28.935 -9.813 -13.116 1.00 0.00 16 LYS A CA 11
ATOM 11100 C C . LYS A 1 16 ? -27.804 -10.212 -12.174 1.00 0.00 16 LYS A C 11
ATOM 11101 O O . LYS A 1 16 ? -27.952 -10.158 -10.952 1.00 0.00 16 LYS A O 11
ATOM 11120 N N . LEU A 1 17 ? -26.674 -10.610 -12.748 1.00 0.00 17 LEU A N 11
ATOM 11121 C CA . LEU A 1 17 ? -25.516 -11.016 -11.959 1.00 0.00 17 LEU A CA 11
ATOM 11122 C C . LEU A 1 17 ? -24.934 -9.831 -11.195 1.00 0.00 17 LEU A C 11
ATOM 11123 O O . LEU A 1 17 ? -24.992 -8.693 -11.660 1.00 0.00 17 LEU A O 11
ATOM 11139 N N . GLN A 1 18 ? -24.373 -10.107 -10.022 1.00 0.00 18 GLN A N 11
ATOM 11140 C CA . GLN A 1 18 ? -23.780 -9.063 -9.196 1.00 0.00 18 GLN A CA 11
ATOM 11141 C C . GLN A 1 18 ? -22.425 -9.503 -8.652 1.00 0.00 18 GLN A C 11
ATOM 11142 O O . GLN A 1 18 ? -22.246 -9.640 -7.442 1.00 0.00 18 GLN A O 11
ATOM 11156 N N . GLU A 1 19 ? -21.474 -9.724 -9.555 1.00 0.00 19 GLU A N 11
ATOM 11157 C CA . GLU A 1 19 ? -20.135 -10.151 -9.164 1.00 0.00 19 GLU A CA 11
ATOM 11158 C C . GLU A 1 19 ? -19.123 -9.029 -9.377 1.00 0.00 19 GLU A C 11
ATOM 11159 O O . GLU A 1 19 ? -17.986 -9.273 -9.779 1.00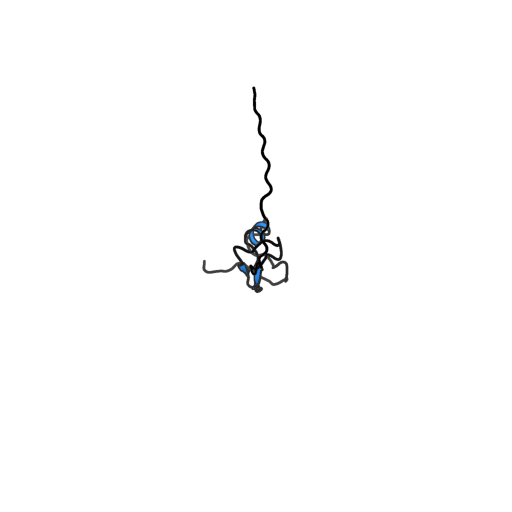 0.00 19 GLU A O 11
ATOM 11171 N N . GLU A 1 20 ? -19.546 -7.798 -9.105 1.00 0.00 20 GLU A N 11
ATOM 11172 C CA . GLU A 1 20 ? -18.677 -6.639 -9.268 1.00 0.00 20 GLU A CA 11
ATOM 11173 C C . GLU A 1 20 ? -17.621 -6.591 -8.168 1.00 0.00 20 GLU A C 11
ATOM 11174 O O . GLU A 1 20 ? -17.858 -7.036 -7.045 1.00 0.00 20 GLU A O 11
ATOM 11186 N N . VAL A 1 21 ? -16.454 -6.048 -8.499 1.00 0.00 21 VAL A N 11
ATOM 11187 C CA . VAL A 1 21 ? -15.361 -5.941 -7.540 1.00 0.00 21 VAL A CA 11
ATOM 11188 C C . VAL A 1 21 ? -15.251 -4.525 -6.988 1.00 0.00 21 VAL A C 11
ATOM 11189 O O . VAL A 1 21 ? -15.332 -3.549 -7.734 1.00 0.00 21 VAL A O 11
ATOM 11202 N N . ILE A 1 22 ? -15.065 -4.419 -5.676 1.00 0.00 22 ILE A N 11
ATOM 11203 C CA . ILE A 1 22 ? -14.942 -3.122 -5.024 1.00 0.00 22 ILE A CA 11
ATOM 11204 C C . ILE A 1 22 ? -13.568 -2.956 -4.384 1.00 0.00 22 ILE A C 11
ATOM 11205 O O . ILE A 1 22 ? -12.947 -3.931 -3.959 1.00 0.00 22 ILE A O 11
ATOM 11221 N N . CYS A 1 23 ? -13.099 -1.715 -4.315 1.00 0.00 23 CYS A N 11
ATOM 11222 C CA . CYS A 1 23 ? -11.799 -1.420 -3.725 1.00 0.00 23 CYS A CA 11
ATOM 11223 C C . CYS A 1 23 ? -11.864 -1.494 -2.202 1.00 0.00 23 CYS A C 11
ATOM 11224 O O . CYS A 1 23 ? -12.637 -0.789 -1.553 1.00 0.00 23 CYS A O 11
ATOM 11231 N N . PRO A 1 24 ? -11.032 -2.369 -1.617 1.00 0.00 24 PRO A N 11
ATOM 11232 C CA . PRO A 1 24 ? -10.974 -2.556 -0.164 1.00 0.00 24 PRO A CA 11
ATOM 11233 C C . PRO A 1 24 ? -10.370 -1.353 0.552 1.00 0.00 24 PRO A C 11
ATOM 11234 O O . PRO A 1 24 ? -10.150 -1.387 1.763 1.00 0.00 24 PRO A O 11
ATOM 11245 N N . ILE A 1 25 ? -10.106 -0.293 -0.203 1.00 0.00 25 ILE A N 11
ATOM 11246 C CA . ILE A 1 25 ? -9.529 0.921 0.361 1.00 0.00 25 ILE A CA 11
ATOM 11247 C C . ILE A 1 25 ? -10.570 2.031 0.458 1.00 0.00 25 ILE A C 11
ATOM 11248 O O . ILE A 1 25 ? -10.880 2.514 1.548 1.00 0.00 25 ILE A O 11
ATOM 11264 N N . CYS A 1 26 ? -11.108 2.431 -0.689 1.00 0.00 26 CYS A N 11
ATOM 11265 C CA . CYS A 1 26 ? -12.116 3.484 -0.735 1.00 0.00 26 CYS A CA 11
ATOM 11266 C C . CYS A 1 26 ? -13.522 2.890 -0.757 1.00 0.00 26 CYS A C 11
ATOM 11267 O O . CYS A 1 26 ? -14.500 3.570 -0.444 1.00 0.00 26 CYS A O 11
ATOM 11274 N N . LEU A 1 27 ? -13.615 1.618 -1.128 1.00 0.00 27 LEU A N 11
ATOM 11275 C CA . LEU A 1 27 ? -14.900 0.931 -1.190 1.00 0.00 27 LEU A CA 11
ATOM 11276 C C . LEU A 1 27 ? -15.754 1.476 -2.331 1.00 0.00 27 LEU A C 11
ATOM 11277 O O . LEU A 1 27 ? -16.946 1.734 -2.159 1.00 0.00 27 LEU A O 11
ATOM 11293 N N . ASP A 1 28 ? -15.137 1.646 -3.495 1.00 0.00 28 ASP A N 11
ATOM 11294 C CA . ASP A 1 28 ? -15.841 2.157 -4.666 1.00 0.00 28 ASP A CA 11
ATOM 11295 C C . ASP A 1 28 ? -15.732 1.182 -5.834 1.00 0.00 28 ASP A C 11
ATOM 11296 O O . ASP A 1 28 ? -14.688 0.564 -6.044 1.00 0.00 28 ASP A O 11
ATOM 11305 N N . ILE A 1 29 ? -16.817 1.049 -6.590 1.00 0.00 29 ILE A N 11
ATOM 11306 C CA . ILE A 1 29 ? -16.842 0.149 -7.736 1.00 0.00 29 ILE A CA 11
ATOM 11307 C C . ILE A 1 29 ? -15.533 0.213 -8.515 1.00 0.00 29 ILE A C 11
ATOM 11308 O O . ILE A 1 29 ? -15.295 1.153 -9.275 1.00 0.00 29 ILE A O 11
ATOM 11324 N N . LEU A 1 30 ? -14.687 -0.793 -8.323 1.00 0.00 30 LEU A N 11
ATOM 11325 C CA . LEU A 1 30 ? -13.401 -0.852 -9.009 1.00 0.00 30 LEU A CA 11
ATOM 11326 C C . LEU A 1 30 ? -13.592 -0.894 -10.521 1.00 0.00 30 LEU A C 11
ATOM 11327 O O . LEU A 1 30 ? -13.803 -1.960 -11.100 1.00 0.00 30 LEU A O 11
ATOM 11343 N N . GLN A 1 31 ? -13.515 0.271 -11.155 1.00 0.00 31 GLN A N 11
ATOM 11344 C CA . GLN A 1 31 ? -13.678 0.366 -12.601 1.00 0.00 31 GLN A CA 11
ATOM 11345 C C . GLN A 1 31 ? -12.482 -0.244 -13.325 1.00 0.00 31 GLN A C 11
ATOM 11346 O O . GLN A 1 31 ? -12.639 -0.934 -14.333 1.00 0.00 31 GLN A O 11
ATOM 11360 N N . LYS A 1 32 ? -11.287 0.015 -12.806 1.00 0.00 32 LYS A N 11
ATOM 11361 C CA . LYS A 1 32 ? -10.064 -0.508 -13.401 1.00 0.00 32 LYS A CA 11
ATOM 11362 C C . LYS A 1 32 ? -9.211 -1.221 -12.356 1.00 0.00 32 LYS A C 11
ATOM 11363 O O . LYS A 1 32 ? -8.319 -0.634 -11.743 1.00 0.00 32 LYS A O 11
ATOM 11382 N N . PRO A 1 33 ? -9.490 -2.516 -12.147 1.00 0.00 33 PRO A N 11
ATOM 11383 C CA . PRO A 1 33 ? -8.759 -3.337 -11.177 1.00 0.00 33 PRO A CA 11
ATOM 11384 C C . PRO A 1 33 ? -7.325 -3.615 -11.617 1.00 0.00 33 PRO A C 11
ATOM 11385 O O . PRO A 1 33 ? -7.092 -4.336 -12.587 1.00 0.00 33 PRO A O 11
ATOM 11396 N N . VAL A 1 34 ? -6.368 -3.038 -10.898 1.00 0.00 34 VAL A N 11
ATOM 11397 C CA . VAL A 1 34 ? -4.957 -3.226 -11.214 1.00 0.00 34 VAL A CA 11
ATOM 11398 C C . VAL A 1 34 ? -4.302 -4.205 -10.246 1.00 0.00 34 VAL A C 11
ATOM 11399 O O . VAL A 1 34 ? -4.306 -3.992 -9.033 1.00 0.00 34 VAL A O 11
ATOM 11412 N N . THR A 1 35 ? -3.739 -5.279 -10.790 1.00 0.00 35 THR A N 11
ATOM 11413 C CA . THR A 1 35 ? -3.080 -6.292 -9.974 1.00 0.00 35 THR A CA 11
ATOM 11414 C C . THR A 1 35 ? -1.594 -5.991 -9.818 1.00 0.00 35 THR A C 11
ATOM 11415 O O . THR A 1 35 ? -0.896 -5.735 -10.800 1.00 0.00 35 THR A O 11
ATOM 11426 N N . ILE A 1 36 ? -1.115 -6.024 -8.579 1.00 0.00 36 ILE A N 11
ATOM 11427 C CA . ILE A 1 36 ? 0.289 -5.757 -8.296 1.00 0.00 36 ILE A CA 11
ATOM 11428 C C . ILE A 1 36 ? 1.052 -7.050 -8.027 1.00 0.00 36 ILE A C 11
ATOM 11429 O O . ILE A 1 36 ? 0.488 -8.142 -8.102 1.00 0.00 36 ILE A O 11
ATOM 11445 N N . ASP A 1 37 ? 2.336 -6.918 -7.713 1.00 0.00 37 ASP A N 11
ATOM 11446 C CA . ASP A 1 37 ? 3.176 -8.076 -7.430 1.00 0.00 37 ASP A CA 11
ATOM 11447 C C . ASP A 1 37 ? 2.513 -8.992 -6.406 1.00 0.00 37 ASP A C 11
ATOM 11448 O O . ASP A 1 37 ? 2.514 -10.214 -6.558 1.00 0.00 37 ASP A O 11
ATOM 11457 N N . CYS A 1 38 ? 1.947 -8.393 -5.363 1.00 0.00 38 CYS A N 11
ATOM 11458 C CA . CYS A 1 38 ? 1.282 -9.154 -4.313 1.00 0.00 38 CYS A CA 11
ATOM 11459 C C . CYS A 1 38 ? 0.059 -9.884 -4.862 1.00 0.00 38 CYS A C 11
ATOM 11460 O O . CYS A 1 38 ? -0.319 -10.944 -4.364 1.00 0.00 38 CYS A O 11
ATOM 11467 N N . GLY A 1 39 ? -0.554 -9.309 -5.892 1.00 0.00 39 GLY A N 11
ATOM 11468 C CA . GLY A 1 39 ? -1.727 -9.919 -6.492 1.00 0.00 39 GLY A CA 11
ATOM 11469 C C . GLY A 1 39 ? -2.992 -9.127 -6.225 1.00 0.00 39 GLY A C 11
ATOM 11470 O O . GLY A 1 39 ? -3.755 -8.833 -7.147 1.00 0.00 39 GLY A O 11
ATOM 11474 N N . HIS A 1 40 ? -3.217 -8.781 -4.962 1.00 0.00 40 HIS A N 11
ATOM 11475 C CA . HIS A 1 40 ? -4.400 -8.020 -4.577 1.00 0.00 40 HIS A CA 11
ATOM 11476 C C . HIS A 1 40 ? -4.757 -6.992 -5.647 1.00 0.00 40 HIS A C 11
ATOM 11477 O O . HIS A 1 40 ? -3.879 -6.449 -6.316 1.00 0.00 40 HIS A O 11
ATOM 11491 N N . ASN A 1 41 ? -6.051 -6.732 -5.802 1.00 0.00 41 ASN A N 11
ATOM 11492 C CA . ASN A 1 41 ? -6.523 -5.771 -6.792 1.00 0.00 41 ASN A CA 11
ATOM 11493 C C . ASN A 1 41 ? -6.934 -4.461 -6.126 1.00 0.00 41 ASN A C 11
ATOM 11494 O O . ASN A 1 41 ? -7.704 -4.456 -5.165 1.00 0.00 41 ASN A O 11
ATOM 11505 N N . PHE A 1 42 ? -6.417 -3.352 -6.643 1.00 0.00 42 PHE A N 11
ATOM 11506 C CA . PHE A 1 42 ? -6.729 -2.036 -6.099 1.00 0.00 42 PHE A CA 11
ATOM 11507 C C . PHE A 1 42 ? -7.200 -1.090 -7.199 1.00 0.00 42 PHE A C 11
ATOM 11508 O O . PHE A 1 42 ? -7.152 -1.424 -8.384 1.00 0.00 42 PHE A O 11
ATOM 11525 N N . CYS A 1 43 ? -7.656 0.092 -6.800 1.00 0.00 43 CYS A N 11
ATOM 11526 C CA . CYS A 1 43 ? -8.137 1.088 -7.750 1.00 0.00 43 CYS A CA 11
ATOM 11527 C C . CYS A 1 43 ? -7.101 2.189 -7.955 1.00 0.00 43 CYS A C 11
ATOM 11528 O O . CYS A 1 43 ? -6.487 2.665 -7.000 1.00 0.00 43 CYS A O 11
ATOM 11535 N N . LEU A 1 44 ? -6.912 2.590 -9.208 1.00 0.00 44 LEU A N 11
ATOM 11536 C CA . LEU A 1 44 ? -5.951 3.635 -9.540 1.00 0.00 44 LEU A CA 11
ATOM 11537 C C . LEU A 1 44 ? -6.031 4.786 -8.541 1.00 0.00 44 LEU A C 11
ATOM 11538 O O . LEU A 1 44 ? -5.068 5.072 -7.829 1.00 0.00 44 LEU A O 11
ATOM 11554 N N . LYS A 1 45 ? -7.185 5.441 -8.492 1.00 0.00 45 LYS A N 11
ATOM 11555 C CA . LYS A 1 45 ? -7.394 6.558 -7.578 1.00 0.00 45 LYS A CA 11
ATOM 11556 C C . LYS A 1 45 ? -6.696 6.308 -6.245 1.00 0.00 45 LYS A C 11
ATOM 11557 O O . LYS A 1 45 ? -6.211 7.239 -5.602 1.00 0.00 45 LYS A O 11
ATOM 11576 N N . CYS A 1 46 ? -6.647 5.044 -5.836 1.00 0.00 46 CYS A N 11
ATOM 11577 C CA . CYS A 1 46 ? -6.007 4.671 -4.580 1.00 0.00 46 CYS A CA 11
ATOM 11578 C C . CYS A 1 46 ? -4.518 4.409 -4.785 1.00 0.00 46 CYS A C 11
ATOM 11579 O O . CYS A 1 46 ? -3.674 5.195 -4.354 1.00 0.00 46 CYS A O 11
ATOM 11586 N N . ILE A 1 47 ? -4.204 3.299 -5.445 1.00 0.00 47 ILE A N 11
ATOM 11587 C CA . ILE A 1 47 ? -2.817 2.934 -5.708 1.00 0.00 47 ILE A CA 11
ATOM 11588 C C . ILE A 1 47 ? -1.964 4.171 -5.972 1.00 0.00 47 ILE A C 11
ATOM 11589 O O . ILE A 1 47 ? -0.780 4.206 -5.634 1.00 0.00 47 ILE A O 11
ATOM 11605 N N . THR A 1 48 ? -2.574 5.186 -6.577 1.00 0.00 48 THR A N 11
ATOM 11606 C CA . THR A 1 48 ? -1.871 6.425 -6.885 1.00 0.00 48 THR A CA 11
ATOM 11607 C C . THR A 1 48 ? -1.806 7.338 -5.666 1.00 0.00 48 THR A C 11
ATOM 11608 O O . THR A 1 48 ? -0.753 7.892 -5.351 1.00 0.00 48 THR A O 11
ATOM 11619 N N . GLN A 1 49 ? -2.937 7.490 -4.985 1.00 0.00 49 GLN A N 11
ATOM 11620 C CA . GLN A 1 49 ? -3.006 8.337 -3.801 1.00 0.00 49 GLN A CA 11
ATOM 11621 C C . GLN A 1 49 ? -1.950 7.931 -2.778 1.00 0.00 49 GLN A C 11
ATOM 11622 O O . GLN A 1 49 ? -1.179 8.765 -2.304 1.00 0.00 49 GLN A O 11
ATOM 11636 N N . ILE A 1 50 ? -1.922 6.645 -2.443 1.00 0.00 50 ILE A N 11
ATOM 11637 C CA . ILE A 1 50 ? -0.960 6.129 -1.477 1.00 0.00 50 ILE A CA 11
ATOM 11638 C C . ILE A 1 50 ? 0.412 6.767 -1.673 1.00 0.00 50 ILE A C 11
ATOM 11639 O O . ILE A 1 50 ? 1.095 7.103 -0.708 1.00 0.00 50 ILE A O 11
ATOM 11655 N N . GLY A 1 51 ? 0.807 6.931 -2.932 1.00 0.00 51 GLY A N 11
ATOM 11656 C CA . GLY A 1 51 ? 2.095 7.530 -3.233 1.00 0.00 51 GLY A CA 11
ATOM 11657 C C . GLY A 1 51 ? 1.964 8.915 -3.835 1.00 0.00 51 GLY A C 11
ATOM 11658 O O . GLY A 1 51 ? 2.451 9.167 -4.937 1.00 0.00 51 GLY A O 11
ATOM 11662 N N . GLU A 1 52 ? 1.304 9.813 -3.112 1.00 0.00 52 GLU A N 11
ATOM 11663 C CA . GLU A 1 52 ? 1.108 11.179 -3.584 1.00 0.00 52 GLU A CA 11
ATOM 11664 C C . GLU A 1 52 ? 2.318 11.656 -4.383 1.00 0.00 52 GLU A C 11
ATOM 11665 O O . GLU A 1 52 ? 2.182 12.140 -5.507 1.00 0.00 52 GLU A O 11
ATOM 11677 N N . THR A 1 53 ? 3.501 11.517 -3.794 1.00 0.00 53 THR A N 11
ATOM 11678 C CA . THR A 1 53 ? 4.735 11.935 -4.449 1.00 0.00 53 THR A CA 11
ATOM 11679 C C . THR A 1 53 ? 5.633 10.739 -4.744 1.00 0.00 53 THR A C 11
ATOM 11680 O O . THR A 1 53 ? 5.952 10.461 -5.900 1.00 0.00 53 THR A O 11
ATOM 11691 N N . SER A 1 54 ? 6.037 10.034 -3.692 1.00 0.00 54 SER A N 11
ATOM 11692 C CA . SER A 1 54 ? 6.902 8.869 -3.839 1.00 0.00 54 SER A CA 11
ATOM 11693 C C . SER A 1 54 ? 6.477 8.026 -5.038 1.00 0.00 54 SER A C 11
ATOM 11694 O O . SER A 1 54 ? 5.354 7.522 -5.090 1.00 0.00 54 SER A O 11
ATOM 11702 N N . CYS A 1 55 ? 7.383 7.876 -5.998 1.00 0.00 55 CYS A N 11
ATOM 11703 C CA . CYS A 1 55 ? 7.103 7.094 -7.197 1.00 0.00 55 CYS A CA 11
ATOM 11704 C C . CYS A 1 55 ? 8.267 6.163 -7.523 1.00 0.00 55 CYS A C 11
ATOM 11705 O O . CYS A 1 55 ? 9.324 6.607 -7.969 1.00 0.00 55 CYS A O 11
ATOM 11713 N N . GLY A 1 56 ? 8.064 4.869 -7.294 1.00 0.00 56 GLY A N 11
ATOM 11714 C CA . GLY A 1 56 ? 9.106 3.896 -7.567 1.00 0.00 56 GLY A CA 11
ATOM 11715 C C . GLY A 1 56 ? 8.813 2.544 -6.947 1.00 0.00 56 GLY A C 11
ATOM 11716 O O . GLY A 1 56 ? 8.714 1.538 -7.651 1.00 0.00 56 GLY A O 11
ATOM 11720 N N . PHE A 1 57 ? 8.675 2.518 -5.626 1.00 0.00 57 PHE A N 11
ATOM 11721 C CA . PHE A 1 57 ? 8.395 1.278 -4.910 1.00 0.00 57 PHE A CA 11
ATOM 11722 C C . PHE A 1 57 ? 7.461 1.531 -3.731 1.00 0.00 57 PHE A C 11
ATOM 11723 O O . PHE A 1 57 ? 7.771 2.317 -2.835 1.00 0.00 57 PHE A O 11
ATOM 11740 N N . PHE A 1 58 ? 6.314 0.859 -3.737 1.00 0.00 58 PHE A N 11
ATOM 11741 C CA . PHE A 1 58 ? 5.333 1.010 -2.669 1.00 0.00 58 PHE A CA 11
ATOM 11742 C C . PHE A 1 58 ? 4.771 -0.345 -2.250 1.00 0.00 58 PHE A C 11
ATOM 11743 O O . PHE A 1 58 ? 4.285 -1.112 -3.082 1.00 0.00 58 PHE A O 11
ATOM 11760 N N . LYS A 1 59 ? 4.841 -0.633 -0.955 1.00 0.00 59 LYS A N 11
ATOM 11761 C CA . LYS A 1 59 ? 4.339 -1.895 -0.423 1.00 0.00 59 LYS A CA 11
ATOM 11762 C C . LYS A 1 59 ? 2.814 -1.899 -0.382 1.00 0.00 59 LYS A C 11
ATOM 11763 O O . LYS A 1 59 ? 2.184 -0.853 -0.230 1.00 0.00 59 LYS A O 11
ATOM 11782 N N . CYS A 1 60 ? 2.227 -3.084 -0.517 1.00 0.00 60 CYS A N 11
ATOM 11783 C CA . CYS A 1 60 ? 0.776 -3.225 -0.494 1.00 0.00 60 CYS A CA 11
ATOM 11784 C C . CYS A 1 60 ? 0.231 -3.011 0.915 1.00 0.00 60 CYS A C 11
ATOM 11785 O O . CYS A 1 60 ? 0.793 -3.483 1.904 1.00 0.00 60 CYS A O 11
ATOM 11792 N N . PRO A 1 61 ? -0.891 -2.282 1.011 1.00 0.00 61 PRO A N 11
ATOM 11793 C CA . PRO A 1 61 ? -1.538 -1.989 2.294 1.00 0.00 61 PRO A CA 11
ATOM 11794 C C . PRO A 1 61 ? -2.172 -3.227 2.920 1.00 0.00 61 PRO A C 11
ATOM 11795 O O . PRO A 1 61 ? -2.109 -3.422 4.134 1.00 0.00 61 PRO A O 11
ATOM 11806 N N . LEU A 1 62 ? -2.781 -4.061 2.084 1.00 0.00 62 LEU A N 11
ATOM 11807 C CA . LEU A 1 62 ? -3.426 -5.281 2.556 1.00 0.00 62 LEU A CA 11
ATOM 11808 C C . LEU A 1 62 ? -2.395 -6.270 3.090 1.00 0.00 62 LEU A C 11
ATOM 11809 O O . LEU A 1 62 ? -2.617 -6.925 4.110 1.00 0.00 62 LEU A O 11
ATOM 11825 N N . CYS A 1 63 ? -1.266 -6.373 2.397 1.00 0.00 63 CYS A N 11
ATOM 11826 C CA . CYS A 1 63 ? -0.199 -7.281 2.802 1.00 0.00 63 CYS A CA 11
ATOM 11827 C C . CYS A 1 63 ? 1.166 -6.613 2.660 1.00 0.00 63 CYS A C 11
ATOM 11828 O O . CYS A 1 63 ? 1.641 -6.377 1.549 1.00 0.00 63 CYS A O 11
ATOM 11835 N N . LYS A 1 64 ? 1.791 -6.312 3.793 1.00 0.00 64 LYS A N 11
ATOM 11836 C CA . LYS A 1 64 ? 3.102 -5.674 3.797 1.00 0.00 64 LYS A CA 11
ATOM 11837 C C . LYS A 1 64 ? 4.105 -6.484 2.982 1.00 0.00 64 LYS A C 11
ATOM 11838 O O . LYS A 1 64 ? 4.781 -7.367 3.509 1.00 0.00 64 LYS A O 11
ATOM 11857 N N . THR A 1 65 ? 4.197 -6.177 1.691 1.00 0.00 65 THR A N 11
ATOM 11858 C CA . THR A 1 65 ? 5.117 -6.876 0.803 1.00 0.00 65 THR A CA 11
ATOM 11859 C C . THR A 1 65 ? 6.249 -5.960 0.352 1.00 0.00 65 THR A C 11
ATOM 11860 O O . THR A 1 65 ? 6.049 -4.762 0.153 1.00 0.00 65 THR A O 11
ATOM 11871 N N . SER A 1 66 ? 7.439 -6.531 0.193 1.00 0.00 66 SER A N 11
ATOM 11872 C CA . SER A 1 66 ? 8.604 -5.764 -0.232 1.00 0.00 66 SER A CA 11
ATOM 11873 C C . SER A 1 66 ? 8.327 -5.038 -1.545 1.00 0.00 66 SER A C 11
ATOM 11874 O O . SER A 1 66 ? 8.378 -3.810 -1.611 1.00 0.00 66 SER A O 11
ATOM 11882 N N . VAL A 1 67 ? 8.034 -5.807 -2.589 1.00 0.00 67 VAL A N 11
ATOM 11883 C CA . VAL A 1 67 ? 7.748 -5.239 -3.901 1.00 0.00 67 VAL A CA 11
ATOM 11884 C C . VAL A 1 67 ? 8.637 -4.033 -4.183 1.00 0.00 67 VAL A C 11
ATOM 11885 O O . VAL A 1 67 ? 8.154 -2.971 -4.574 1.00 0.00 67 VAL A O 11
ATOM 11898 N N . ARG A 1 68 ? 9.940 -4.205 -3.981 1.00 0.00 68 ARG A N 11
ATOM 11899 C CA . ARG A 1 68 ? 10.897 -3.130 -4.213 1.00 0.00 68 ARG A CA 11
ATOM 11900 C C . ARG A 1 68 ? 11.355 -3.114 -5.669 1.00 0.00 68 ARG A C 11
ATOM 11901 O O . ARG A 1 68 ? 12.399 -3.672 -6.008 1.00 0.00 68 ARG A O 11
ATOM 11922 N N . LYS A 1 69 ? 10.567 -2.473 -6.525 1.00 0.00 69 LYS A N 11
ATOM 11923 C CA . LYS A 1 69 ? 10.891 -2.383 -7.944 1.00 0.00 69 LYS A CA 11
ATOM 11924 C C . LYS A 1 69 ? 12.374 -2.093 -8.146 1.00 0.00 69 LYS A C 11
ATOM 11925 O O . LYS A 1 69 ? 13.056 -2.792 -8.894 1.00 0.00 69 LYS A O 11
ATOM 11944 N N . ASN A 1 70 ? 12.868 -1.059 -7.473 1.00 0.00 70 ASN A N 11
ATOM 11945 C CA . ASN A 1 70 ? 14.271 -0.677 -7.579 1.00 0.00 70 ASN A CA 11
ATOM 11946 C C . ASN A 1 70 ? 15.181 -1.830 -7.165 1.00 0.00 70 ASN A C 11
ATOM 11947 O O . ASN A 1 70 ? 15.517 -1.977 -5.990 1.00 0.00 70 ASN A O 11
ATOM 11958 N N . ALA A 1 71 ? 15.576 -2.644 -8.138 1.00 0.00 71 ALA A N 11
ATOM 11959 C CA . ALA A 1 71 ? 16.449 -3.781 -7.876 1.00 0.00 71 ALA A CA 11
ATOM 11960 C C . ALA A 1 71 ? 17.916 -3.370 -7.925 1.00 0.00 71 ALA A C 11
ATOM 11961 O O . ALA A 1 71 ? 18.625 -3.444 -6.920 1.00 0.00 71 ALA A O 11
ATOM 11968 N N . ILE A 1 72 ? 18.366 -2.938 -9.098 1.00 0.00 72 ILE A N 11
ATOM 11969 C CA . ILE A 1 72 ? 19.750 -2.514 -9.276 1.00 0.00 72 ILE A CA 11
ATOM 11970 C C . ILE A 1 72 ? 20.159 -1.509 -8.205 1.00 0.00 72 ILE A C 11
ATOM 11971 O O . ILE A 1 72 ? 19.320 -0.794 -7.657 1.00 0.00 72 ILE A O 11
ATOM 11987 N N . ARG A 1 73 ? 21.455 -1.457 -7.914 1.00 0.00 73 ARG A N 11
ATOM 11988 C CA . ARG A 1 73 ? 21.976 -0.538 -6.909 1.00 0.00 73 ARG A CA 11
ATOM 11989 C C . ARG A 1 73 ? 21.179 -0.642 -5.612 1.00 0.00 73 ARG A C 11
ATOM 11990 O O . ARG A 1 73 ? 21.056 0.331 -4.869 1.00 0.00 73 ARG A O 11
ATOM 12013 N N . GLY A 1 1 ? -12.980 4.332 -21.085 1.00 0.00 1 GLY A N 12
ATOM 12014 C CA . GLY A 1 1 ? -12.604 3.326 -20.109 1.00 0.00 1 GLY A CA 12
ATOM 12015 C C . GLY A 1 1 ? -12.029 2.080 -20.753 1.00 0.00 1 GLY A C 12
ATOM 12016 O O . GLY A 1 1 ? -12.180 1.869 -21.957 1.00 0.00 1 GLY A O 12
ATOM 12020 N N . SER A 1 2 ? -11.367 1.252 -19.951 1.00 0.00 2 SER A N 12
ATOM 12021 C CA . SER A 1 2 ? -10.763 0.023 -20.452 1.00 0.00 2 SER A CA 12
ATOM 12022 C C . SER A 1 2 ? -9.970 0.288 -21.728 1.00 0.00 2 SER A C 12
ATOM 12023 O O . SER A 1 2 ? -10.015 -0.499 -22.674 1.00 0.00 2 SER A O 12
ATOM 12031 N N . SER A 1 3 ? -9.245 1.401 -21.747 1.00 0.00 3 SER A N 12
ATOM 12032 C CA . SER A 1 3 ? -8.445 1.773 -22.908 1.00 0.00 3 SER A CA 12
ATOM 12033 C C . SER A 1 3 ? -7.370 2.786 -22.525 1.00 0.00 3 SER A C 12
ATOM 12034 O O . SER A 1 3 ? -7.458 3.439 -21.486 1.00 0.00 3 SER A O 12
ATOM 12042 N N . GLY A 1 4 ? -6.354 2.911 -23.374 1.00 0.00 4 GLY A N 12
ATOM 12043 C CA . GLY A 1 4 ? -5.276 3.845 -23.108 1.00 0.00 4 GLY A CA 12
ATOM 12044 C C . GLY A 1 4 ? -5.759 5.107 -22.421 1.00 0.00 4 GLY A C 12
ATOM 12045 O O . GLY A 1 4 ? -5.292 5.449 -21.334 1.00 0.00 4 GLY A O 12
ATOM 12049 N N . SER A 1 5 ? -6.696 5.804 -23.057 1.00 0.00 5 SER A N 12
ATOM 12050 C CA . SER A 1 5 ? -7.238 7.039 -22.502 1.00 0.00 5 SER A CA 12
ATOM 12051 C C . SER A 1 5 ? -8.224 6.742 -21.376 1.00 0.00 5 SER A C 12
ATOM 12052 O O . SER A 1 5 ? -8.999 5.789 -21.450 1.00 0.00 5 SER A O 12
ATOM 12060 N N . SER A 1 6 ? -8.187 7.566 -20.334 1.00 0.00 6 SER A N 12
ATOM 12061 C CA . SER A 1 6 ? -9.074 7.391 -19.189 1.00 0.00 6 SER A CA 12
ATOM 12062 C C . SER A 1 6 ? -10.504 7.785 -19.545 1.00 0.00 6 SER A C 12
ATOM 12063 O O . SER A 1 6 ? -10.730 8.640 -20.400 1.00 0.00 6 SER A O 12
ATOM 12071 N N . GLY A 1 7 ? -11.468 7.154 -18.881 1.00 0.00 7 GLY A N 12
ATOM 12072 C CA . GLY A 1 7 ? -12.864 7.451 -19.140 1.00 0.00 7 GLY A CA 12
ATOM 12073 C C . GLY A 1 7 ? -13.629 7.788 -17.876 1.00 0.00 7 GLY A C 12
ATOM 12074 O O . GLY A 1 7 ? -13.032 8.052 -16.833 1.00 0.00 7 GLY A O 12
ATOM 12078 N N . MET A 1 8 ? -14.955 7.782 -17.969 1.00 0.00 8 MET A N 12
ATOM 12079 C CA . MET A 1 8 ? -15.803 8.091 -16.823 1.00 0.00 8 MET A CA 12
ATOM 12080 C C . MET A 1 8 ? -16.990 7.136 -16.752 1.00 0.00 8 MET A C 12
ATOM 12081 O O . MET A 1 8 ? -17.220 6.347 -17.668 1.00 0.00 8 MET A O 12
ATOM 12095 N N . ALA A 1 9 ? -17.740 7.212 -15.658 1.00 0.00 9 ALA A N 12
ATOM 12096 C CA . ALA A 1 9 ? -18.904 6.356 -15.469 1.00 0.00 9 ALA A CA 12
ATOM 12097 C C . ALA A 1 9 ? -20.184 7.180 -15.377 1.00 0.00 9 ALA A C 12
ATOM 12098 O O . ALA A 1 9 ? -20.139 8.409 -15.322 1.00 0.00 9 ALA A O 12
ATOM 12105 N N . SER A 1 10 ? -21.323 6.496 -15.363 1.00 0.00 10 SER A N 12
ATOM 12106 C CA . SER A 1 10 ? -22.616 7.167 -15.282 1.00 0.00 10 SER A CA 12
ATOM 12107 C C . SER A 1 10 ? -23.611 6.333 -14.481 1.00 0.00 10 SER A C 12
ATOM 12108 O O . SER A 1 10 ? -23.361 5.167 -14.180 1.00 0.00 10 SER A O 12
ATOM 12116 N N . GLY A 1 11 ? -24.742 6.942 -14.138 1.00 0.00 11 GLY A N 12
ATOM 12117 C CA . GLY A 1 11 ? -25.759 6.242 -13.374 1.00 0.00 11 GLY A CA 12
ATOM 12118 C C . GLY A 1 11 ? -26.837 5.644 -14.255 1.00 0.00 11 GLY A C 12
ATOM 12119 O O . GLY A 1 11 ? -26.833 5.840 -15.470 1.00 0.00 11 GLY A O 12
ATOM 12123 N N . GLN A 1 12 ? -27.762 4.912 -13.642 1.00 0.00 12 GLN A N 12
ATOM 12124 C CA . GLN A 1 12 ? -28.850 4.282 -14.381 1.00 0.00 12 GLN A CA 12
ATOM 12125 C C . GLN A 1 12 ? -29.850 3.633 -13.430 1.00 0.00 12 GLN A C 12
ATOM 12126 O O . GLN A 1 12 ? -29.518 3.313 -12.288 1.00 0.00 12 GLN A O 12
ATOM 12140 N N . PHE A 1 13 ? -31.075 3.442 -13.907 1.00 0.00 13 PHE A N 12
ATOM 12141 C CA . PHE A 1 13 ? -32.124 2.832 -13.098 1.00 0.00 13 PHE A CA 12
ATOM 12142 C C . PHE A 1 13 ? -31.634 1.536 -12.458 1.00 0.00 13 PHE A C 12
ATOM 12143 O O . PHE A 1 13 ? -30.543 1.054 -12.763 1.00 0.00 13 PHE A O 12
ATOM 12160 N N . VAL A 1 14 ? -32.448 0.978 -11.568 1.00 0.00 14 VAL A N 12
ATOM 12161 C CA . VAL A 1 14 ? -32.098 -0.262 -10.885 1.00 0.00 14 VAL A CA 12
ATOM 12162 C C . VAL A 1 14 ? -32.087 -1.439 -11.854 1.00 0.00 14 VAL A C 12
ATOM 12163 O O . VAL A 1 14 ? -33.076 -2.159 -11.984 1.00 0.00 14 VAL A O 12
ATOM 12176 N N . ASN A 1 15 ? -30.959 -1.629 -12.532 1.00 0.00 15 ASN A N 12
ATOM 12177 C CA . ASN A 1 15 ? -30.818 -2.719 -13.490 1.00 0.00 15 ASN A CA 12
ATOM 12178 C C . ASN A 1 15 ? -29.388 -2.801 -14.015 1.00 0.00 15 ASN A C 12
ATOM 12179 O O . ASN A 1 15 ? -28.562 -1.932 -13.736 1.00 0.00 15 ASN A O 12
ATOM 12190 N N . LYS A 1 16 ? -29.102 -3.850 -14.778 1.00 0.00 16 LYS A N 12
ATOM 12191 C CA . LYS A 1 16 ? -27.773 -4.046 -15.345 1.00 0.00 16 LYS A CA 12
ATOM 12192 C C . LYS A 1 16 ? -26.721 -4.140 -14.244 1.00 0.00 16 LYS A C 12
ATOM 12193 O O . LYS A 1 16 ? -25.604 -3.643 -14.396 1.00 0.00 16 LYS A O 12
ATOM 12212 N N . LEU A 1 17 ? -27.084 -4.779 -13.138 1.00 0.00 17 LEU A N 12
ATOM 12213 C CA . LEU A 1 17 ? -26.170 -4.939 -12.012 1.00 0.00 17 LEU A CA 12
ATOM 12214 C C . LEU A 1 17 ? -24.807 -5.434 -12.483 1.00 0.00 17 LEU A C 12
ATOM 12215 O O . LEU A 1 17 ? -24.713 -6.207 -13.436 1.00 0.00 17 LEU A O 12
ATOM 12231 N N . GLN A 1 18 ? -23.754 -4.985 -11.808 1.00 0.00 18 GLN A N 12
ATOM 12232 C CA . GLN A 1 18 ? -22.396 -5.384 -12.158 1.00 0.00 18 GLN A CA 12
ATOM 12233 C C . GLN A 1 18 ? -21.621 -5.822 -10.919 1.00 0.00 18 GLN A C 12
ATOM 12234 O O . GLN A 1 18 ? -21.287 -5.003 -10.064 1.00 0.00 18 GLN A O 12
ATOM 12248 N N . GLU A 1 19 ? -21.340 -7.118 -10.831 1.00 0.00 19 GLU A N 12
ATOM 12249 C CA . GLU A 1 19 ? -20.606 -7.664 -9.695 1.00 0.00 19 GLU A CA 12
ATOM 12250 C C . GLU A 1 19 ? -19.106 -7.433 -9.856 1.00 0.00 19 GLU A C 12
ATOM 12251 O O . GLU A 1 19 ? -18.303 -8.343 -9.654 1.00 0.00 19 GLU A O 12
ATOM 12263 N N . GLU A 1 20 ? -18.737 -6.209 -10.220 1.00 0.00 20 GLU A N 12
ATOM 12264 C CA . GLU A 1 20 ? -17.334 -5.859 -10.409 1.00 0.00 20 GLU A CA 12
ATOM 12265 C C . GLU A 1 20 ? -16.607 -5.782 -9.070 1.00 0.00 20 GLU A C 12
ATOM 12266 O O . GLU A 1 20 ? -17.169 -5.332 -8.071 1.00 0.00 20 GLU A O 12
ATOM 12278 N N . VAL A 1 21 ? -15.354 -6.224 -9.056 1.00 0.00 21 VAL A N 12
ATOM 12279 C CA . VAL A 1 21 ? -14.549 -6.205 -7.841 1.00 0.00 21 VAL A CA 12
ATOM 12280 C C . VAL A 1 21 ? -14.519 -4.811 -7.223 1.00 0.00 21 VAL A C 12
ATOM 12281 O O . VAL A 1 21 ? -14.544 -3.806 -7.934 1.00 0.00 21 VAL A O 12
ATOM 12294 N N . ILE A 1 22 ? -14.465 -4.759 -5.897 1.00 0.00 22 ILE A N 12
ATOM 12295 C CA . ILE A 1 22 ? -14.430 -3.488 -5.184 1.00 0.00 22 ILE A CA 12
ATOM 12296 C C . ILE A 1 22 ? -13.086 -3.282 -4.493 1.00 0.00 22 ILE A C 12
ATOM 12297 O O . ILE A 1 22 ? -12.446 -4.240 -4.059 1.00 0.00 22 ILE A O 12
ATOM 12313 N N . CYS A 1 23 ? -12.665 -2.025 -4.393 1.00 0.00 23 CYS A N 12
ATOM 12314 C CA . CYS A 1 23 ? -11.398 -1.692 -3.753 1.00 0.00 23 CYS A CA 12
ATOM 12315 C C . CYS A 1 23 ? -11.513 -1.788 -2.235 1.00 0.00 23 CYS A C 12
ATOM 12316 O O . CYS A 1 23 ? -12.311 -1.096 -1.603 1.00 0.00 23 CYS A O 12
ATOM 12323 N N . PRO A 1 24 ? -10.697 -2.667 -1.634 1.00 0.00 24 PRO A N 12
ATOM 12324 C CA . PRO A 1 24 ? -10.688 -2.874 -0.183 1.00 0.00 24 PRO A CA 12
ATOM 12325 C C . PRO A 1 24 ? -10.114 -1.678 0.570 1.00 0.00 24 PRO A C 12
ATOM 12326 O O . PRO A 1 24 ? -9.951 -1.722 1.790 1.00 0.00 24 PRO A O 12
ATOM 12337 N N . ILE A 1 25 ? -9.812 -0.613 -0.164 1.00 0.00 25 ILE A N 12
ATOM 12338 C CA . ILE A 1 25 ? -9.258 0.595 0.435 1.00 0.00 25 ILE A CA 12
ATOM 12339 C C . ILE A 1 25 ? -10.317 1.686 0.551 1.00 0.00 25 ILE A C 12
ATOM 12340 O O . ILE A 1 25 ? -10.580 2.199 1.639 1.00 0.00 25 ILE A O 12
ATOM 12356 N N . CYS A 1 26 ? -10.924 2.036 -0.579 1.00 0.00 26 CYS A N 12
ATOM 12357 C CA . CYS A 1 26 ? -11.956 3.065 -0.606 1.00 0.00 26 CYS A CA 12
ATOM 12358 C C . CYS A 1 26 ? -13.343 2.442 -0.731 1.00 0.00 26 CYS A C 12
ATOM 12359 O O . CYS A 1 26 ? -14.351 3.073 -0.409 1.00 0.00 26 CYS A O 12
ATOM 12366 N N . LEU A 1 27 ? -13.387 1.200 -1.199 1.00 0.00 27 LEU A N 12
ATOM 12367 C CA . LEU A 1 27 ? -14.650 0.489 -1.367 1.00 0.00 27 LEU A CA 12
ATOM 12368 C C . LEU A 1 27 ? -15.462 1.085 -2.512 1.00 0.00 27 LEU A C 12
ATOM 12369 O O . LEU A 1 27 ? -16.664 1.316 -2.379 1.00 0.00 27 LEU A O 12
ATOM 12385 N N . ASP A 1 28 ? -14.799 1.330 -3.636 1.00 0.00 28 ASP A N 12
ATOM 12386 C CA . ASP A 1 28 ? -15.459 1.896 -4.807 1.00 0.00 28 ASP A CA 12
ATOM 12387 C C . ASP A 1 28 ? -15.243 1.014 -6.032 1.00 0.00 28 ASP A C 12
ATOM 12388 O O . ASP A 1 28 ? -14.130 0.556 -6.291 1.00 0.00 28 ASP A O 12
ATOM 12397 N N . ILE A 1 29 ? -16.315 0.779 -6.782 1.00 0.00 29 ILE A N 12
ATOM 12398 C CA . ILE A 1 29 ? -16.241 -0.048 -7.980 1.00 0.00 29 ILE A CA 12
ATOM 12399 C C . ILE A 1 29 ? -14.895 0.113 -8.678 1.00 0.00 29 ILE A C 12
ATOM 12400 O O . ILE A 1 29 ? -14.646 1.118 -9.346 1.00 0.00 29 ILE A O 12
ATOM 12416 N N . LEU A 1 30 ? -14.031 -0.883 -8.522 1.00 0.00 30 LEU A N 12
ATOM 12417 C CA . LEU A 1 30 ? -12.709 -0.853 -9.139 1.00 0.00 30 LEU A CA 12
ATOM 12418 C C . LEU A 1 30 ? -12.820 -0.750 -10.657 1.00 0.00 30 LEU A C 12
ATOM 12419 O O . LEU A 1 30 ? -12.937 -1.760 -11.350 1.00 0.00 30 LEU A O 12
ATOM 12435 N N . GLN A 1 31 ? -12.778 0.478 -11.166 1.00 0.00 31 GLN A N 12
ATOM 12436 C CA . GLN A 1 31 ? -12.872 0.712 -12.602 1.00 0.00 31 GLN A CA 12
ATOM 12437 C C . GLN A 1 31 ? -11.627 0.202 -13.319 1.00 0.00 31 GLN A C 12
ATOM 12438 O O . GLN A 1 31 ? -11.708 -0.322 -14.431 1.00 0.00 31 GLN A O 12
ATOM 12452 N N . LYS A 1 32 ? -10.474 0.357 -12.677 1.00 0.00 32 LYS A N 12
ATOM 12453 C CA . LYS A 1 32 ? -9.211 -0.089 -13.252 1.00 0.00 32 LYS A CA 12
ATOM 12454 C C . LYS A 1 32 ? -8.380 -0.845 -12.220 1.00 0.00 32 LYS A C 12
ATOM 12455 O O . LYS A 1 32 ? -7.557 -0.269 -11.508 1.00 0.00 32 LYS A O 12
ATOM 12474 N N . PRO A 1 33 ? -8.597 -2.166 -12.137 1.00 0.00 33 PRO A N 12
ATOM 12475 C CA . PRO A 1 33 ? -7.876 -3.029 -11.197 1.00 0.00 33 PRO A CA 12
ATOM 12476 C C . PRO A 1 33 ? -6.407 -3.195 -11.572 1.00 0.00 33 PRO A C 12
ATOM 12477 O O . PRO A 1 33 ? -6.068 -3.338 -12.747 1.00 0.00 33 PRO A O 12
ATOM 12488 N N . VAL A 1 34 ? -5.539 -3.176 -10.566 1.00 0.00 34 VAL A N 12
ATOM 12489 C CA . VAL A 1 34 ? -4.106 -3.326 -10.790 1.00 0.00 34 VAL A CA 12
ATOM 12490 C C . VAL A 1 34 ? -3.520 -4.410 -9.893 1.00 0.00 34 VAL A C 12
ATOM 12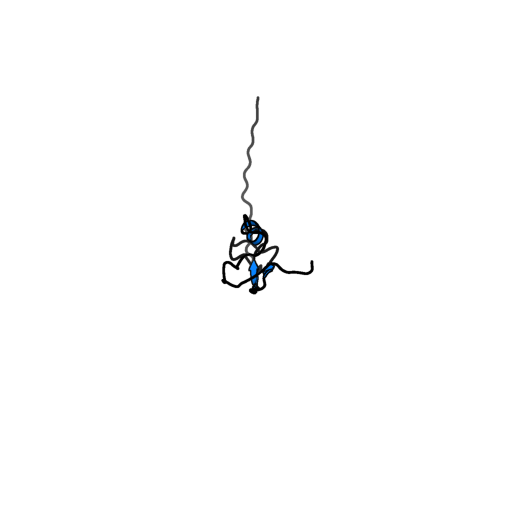491 O O . VAL A 1 34 ? -3.434 -4.246 -8.675 1.00 0.00 34 VAL A O 12
ATOM 12504 N N . THR A 1 35 ? -3.117 -5.521 -10.502 1.00 0.00 35 THR A N 12
ATOM 12505 C CA . THR A 1 35 ? -2.540 -6.634 -9.759 1.00 0.00 35 THR A CA 12
ATOM 12506 C C . THR A 1 35 ? -1.043 -6.437 -9.549 1.00 0.00 35 THR A C 12
ATOM 12507 O O . THR A 1 35 ? -0.256 -6.535 -10.492 1.00 0.00 35 THR A O 12
ATOM 12518 N N . ILE A 1 36 ? -0.655 -6.160 -8.309 1.00 0.00 36 ILE A N 12
ATOM 12519 C CA . ILE A 1 36 ? 0.749 -5.951 -7.977 1.00 0.00 36 ILE A CA 12
ATOM 12520 C C . ILE A 1 36 ? 1.436 -7.271 -7.641 1.00 0.00 36 ILE A C 12
ATOM 12521 O O . ILE A 1 36 ? 0.810 -8.331 -7.660 1.00 0.00 36 ILE A O 12
ATOM 12537 N N . ASP A 1 37 ? 2.726 -7.197 -7.332 1.00 0.00 37 ASP A N 12
ATOM 12538 C CA . ASP A 1 37 ? 3.499 -8.386 -6.989 1.00 0.00 37 ASP A CA 12
ATOM 12539 C C . ASP A 1 37 ? 2.743 -9.255 -5.990 1.00 0.00 37 ASP A C 12
ATOM 12540 O O . ASP A 1 37 ? 2.696 -10.478 -6.126 1.00 0.00 37 ASP A O 12
ATOM 12549 N N . CYS A 1 38 ? 2.154 -8.617 -4.984 1.00 0.00 38 CYS A N 12
ATOM 12550 C CA . CYS A 1 38 ? 1.402 -9.331 -3.960 1.00 0.00 38 CYS A CA 12
ATOM 12551 C C . CYS A 1 38 ? 0.180 -10.018 -4.562 1.00 0.00 38 CYS A C 12
ATOM 12552 O O . CYS A 1 38 ? -0.268 -11.054 -4.072 1.00 0.00 38 CYS A O 12
ATOM 12559 N N . GLY A 1 39 ? -0.356 -9.433 -5.630 1.00 0.00 39 GLY A N 12
ATOM 12560 C CA . GLY A 1 39 ? -1.520 -10.002 -6.282 1.00 0.00 39 GLY A CA 12
ATOM 12561 C C . GLY A 1 39 ? -2.771 -9.174 -6.062 1.00 0.00 39 GLY A C 12
ATOM 12562 O O . GLY A 1 39 ? -3.491 -8.860 -7.010 1.00 0.00 39 GLY A O 12
ATOM 12566 N N . HIS A 1 40 ? -3.0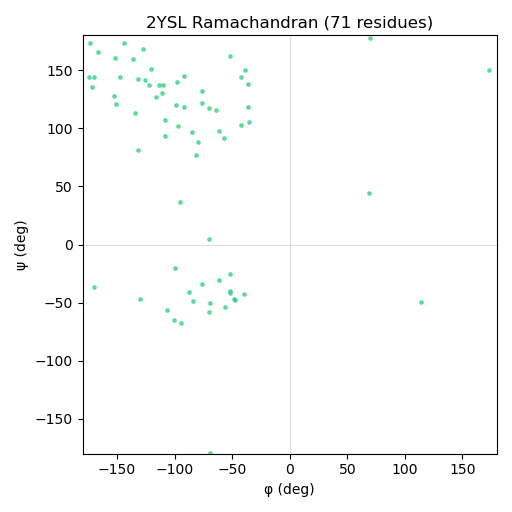31 -8.821 -4.807 1.00 0.00 40 HIS A N 12
ATOM 12567 C CA . HIS A 1 40 ? -4.205 -8.025 -4.465 1.00 0.00 40 HIS A CA 12
ATOM 12568 C C . HIS A 1 40 ? -4.471 -6.964 -5.529 1.00 0.00 40 HIS A C 12
ATOM 12569 O O . HIS A 1 40 ? -3.541 -6.414 -6.116 1.00 0.00 40 HIS A O 12
ATOM 12583 N N . ASN A 1 41 ? -5.747 -6.684 -5.772 1.00 0.00 41 ASN A N 12
ATOM 12584 C CA . ASN A 1 41 ? -6.136 -5.691 -6.766 1.00 0.00 41 ASN A CA 12
ATOM 12585 C C . ASN A 1 41 ? -6.608 -4.405 -6.094 1.00 0.00 41 ASN A C 12
ATOM 12586 O O . ASN A 1 41 ? -7.485 -4.429 -5.230 1.00 0.00 41 ASN A O 12
ATOM 12597 N N . PHE A 1 42 ? -6.023 -3.283 -6.498 1.00 0.00 42 PHE A N 12
ATOM 12598 C CA . PHE A 1 42 ? -6.383 -1.986 -5.936 1.00 0.00 42 PHE A CA 12
ATOM 12599 C C . PHE A 1 42 ? -6.845 -1.028 -7.030 1.00 0.00 42 PHE A C 12
ATOM 12600 O O . PHE A 1 42 ? -6.736 -1.327 -8.219 1.00 0.00 42 PHE A O 12
ATOM 12617 N N . CYS A 1 43 ? -7.362 0.125 -6.618 1.00 0.00 43 CYS A N 12
ATOM 12618 C CA . CYS A 1 43 ? -7.841 1.128 -7.561 1.00 0.00 43 CYS A CA 12
ATOM 12619 C C . CYS A 1 43 ? -6.824 2.254 -7.722 1.00 0.00 43 CYS A C 12
ATOM 12620 O O . CYS A 1 43 ? -6.282 2.761 -6.739 1.00 0.00 43 CYS A O 12
ATOM 12627 N N . LEU A 1 44 ? -6.571 2.642 -8.967 1.00 0.00 44 LEU A N 12
ATOM 12628 C CA . LEU A 1 44 ? -5.619 3.709 -9.258 1.00 0.00 44 LEU A CA 12
ATOM 12629 C C . LEU A 1 44 ? -5.731 4.832 -8.232 1.00 0.00 44 LEU A C 12
ATOM 12630 O O . LEU A 1 44 ? -4.779 5.122 -7.506 1.00 0.00 44 LEU A O 12
ATOM 12646 N N . LYS A 1 45 ? -6.900 5.461 -8.175 1.00 0.00 45 LYS A N 12
ATOM 12647 C CA . LYS A 1 45 ? -7.139 6.550 -7.236 1.00 0.00 45 LYS A CA 12
ATOM 12648 C C . LYS A 1 45 ? -6.459 6.275 -5.899 1.00 0.00 45 LYS A C 12
ATOM 12649 O O . LYS A 1 45 ? -5.964 7.191 -5.242 1.00 0.00 45 LYS A O 12
ATOM 12668 N N . CYS A 1 46 ? -6.437 5.007 -5.501 1.00 0.00 46 CYS A N 12
ATOM 12669 C CA . CYS A 1 46 ? -5.817 4.610 -4.243 1.00 0.00 46 CYS A CA 12
ATOM 12670 C C . CYS A 1 46 ? -4.314 4.411 -4.416 1.00 0.00 46 CYS A C 12
ATOM 12671 O O . CYS A 1 46 ? -3.511 5.165 -3.866 1.00 0.00 46 CYS A O 12
ATOM 12678 N N . ILE A 1 47 ? -3.942 3.392 -5.183 1.00 0.00 47 ILE A N 12
ATOM 12679 C CA . ILE A 1 47 ? -2.537 3.095 -5.429 1.00 0.00 47 ILE A CA 12
ATOM 12680 C C . ILE A 1 47 ? -1.732 4.375 -5.631 1.00 0.00 47 ILE A C 12
ATOM 12681 O O . ILE A 1 47 ? -0.693 4.575 -4.999 1.00 0.00 47 ILE A O 12
ATOM 12697 N N . THR A 1 48 ? -2.219 5.241 -6.514 1.00 0.00 48 THR A N 12
ATOM 12698 C CA . THR A 1 48 ? -1.546 6.502 -6.798 1.00 0.00 48 THR A CA 12
ATOM 12699 C C . THR A 1 48 ? -1.531 7.407 -5.571 1.00 0.00 48 THR A C 12
ATOM 12700 O O . THR A 1 48 ? -0.503 7.994 -5.235 1.00 0.00 48 THR A O 12
ATOM 12711 N N . GLN A 1 49 ? -2.677 7.513 -4.906 1.00 0.00 49 GLN A N 12
ATOM 12712 C CA . GLN A 1 49 ? -2.794 8.347 -3.716 1.00 0.00 49 GLN A CA 12
ATOM 12713 C C . GLN A 1 49 ? -1.716 7.994 -2.696 1.00 0.00 49 GLN A C 12
ATOM 12714 O O . GLN A 1 49 ? -0.936 8.852 -2.282 1.00 0.00 49 GLN A O 12
ATOM 12728 N N . ILE A 1 50 ? -1.679 6.728 -2.295 1.00 0.00 50 ILE A N 12
ATOM 12729 C CA . ILE A 1 50 ? -0.696 6.263 -1.325 1.00 0.00 50 ILE A CA 12
ATOM 12730 C C . ILE A 1 50 ? 0.665 6.907 -1.569 1.00 0.00 50 ILE A C 12
ATOM 12731 O O . ILE A 1 50 ? 1.275 7.459 -0.654 1.00 0.00 50 ILE A O 12
ATOM 12747 N N . GLY A 1 51 ? 1.134 6.833 -2.811 1.00 0.00 51 GLY A N 12
ATOM 12748 C CA . GLY A 1 51 ? 2.419 7.414 -3.154 1.00 0.00 51 GLY A CA 12
ATOM 12749 C C . GLY A 1 51 ? 2.292 8.827 -3.688 1.00 0.00 51 GLY A C 12
ATOM 12750 O O . GLY A 1 51 ? 1.692 9.048 -4.739 1.00 0.00 51 GLY A O 12
ATOM 12754 N N . GLU A 1 52 ? 2.857 9.786 -2.961 1.00 0.00 52 GLU A N 12
ATOM 12755 C CA . GLU A 1 52 ? 2.802 11.185 -3.368 1.00 0.00 52 GLU A CA 12
ATOM 12756 C C . GLU A 1 52 ? 3.224 11.345 -4.825 1.00 0.00 52 GLU A C 12
ATOM 12757 O O . GLU A 1 52 ? 3.597 10.375 -5.486 1.00 0.00 52 GLU A O 12
ATOM 12769 N N . THR A 1 53 ? 3.163 12.577 -5.321 1.00 0.00 53 THR A N 12
ATOM 12770 C CA . THR A 1 53 ? 3.537 12.865 -6.700 1.00 0.00 53 THR A CA 12
ATOM 12771 C C . THR A 1 53 ? 4.706 11.994 -7.146 1.00 0.00 53 THR A C 12
ATOM 12772 O O . THR A 1 53 ? 4.673 11.399 -8.223 1.00 0.00 53 THR A O 12
ATOM 12783 N N . SER A 1 54 ? 5.738 11.924 -6.312 1.00 0.00 54 SER A N 12
ATOM 12784 C CA . SER A 1 54 ? 6.919 11.127 -6.622 1.00 0.00 54 SER A CA 12
ATOM 12785 C C . SER A 1 54 ? 7.074 9.977 -5.632 1.00 0.00 54 SER A C 12
ATOM 12786 O O . SER A 1 54 ? 7.210 10.194 -4.428 1.00 0.00 54 SER A O 12
ATOM 12794 N N . CYS A 1 55 ? 7.052 8.753 -6.149 1.00 0.00 55 CYS A N 12
ATOM 12795 C CA . CYS A 1 55 ? 7.190 7.567 -5.312 1.00 0.00 55 CYS A CA 12
ATOM 12796 C C . CYS A 1 55 ? 7.398 6.320 -6.165 1.00 0.00 55 CYS A C 12
ATOM 12797 O O . CYS A 1 55 ? 6.743 6.141 -7.191 1.00 0.00 55 CYS A O 12
ATOM 12805 N N . GLY A 1 56 ? 8.316 5.461 -5.734 1.00 0.00 56 GLY A N 12
ATOM 12806 C CA . GLY A 1 56 ? 8.596 4.242 -6.471 1.00 0.00 56 GLY A CA 12
ATOM 12807 C C . GLY A 1 56 ? 7.831 3.050 -5.932 1.00 0.00 56 GLY A C 12
ATOM 12808 O O . GLY A 1 56 ? 6.678 2.824 -6.302 1.00 0.00 56 GLY A O 12
ATOM 12812 N N . PHE A 1 57 ? 8.473 2.283 -5.057 1.00 0.00 57 PHE A N 12
ATOM 12813 C CA . PHE A 1 57 ? 7.846 1.105 -4.469 1.00 0.00 57 PHE A CA 12
ATOM 12814 C C . PHE A 1 57 ? 7.031 1.482 -3.235 1.00 0.00 57 PHE A C 12
ATOM 12815 O O . PHE A 1 57 ? 7.445 2.324 -2.437 1.00 0.00 57 PHE A O 12
ATOM 12832 N N . PHE A 1 58 ? 5.871 0.852 -3.084 1.00 0.00 58 PHE A N 12
ATOM 12833 C CA . PHE A 1 58 ? 4.996 1.122 -1.949 1.00 0.00 58 PHE A CA 12
ATOM 12834 C C . PHE A 1 58 ? 4.467 -0.178 -1.350 1.00 0.00 58 PHE A C 12
ATOM 12835 O O . PHE A 1 58 ? 3.988 -1.056 -2.067 1.00 0.00 58 PHE A O 12
ATOM 12852 N N . LYS A 1 59 ? 4.557 -0.293 -0.029 1.00 0.00 59 LYS A N 12
ATOM 12853 C CA . LYS A 1 59 ? 4.087 -1.484 0.669 1.00 0.00 59 LYS A CA 12
ATOM 12854 C C . LYS A 1 59 ? 2.573 -1.621 0.553 1.00 0.00 59 LYS A C 12
ATOM 12855 O O . LYS A 1 59 ? 1.831 -0.673 0.816 1.00 0.00 59 LYS A O 12
ATOM 12874 N N . CYS A 1 60 ? 2.119 -2.806 0.159 1.00 0.00 60 CYS A N 12
ATOM 12875 C CA . CYS A 1 60 ? 0.692 -3.068 0.009 1.00 0.00 60 CYS A CA 12
ATOM 12876 C C . CYS A 1 60 ? -0.043 -2.845 1.327 1.00 0.00 60 CYS A C 12
ATOM 12877 O O . CYS A 1 60 ? 0.416 -3.245 2.398 1.00 0.00 60 CYS A O 12
ATOM 12884 N N . PRO A 1 61 ? -1.212 -2.193 1.250 1.00 0.00 61 PRO A N 12
ATOM 12885 C CA . PRO A 1 61 ? -2.037 -1.903 2.427 1.00 0.00 61 PRO A CA 12
ATOM 12886 C C . PRO A 1 61 ? -2.666 -3.160 3.018 1.00 0.00 61 PRO A C 12
ATOM 12887 O O . PRO A 1 61 ? -2.807 -3.283 4.235 1.00 0.00 61 PRO A O 12
ATOM 12898 N N . LEU A 1 62 ? -3.042 -4.092 2.149 1.00 0.00 62 LEU A N 12
ATOM 12899 C CA . LEU A 1 62 ? -3.657 -5.341 2.585 1.00 0.00 62 LEU A CA 12
ATOM 12900 C C . LEU A 1 62 ? -2.629 -6.248 3.254 1.00 0.00 62 LEU A C 12
ATOM 12901 O O . LEU A 1 62 ? -2.833 -6.714 4.376 1.00 0.00 62 LEU A O 12
ATOM 12917 N N . CYS A 1 63 ? -1.523 -6.494 2.560 1.00 0.00 63 CYS A N 12
ATOM 12918 C CA . CYS A 1 63 ? -0.462 -7.344 3.087 1.00 0.00 63 CYS A CA 12
ATOM 12919 C C . CYS A 1 63 ? 0.843 -6.564 3.223 1.00 0.00 63 CYS A C 12
ATOM 12920 O O . CYS A 1 63 ? 1.105 -5.633 2.460 1.00 0.00 63 CYS A O 12
ATOM 12927 N N . LYS A 1 64 ? 1.658 -6.950 4.198 1.00 0.00 64 LYS A N 12
ATOM 12928 C CA . LYS A 1 64 ? 2.936 -6.290 4.435 1.00 0.00 64 LYS A CA 12
ATOM 12929 C C . LYS A 1 64 ? 4.073 -7.048 3.758 1.00 0.00 64 LYS A C 12
ATOM 12930 O O . LYS A 1 64 ? 5.137 -7.248 4.345 1.00 0.00 64 LYS A O 12
ATOM 12949 N N . THR A 1 65 ? 3.843 -7.468 2.517 1.00 0.00 65 THR A N 12
ATOM 12950 C CA . THR A 1 65 ? 4.848 -8.204 1.761 1.00 0.00 65 THR A CA 12
ATOM 12951 C C . THR A 1 65 ? 5.896 -7.262 1.178 1.00 0.00 65 THR A C 12
ATOM 12952 O O . THR A 1 65 ? 5.735 -6.042 1.211 1.00 0.00 65 THR A O 12
ATOM 12963 N N . SER A 1 66 ? 6.969 -7.837 0.643 1.00 0.00 66 SER A N 12
ATOM 12964 C CA . SER A 1 66 ? 8.045 -7.048 0.055 1.00 0.00 66 SER A CA 12
ATOM 12965 C C . SER A 1 66 ? 7.840 -6.885 -1.448 1.00 0.00 66 SER A C 12
ATOM 12966 O O . SER A 1 66 ? 8.338 -7.682 -2.244 1.00 0.00 66 SER A O 12
ATOM 12974 N N . VAL A 1 67 ? 7.104 -5.847 -1.830 1.00 0.00 67 VAL A N 12
ATOM 12975 C CA . VAL A 1 67 ? 6.833 -5.578 -3.237 1.00 0.00 67 VAL A CA 12
ATOM 12976 C C . VAL A 1 67 ? 7.486 -4.274 -3.683 1.00 0.00 67 VAL A C 12
ATOM 12977 O O . VAL A 1 67 ? 7.558 -3.311 -2.919 1.00 0.00 67 VAL A O 12
ATOM 12990 N N . ARG A 1 68 ? 7.961 -4.250 -4.924 1.00 0.00 68 ARG A N 12
ATOM 12991 C CA . ARG A 1 68 ? 8.608 -3.065 -5.472 1.00 0.00 68 ARG A CA 12
ATOM 12992 C C . ARG A 1 68 ? 8.139 -2.799 -6.899 1.00 0.00 68 ARG A C 12
ATOM 12993 O O . ARG A 1 68 ? 7.822 -3.727 -7.644 1.00 0.00 68 ARG A O 12
ATOM 13014 N N . LYS A 1 69 ? 8.095 -1.525 -7.274 1.00 0.00 69 LYS A N 12
ATOM 13015 C CA . LYS A 1 69 ? 7.665 -1.135 -8.612 1.00 0.00 69 LYS A CA 12
ATOM 13016 C C . LYS A 1 69 ? 8.866 -0.851 -9.509 1.00 0.00 69 LYS A C 12
ATOM 13017 O O . LYS A 1 69 ? 9.429 0.242 -9.480 1.00 0.00 69 LYS A O 12
ATOM 13036 N N . ASN A 1 70 ? 9.252 -1.843 -10.305 1.00 0.00 70 ASN A N 12
ATOM 13037 C CA . ASN A 1 70 ? 10.386 -1.699 -11.211 1.00 0.00 70 ASN A CA 12
ATOM 13038 C C . ASN A 1 70 ? 10.029 -2.188 -12.611 1.00 0.00 70 ASN A C 12
ATOM 13039 O O . ASN A 1 70 ? 10.826 -2.856 -13.268 1.00 0.00 70 ASN A O 12
ATOM 13050 N N . ALA A 1 71 ? 8.825 -1.850 -13.061 1.00 0.00 71 ALA A N 12
ATOM 13051 C CA . ALA A 1 71 ? 8.363 -2.252 -14.384 1.00 0.00 71 ALA A CA 12
ATOM 13052 C C . ALA A 1 71 ? 7.363 -1.247 -14.945 1.00 0.00 71 ALA A C 12
ATOM 13053 O O . ALA A 1 71 ? 6.250 -1.113 -14.436 1.00 0.00 71 ALA A O 12
ATOM 13060 N N . ILE A 1 72 ? 7.767 -0.541 -15.997 1.00 0.00 72 ILE A N 12
ATOM 13061 C CA . ILE A 1 72 ? 6.906 0.451 -16.627 1.00 0.00 72 ILE A CA 12
ATOM 13062 C C . ILE A 1 72 ? 5.943 -0.202 -17.612 1.00 0.00 72 ILE A C 12
ATOM 13063 O O . ILE A 1 72 ? 6.115 -1.362 -17.987 1.00 0.00 72 ILE A O 12
ATOM 13079 N N . ARG A 1 73 ? 4.930 0.550 -18.028 1.00 0.00 73 ARG A N 12
ATOM 13080 C CA . ARG A 1 73 ? 3.939 0.044 -18.971 1.00 0.00 73 ARG A CA 12
ATOM 13081 C C . ARG A 1 73 ? 4.566 -0.200 -20.340 1.00 0.00 73 ARG A C 12
ATOM 13082 O O . ARG A 1 73 ? 4.129 -1.075 -21.087 1.00 0.00 73 ARG A O 12
ATOM 13105 N N . GLY A 1 1 ? -70.528 -0.996 -34.442 1.00 0.00 1 GLY A N 13
ATOM 13106 C CA . GLY A 1 1 ? -69.272 -0.297 -34.240 1.00 0.00 1 GLY A CA 13
ATOM 13107 C C . GLY A 1 1 ? -68.808 -0.343 -32.798 1.00 0.00 1 GLY A C 13
ATOM 13108 O O . GLY A 1 1 ? -69.608 -0.181 -31.876 1.00 0.00 1 GLY A O 13
ATOM 13112 N N . SER A 1 2 ? -67.513 -0.567 -32.601 1.00 0.00 2 SER A N 13
ATOM 13113 C CA . SER A 1 2 ? -66.944 -0.639 -31.260 1.00 0.00 2 SER A CA 13
ATOM 13114 C C . SER A 1 2 ? -65.425 -0.761 -31.320 1.00 0.00 2 SER A C 13
ATOM 13115 O O . SER A 1 2 ? -64.871 -1.294 -32.282 1.00 0.00 2 SER A O 13
ATOM 13123 N N . SER A 1 3 ? -64.756 -0.263 -30.285 1.00 0.00 3 SER A N 13
ATOM 13124 C CA . SER A 1 3 ? -63.300 -0.312 -30.220 1.00 0.00 3 SER A CA 13
ATOM 13125 C C . SER A 1 3 ? -62.815 -0.170 -28.781 1.00 0.00 3 SER A C 13
ATOM 13126 O O . SER A 1 3 ? -63.602 0.090 -27.871 1.00 0.00 3 SER A O 13
ATOM 13134 N N . GLY A 1 4 ? -61.512 -0.344 -28.582 1.00 0.00 4 GLY A N 13
ATOM 13135 C CA . GLY A 1 4 ? -60.943 -0.233 -27.252 1.00 0.00 4 GLY A CA 13
ATOM 13136 C C . GLY A 1 4 ? -59.983 -1.362 -26.935 1.00 0.00 4 GLY A C 13
ATOM 13137 O O . GLY A 1 4 ? -60.401 -2.497 -26.710 1.00 0.00 4 GLY A O 13
ATOM 13141 N N . SER A 1 5 ? -58.691 -1.051 -26.919 1.00 0.00 5 SER A N 13
ATOM 13142 C CA . SER A 1 5 ? -57.667 -2.049 -26.634 1.00 0.00 5 SER A CA 13
ATOM 13143 C C . SER A 1 5 ? -56.405 -1.392 -26.083 1.00 0.00 5 SER A C 13
ATOM 13144 O O . SER A 1 5 ? -55.950 -0.370 -26.596 1.00 0.00 5 SER A O 13
ATOM 13152 N N . SER A 1 6 ? -55.845 -1.987 -25.035 1.00 0.00 6 SER A N 13
ATOM 13153 C CA . SER A 1 6 ? -54.638 -1.458 -24.411 1.00 0.00 6 SER A CA 13
ATOM 13154 C C . SER A 1 6 ? -54.010 -2.491 -23.480 1.00 0.00 6 SER A C 13
ATOM 13155 O O . SER A 1 6 ? -54.698 -3.361 -22.945 1.00 0.00 6 SER A O 13
ATOM 13163 N N . GLY A 1 7 ? -52.698 -2.389 -23.291 1.00 0.00 7 GLY A N 13
ATOM 13164 C CA . GLY A 1 7 ? -51.999 -3.320 -22.425 1.00 0.00 7 GLY A CA 13
ATOM 13165 C C . GLY A 1 7 ? -50.625 -3.684 -22.953 1.00 0.00 7 GLY A C 13
ATOM 13166 O O . GLY A 1 7 ? -50.505 -4.397 -23.949 1.00 0.00 7 GLY A O 13
ATOM 13170 N N . MET A 1 8 ? -49.587 -3.191 -22.286 1.00 0.00 8 MET A N 13
ATOM 13171 C CA . MET A 1 8 ? -48.215 -3.469 -22.695 1.00 0.00 8 MET A CA 13
ATOM 13172 C C . MET A 1 8 ? -47.294 -3.565 -21.483 1.00 0.00 8 MET A C 13
ATOM 13173 O O . MET A 1 8 ? -47.132 -2.599 -20.738 1.00 0.00 8 MET A O 13
ATOM 13187 N N . ALA A 1 9 ? -46.695 -4.735 -21.291 1.00 0.00 9 ALA A N 13
ATOM 13188 C CA . ALA A 1 9 ? -45.790 -4.956 -20.170 1.00 0.00 9 ALA A CA 13
ATOM 13189 C C . ALA A 1 9 ? -45.066 -6.291 -20.304 1.00 0.00 9 ALA A C 13
ATOM 13190 O O . ALA A 1 9 ? -45.687 -7.352 -20.260 1.00 0.00 9 ALA A O 13
ATOM 13197 N N . SER A 1 10 ? -43.748 -6.230 -20.467 1.00 0.00 10 SER A N 13
ATOM 13198 C CA . SER A 1 10 ? -42.939 -7.435 -20.612 1.00 0.00 10 SER A CA 13
ATOM 13199 C C . SER A 1 10 ? -41.457 -7.119 -20.436 1.00 0.00 10 SER A C 13
ATOM 13200 O O . SER A 1 10 ? -41.035 -5.972 -20.575 1.00 0.00 10 SER A O 13
ATOM 13208 N N . GLY A 1 11 ? -40.672 -8.146 -20.128 1.00 0.00 11 GLY A N 13
ATOM 13209 C CA . GLY A 1 11 ? -39.245 -7.959 -19.937 1.00 0.00 11 GLY A CA 13
ATOM 13210 C C . GLY A 1 11 ? -38.896 -7.576 -18.513 1.00 0.00 11 GLY A C 13
ATOM 13211 O O . GLY A 1 11 ? -38.045 -6.716 -18.286 1.00 0.00 11 GLY A O 13
ATOM 13215 N N . GLN A 1 12 ? -39.556 -8.214 -17.551 1.00 0.00 12 GLN A N 13
ATOM 13216 C CA . GLN A 1 12 ? -39.311 -7.932 -16.142 1.00 0.00 12 GLN A CA 13
ATOM 13217 C C . GLN A 1 12 ? -38.591 -9.097 -15.471 1.00 0.00 12 GLN A C 13
ATOM 13218 O O . GLN A 1 12 ? -38.912 -9.473 -14.343 1.00 0.00 12 GLN A O 13
ATOM 13232 N N . PHE A 1 13 ? -37.616 -9.667 -16.172 1.00 0.00 13 PHE A N 13
ATOM 13233 C CA . PHE A 1 13 ? -36.851 -10.791 -15.645 1.00 0.00 13 PHE A CA 13
ATOM 13234 C C . PHE A 1 13 ? -35.361 -10.612 -15.921 1.00 0.00 13 PHE A C 13
ATOM 13235 O O . PHE A 1 13 ? -34.940 -10.504 -17.073 1.00 0.00 13 PHE A O 13
ATOM 13252 N N . VAL A 1 14 ? -34.568 -10.579 -14.855 1.00 0.00 14 VAL A N 13
ATOM 13253 C CA . VAL A 1 14 ? -33.125 -10.414 -14.980 1.00 0.00 14 VAL A CA 13
ATOM 13254 C C . VAL A 1 14 ? -32.387 -11.672 -14.538 1.00 0.00 14 VAL A C 13
ATOM 13255 O O . VAL A 1 14 ? -31.688 -12.304 -15.328 1.00 0.00 14 VAL A O 13
ATOM 13268 N N . ASN A 1 15 ? -32.547 -12.029 -13.268 1.00 0.00 15 ASN A N 13
ATOM 13269 C CA . ASN A 1 15 ? -31.895 -13.213 -12.719 1.00 0.00 15 ASN A CA 13
ATOM 13270 C C . ASN A 1 15 ? -30.381 -13.124 -12.879 1.00 0.00 15 ASN A C 13
ATOM 13271 O O . ASN A 1 15 ? -29.723 -14.105 -13.227 1.00 0.00 15 ASN A O 13
ATOM 13282 N N . LYS A 1 16 ? -29.833 -11.941 -12.624 1.00 0.00 16 LYS A N 13
ATOM 13283 C CA . LYS A 1 16 ? -28.396 -11.722 -12.738 1.00 0.00 16 LYS A CA 13
ATOM 13284 C C . LYS A 1 16 ? -27.911 -10.731 -11.684 1.00 0.00 16 LYS A C 13
ATOM 13285 O O . LYS A 1 16 ? -28.666 -9.867 -11.236 1.00 0.00 16 LYS A O 13
ATOM 13304 N N . LEU A 1 17 ? -26.648 -10.860 -11.294 1.00 0.00 17 LEU A N 13
ATOM 13305 C CA . LEU A 1 17 ? -26.061 -9.975 -10.294 1.00 0.00 17 LEU A CA 13
ATOM 13306 C C . LEU A 1 17 ? -24.715 -9.435 -10.766 1.00 0.00 17 LEU A C 13
ATOM 13307 O O . LEU A 1 17 ? -23.996 -10.101 -11.511 1.00 0.00 17 LEU A O 13
ATOM 13323 N N . GLN A 1 18 ? -24.381 -8.226 -10.327 1.00 0.00 18 GLN A N 13
ATOM 13324 C CA . GLN A 1 18 ? -23.120 -7.599 -10.704 1.00 0.00 18 GLN A CA 13
ATOM 13325 C C . GLN A 1 18 ? -21.980 -8.092 -9.819 1.00 0.00 18 GLN A C 13
ATOM 13326 O O . GLN A 1 18 ? -21.819 -7.635 -8.688 1.00 0.00 18 GLN A O 13
ATOM 13340 N N . GLU A 1 19 ? -21.193 -9.027 -10.342 1.00 0.00 19 GLU A N 13
ATOM 13341 C CA . GLU A 1 19 ? -20.069 -9.582 -9.597 1.00 0.00 19 GLU A CA 13
ATOM 13342 C C . GLU A 1 19 ? -18.828 -8.706 -9.751 1.00 0.00 19 GLU A C 13
ATOM 13343 O O . GLU A 1 19 ? -17.716 -9.210 -9.904 1.00 0.00 19 GLU A O 13
ATOM 13355 N N . GLU A 1 20 ? -19.030 -7.393 -9.710 1.00 0.00 20 GLU A N 13
ATOM 13356 C CA . GLU A 1 20 ? -17.928 -6.447 -9.846 1.00 0.00 20 GLU A CA 13
ATOM 13357 C C . GLU A 1 20 ? -17.139 -6.339 -8.544 1.00 0.00 20 GLU A C 13
ATOM 13358 O O . GLU A 1 20 ? -17.717 -6.249 -7.461 1.00 0.00 20 GLU A O 13
ATOM 13370 N N . VAL A 1 21 ? -15.815 -6.351 -8.658 1.00 0.00 21 VAL A N 13
ATOM 13371 C CA . VAL A 1 21 ? -14.946 -6.254 -7.492 1.00 0.00 21 VAL A CA 13
ATOM 13372 C C . VAL A 1 21 ? -14.827 -4.811 -7.014 1.00 0.00 21 VAL A C 13
ATOM 13373 O O . VAL A 1 21 ? -14.756 -3.883 -7.820 1.00 0.00 21 VAL A O 13
ATOM 13386 N N . ILE A 1 22 ? -14.804 -4.630 -5.698 1.00 0.00 22 ILE A N 13
ATOM 13387 C CA . ILE A 1 22 ? -14.691 -3.299 -5.112 1.00 0.00 22 ILE A CA 13
ATOM 13388 C C . ILE A 1 22 ? -13.311 -3.083 -4.500 1.00 0.00 22 ILE A C 13
ATOM 13389 O O . ILE A 1 22 ? -12.650 -4.034 -4.082 1.00 0.00 22 ILE A O 13
ATOM 13405 N N . CYS A 1 23 ? -12.883 -1.827 -4.449 1.00 0.00 23 CYS A N 13
ATOM 13406 C CA . CYS A 1 23 ? -11.583 -1.484 -3.887 1.00 0.00 23 CYS A CA 13
ATOM 13407 C C . CYS A 1 23 ? -11.615 -1.547 -2.362 1.00 0.00 23 CYS A C 13
ATOM 13408 O O . CYS A 1 23 ? -12.328 -0.792 -1.700 1.00 0.00 23 CYS A O 13
ATOM 13415 N N . PRO A 1 24 ? -10.826 -2.469 -1.792 1.00 0.00 24 PRO A N 13
ATOM 13416 C CA . PRO A 1 24 ? -10.745 -2.652 -0.339 1.00 0.00 24 PRO A CA 13
ATOM 13417 C C . PRO A 1 24 ? -10.051 -1.486 0.355 1.00 0.00 24 PRO A C 13
ATOM 13418 O O . PRO A 1 24 ? -9.823 -1.518 1.565 1.00 0.00 24 PRO A O 13
ATOM 13429 N N . ILE A 1 25 ? -9.719 -0.457 -0.417 1.00 0.00 25 ILE A N 13
ATOM 13430 C CA . ILE A 1 25 ? -9.052 0.720 0.126 1.00 0.00 25 ILE A CA 13
ATOM 13431 C C . ILE A 1 25 ? -9.999 1.915 0.172 1.00 0.00 25 ILE A C 13
ATOM 13432 O O . ILE A 1 25 ? -10.034 2.655 1.156 1.00 0.00 25 ILE A O 13
ATOM 13448 N N . CYS A 1 26 ? -10.766 2.098 -0.897 1.00 0.00 26 CYS A N 13
ATOM 13449 C CA . CYS A 1 26 ? -11.715 3.201 -0.979 1.00 0.00 26 CYS A CA 13
ATOM 13450 C C . CYS A 1 26 ? -13.134 2.684 -1.197 1.00 0.00 26 CYS A C 13
ATOM 13451 O O . CYS A 1 26 ? -14.057 3.459 -1.452 1.00 0.00 26 CYS A O 13
ATOM 13458 N N . LEU A 1 27 ? -13.300 1.370 -1.096 1.00 0.00 27 LEU A N 13
ATOM 13459 C CA . LEU A 1 27 ? -14.607 0.748 -1.282 1.00 0.00 27 LEU A CA 13
ATOM 13460 C C . LEU A 1 27 ? -15.354 1.389 -2.447 1.00 0.00 27 LEU A C 13
ATOM 13461 O O . LEU A 1 27 ? -16.494 1.829 -2.299 1.00 0.00 27 LEU A O 13
ATOM 13477 N N . ASP A 1 28 ? -14.705 1.435 -3.605 1.00 0.00 28 ASP A N 13
ATOM 13478 C CA . ASP A 1 28 ? -15.310 2.019 -4.797 1.00 0.00 28 ASP A CA 13
ATOM 13479 C C . ASP A 1 28 ? -15.185 1.074 -5.988 1.00 0.00 28 ASP A C 13
ATOM 13480 O O . ASP A 1 28 ? -14.172 0.392 -6.148 1.00 0.00 28 ASP A O 13
ATOM 13489 N N . ILE A 1 29 ? -16.221 1.038 -6.819 1.00 0.00 29 ILE A N 13
ATOM 13490 C CA . ILE A 1 29 ? -16.227 0.176 -7.994 1.00 0.00 29 ILE A CA 13
ATOM 13491 C C . ILE A 1 29 ? -14.879 0.209 -8.707 1.00 0.00 29 ILE A C 13
ATOM 13492 O O . ILE A 1 29 ? -14.572 1.154 -9.434 1.00 0.00 29 ILE A O 13
ATOM 13508 N N . LEU A 1 30 ? -14.079 -0.830 -8.494 1.00 0.00 30 LEU A N 13
ATOM 13509 C CA . LEU A 1 30 ? -12.764 -0.922 -9.118 1.00 0.00 30 LEU A CA 13
ATOM 13510 C C . LEU A 1 30 ? -12.869 -0.792 -10.634 1.00 0.00 30 LEU A C 13
ATOM 13511 O O . LEU A 1 30 ? -13.066 -1.781 -11.338 1.00 0.00 30 LEU A O 13
ATOM 13527 N N . GLN A 1 31 ? -12.734 0.434 -11.128 1.00 0.00 31 GLN A N 13
ATOM 13528 C CA . GLN A 1 31 ? -12.813 0.693 -12.561 1.00 0.00 31 GLN A CA 13
ATOM 13529 C C . GLN A 1 31 ? -11.618 0.087 -13.290 1.00 0.00 31 GLN A C 13
ATOM 13530 O O . GLN A 1 31 ? -11.759 -0.470 -14.379 1.00 0.00 31 GLN A O 13
ATOM 13544 N N . LYS A 1 32 ? -10.441 0.199 -12.683 1.00 0.00 32 LYS A N 13
ATOM 13545 C CA . LYS A 1 32 ? -9.221 -0.338 -13.272 1.00 0.00 32 LYS A CA 13
ATOM 13546 C C . LYS A 1 32 ? -8.400 -1.092 -12.231 1.00 0.00 32 LYS A C 13
ATOM 13547 O O . LYS A 1 32 ? -7.496 -0.542 -11.601 1.00 0.00 32 LYS A O 13
ATOM 13566 N N . PRO A 1 33 ? -8.718 -2.382 -12.046 1.00 0.00 33 PRO A N 13
ATOM 13567 C CA . PRO A 1 33 ? -8.019 -3.239 -11.083 1.00 0.00 33 PRO A CA 13
ATOM 13568 C C . PRO A 1 33 ? -6.591 -3.551 -11.515 1.00 0.00 33 PRO A C 13
ATOM 13569 O O . PRO A 1 33 ? -6.355 -4.005 -12.635 1.00 0.00 33 PRO A O 13
ATOM 13580 N N . VAL A 1 34 ? -5.640 -3.307 -10.619 1.00 0.00 34 VAL A N 13
ATOM 13581 C CA . VAL A 1 34 ? -4.234 -3.564 -10.908 1.00 0.00 34 VAL A CA 13
ATOM 13582 C C . VAL A 1 34 ? -3.624 -4.505 -9.875 1.00 0.00 34 VAL A C 13
ATOM 13583 O O . VAL A 1 34 ? -3.592 -4.200 -8.682 1.00 0.00 34 VAL A O 13
ATOM 13596 N N . THR A 1 35 ? -3.141 -5.653 -10.341 1.00 0.00 35 THR A N 13
ATOM 13597 C CA . THR A 1 35 ? -2.532 -6.640 -9.459 1.00 0.00 35 THR A CA 13
ATOM 13598 C C . THR A 1 35 ? -1.059 -6.331 -9.220 1.00 0.00 35 THR A C 13
ATOM 13599 O O . THR A 1 35 ? -0.319 -6.030 -10.157 1.00 0.00 35 THR A O 13
ATOM 13610 N N . ILE A 1 36 ? -0.639 -6.408 -7.961 1.00 0.00 36 ILE A N 13
ATOM 13611 C CA . ILE A 1 36 ? 0.747 -6.137 -7.601 1.00 0.00 36 ILE A CA 13
ATOM 13612 C C . ILE A 1 36 ? 1.481 -7.423 -7.236 1.00 0.00 36 ILE A C 13
ATOM 13613 O O . ILE A 1 36 ? 0.889 -8.503 -7.213 1.00 0.00 36 ILE A O 13
ATOM 13629 N N . ASP A 1 37 ? 2.772 -7.300 -6.951 1.00 0.00 37 ASP A N 13
ATOM 13630 C CA . ASP A 1 37 ? 3.588 -8.452 -6.584 1.00 0.00 37 ASP A CA 13
ATOM 13631 C C . ASP A 1 37 ? 2.857 -9.337 -5.579 1.00 0.00 37 ASP A C 13
ATOM 13632 O O . ASP A 1 37 ? 2.882 -10.563 -5.682 1.00 0.00 37 ASP A O 13
ATOM 13641 N N . CYS A 1 38 ? 2.207 -8.706 -4.606 1.00 0.00 38 CYS A N 13
ATOM 13642 C CA . CYS A 1 38 ? 1.471 -9.435 -3.580 1.00 0.00 38 CYS A CA 13
ATOM 13643 C C . CYS A 1 38 ? 0.267 -10.154 -4.183 1.00 0.00 38 CYS A C 13
ATOM 13644 O O . CYS A 1 38 ? -0.125 -11.224 -3.720 1.00 0.00 38 CYS A O 13
ATOM 13651 N N . GLY A 1 39 ? -0.315 -9.557 -5.219 1.00 0.00 39 GLY A N 13
ATOM 13652 C CA . GLY A 1 39 ? -1.467 -10.154 -5.868 1.00 0.00 39 GLY A CA 13
ATOM 13653 C C . GLY A 1 39 ? -2.721 -9.316 -5.709 1.00 0.00 39 GLY A C 13
ATOM 13654 O O . GLY A 1 39 ? -3.414 -9.031 -6.686 1.00 0.00 39 GLY A O 13
ATOM 13658 N N . HIS A 1 40 ? -3.014 -8.922 -4.474 1.00 0.00 40 HIS A N 13
ATOM 13659 C CA . HIS A 1 40 ? -4.194 -8.112 -4.190 1.00 0.00 40 HIS A CA 13
ATOM 13660 C C . HIS A 1 40 ? -4.430 -7.089 -5.298 1.00 0.00 40 HIS A C 13
ATOM 13661 O O . HIS A 1 40 ? -3.489 -6.631 -5.943 1.00 0.00 40 HIS A O 13
ATOM 13675 N N . ASN A 1 41 ? -5.694 -6.736 -5.511 1.00 0.00 41 ASN A N 13
ATOM 13676 C CA . ASN A 1 41 ? -6.053 -5.769 -6.541 1.00 0.00 41 ASN A CA 13
ATOM 13677 C C . ASN A 1 41 ? -6.397 -4.417 -5.922 1.00 0.00 41 ASN A C 13
ATOM 13678 O O . ASN A 1 41 ? -7.077 -4.347 -4.898 1.00 0.00 41 ASN A O 13
ATOM 13689 N N . PHE A 1 42 ? -5.924 -3.347 -6.550 1.00 0.00 42 PHE A N 13
ATOM 13690 C CA . PHE A 1 42 ? -6.181 -1.997 -6.061 1.00 0.00 42 PHE A CA 13
ATOM 13691 C C . PHE A 1 42 ? -6.489 -1.050 -7.217 1.00 0.00 42 PHE A C 13
ATOM 13692 O O . PHE A 1 42 ? -5.944 -1.189 -8.312 1.00 0.00 42 PHE A O 13
ATOM 13709 N N . CYS A 1 43 ? -7.368 -0.085 -6.965 1.00 0.00 43 CYS A N 13
ATOM 13710 C CA . CYS A 1 43 ? -7.751 0.886 -7.983 1.00 0.00 43 CYS A CA 13
ATOM 13711 C C . CYS A 1 43 ? -6.648 1.919 -8.192 1.00 0.00 43 CYS A C 13
ATOM 13712 O O . CYS A 1 43 ? -6.039 2.396 -7.233 1.00 0.00 43 CYS A O 13
ATOM 13719 N N . LEU A 1 44 ? -6.396 2.261 -9.450 1.00 0.00 44 LEU A N 13
ATOM 13720 C CA . LEU A 1 44 ? -5.367 3.238 -9.786 1.00 0.00 44 LEU A CA 13
ATOM 13721 C C . LEU A 1 44 ? -5.439 4.446 -8.858 1.00 0.00 44 LEU A C 13
ATOM 13722 O O . LEU A 1 44 ? -4.455 4.803 -8.209 1.00 0.00 44 LEU A O 13
ATOM 13738 N N . LYS A 1 45 ? -6.610 5.070 -8.798 1.00 0.00 45 LYS A N 13
ATOM 13739 C CA . LYS A 1 45 ? -6.813 6.236 -7.946 1.00 0.00 45 LYS A CA 13
ATOM 13740 C C . LYS A 1 45 ? -6.189 6.021 -6.571 1.00 0.00 45 LYS A C 13
ATOM 13741 O O . LYS A 1 45 ? -5.751 6.971 -5.921 1.00 0.00 45 LYS A O 13
ATOM 13760 N N . CYS A 1 46 ? -6.150 4.767 -6.134 1.00 0.00 46 CYS A N 13
ATOM 13761 C CA . CYS A 1 46 ? -5.578 4.426 -4.837 1.00 0.00 46 CYS A CA 13
ATOM 13762 C C . CYS A 1 46 ? -4.066 4.246 -4.939 1.00 0.00 46 CYS A C 13
ATOM 13763 O O . CYS A 1 46 ? -3.299 4.983 -4.318 1.00 0.00 46 CYS A O 13
ATOM 13770 N N . ILE A 1 47 ? -3.646 3.261 -5.726 1.00 0.00 47 ILE A N 13
ATOM 13771 C CA . ILE A 1 47 ? -2.226 2.985 -5.911 1.00 0.00 47 ILE A CA 13
ATOM 13772 C C . ILE A 1 47 ? -1.466 4.249 -6.298 1.00 0.00 47 ILE A C 13
ATOM 13773 O O . ILE A 1 47 ? -0.257 4.349 -6.087 1.00 0.00 47 ILE A O 13
ATOM 13789 N N . THR A 1 48 ? -2.183 5.215 -6.864 1.00 0.00 48 THR A N 13
ATOM 13790 C CA . THR A 1 48 ? -1.577 6.473 -7.280 1.00 0.00 48 THR A CA 13
ATOM 13791 C C . THR A 1 48 ? -1.478 7.448 -6.112 1.00 0.00 48 THR A C 13
ATOM 13792 O O . THR A 1 48 ? -0.575 8.283 -6.065 1.00 0.00 48 THR A O 13
ATOM 13803 N N . GLN A 1 49 ? -2.411 7.335 -5.172 1.00 0.00 49 GLN A N 13
ATOM 13804 C CA . GLN A 1 49 ? -2.427 8.208 -4.004 1.00 0.00 49 GLN A CA 13
ATOM 13805 C C . GLN A 1 49 ? -1.381 7.772 -2.984 1.00 0.00 49 GLN A C 13
ATOM 13806 O O . GLN A 1 49 ? -0.632 8.595 -2.458 1.00 0.00 49 GLN A O 13
ATOM 13820 N N . ILE A 1 50 ? -1.336 6.473 -2.708 1.00 0.00 50 ILE A N 13
ATOM 13821 C CA . ILE A 1 50 ? -0.381 5.928 -1.752 1.00 0.00 50 ILE A CA 13
ATOM 13822 C C . ILE A 1 50 ? 1.039 6.383 -2.072 1.00 0.00 50 ILE A C 13
ATOM 13823 O O . ILE A 1 50 ? 1.757 6.872 -1.201 1.00 0.00 50 ILE A O 13
ATOM 13839 N N . GLY A 1 51 ? 1.437 6.219 -3.330 1.00 0.00 51 GLY A N 13
ATOM 13840 C CA . GLY A 1 51 ? 2.769 6.619 -3.745 1.00 0.00 51 GLY A CA 13
ATOM 13841 C C . GLY A 1 51 ? 3.190 7.944 -3.141 1.00 0.00 51 GLY A C 13
ATOM 13842 O O . GLY A 1 51 ? 2.523 8.960 -3.334 1.00 0.00 51 GLY A O 13
ATOM 13846 N N . GLU A 1 52 ? 4.299 7.933 -2.409 1.00 0.00 52 GLU A N 13
ATOM 13847 C CA . GLU A 1 52 ? 4.806 9.144 -1.773 1.00 0.00 52 GLU A CA 13
ATOM 13848 C C . GLU A 1 52 ? 5.502 10.043 -2.792 1.00 0.00 52 GLU A C 13
ATOM 13849 O O . GLU A 1 52 ? 6.404 9.607 -3.508 1.00 0.00 52 GLU A O 13
ATOM 13861 N N . THR A 1 53 ? 5.074 11.300 -2.853 1.00 0.00 53 THR A N 13
ATOM 13862 C CA . THR A 1 53 ? 5.653 12.260 -3.784 1.00 0.00 53 THR A CA 13
ATOM 13863 C C . THR A 1 53 ? 5.828 11.647 -5.168 1.00 0.00 53 THR A C 13
ATOM 13864 O O . THR A 1 53 ? 6.796 11.940 -5.870 1.00 0.00 53 THR A O 13
ATOM 13875 N N . SER A 1 54 ? 4.885 10.794 -5.556 1.00 0.00 54 SER A N 13
ATOM 13876 C CA . SER A 1 54 ? 4.936 10.137 -6.856 1.00 0.00 54 SER A CA 13
ATOM 13877 C C . SER A 1 54 ? 6.295 9.479 -7.079 1.00 0.00 54 SER A C 13
ATOM 13878 O O . SER A 1 54 ? 6.958 9.723 -8.088 1.00 0.00 54 SER A O 13
ATOM 13886 N N . CYS A 1 55 ? 6.703 8.644 -6.130 1.00 0.00 55 CYS A N 13
ATOM 13887 C CA . CYS A 1 55 ? 7.983 7.950 -6.221 1.00 0.00 55 CYS A CA 13
ATOM 13888 C C . CYS A 1 55 ? 7.804 6.552 -6.804 1.00 0.00 55 CYS A C 13
ATOM 13889 O O . CYS A 1 55 ? 8.562 6.130 -7.676 1.00 0.00 55 CYS A O 13
ATOM 13897 N N . GLY A 1 56 ? 6.795 5.837 -6.316 1.00 0.00 56 GLY A N 13
ATOM 13898 C CA . GLY A 1 56 ? 6.535 4.494 -6.799 1.00 0.00 56 GLY A CA 13
ATOM 13899 C C . GLY A 1 56 ? 6.484 3.474 -5.678 1.00 0.00 56 GLY A C 13
ATOM 13900 O O . GLY A 1 56 ? 5.438 2.879 -5.417 1.00 0.00 56 GLY A O 13
ATOM 13904 N N . PHE A 1 57 ? 7.617 3.270 -5.014 1.00 0.00 57 PHE A N 13
ATOM 13905 C CA . PHE A 1 57 ? 7.698 2.313 -3.917 1.00 0.00 57 PHE A CA 13
ATOM 13906 C C . PHE A 1 57 ? 6.551 2.517 -2.932 1.00 0.00 57 PHE A C 13
ATOM 13907 O O . PHE A 1 57 ? 6.435 3.570 -2.306 1.00 0.00 57 PHE A O 13
ATOM 13924 N N . PHE A 1 58 ? 5.705 1.500 -2.800 1.00 0.00 58 PHE A N 13
ATOM 13925 C CA . PHE A 1 58 ? 4.565 1.567 -1.893 1.00 0.00 58 PHE A CA 13
ATOM 13926 C C . PHE A 1 58 ? 4.176 0.174 -1.405 1.00 0.00 58 PHE A C 13
ATOM 13927 O O . PHE A 1 58 ? 4.055 -0.762 -2.196 1.00 0.00 58 PHE A O 13
ATOM 13944 N N . LYS A 1 59 ? 3.982 0.045 -0.097 1.00 0.00 59 LYS A N 13
ATOM 13945 C CA . LYS A 1 59 ? 3.606 -1.232 0.499 1.00 0.00 59 LYS A CA 13
ATOM 13946 C C . LYS A 1 59 ? 2.103 -1.464 0.383 1.00 0.00 59 LYS A C 13
ATOM 13947 O O . LYS A 1 59 ? 1.325 -0.517 0.259 1.00 0.00 59 LYS A O 13
ATOM 13966 N N . CYS A 1 60 ? 1.699 -2.730 0.425 1.00 0.00 60 CYS A N 13
ATOM 13967 C CA . CYS A 1 60 ? 0.290 -3.087 0.326 1.00 0.00 60 CYS A CA 13
ATOM 13968 C C . CYS A 1 60 ? -0.391 -3.000 1.690 1.00 0.00 60 CYS A C 13
ATOM 13969 O O . CYS A 1 60 ? 0.156 -3.413 2.712 1.00 0.00 60 CYS A O 13
ATOM 13976 N N . PRO A 1 61 ? -1.613 -2.448 1.706 1.00 0.00 61 PRO A N 13
ATOM 13977 C CA . PRO A 1 61 ? -2.396 -2.294 2.936 1.00 0.00 61 PRO A CA 13
ATOM 13978 C C . PRO A 1 61 ? -2.884 -3.631 3.484 1.00 0.00 61 PRO A C 13
ATOM 13979 O O . PRO A 1 61 ? -2.701 -3.933 4.664 1.00 0.00 61 PRO A O 13
ATOM 13990 N N . LEU A 1 62 ? -3.505 -4.427 2.622 1.00 0.00 62 LEU A N 13
ATOM 13991 C CA . LEU A 1 62 ? -4.020 -5.733 3.019 1.00 0.00 62 LEU A CA 13
ATOM 13992 C C . LEU A 1 62 ? -2.916 -6.589 3.633 1.00 0.00 62 LEU A C 13
ATOM 13993 O O . LEU A 1 62 ? -3.057 -7.097 4.746 1.00 0.00 62 LEU A O 13
ATOM 14009 N N . CYS A 1 63 ? -1.818 -6.742 2.902 1.00 0.00 63 CYS A N 13
ATOM 14010 C CA . CYS A 1 63 ? -0.689 -7.535 3.374 1.00 0.00 63 CYS A CA 13
ATOM 14011 C C . CYS A 1 63 ? 0.600 -6.719 3.340 1.00 0.00 63 CYS A C 13
ATOM 14012 O O . CYS A 1 63 ? 0.830 -5.938 2.417 1.00 0.00 63 CYS A O 13
ATOM 14019 N N . LYS A 1 64 ? 1.439 -6.906 4.354 1.00 0.00 64 LYS A N 13
ATOM 14020 C CA . LYS A 1 64 ? 2.706 -6.190 4.441 1.00 0.00 64 LYS A CA 13
ATOM 14021 C C . LYS A 1 64 ? 3.825 -6.980 3.770 1.00 0.00 64 LYS A C 13
ATOM 14022 O O . LYS A 1 64 ? 4.588 -7.683 4.433 1.00 0.00 64 LYS A O 13
ATOM 14041 N N . THR A 1 65 ? 3.918 -6.859 2.449 1.00 0.00 65 THR A N 13
ATOM 14042 C CA . THR A 1 65 ? 4.944 -7.561 1.688 1.00 0.00 65 THR A CA 13
ATOM 14043 C C . THR A 1 65 ? 5.868 -6.580 0.976 1.00 0.00 65 THR A C 13
ATOM 14044 O O . THR A 1 65 ? 5.620 -5.374 0.965 1.00 0.00 65 THR A O 13
ATOM 14055 N N . SER A 1 66 ? 6.935 -7.104 0.381 1.00 0.00 66 SER A N 13
ATOM 14056 C CA . SER A 1 66 ? 7.898 -6.274 -0.331 1.00 0.00 66 SER A CA 13
ATOM 14057 C C . SER A 1 66 ? 7.527 -6.153 -1.806 1.00 0.00 66 SER A C 13
ATOM 14058 O O . SER A 1 66 ? 7.330 -7.156 -2.493 1.00 0.00 66 SER A O 13
ATOM 14066 N N . VAL A 1 67 ? 7.432 -4.918 -2.287 1.00 0.00 67 VAL A N 13
ATOM 14067 C CA . VAL A 1 67 ? 7.085 -4.664 -3.680 1.00 0.00 67 VAL A CA 13
ATOM 14068 C C . VAL A 1 67 ? 7.680 -3.347 -4.164 1.00 0.00 67 VAL A C 13
ATOM 14069 O O . VAL A 1 67 ? 7.875 -2.418 -3.381 1.00 0.00 67 VAL A O 13
ATOM 14082 N N . ARG A 1 68 ? 7.966 -3.273 -5.460 1.00 0.00 68 ARG A N 13
ATOM 14083 C CA . ARG A 1 68 ? 8.540 -2.070 -6.049 1.00 0.00 68 ARG A CA 13
ATOM 14084 C C . ARG A 1 68 ? 8.176 -1.960 -7.526 1.00 0.00 68 ARG A C 13
ATOM 14085 O O . ARG A 1 68 ? 8.209 -2.948 -8.260 1.00 0.00 68 ARG A O 13
ATOM 14106 N N . LYS A 1 69 ? 7.827 -0.752 -7.957 1.00 0.00 69 LYS A N 13
ATOM 14107 C CA . LYS A 1 69 ? 7.457 -0.512 -9.347 1.00 0.00 69 LYS A CA 13
ATOM 14108 C C . LYS A 1 69 ? 8.659 -0.033 -10.155 1.00 0.00 69 LYS A C 13
ATOM 14109 O O . LYS A 1 69 ? 9.067 1.123 -10.052 1.00 0.00 69 LYS A O 13
ATOM 14128 N N . ASN A 1 70 ? 9.221 -0.929 -10.959 1.00 0.00 70 ASN A N 13
ATOM 14129 C CA . ASN A 1 70 ? 10.376 -0.597 -11.786 1.00 0.00 70 ASN A CA 13
ATOM 14130 C C . ASN A 1 70 ? 9.936 -0.064 -13.146 1.00 0.00 70 ASN A C 13
ATOM 14131 O O . ASN A 1 70 ? 10.512 -0.411 -14.176 1.00 0.00 70 ASN A O 13
ATOM 14142 N N . ALA A 1 71 ? 8.912 0.783 -13.140 1.00 0.00 71 ALA A N 13
ATOM 14143 C CA . ALA A 1 71 ? 8.396 1.367 -14.372 1.00 0.00 71 ALA A CA 13
ATOM 14144 C C . ALA A 1 71 ? 8.449 2.890 -14.322 1.00 0.00 71 ALA A C 13
ATOM 14145 O O . ALA A 1 71 ? 7.498 3.539 -13.885 1.00 0.00 71 ALA A O 13
ATOM 14152 N N . ILE A 1 72 ? 9.565 3.454 -14.771 1.00 0.00 72 ILE A N 13
ATOM 14153 C CA . ILE A 1 72 ? 9.740 4.901 -14.777 1.00 0.00 72 ILE A CA 13
ATOM 14154 C C . ILE A 1 72 ? 9.597 5.466 -16.186 1.00 0.00 72 ILE A C 13
ATOM 14155 O O . ILE A 1 72 ? 9.999 4.834 -17.163 1.00 0.00 72 ILE A O 13
ATOM 14171 N N . ARG A 1 73 ? 9.023 6.661 -16.283 1.00 0.00 73 ARG A N 13
ATOM 14172 C CA . ARG A 1 73 ? 8.827 7.312 -17.573 1.00 0.00 73 ARG A CA 13
ATOM 14173 C C . ARG A 1 73 ? 8.615 8.813 -17.398 1.00 0.00 73 ARG A C 13
ATOM 14174 O O . ARG A 1 73 ? 8.189 9.270 -16.337 1.00 0.00 73 ARG A O 13
ATOM 14197 N N . GLY A 1 1 ? -7.671 20.216 -7.056 1.00 0.00 1 GLY A N 14
ATOM 14198 C CA . GLY A 1 1 ? -8.711 21.208 -6.857 1.00 0.00 1 GLY A CA 14
ATOM 14199 C C . GLY A 1 1 ? -9.867 20.678 -6.032 1.00 0.00 1 GLY A C 14
ATOM 14200 O O . GLY A 1 1 ? -9.661 20.079 -4.976 1.00 0.00 1 GLY A O 14
ATOM 14204 N N . SER A 1 2 ? -11.086 20.901 -6.512 1.00 0.00 2 SER A N 14
ATOM 14205 C CA . SER A 1 2 ? -12.280 20.447 -5.808 1.00 0.00 2 SER A CA 14
ATOM 14206 C C . SER A 1 2 ? -12.407 18.928 -5.879 1.00 0.00 2 SER A C 14
ATOM 14207 O O . SER A 1 2 ? -12.528 18.354 -6.962 1.00 0.00 2 SER A O 14
ATOM 14215 N N . SER A 1 3 ? -12.378 18.283 -4.718 1.00 0.00 3 SER A N 14
ATOM 14216 C CA . SER A 1 3 ? -12.486 16.831 -4.647 1.00 0.00 3 SER A CA 14
ATOM 14217 C C . SER A 1 3 ? -13.384 16.409 -3.488 1.00 0.00 3 SER A C 14
ATOM 14218 O O . SER A 1 3 ? -13.037 16.589 -2.321 1.00 0.00 3 SER A O 14
ATOM 14226 N N . GLY A 1 4 ? -14.542 15.845 -3.819 1.00 0.00 4 GLY A N 14
ATOM 14227 C CA . GLY A 1 4 ? -15.473 15.406 -2.796 1.00 0.00 4 GLY A CA 14
ATOM 14228 C C . GLY A 1 4 ? -16.863 15.977 -2.993 1.00 0.00 4 GLY A C 14
ATOM 14229 O O . GLY A 1 4 ? -17.025 17.181 -3.191 1.00 0.00 4 GLY A O 14
ATOM 14233 N N . SER A 1 5 ? -17.870 15.110 -2.941 1.00 0.00 5 SER A N 14
ATOM 14234 C CA . SER A 1 5 ? -19.253 15.534 -3.122 1.00 0.00 5 SER A CA 14
ATOM 14235 C C . SER A 1 5 ? -20.155 14.912 -2.060 1.00 0.00 5 SER A C 14
ATOM 14236 O O . SER A 1 5 ? -19.839 13.863 -1.499 1.00 0.00 5 SER A O 14
ATOM 14244 N N . SER A 1 6 ? -21.280 15.567 -1.789 1.00 0.00 6 SER A N 14
ATOM 14245 C CA . SER A 1 6 ? -22.226 15.081 -0.792 1.00 0.00 6 SER A CA 14
ATOM 14246 C C . SER A 1 6 ? -23.515 14.603 -1.454 1.00 0.00 6 SER A C 14
ATOM 14247 O O . SER A 1 6 ? -24.263 15.395 -2.026 1.00 0.00 6 SER A O 14
ATOM 14255 N N . GLY A 1 7 ? -23.767 13.300 -1.373 1.00 0.00 7 GLY A N 14
ATOM 14256 C CA . GLY A 1 7 ? -24.965 12.737 -1.968 1.00 0.00 7 GLY A CA 14
ATOM 14257 C C . GLY A 1 7 ? -25.134 11.265 -1.648 1.00 0.00 7 GLY A C 14
ATOM 14258 O O . GLY A 1 7 ? -24.158 10.565 -1.382 1.00 0.00 7 GLY A O 14
ATOM 14262 N N . MET A 1 8 ? -26.377 10.795 -1.673 1.00 0.00 8 MET A N 14
ATOM 14263 C CA . MET A 1 8 ? -26.671 9.397 -1.383 1.00 0.00 8 MET A CA 14
ATOM 14264 C C . MET A 1 8 ? -27.640 8.820 -2.410 1.00 0.00 8 MET A C 14
ATOM 14265 O O . MET A 1 8 ? -28.804 9.216 -2.470 1.00 0.00 8 MET A O 14
ATOM 14279 N N . ALA A 1 9 ? -27.152 7.883 -3.217 1.00 0.00 9 ALA A N 14
ATOM 14280 C CA . ALA A 1 9 ? -27.976 7.252 -4.240 1.00 0.00 9 ALA A CA 14
ATOM 14281 C C . ALA A 1 9 ? -28.013 5.738 -4.058 1.00 0.00 9 ALA A C 14
ATOM 14282 O O . ALA A 1 9 ? -27.006 5.120 -3.713 1.00 0.00 9 ALA A O 14
ATOM 14289 N N . SER A 1 10 ? -29.181 5.148 -4.292 1.00 0.00 10 SER A N 14
ATOM 14290 C CA . SER A 1 10 ? -29.351 3.706 -4.148 1.00 0.00 10 SER A CA 14
ATOM 14291 C C . SER A 1 10 ? -30.307 3.164 -5.206 1.00 0.00 10 SER A C 14
ATOM 14292 O O . SER A 1 10 ? -30.883 3.922 -5.985 1.00 0.00 10 SER A O 14
ATOM 14300 N N . GLY A 1 11 ? -30.472 1.845 -5.226 1.00 0.00 11 GLY A N 14
ATOM 14301 C CA . GLY A 1 11 ? -31.359 1.223 -6.191 1.00 0.00 11 GLY A CA 14
ATOM 14302 C C . GLY A 1 11 ? -30.842 -0.118 -6.673 1.00 0.00 11 GLY A C 14
ATOM 14303 O O . GLY A 1 11 ? -29.681 -0.459 -6.450 1.00 0.00 11 GLY A O 14
ATOM 14307 N N . GLN A 1 12 ? -31.706 -0.880 -7.336 1.00 0.00 12 GLN A N 14
ATOM 14308 C CA . GLN A 1 12 ? -31.330 -2.193 -7.848 1.00 0.00 12 GLN A CA 14
ATOM 14309 C C . GLN A 1 12 ? -32.091 -2.515 -9.130 1.00 0.00 12 GLN A C 14
ATOM 14310 O O . GLN A 1 12 ? -33.291 -2.259 -9.233 1.00 0.00 12 GLN A O 14
ATOM 14324 N N . PHE A 1 13 ? -31.385 -3.077 -10.106 1.00 0.00 13 PHE A N 14
ATOM 14325 C CA . PHE A 1 13 ? -31.994 -3.433 -11.382 1.00 0.00 13 PHE A CA 14
ATOM 14326 C C . PHE A 1 13 ? -31.782 -4.912 -11.692 1.00 0.00 13 PHE A C 14
ATOM 14327 O O . PHE A 1 13 ? -31.081 -5.616 -10.965 1.00 0.00 13 PHE A O 14
ATOM 14344 N N . VAL A 1 14 ? -32.395 -5.377 -12.776 1.00 0.00 14 VAL A N 14
ATOM 14345 C CA . VAL A 1 14 ? -32.275 -6.772 -13.183 1.00 0.00 14 VAL A CA 14
ATOM 14346 C C . VAL A 1 14 ? -31.159 -6.952 -14.206 1.00 0.00 14 VAL A C 14
ATOM 14347 O O . VAL A 1 14 ? -31.105 -6.245 -15.211 1.00 0.00 14 VAL A O 14
ATOM 14360 N N . ASN A 1 15 ? -30.269 -7.903 -13.941 1.00 0.00 15 ASN A N 14
ATOM 14361 C CA . ASN A 1 15 ? -29.152 -8.176 -14.839 1.00 0.00 15 ASN A CA 14
ATOM 14362 C C . ASN A 1 15 ? -28.416 -9.445 -14.422 1.00 0.00 15 ASN A C 14
ATOM 14363 O O . ASN A 1 15 ? -28.688 -10.015 -13.365 1.00 0.00 15 ASN A O 14
ATOM 14374 N N . LYS A 1 16 ? -27.482 -9.883 -15.259 1.00 0.00 16 LYS A N 14
ATOM 14375 C CA . LYS A 1 16 ? -26.704 -11.084 -14.978 1.00 0.00 16 LYS A CA 14
ATOM 14376 C C . LYS A 1 16 ? -25.968 -10.956 -13.648 1.00 0.00 16 LYS A C 14
ATOM 14377 O O . LYS A 1 16 ? -25.799 -9.855 -13.124 1.00 0.00 16 LYS A O 14
ATOM 14396 N N . LEU A 1 17 ? -25.530 -12.089 -13.108 1.00 0.00 17 LEU A N 14
ATOM 14397 C CA . LEU A 1 17 ? -24.810 -12.103 -11.840 1.00 0.00 17 LEU A CA 14
ATOM 14398 C C . LEU A 1 17 ? -23.824 -10.942 -11.760 1.00 0.00 17 LEU A C 14
ATOM 14399 O O . LEU A 1 17 ? -23.218 -10.561 -12.761 1.00 0.00 17 LEU A O 14
ATOM 14415 N N . GLN A 1 18 ? -23.668 -10.386 -10.563 1.00 0.00 18 GLN A N 14
ATOM 14416 C CA . GLN A 1 18 ? -22.755 -9.270 -10.353 1.00 0.00 18 GLN A CA 14
ATOM 14417 C C . GLN A 1 18 ? -21.650 -9.647 -9.371 1.00 0.00 18 GLN A C 14
ATOM 14418 O O . GLN A 1 18 ? -21.742 -9.357 -8.179 1.00 0.00 18 GLN A O 14
ATOM 14432 N N . GLU A 1 19 ? -20.608 -10.296 -9.881 1.00 0.00 19 GLU A N 14
ATOM 14433 C CA . GLU A 1 19 ? -19.487 -10.714 -9.047 1.00 0.00 19 GLU A CA 14
ATOM 14434 C C . GLU A 1 19 ? -18.267 -9.830 -9.293 1.00 0.00 19 GLU A C 14
ATOM 14435 O O . GLU A 1 19 ? -17.139 -10.317 -9.359 1.00 0.00 19 GLU A O 14
ATOM 14447 N N . GLU A 1 20 ? -18.504 -8.529 -9.427 1.00 0.00 20 GLU A N 14
ATOM 14448 C CA . GLU A 1 20 ? -17.425 -7.578 -9.666 1.00 0.00 20 GLU A CA 14
ATOM 14449 C C . GLU A 1 20 ? -16.545 -7.431 -8.428 1.00 0.00 20 GLU A C 14
ATOM 14450 O O . GLU A 1 20 ? -16.823 -8.015 -7.381 1.00 0.00 20 GLU A O 14
ATOM 14462 N N . VAL A 1 21 ? -15.480 -6.646 -8.557 1.00 0.00 21 VAL A N 14
ATOM 14463 C CA . VAL A 1 21 ? -14.558 -6.421 -7.450 1.00 0.00 21 VAL A CA 14
ATOM 14464 C C . VAL A 1 21 ? -14.495 -4.943 -7.078 1.00 0.00 21 VAL A C 14
ATOM 14465 O O . VAL A 1 21 ? -14.561 -4.072 -7.946 1.00 0.00 21 VAL A O 14
ATOM 14478 N N . ILE A 1 22 ? -14.368 -4.669 -5.785 1.00 0.00 22 ILE A N 14
ATOM 14479 C CA . ILE A 1 22 ? -14.295 -3.297 -5.299 1.00 0.00 22 ILE A CA 14
ATOM 14480 C C . ILE A 1 22 ? -12.999 -3.054 -4.531 1.00 0.00 22 ILE A C 14
ATOM 14481 O O . ILE A 1 22 ? -12.396 -3.986 -3.998 1.00 0.00 22 ILE A O 14
ATOM 14497 N N . CYS A 1 23 ? -12.577 -1.795 -4.478 1.00 0.00 23 CYS A N 14
ATOM 14498 C CA . CYS A 1 23 ? -11.354 -1.427 -3.775 1.00 0.00 23 CYS A CA 14
ATOM 14499 C C . CYS A 1 23 ? -11.572 -1.435 -2.264 1.00 0.00 23 CYS A C 14
ATOM 14500 O O . CYS A 1 23 ? -12.393 -0.691 -1.727 1.00 0.00 23 CYS A O 14
ATOM 14507 N N . PRO A 1 24 ? -10.820 -2.295 -1.563 1.00 0.00 24 PRO A N 14
ATOM 14508 C CA . PRO A 1 24 ? -10.911 -2.421 -0.105 1.00 0.00 24 PRO A CA 14
ATOM 14509 C C . PRO A 1 24 ? -10.359 -1.197 0.618 1.00 0.00 24 PRO A C 14
ATOM 14510 O O . PRO A 1 24 ? -10.309 -1.161 1.848 1.00 0.00 24 PRO A O 14
ATOM 14521 N N . ILE A 1 25 ? -9.947 -0.196 -0.153 1.00 0.00 25 ILE A N 14
ATOM 14522 C CA . ILE A 1 25 ? -9.400 1.030 0.415 1.00 0.00 25 ILE A CA 14
ATOM 14523 C C . ILE A 1 25 ? -10.460 2.125 0.483 1.00 0.00 25 ILE A C 14
ATOM 14524 O O . ILE A 1 25 ? -10.733 2.674 1.550 1.00 0.00 25 ILE A O 14
ATOM 14540 N N . CYS A 1 26 ? -11.055 2.436 -0.664 1.00 0.00 26 CYS A N 14
ATOM 14541 C CA . CYS A 1 26 ? -12.087 3.463 -0.736 1.00 0.00 26 CYS A CA 14
ATOM 14542 C C . CYS A 1 26 ? -13.470 2.836 -0.885 1.00 0.00 26 CYS A C 14
ATOM 14543 O O . CYS A 1 26 ? -14.489 3.504 -0.706 1.00 0.00 26 CYS A O 14
ATOM 14550 N N . LEU A 1 27 ? -13.498 1.549 -1.213 1.00 0.00 27 LEU A N 14
ATOM 14551 C CA . LEU A 1 27 ? -14.756 0.831 -1.386 1.00 0.00 27 LEU A CA 14
ATOM 14552 C C . LEU A 1 27 ? -15.496 1.320 -2.626 1.00 0.00 27 LEU A C 14
ATOM 14553 O O . LEU A 1 27 ? -16.724 1.413 -2.632 1.00 0.00 27 LEU A O 14
ATOM 14569 N N . ASP A 1 28 ? -14.743 1.630 -3.675 1.00 0.00 28 ASP A N 14
ATOM 14570 C CA . ASP A 1 28 ? -15.328 2.106 -4.923 1.00 0.00 28 ASP A CA 14
ATOM 14571 C C . ASP A 1 28 ? -15.110 1.097 -6.046 1.00 0.00 28 ASP A C 14
ATOM 14572 O O . ASP A 1 28 ? -14.053 0.471 -6.135 1.00 0.00 28 ASP A O 14
ATOM 14581 N N . ILE A 1 29 ? -16.117 0.942 -6.899 1.00 0.00 29 ILE A N 14
ATOM 14582 C CA . ILE A 1 29 ? -16.036 0.008 -8.015 1.00 0.00 29 ILE A CA 14
ATOM 14583 C C . ILE A 1 29 ? -14.689 0.113 -8.722 1.00 0.00 29 ILE A C 14
ATOM 14584 O O . ILE A 1 29 ? -14.385 1.125 -9.356 1.00 0.00 29 ILE A O 14
ATOM 14600 N N . LEU A 1 30 ? -13.885 -0.938 -8.611 1.00 0.00 30 LEU A N 14
ATOM 14601 C CA . LEU A 1 30 ? -12.570 -0.966 -9.242 1.00 0.00 30 LEU A CA 14
ATOM 14602 C C . LEU A 1 30 ? -12.693 -0.900 -10.761 1.00 0.00 30 LEU A C 14
ATOM 14603 O O . LEU A 1 30 ? -12.768 -1.929 -11.432 1.00 0.00 30 LEU A O 14
ATOM 14619 N N . GLN A 1 31 ? -12.712 0.316 -11.296 1.00 0.00 31 GLN A N 14
ATOM 14620 C CA . GLN A 1 31 ? -12.824 0.515 -12.736 1.00 0.00 31 GLN A CA 14
ATOM 14621 C C . GLN A 1 31 ? -11.589 -0.015 -13.457 1.00 0.00 31 GLN A C 14
ATOM 14622 O O . GLN A 1 31 ? -11.690 -0.601 -14.535 1.00 0.00 31 GLN A O 14
ATOM 14636 N N . LYS A 1 32 ? -10.423 0.193 -12.855 1.00 0.00 32 LYS A N 14
ATOM 14637 C CA . LYS A 1 32 ? -9.168 -0.264 -13.438 1.00 0.00 32 LYS A CA 14
ATOM 14638 C C . LYS A 1 32 ? -8.290 -0.933 -12.384 1.00 0.00 32 LYS A C 14
ATOM 14639 O O . LYS A 1 32 ? -7.480 -0.289 -11.717 1.00 0.00 32 LYS A O 14
ATOM 14658 N N . PRO A 1 33 ? -8.452 -2.256 -12.231 1.00 0.00 33 PRO A N 14
ATOM 14659 C CA . PRO A 1 33 ? -7.682 -3.040 -11.261 1.00 0.00 33 PRO A CA 14
ATOM 14660 C C . PRO A 1 33 ? -6.214 -3.167 -11.653 1.00 0.00 33 PRO A C 14
ATOM 14661 O O . PRO A 1 33 ? -5.882 -3.254 -12.836 1.00 0.00 33 PRO A O 14
ATOM 14672 N N . VAL A 1 34 ? -5.338 -3.176 -10.654 1.00 0.00 34 VAL A N 14
ATOM 14673 C CA . VAL A 1 34 ? -3.905 -3.294 -10.894 1.00 0.00 34 VAL A CA 14
ATOM 14674 C C . VAL A 1 34 ? -3.294 -4.402 -10.044 1.00 0.00 34 VAL A C 14
ATOM 14675 O O . VAL A 1 34 ? -2.943 -4.188 -8.883 1.00 0.00 34 VAL A O 14
ATOM 14688 N N . THR A 1 35 ? -3.168 -5.589 -10.629 1.00 0.00 35 THR A N 14
ATOM 14689 C CA . THR A 1 35 ? -2.599 -6.732 -9.926 1.00 0.00 35 THR A CA 14
ATOM 14690 C C . THR A 1 35 ? -1.104 -6.547 -9.695 1.00 0.00 35 THR A C 14
ATOM 14691 O O . THR A 1 35 ? -0.315 -6.553 -10.641 1.00 0.00 35 THR A O 14
ATOM 14702 N N . ILE A 1 36 ? -0.720 -6.385 -8.434 1.00 0.00 36 ILE A N 14
ATOM 14703 C CA . ILE A 1 36 ? 0.682 -6.201 -8.080 1.00 0.00 36 ILE A CA 14
ATOM 14704 C C . ILE A 1 36 ? 1.333 -7.528 -7.705 1.00 0.00 36 ILE A C 14
ATOM 14705 O O . ILE A 1 36 ? 0.668 -8.562 -7.645 1.00 0.00 36 ILE A O 14
ATOM 14721 N N . ASP A 1 37 ? 2.637 -7.490 -7.452 1.00 0.00 37 ASP A N 14
ATOM 14722 C CA . ASP A 1 37 ? 3.378 -8.689 -7.080 1.00 0.00 37 ASP A CA 14
ATOM 14723 C C . ASP A 1 37 ? 2.612 -9.500 -6.039 1.00 0.00 37 ASP A C 14
ATOM 14724 O O . ASP A 1 37 ? 2.534 -10.726 -6.126 1.00 0.00 37 ASP A O 14
ATOM 14733 N N . CYS A 1 38 ? 2.049 -8.809 -5.054 1.00 0.00 38 CYS A N 14
ATOM 14734 C CA . CYS A 1 38 ? 1.291 -9.464 -3.995 1.00 0.00 38 CYS A CA 14
ATOM 14735 C C . CYS A 1 38 ? 0.051 -10.152 -4.560 1.00 0.00 38 CYS A C 14
ATOM 14736 O O . CYS A 1 38 ? -0.402 -11.167 -4.034 1.00 0.00 38 CYS A O 14
ATOM 14743 N N . GLY A 1 39 ? -0.492 -9.591 -5.636 1.00 0.00 39 GLY A N 14
ATOM 14744 C CA . GLY A 1 39 ? -1.673 -10.164 -6.255 1.00 0.00 39 GLY A CA 14
ATOM 14745 C C . GLY A 1 39 ? -2.901 -9.292 -6.077 1.00 0.00 39 GLY A C 14
ATOM 14746 O O . GLY A 1 39 ? -3.615 -9.010 -7.040 1.00 0.00 39 GLY A O 14
ATOM 14750 N N . HIS A 1 40 ? -3.148 -8.866 -4.843 1.00 0.00 40 HIS A N 14
ATOM 14751 C CA . HIS A 1 40 ? -4.300 -8.022 -4.542 1.00 0.00 40 HIS A CA 14
ATOM 14752 C C . HIS A 1 40 ? -4.432 -6.898 -5.566 1.00 0.00 40 HIS A C 14
ATOM 14753 O O . HIS A 1 40 ? -3.437 -6.314 -5.992 1.00 0.00 40 HIS A O 14
ATOM 14767 N N . ASN A 1 41 ? -5.667 -6.602 -5.956 1.00 0.00 41 ASN A N 14
ATOM 14768 C CA . ASN A 1 41 ? -5.929 -5.549 -6.930 1.00 0.00 41 ASN A CA 14
ATOM 14769 C C . ASN A 1 41 ? -6.486 -4.303 -6.248 1.00 0.00 41 ASN A C 14
ATOM 14770 O O . ASN A 1 41 ? -7.398 -4.387 -5.426 1.00 0.00 41 ASN A O 14
ATOM 14781 N N . PHE A 1 42 ? -5.929 -3.147 -6.595 1.00 0.00 42 PHE A N 14
ATOM 14782 C CA . PHE A 1 42 ? -6.369 -1.883 -6.017 1.00 0.00 42 PHE A CA 14
ATOM 14783 C C . PHE A 1 42 ? -6.826 -0.916 -7.106 1.00 0.00 42 PHE A C 14
ATOM 14784 O O . PHE A 1 42 ? -6.693 -1.197 -8.297 1.00 0.00 42 PHE A O 14
ATOM 14801 N N . CYS A 1 43 ? -7.367 0.224 -6.688 1.00 0.00 43 CYS A N 14
ATOM 14802 C CA . CYS A 1 43 ? -7.846 1.232 -7.625 1.00 0.00 43 CYS A CA 14
ATOM 14803 C C . CYS A 1 43 ? -6.811 2.338 -7.810 1.00 0.00 43 CYS A C 14
ATOM 14804 O O . CYS A 1 43 ? -6.239 2.837 -6.839 1.00 0.00 43 CYS A O 14
ATOM 14811 N N . LEU A 1 44 ? -6.575 2.717 -9.061 1.00 0.00 44 LEU A N 14
ATOM 14812 C CA . LEU A 1 44 ? -5.609 3.765 -9.373 1.00 0.00 44 LEU A CA 14
ATOM 14813 C C . LEU A 1 44 ? -5.733 4.930 -8.396 1.00 0.00 44 LEU A C 14
ATOM 14814 O O . LEU A 1 44 ? -4.773 5.286 -7.712 1.00 0.00 44 LEU A O 14
ATOM 14830 N N . LYS A 1 45 ? -6.922 5.519 -8.334 1.00 0.00 45 LYS A N 14
ATOM 14831 C CA . LYS A 1 45 ? -7.175 6.641 -7.439 1.00 0.00 45 LYS A CA 14
ATOM 14832 C C . LYS A 1 45 ? -6.500 6.422 -6.088 1.00 0.00 45 LYS A C 14
ATOM 14833 O O . LYS A 1 45 ? -6.074 7.374 -5.434 1.00 0.00 45 LYS A O 14
ATOM 14852 N N . CYS A 1 46 ? -6.406 5.162 -5.677 1.00 0.00 46 CYS A N 14
ATOM 14853 C CA . CYS A 1 46 ? -5.782 4.818 -4.405 1.00 0.00 46 CYS A CA 14
ATOM 14854 C C . CYS A 1 46 ? -4.286 4.575 -4.581 1.00 0.00 46 CYS A C 14
ATOM 14855 O O . CYS A 1 46 ? -3.460 5.359 -4.112 1.00 0.00 46 CYS A O 14
ATOM 14862 N N . ILE A 1 47 ? -3.945 3.485 -5.260 1.00 0.00 47 ILE A N 14
ATOM 14863 C CA . ILE A 1 47 ? -2.549 3.139 -5.499 1.00 0.00 47 ILE A CA 14
ATOM 14864 C C . ILE A 1 47 ? -1.708 4.388 -5.745 1.00 0.00 47 ILE A C 14
ATOM 14865 O O . ILE A 1 47 ? -0.600 4.516 -5.225 1.00 0.00 47 ILE A O 14
ATOM 14881 N N . THR A 1 48 ? -2.244 5.308 -6.541 1.00 0.00 48 THR A N 14
ATOM 14882 C CA . THR A 1 48 ? -1.544 6.547 -6.856 1.00 0.00 48 THR A CA 14
ATOM 14883 C C . THR A 1 48 ? -1.504 7.478 -5.650 1.00 0.00 48 THR A C 14
ATOM 14884 O O . THR A 1 48 ? -0.431 7.879 -5.200 1.00 0.00 48 THR A O 14
ATOM 14895 N N . GLN A 1 49 ? -2.680 7.816 -5.130 1.00 0.00 49 GLN A N 14
ATOM 14896 C CA . GLN A 1 49 ? -2.778 8.700 -3.975 1.00 0.00 49 GLN A CA 14
ATOM 14897 C C . GLN A 1 49 ? -1.788 8.289 -2.889 1.00 0.00 49 GLN A C 14
ATOM 14898 O O . GLN A 1 49 ? -1.039 9.119 -2.373 1.00 0.00 49 GLN A O 14
ATOM 14912 N N . ILE A 1 50 ? -1.792 7.005 -2.549 1.00 0.00 50 ILE A N 14
ATOM 14913 C CA . ILE A 1 50 ? -0.894 6.484 -1.525 1.00 0.00 50 ILE A CA 14
ATOM 14914 C C . ILE A 1 50 ? 0.538 6.950 -1.761 1.00 0.00 50 ILE A C 14
ATOM 14915 O O . ILE A 1 50 ? 1.222 7.384 -0.835 1.00 0.00 50 ILE A O 14
ATOM 14931 N N . GLY A 1 51 ? 0.986 6.859 -3.010 1.00 0.00 51 GLY A N 14
ATOM 14932 C CA . GLY A 1 51 ? 2.334 7.277 -3.347 1.00 0.00 51 GLY A CA 14
ATOM 14933 C C . GLY A 1 51 ? 2.531 8.773 -3.203 1.00 0.00 51 GLY A C 14
ATOM 14934 O O . GLY A 1 51 ? 2.466 9.511 -4.185 1.00 0.00 51 GLY A O 14
ATOM 14938 N N . GLU A 1 52 ? 2.772 9.221 -1.974 1.00 0.00 52 GLU A N 14
ATOM 14939 C CA . GLU A 1 52 ? 2.976 10.640 -1.706 1.00 0.00 52 GLU A CA 14
ATOM 14940 C C . GLU A 1 52 ? 4.314 11.112 -2.266 1.00 0.00 52 GLU A C 14
ATOM 14941 O O . GLU A 1 52 ? 5.345 10.467 -2.073 1.00 0.00 52 GLU A O 14
ATOM 14953 N N . THR A 1 53 ? 4.290 12.244 -2.963 1.00 0.00 53 THR A N 14
ATOM 14954 C CA . THR A 1 53 ? 5.500 12.804 -3.554 1.00 0.00 53 THR A CA 14
ATOM 14955 C C . THR A 1 53 ? 6.497 11.706 -3.908 1.00 0.00 53 THR A C 14
ATOM 14956 O O . THR A 1 53 ? 7.681 11.802 -3.584 1.00 0.00 53 THR A O 14
ATOM 14967 N N . SER A 1 54 ? 6.011 10.664 -4.575 1.00 0.00 54 SER A N 14
ATOM 14968 C CA . SER A 1 54 ? 6.860 9.547 -4.971 1.00 0.00 54 SER A CA 14
ATOM 14969 C C . SER A 1 54 ? 6.198 8.725 -6.073 1.00 0.00 54 SER A C 14
ATOM 14970 O O . SER A 1 54 ? 5.069 9.005 -6.478 1.00 0.00 54 SER A O 14
ATOM 14978 N N . CYS A 1 55 ? 6.908 7.710 -6.553 1.00 0.00 55 CYS A N 14
ATOM 14979 C CA . CYS A 1 55 ? 6.390 6.847 -7.609 1.00 0.00 55 CYS A CA 14
ATOM 14980 C C . CYS A 1 55 ? 7.276 5.619 -7.791 1.00 0.00 55 CYS A C 14
ATOM 14981 O O . CYS A 1 55 ? 8.480 5.737 -8.013 1.00 0.00 55 CYS A O 14
ATOM 14989 N N . GLY A 1 56 ? 6.671 4.439 -7.692 1.00 0.00 56 GLY A N 14
ATOM 14990 C CA . GLY A 1 56 ? 7.421 3.206 -7.846 1.00 0.00 56 GLY A CA 14
ATOM 14991 C C . GLY A 1 56 ? 7.951 2.681 -6.526 1.00 0.00 56 GLY A C 14
ATOM 14992 O O . GLY A 1 56 ? 9.061 2.153 -6.461 1.00 0.00 56 GLY A O 14
ATOM 14996 N N . PHE A 1 57 ? 7.157 2.828 -5.471 1.00 0.00 57 PHE A N 14
ATOM 14997 C CA . PHE A 1 57 ? 7.554 2.367 -4.145 1.00 0.00 57 PHE A CA 14
ATOM 14998 C C . PHE A 1 57 ? 6.418 2.550 -3.143 1.00 0.00 57 PHE A C 14
ATOM 14999 O O . PHE A 1 57 ? 6.132 3.666 -2.709 1.00 0.00 57 PHE A O 14
ATOM 15016 N N . PHE A 1 58 ? 5.774 1.446 -2.780 1.00 0.00 58 PHE A N 14
ATOM 15017 C CA . PHE A 1 58 ? 4.667 1.484 -1.831 1.00 0.00 58 PHE A CA 14
ATOM 15018 C C . PHE A 1 58 ? 4.255 0.073 -1.420 1.00 0.00 58 PHE A C 14
ATOM 15019 O O . PHE A 1 58 ? 4.030 -0.792 -2.267 1.00 0.00 58 PHE A O 14
ATOM 15036 N N . LYS A 1 59 ? 4.158 -0.152 -0.114 1.00 0.00 59 LYS A N 14
ATOM 15037 C CA . LYS A 1 59 ? 3.773 -1.456 0.411 1.00 0.00 59 LYS A CA 14
ATOM 15038 C C . LYS A 1 59 ? 2.257 -1.628 0.383 1.00 0.00 59 LYS A C 14
ATOM 15039 O O . LYS A 1 59 ? 1.511 -0.693 0.674 1.00 0.00 59 LYS A O 14
ATOM 15058 N N . CYS A 1 60 ? 1.809 -2.829 0.032 1.00 0.00 60 CYS A N 14
ATOM 15059 C CA . CYS A 1 60 ? 0.383 -3.124 -0.033 1.00 0.00 60 CYS A CA 14
ATOM 15060 C C . CYS A 1 60 ? -0.268 -2.968 1.338 1.00 0.00 60 CYS A C 14
ATOM 15061 O O . CYS A 1 60 ? 0.272 -3.389 2.361 1.00 0.00 60 CYS A O 14
ATOM 15068 N N . PRO A 1 61 ? -1.457 -2.347 1.361 1.00 0.00 61 PRO A N 14
ATOM 15069 C CA . PRO A 1 61 ? -2.208 -2.121 2.600 1.00 0.00 61 PRO A CA 14
ATOM 15070 C C . PRO A 1 61 ? -2.762 -3.416 3.186 1.00 0.00 61 PRO A C 14
ATOM 15071 O O . PRO A 1 61 ? -2.709 -3.634 4.397 1.00 0.00 61 PRO A O 14
ATOM 15082 N N . LEU A 1 62 ? -3.294 -4.271 2.320 1.00 0.00 62 LEU A N 14
ATOM 15083 C CA . LEU A 1 62 ? -3.858 -5.546 2.752 1.00 0.00 62 LEU A CA 14
ATOM 15084 C C . LEU A 1 62 ? -2.776 -6.453 3.328 1.00 0.00 62 LEU A C 14
ATOM 15085 O O . LEU A 1 62 ? -2.932 -7.013 4.413 1.00 0.00 62 LEU A O 14
ATOM 15101 N N . CYS A 1 63 ? -1.676 -6.593 2.594 1.00 0.00 63 CYS A N 14
ATOM 15102 C CA . CYS A 1 63 ? -0.566 -7.430 3.031 1.00 0.00 63 CYS A CA 14
ATOM 15103 C C . CYS A 1 63 ? 0.733 -6.630 3.080 1.00 0.00 63 CYS A C 14
ATOM 15104 O O . CYS A 1 63 ? 1.163 -6.062 2.076 1.00 0.00 63 CYS A O 14
ATOM 15111 N N . LYS A 1 64 ? 1.353 -6.590 4.254 1.00 0.00 64 LYS A N 14
ATOM 15112 C CA . LYS A 1 64 ? 2.603 -5.862 4.436 1.00 0.00 64 LYS A CA 14
ATOM 15113 C C . LYS A 1 64 ? 3.772 -6.628 3.825 1.00 0.00 64 LYS A C 14
ATOM 15114 O O . LYS A 1 64 ? 4.504 -7.327 4.526 1.00 0.00 64 LYS A O 14
ATOM 15133 N N . THR A 1 65 ? 3.944 -6.491 2.514 1.00 0.00 65 THR A N 14
ATOM 15134 C CA . THR A 1 65 ? 5.024 -7.169 1.809 1.00 0.00 65 THR A CA 14
ATOM 15135 C C . THR A 1 65 ? 5.913 -6.172 1.075 1.00 0.00 65 THR A C 14
ATOM 15136 O O . THR A 1 65 ? 5.442 -5.139 0.599 1.00 0.00 65 THR A O 14
ATOM 15147 N N . SER A 1 66 ? 7.201 -6.489 0.986 1.00 0.00 66 SER A N 14
ATOM 15148 C CA . SER A 1 66 ? 8.157 -5.618 0.312 1.00 0.00 66 SER A CA 14
ATOM 15149 C C . SER A 1 66 ? 8.108 -5.825 -1.199 1.00 0.00 66 SER A C 14
ATOM 15150 O O . SER A 1 66 ? 8.366 -6.921 -1.696 1.00 0.00 66 SER A O 14
ATOM 15158 N N . VAL A 1 67 ? 7.775 -4.762 -1.925 1.00 0.00 67 VAL A N 14
ATOM 15159 C CA . VAL A 1 67 ? 7.693 -4.825 -3.379 1.00 0.00 67 VAL A CA 14
ATOM 15160 C C . VAL A 1 67 ? 8.423 -3.651 -4.022 1.00 0.00 67 VAL A C 14
ATOM 15161 O O . VAL A 1 67 ? 8.487 -2.560 -3.454 1.00 0.00 67 VAL A O 14
ATOM 15174 N N . ARG A 1 68 ? 8.972 -3.881 -5.210 1.00 0.00 68 ARG A N 14
ATOM 15175 C CA . ARG A 1 68 ? 9.699 -2.843 -5.931 1.00 0.00 68 ARG A CA 14
ATOM 15176 C C . ARG A 1 68 ? 9.169 -2.697 -7.354 1.00 0.00 68 ARG A C 14
ATOM 15177 O O . ARG A 1 68 ? 9.319 -3.598 -8.179 1.00 0.00 68 ARG A O 14
ATOM 15198 N N . LYS A 1 69 ? 8.550 -1.556 -7.635 1.00 0.00 69 LYS A N 14
ATOM 15199 C CA . LYS A 1 69 ? 7.998 -1.290 -8.959 1.00 0.00 69 LYS A CA 14
ATOM 15200 C C . LYS A 1 69 ? 9.047 -1.521 -10.042 1.00 0.00 69 LYS A C 14
ATOM 15201 O O . LYS A 1 69 ? 10.058 -0.822 -10.099 1.00 0.00 69 LYS A O 14
ATOM 15220 N N . ASN A 1 70 ? 8.799 -2.506 -10.900 1.00 0.00 70 ASN A N 14
ATOM 15221 C CA . ASN A 1 70 ? 9.722 -2.828 -11.982 1.00 0.00 70 ASN A CA 14
ATOM 15222 C C . ASN A 1 70 ? 9.133 -2.437 -13.334 1.00 0.00 70 ASN A C 14
ATOM 15223 O O . ASN A 1 70 ? 9.684 -1.595 -14.042 1.00 0.00 70 ASN A O 14
ATOM 15234 N N . ALA A 1 71 ? 8.009 -3.054 -13.684 1.00 0.00 71 ALA A N 14
ATOM 15235 C CA . ALA A 1 71 ? 7.344 -2.769 -14.950 1.00 0.00 71 ALA A CA 14
ATOM 15236 C C . ALA A 1 71 ? 5.831 -2.910 -14.818 1.00 0.00 71 ALA A C 14
ATOM 15237 O O . ALA A 1 71 ? 5.321 -3.255 -13.752 1.00 0.00 71 ALA A O 14
ATOM 15244 N N . ILE A 1 72 ? 5.120 -2.640 -15.908 1.00 0.00 72 ILE A N 14
ATOM 15245 C CA . ILE A 1 72 ? 3.666 -2.738 -15.913 1.00 0.00 72 ILE A CA 14
ATOM 15246 C C . ILE A 1 72 ? 3.197 -3.910 -16.769 1.00 0.00 72 ILE A C 14
ATOM 15247 O O . ILE A 1 72 ? 3.311 -3.881 -17.995 1.00 0.00 72 ILE A O 14
ATOM 15263 N N . ARG A 1 73 ? 2.667 -4.938 -16.116 1.00 0.00 73 ARG A N 14
ATOM 15264 C CA . ARG A 1 73 ? 2.179 -6.120 -16.817 1.00 0.00 73 ARG A CA 14
ATOM 15265 C C . ARG A 1 73 ? 0.705 -6.366 -16.507 1.00 0.00 73 ARG A C 14
ATOM 15266 O O . ARG A 1 73 ? 0.301 -6.390 -15.345 1.00 0.00 73 ARG A O 14
ATOM 15289 N N . GLY A 1 1 ? -75.786 -19.693 -29.117 1.00 0.00 1 GLY A N 15
ATOM 15290 C CA . GLY A 1 1 ? -74.652 -20.199 -28.366 1.00 0.00 1 GLY A CA 15
ATOM 15291 C C . GLY A 1 1 ? -73.668 -19.107 -27.997 1.00 0.00 1 GLY A C 15
ATOM 15292 O O . GLY A 1 1 ? -73.743 -17.993 -28.515 1.00 0.00 1 GLY A O 15
ATOM 15296 N N . SER A 1 2 ? -72.743 -19.426 -27.097 1.00 0.00 2 SER A N 15
ATOM 15297 C CA . SER A 1 2 ? -71.743 -18.461 -26.655 1.00 0.00 2 SER A CA 15
ATOM 15298 C C . SER A 1 2 ? -70.705 -19.128 -25.757 1.00 0.00 2 SER A C 15
ATOM 15299 O O . SER A 1 2 ? -71.035 -19.987 -24.939 1.00 0.00 2 SER A O 15
ATOM 15307 N N . SER A 1 3 ? -69.448 -18.726 -25.916 1.00 0.00 3 SER A N 15
ATOM 15308 C CA . SER A 1 3 ? -68.360 -19.287 -25.123 1.00 0.00 3 SER A CA 15
ATOM 15309 C C . SER A 1 3 ? -67.110 -18.419 -25.226 1.00 0.00 3 SER A C 15
ATOM 15310 O O . SER A 1 3 ? -67.067 -17.461 -25.997 1.00 0.00 3 SER A O 15
ATOM 15318 N N . GLY A 1 4 ? -66.092 -18.761 -24.441 1.00 0.00 4 GLY A N 15
ATOM 15319 C CA . GLY A 1 4 ? -64.854 -18.004 -24.458 1.00 0.00 4 GLY A CA 15
ATOM 15320 C C . GLY A 1 4 ? -63.690 -18.784 -23.880 1.00 0.00 4 GLY A C 15
ATOM 15321 O O . GLY A 1 4 ? -63.865 -19.580 -22.958 1.00 0.00 4 GLY A O 15
ATOM 15325 N N . SER A 1 5 ? -62.499 -18.555 -24.423 1.00 0.00 5 SER A N 15
ATOM 15326 C CA . SER A 1 5 ? -61.302 -19.246 -23.959 1.00 0.00 5 SER A CA 15
ATOM 15327 C C . SER A 1 5 ? -60.057 -18.395 -24.193 1.00 0.00 5 SER A C 15
ATOM 15328 O O . SER A 1 5 ? -60.016 -17.575 -25.111 1.00 0.00 5 SER A O 15
ATOM 15336 N N . SER A 1 6 ? -59.045 -18.594 -23.355 1.00 0.00 6 SER A N 15
ATOM 15337 C CA . SER A 1 6 ? -57.800 -17.843 -23.467 1.00 0.00 6 SER A CA 15
ATOM 15338 C C . SER A 1 6 ? -56.633 -18.635 -22.885 1.00 0.00 6 SER A C 15
ATOM 15339 O O . SER A 1 6 ? -56.818 -19.717 -22.329 1.00 0.00 6 SER A O 15
ATOM 15347 N N . GLY A 1 7 ? -55.429 -18.086 -23.017 1.00 0.00 7 GLY A N 15
ATOM 15348 C CA . GLY A 1 7 ? -54.249 -18.754 -22.500 1.00 0.00 7 GLY A CA 15
ATOM 15349 C C . GLY A 1 7 ? -53.022 -17.864 -22.526 1.00 0.00 7 GLY A C 15
ATOM 15350 O O . GLY A 1 7 ? -52.964 -16.898 -23.286 1.00 0.00 7 GLY A O 15
ATOM 15354 N N . MET A 1 8 ? -52.039 -18.190 -21.693 1.00 0.00 8 MET A N 15
ATOM 15355 C CA . MET A 1 8 ? -50.807 -17.413 -21.624 1.00 0.00 8 MET A CA 15
ATOM 15356 C C . MET A 1 8 ? -49.661 -18.259 -21.079 1.00 0.00 8 MET A C 15
ATOM 15357 O O . MET A 1 8 ? -49.784 -18.884 -20.026 1.00 0.00 8 MET A O 15
ATOM 15371 N N . ALA A 1 9 ? -48.546 -18.272 -21.802 1.00 0.00 9 ALA A N 15
ATOM 15372 C CA . ALA A 1 9 ? -47.377 -19.040 -21.389 1.00 0.00 9 ALA A CA 15
ATOM 15373 C C . ALA A 1 9 ? -46.245 -18.120 -20.944 1.00 0.00 9 ALA A C 15
ATOM 15374 O O . ALA A 1 9 ? -45.541 -17.541 -21.772 1.00 0.00 9 ALA A O 15
ATOM 15381 N N . SER A 1 10 ? -46.076 -17.989 -19.632 1.00 0.00 10 SER A N 15
ATOM 15382 C CA . SER A 1 10 ? -45.032 -17.135 -19.077 1.00 0.00 10 SER A CA 15
ATOM 15383 C C . SER A 1 10 ? -44.418 -17.768 -17.832 1.00 0.00 10 SER A C 15
ATOM 15384 O O . SER A 1 10 ? -45.117 -18.373 -17.021 1.00 0.00 10 SER A O 15
ATOM 15392 N N . GLY A 1 11 ? -43.104 -17.623 -17.689 1.00 0.00 11 GLY A N 15
ATOM 15393 C CA . GLY A 1 11 ? -42.416 -18.185 -16.541 1.00 0.00 11 GLY A CA 15
ATOM 15394 C C . GLY A 1 11 ? -40.947 -17.814 -16.507 1.00 0.00 11 GLY A C 15
ATOM 15395 O O . GLY A 1 11 ? -40.102 -18.560 -17.001 1.00 0.00 11 GLY A O 15
ATOM 15399 N N . GLN A 1 12 ? -40.643 -16.659 -15.924 1.00 0.00 12 GLN A N 15
ATOM 15400 C CA . GLN A 1 12 ? -39.265 -16.191 -15.831 1.00 0.00 12 GLN A CA 15
ATOM 15401 C C . GLN A 1 12 ? -38.961 -15.670 -14.430 1.00 0.00 12 GLN A C 15
ATOM 15402 O O . GLN A 1 12 ? -39.381 -14.573 -14.060 1.00 0.00 12 GLN A O 15
ATOM 15416 N N . PHE A 1 13 ? -38.229 -16.463 -13.654 1.00 0.00 13 PHE A N 15
ATOM 15417 C CA . PHE A 1 13 ? -37.870 -16.082 -12.293 1.00 0.00 13 PHE A CA 15
ATOM 15418 C C . PHE A 1 13 ? -36.356 -16.086 -12.109 1.00 0.00 13 PHE A C 15
ATOM 15419 O O . PHE A 1 13 ? -35.774 -17.083 -11.680 1.00 0.00 13 PHE A O 15
ATOM 15436 N N . VAL A 1 14 ? -35.723 -14.964 -12.437 1.00 0.00 14 VAL A N 15
ATOM 15437 C CA . VAL A 1 14 ? -34.276 -14.837 -12.308 1.00 0.00 14 VAL A CA 15
ATOM 15438 C C . VAL A 1 14 ? -33.904 -13.613 -11.479 1.00 0.00 14 VAL A C 15
ATOM 15439 O O . VAL A 1 14 ? -33.698 -12.526 -12.016 1.00 0.00 14 VAL A O 15
ATOM 15452 N N . ASN A 1 15 ? -33.818 -13.798 -10.165 1.00 0.00 15 ASN A N 15
ATOM 15453 C CA . ASN A 1 15 ? -33.470 -12.709 -9.261 1.00 0.00 15 ASN A CA 15
ATOM 15454 C C . ASN A 1 15 ? -32.032 -12.846 -8.772 1.00 0.00 15 ASN A C 15
ATOM 15455 O O . ASN A 1 15 ? -31.773 -13.447 -7.729 1.00 0.00 15 ASN A O 15
ATOM 15466 N N . LYS A 1 16 ? -31.098 -12.283 -9.532 1.00 0.00 16 LYS A N 15
ATOM 15467 C CA . LYS A 1 16 ? -29.685 -12.340 -9.176 1.00 0.00 16 LYS A CA 15
ATOM 15468 C C . LYS A 1 16 ? -29.039 -10.963 -9.296 1.00 0.00 16 LYS A C 15
ATOM 15469 O O . LYS A 1 16 ? -29.666 -10.010 -9.759 1.00 0.00 16 LYS A O 15
ATOM 15488 N N . LEU A 1 17 ? -27.781 -10.867 -8.879 1.00 0.00 17 LEU A N 15
ATOM 15489 C CA . LEU A 1 17 ? -27.049 -9.607 -8.941 1.00 0.00 17 LEU A CA 15
ATOM 15490 C C . LEU A 1 17 ? -25.750 -9.771 -9.724 1.00 0.00 17 LEU A C 15
ATOM 15491 O O . LEU A 1 17 ? -25.382 -10.881 -10.108 1.00 0.00 17 LEU A O 15
ATOM 15507 N N . GLN A 1 18 ? -25.060 -8.658 -9.955 1.00 0.00 18 GLN A N 15
ATOM 15508 C CA . GLN A 1 18 ? -23.801 -8.679 -10.691 1.00 0.00 18 GLN A CA 15
ATOM 15509 C C . GLN A 1 18 ? -22.622 -8.417 -9.760 1.00 0.00 18 GLN A C 15
ATOM 15510 O O . GLN A 1 18 ? -22.166 -7.282 -9.626 1.00 0.00 18 GLN A O 15
ATOM 15524 N N . GLU A 1 19 ? -22.134 -9.474 -9.119 1.00 0.00 19 GLU A N 15
ATOM 15525 C CA . GLU A 1 19 ? -21.008 -9.356 -8.199 1.00 0.00 19 GLU A CA 15
ATOM 15526 C C . GLU A 1 19 ? -19.802 -8.731 -8.893 1.00 0.00 19 GLU A C 15
ATOM 15527 O O . GLU A 1 19 ? -19.219 -9.324 -9.800 1.00 0.00 19 GLU A O 15
ATOM 15539 N N . GLU A 1 20 ? -19.435 -7.529 -8.460 1.00 0.00 20 GLU A N 15
ATOM 15540 C CA . GLU A 1 20 ? -18.299 -6.823 -9.041 1.00 0.00 20 GLU A CA 15
ATOM 15541 C C . GLU A 1 20 ? -17.246 -6.519 -7.978 1.00 0.00 20 GLU A C 15
ATOM 15542 O O . GLU A 1 20 ? -17.561 -6.006 -6.904 1.00 0.00 20 GLU A O 15
ATOM 15554 N N . VAL A 1 21 ? -15.993 -6.839 -8.287 1.00 0.00 21 VAL A N 15
ATOM 15555 C CA . VAL A 1 21 ? -14.893 -6.601 -7.360 1.00 0.00 21 VAL A CA 15
ATOM 15556 C C . VAL A 1 21 ? -14.826 -5.133 -6.953 1.00 0.00 21 VAL A C 15
ATOM 15557 O O . VAL A 1 21 ? -14.893 -4.240 -7.798 1.00 0.00 21 VAL A O 15
ATOM 15570 N N . ILE A 1 22 ? -14.693 -4.891 -5.653 1.00 0.00 22 ILE A N 15
ATOM 15571 C CA . ILE A 1 22 ? -14.615 -3.531 -5.134 1.00 0.00 22 ILE A CA 15
ATOM 15572 C C . ILE A 1 22 ? -13.237 -3.246 -4.545 1.00 0.00 22 ILE A C 15
ATOM 15573 O O . ILE A 1 22 ? -12.526 -4.161 -4.130 1.00 0.00 22 ILE A O 15
ATOM 15589 N N . CYS A 1 23 ? -12.868 -1.970 -4.509 1.00 0.00 23 CYS A N 15
ATOM 15590 C CA . CYS A 1 23 ? -11.577 -1.562 -3.969 1.00 0.00 23 CYS A CA 15
ATOM 15591 C C . CYS A 1 23 ? -11.584 -1.615 -2.443 1.00 0.00 23 CYS A C 15
ATOM 15592 O O . CYS A 1 23 ? -12.368 -0.938 -1.778 1.00 0.00 23 CYS A O 15
ATOM 15599 N N . PRO A 1 24 ? -10.690 -2.438 -1.876 1.00 0.00 24 PRO A N 15
ATOM 15600 C CA . PRO A 1 24 ? -10.572 -2.598 -0.423 1.00 0.00 24 PRO A CA 15
ATOM 15601 C C . PRO A 1 24 ? -10.004 -1.355 0.253 1.00 0.00 24 PRO A C 15
ATOM 15602 O O . PRO A 1 24 ? -9.758 -1.351 1.460 1.00 0.00 24 PRO A O 15
ATOM 15613 N N . ILE A 1 25 ? -9.799 -0.302 -0.531 1.00 0.00 25 ILE A N 15
ATOM 15614 C CA . ILE A 1 25 ? -9.261 0.947 -0.006 1.00 0.00 25 ILE A CA 15
ATOM 15615 C C . ILE A 1 25 ? -10.318 2.047 -0.014 1.00 0.00 25 ILE A C 15
ATOM 15616 O O . ILE A 1 25 ? -10.513 2.742 0.983 1.00 0.00 25 ILE A O 15
ATOM 15632 N N . CYS A 1 26 ? -10.998 2.197 -1.146 1.00 0.00 26 CYS A N 15
ATOM 15633 C CA . CYS A 1 26 ? -12.037 3.211 -1.285 1.00 0.00 26 CYS A CA 15
ATOM 15634 C C . CYS A 1 26 ? -13.411 2.565 -1.438 1.00 0.00 26 CYS A C 15
ATOM 15635 O O . CYS A 1 26 ? -14.394 3.237 -1.752 1.00 0.00 26 CYS A O 15
ATOM 15642 N N . LEU A 1 27 ? -13.471 1.257 -1.214 1.00 0.00 27 LEU A N 15
ATOM 15643 C CA . LEU A 1 27 ? -14.724 0.518 -1.326 1.00 0.00 27 LEU A CA 15
ATOM 15644 C C . LEU A 1 27 ? -15.527 0.989 -2.535 1.00 0.00 27 LEU A C 15
ATOM 15645 O O . LEU A 1 27 ? -16.757 1.021 -2.502 1.00 0.00 27 LEU A O 15
ATOM 15661 N N . ASP A 1 28 ? -14.822 1.350 -3.602 1.00 0.00 28 ASP A N 15
ATOM 15662 C CA . ASP A 1 28 ? -15.469 1.815 -4.823 1.00 0.00 28 ASP A CA 15
ATOM 15663 C C . ASP A 1 28 ? -15.287 0.806 -5.953 1.00 0.00 28 ASP A C 15
ATOM 15664 O O . ASP A 1 28 ? -14.243 0.162 -6.061 1.00 0.00 28 ASP A O 15
ATOM 15673 N N . ILE A 1 29 ? -16.310 0.672 -6.790 1.00 0.00 29 ILE A N 15
ATOM 15674 C CA . ILE A 1 29 ? -16.263 -0.259 -7.911 1.00 0.00 29 ILE A CA 15
ATOM 15675 C C . ILE A 1 29 ? -14.941 -0.148 -8.662 1.00 0.00 29 ILE A C 15
ATOM 15676 O O . ILE A 1 29 ? -14.748 0.761 -9.471 1.00 0.00 29 ILE A O 15
ATOM 15692 N N . LEU A 1 30 ? -14.032 -1.078 -8.391 1.00 0.00 30 LEU A N 15
ATOM 15693 C CA . LEU A 1 30 ? -12.728 -1.087 -9.044 1.00 0.00 30 LEU A CA 15
ATOM 15694 C C . LEU A 1 30 ? -12.876 -1.026 -10.560 1.00 0.00 30 LEU A C 15
ATOM 15695 O O . LEU A 1 30 ? -13.240 -2.014 -11.198 1.00 0.00 30 LEU A O 15
ATOM 15711 N N . GLN A 1 31 ? -12.591 0.140 -11.131 1.00 0.00 31 GLN A N 15
ATOM 15712 C CA . GLN A 1 31 ? -12.692 0.329 -12.573 1.00 0.00 31 GLN A CA 15
ATOM 15713 C C . GLN A 1 31 ? -11.447 -0.195 -13.280 1.00 0.00 31 GLN A C 15
ATOM 15714 O O . GLN A 1 31 ? -11.528 -0.745 -14.378 1.00 0.00 31 GLN A O 15
ATOM 15728 N N . LYS A 1 32 ? -10.294 -0.022 -12.642 1.00 0.00 32 LYS A N 15
ATOM 15729 C CA . LYS A 1 32 ? -9.030 -0.478 -13.207 1.00 0.00 32 LYS A CA 15
ATOM 15730 C C . LYS A 1 32 ? -8.241 -1.294 -12.188 1.00 0.00 32 LYS A C 15
ATOM 15731 O O . LYS A 1 32 ? -7.365 -0.782 -11.491 1.00 0.00 32 LYS A O 15
ATOM 15750 N N . PRO A 1 33 ? -8.555 -2.595 -12.100 1.00 0.00 33 PRO A N 15
ATOM 15751 C CA . PRO A 1 33 ? -7.886 -3.510 -11.170 1.00 0.00 33 PRO A CA 15
ATOM 15752 C C . PRO A 1 33 ? -6.440 -3.786 -11.569 1.00 0.00 33 PRO A C 15
ATOM 15753 O O . PRO A 1 33 ? -6.177 -4.379 -12.615 1.00 0.00 33 PRO A O 15
ATOM 15764 N N . VAL A 1 34 ? -5.506 -3.352 -10.729 1.00 0.00 34 VAL A N 15
ATOM 15765 C CA . VAL A 1 34 ? -4.086 -3.554 -10.994 1.00 0.00 34 VAL A CA 15
ATOM 15766 C C . VAL A 1 34 ? -3.495 -4.597 -10.052 1.00 0.00 34 VAL A C 15
ATOM 15767 O O . VAL A 1 34 ? -3.327 -4.349 -8.858 1.00 0.00 34 VAL A O 15
ATOM 15780 N N . THR A 1 35 ? -3.179 -5.768 -10.598 1.00 0.00 35 THR A N 15
ATOM 15781 C CA . THR A 1 35 ? -2.607 -6.850 -9.807 1.00 0.00 35 THR A CA 15
ATOM 15782 C C . THR A 1 35 ? -1.098 -6.687 -9.663 1.00 0.00 35 THR A C 15
ATOM 15783 O O . THR A 1 35 ? -0.361 -6.748 -10.648 1.00 0.00 35 THR A O 15
ATOM 15794 N N . ILE A 1 36 ? -0.644 -6.481 -8.432 1.00 0.00 36 ILE A N 15
ATOM 15795 C CA . ILE A 1 36 ? 0.778 -6.312 -8.160 1.00 0.00 36 ILE A CA 15
ATOM 15796 C C . ILE A 1 36 ? 1.417 -7.630 -7.736 1.00 0.00 36 ILE A C 15
ATOM 15797 O O . ILE A 1 36 ? 0.767 -8.675 -7.734 1.00 0.00 36 ILE A O 15
ATOM 15813 N N . ASP A 1 37 ? 2.694 -7.572 -7.376 1.00 0.00 37 ASP A N 15
ATOM 15814 C CA . ASP A 1 37 ? 3.422 -8.760 -6.946 1.00 0.00 37 ASP A CA 15
ATOM 15815 C C . ASP A 1 37 ? 2.659 -9.499 -5.851 1.00 0.00 37 ASP A C 15
ATOM 15816 O O . ASP A 1 37 ? 2.536 -10.724 -5.883 1.00 0.00 37 ASP A O 15
ATOM 15825 N N . CYS A 1 38 ? 2.150 -8.746 -4.882 1.00 0.00 38 CYS A N 15
ATOM 15826 C CA . CYS A 1 38 ? 1.400 -9.328 -3.775 1.00 0.00 38 CYS A CA 15
ATOM 15827 C C . CYS A 1 38 ? 0.155 -10.050 -4.282 1.00 0.00 38 CYS A C 15
ATOM 15828 O O . CYS A 1 38 ? -0.309 -11.012 -3.672 1.00 0.00 38 CYS A O 15
ATOM 15835 N N . GLY A 1 39 ? -0.382 -9.577 -5.403 1.00 0.00 39 GLY A N 15
ATOM 15836 C CA . GLY A 1 39 ? -1.568 -10.189 -5.973 1.00 0.00 39 GLY A CA 15
ATOM 15837 C C . GLY A 1 39 ? -2.799 -9.318 -5.821 1.00 0.00 39 GLY A C 15
ATOM 15838 O O . GLY A 1 39 ? -3.538 -9.101 -6.782 1.00 0.00 39 GLY A O 15
ATOM 15842 N N . HIS A 1 40 ? -3.023 -8.817 -4.610 1.00 0.00 40 HIS A N 15
ATOM 15843 C CA . HIS A 1 40 ? -4.175 -7.966 -4.335 1.00 0.00 40 HIS A CA 15
ATOM 15844 C C . HIS A 1 40 ? -4.395 -6.967 -5.468 1.00 0.00 40 HIS A C 15
ATOM 15845 O O . HIS A 1 40 ? -3.440 -6.460 -6.054 1.00 0.00 40 HIS A O 15
ATOM 15859 N N . ASN A 1 41 ? -5.659 -6.691 -5.769 1.00 0.00 41 ASN A N 15
ATOM 15860 C CA . ASN A 1 41 ? -6.004 -5.755 -6.833 1.00 0.00 41 ASN A CA 15
ATOM 15861 C C . ASN A 1 41 ? -6.489 -4.429 -6.254 1.00 0.00 41 ASN A C 15
ATOM 15862 O O . ASN A 1 41 ? -7.330 -4.402 -5.355 1.00 0.00 41 ASN A O 15
ATOM 15873 N N . PHE A 1 42 ? -5.953 -3.331 -6.775 1.00 0.00 42 PHE A N 15
ATOM 15874 C CA . PHE A 1 42 ? -6.331 -2.001 -6.310 1.00 0.00 42 PHE A CA 15
ATOM 15875 C C . PHE A 1 42 ? -6.780 -1.124 -7.476 1.00 0.00 42 PHE A C 15
ATOM 15876 O O . PHE A 1 42 ? -6.645 -1.502 -8.640 1.00 0.00 42 PHE A O 15
ATOM 15893 N N . CYS A 1 43 ? -7.314 0.049 -7.154 1.00 0.00 43 CYS A N 15
ATOM 15894 C CA . CYS A 1 43 ? -7.785 0.980 -8.172 1.00 0.00 43 CYS A CA 15
ATOM 15895 C C . CYS A 1 43 ? -6.779 2.109 -8.384 1.00 0.00 43 CYS A C 15
ATOM 15896 O O . CYS A 1 43 ? -6.250 2.671 -7.424 1.00 0.00 43 CYS A O 15
ATOM 15903 N N . LEU A 1 44 ? -6.521 2.434 -9.645 1.00 0.00 44 LEU A N 15
ATOM 15904 C CA . LEU A 1 44 ? -5.579 3.496 -9.984 1.00 0.00 44 LEU A CA 15
ATOM 15905 C C . LEU A 1 44 ? -5.678 4.649 -8.990 1.00 0.00 44 LEU A C 15
ATOM 15906 O O . LEU A 1 44 ? -4.736 4.925 -8.247 1.00 0.00 44 LEU A O 15
ATOM 15922 N N . LYS A 1 45 ? -6.825 5.319 -8.982 1.00 0.00 45 LYS A N 15
ATOM 15923 C CA . LYS A 1 45 ? -7.050 6.440 -8.077 1.00 0.00 45 LYS A CA 15
ATOM 15924 C C . LYS A 1 45 ? -6.377 6.197 -6.730 1.00 0.00 45 LYS A C 15
ATOM 15925 O O . LYS A 1 45 ? -5.847 7.121 -6.114 1.00 0.00 45 LYS A O 15
ATOM 15944 N N . CYS A 1 46 ? -6.400 4.947 -6.280 1.00 0.00 46 CYS A N 15
ATOM 15945 C CA . CYS A 1 46 ? -5.791 4.581 -5.007 1.00 0.00 46 CYS A CA 15
ATOM 15946 C C . CYS A 1 46 ? -4.285 4.385 -5.161 1.00 0.00 46 CYS A C 15
ATOM 15947 O O . CYS A 1 46 ? -3.491 5.190 -4.674 1.00 0.00 46 CYS A O 15
ATOM 15954 N N . ILE A 1 47 ? -3.901 3.310 -5.840 1.00 0.00 47 ILE A N 15
ATOM 15955 C CA . ILE A 1 47 ? -2.492 3.009 -6.059 1.00 0.00 47 ILE A CA 15
ATOM 15956 C C . ILE A 1 47 ? -1.689 4.282 -6.301 1.00 0.00 47 ILE A C 15
ATOM 15957 O O . ILE A 1 47 ? -0.528 4.383 -5.903 1.00 0.00 47 ILE A O 15
ATOM 15973 N N . THR A 1 48 ? -2.315 5.255 -6.956 1.00 0.00 48 THR A N 15
ATOM 15974 C CA . THR A 1 48 ? -1.660 6.523 -7.251 1.00 0.00 48 THR A CA 15
ATOM 15975 C C . THR A 1 48 ? -1.679 7.447 -6.038 1.00 0.00 48 THR A C 15
ATOM 15976 O O . THR A 1 48 ? -0.702 8.142 -5.761 1.00 0.00 48 THR A O 15
ATOM 15987 N N . GLN A 1 49 ? -2.797 7.449 -5.319 1.00 0.00 49 GLN A N 15
ATOM 15988 C CA . GLN A 1 49 ? -2.942 8.288 -4.135 1.00 0.00 49 GLN A CA 15
ATOM 15989 C C . GLN A 1 49 ? -1.868 7.962 -3.103 1.00 0.00 49 GLN A C 15
ATOM 15990 O O . GLN A 1 49 ? -1.263 8.862 -2.517 1.00 0.00 49 GLN A O 15
ATOM 16004 N N . ILE A 1 50 ? -1.636 6.673 -2.883 1.00 0.00 50 ILE A N 15
ATOM 16005 C CA . ILE A 1 50 ? -0.635 6.230 -1.922 1.00 0.00 50 ILE A CA 15
ATOM 16006 C C . ILE A 1 50 ? 0.723 6.860 -2.212 1.00 0.00 50 ILE A C 15
ATOM 16007 O O . ILE A 1 50 ? 1.351 7.441 -1.327 1.00 0.00 50 ILE A O 15
ATOM 16023 N N . GLY A 1 51 ? 1.170 6.744 -3.459 1.00 0.00 51 GLY A N 15
ATOM 16024 C CA . GLY A 1 51 ? 2.450 7.309 -3.844 1.00 0.00 51 GLY A CA 15
ATOM 16025 C C . GLY A 1 51 ? 2.378 8.807 -4.067 1.00 0.00 51 GLY A C 15
ATOM 16026 O O . GLY A 1 51 ? 2.527 9.280 -5.193 1.00 0.00 51 GLY A O 15
ATOM 16030 N N . GLU A 1 52 ? 2.149 9.553 -2.991 1.00 0.00 52 GLU A N 15
ATOM 16031 C CA . GLU A 1 52 ? 2.056 11.006 -3.076 1.00 0.00 52 GLU A CA 15
ATOM 16032 C C . GLU A 1 52 ? 3.408 11.655 -2.794 1.00 0.00 52 GLU A C 15
ATOM 16033 O O . GLU A 1 52 ? 3.794 12.623 -3.451 1.00 0.00 52 GLU A O 15
ATOM 16045 N N . THR A 1 53 ? 4.124 11.116 -1.813 1.00 0.00 53 THR A N 15
ATOM 16046 C CA . THR A 1 53 ? 5.431 11.642 -1.442 1.00 0.00 53 THR A CA 15
ATOM 16047 C C . THR A 1 53 ? 6.492 10.548 -1.468 1.00 0.00 53 THR A C 15
ATOM 16048 O O . THR A 1 53 ? 7.471 10.601 -0.724 1.00 0.00 53 THR A O 15
ATOM 16059 N N . SER A 1 54 ? 6.291 9.556 -2.330 1.00 0.00 54 SER A N 15
ATOM 16060 C CA . SER A 1 54 ? 7.230 8.446 -2.450 1.00 0.00 54 SER A CA 15
ATOM 16061 C C . SER A 1 54 ? 7.866 8.421 -3.837 1.00 0.00 54 SER A C 15
ATOM 16062 O O . SER A 1 54 ? 7.248 8.824 -4.823 1.00 0.00 54 SER A O 15
ATOM 16070 N N . CYS A 1 55 ? 9.105 7.946 -3.903 1.00 0.00 55 CYS A N 15
ATOM 16071 C CA . CYS A 1 55 ? 9.827 7.869 -5.169 1.00 0.00 55 CYS A CA 15
ATOM 16072 C C . CYS A 1 55 ? 9.485 6.581 -5.912 1.00 0.00 55 CYS A C 15
ATOM 16073 O O . CYS A 1 55 ? 10.373 5.858 -6.362 1.00 0.00 55 CYS A O 15
ATOM 16081 N N . GLY A 1 56 ? 8.192 6.300 -6.035 1.00 0.00 56 GLY A N 15
ATOM 16082 C CA . GLY A 1 56 ? 7.755 5.099 -6.722 1.00 0.00 56 GLY A CA 15
ATOM 16083 C C . GLY A 1 56 ? 7.557 3.930 -5.777 1.00 0.00 56 GLY A C 15
ATOM 16084 O O . GLY A 1 56 ? 6.444 3.425 -5.629 1.00 0.00 56 GLY A O 15
ATOM 16088 N N . PHE A 1 57 ? 8.638 3.498 -5.138 1.00 0.00 57 PHE A N 15
ATOM 16089 C CA . PHE A 1 57 ? 8.578 2.379 -4.204 1.00 0.00 57 PHE A CA 15
ATOM 16090 C C . PHE A 1 57 ? 7.422 2.551 -3.223 1.00 0.00 57 PHE A C 15
ATOM 16091 O O . PHE A 1 57 ? 7.403 3.490 -2.427 1.00 0.00 57 PHE A O 15
ATOM 16108 N N . PHE A 1 58 ? 6.459 1.638 -3.287 1.00 0.00 58 PHE A N 15
ATOM 16109 C CA . PHE A 1 58 ? 5.298 1.688 -2.406 1.00 0.00 58 PHE A CA 15
ATOM 16110 C C . PHE A 1 58 ? 4.905 0.288 -1.944 1.00 0.00 58 PHE A C 15
ATOM 16111 O O . PHE A 1 58 ? 4.884 -0.656 -2.733 1.00 0.00 58 PHE A O 15
ATOM 16128 N N . LYS A 1 59 ? 4.594 0.161 -0.658 1.00 0.00 59 LYS A N 15
ATOM 16129 C CA . LYS A 1 59 ? 4.200 -1.122 -0.088 1.00 0.00 59 LYS A CA 15
ATOM 16130 C C . LYS A 1 59 ? 2.682 -1.272 -0.082 1.00 0.00 59 LYS A C 15
ATOM 16131 O O . LYS A 1 59 ? 1.957 -0.337 0.260 1.00 0.00 59 LYS A O 15
ATOM 16150 N N . CYS A 1 60 ? 2.207 -2.454 -0.459 1.00 0.00 60 CYS A N 15
ATOM 16151 C CA . CYS A 1 60 ? 0.776 -2.727 -0.496 1.00 0.00 60 CYS A CA 15
ATOM 16152 C C . CYS A 1 60 ? 0.121 -2.379 0.838 1.00 0.00 60 CYS A C 15
ATOM 16153 O O . CYS A 1 60 ? 0.649 -2.672 1.911 1.00 0.00 60 CYS A O 15
ATOM 16160 N N . PRO A 1 61 ? -1.056 -1.740 0.770 1.00 0.00 61 PRO A N 15
ATOM 16161 C CA . PRO A 1 61 ? -1.808 -1.339 1.963 1.00 0.00 61 PRO A CA 15
ATOM 16162 C C . PRO A 1 61 ? -2.389 -2.535 2.710 1.00 0.00 61 PRO A C 15
ATOM 16163 O O . PRO A 1 61 ? -2.306 -2.613 3.937 1.00 0.00 61 PRO A O 15
ATOM 16174 N N . LEU A 1 62 ? -2.977 -3.464 1.965 1.00 0.00 62 LEU A N 15
ATOM 16175 C CA . LEU A 1 62 ? -3.572 -4.657 2.558 1.00 0.00 62 LEU A CA 15
ATOM 16176 C C . LEU A 1 62 ? -2.513 -5.503 3.257 1.00 0.00 62 LEU A C 15
ATOM 16177 O O . LEU A 1 62 ? -2.620 -5.790 4.450 1.00 0.00 62 LEU A O 15
ATOM 16193 N N . CYS A 1 63 ? -1.489 -5.899 2.508 1.00 0.00 63 CYS A N 15
ATOM 16194 C CA . CYS A 1 63 ? -0.409 -6.710 3.055 1.00 0.00 63 CYS A CA 15
ATOM 16195 C C . CYS A 1 63 ? 0.921 -5.966 2.984 1.00 0.00 63 CYS A C 15
ATOM 16196 O O . CYS A 1 63 ? 1.378 -5.591 1.904 1.00 0.00 63 CYS A O 15
ATOM 16203 N N . LYS A 1 64 ? 1.538 -5.755 4.141 1.00 0.00 64 LYS A N 15
ATOM 16204 C CA . LYS A 1 64 ? 2.816 -5.057 4.212 1.00 0.00 64 LYS A CA 15
ATOM 16205 C C . LYS A 1 64 ? 3.955 -5.960 3.748 1.00 0.00 64 LYS A C 15
ATOM 16206 O O . LYS A 1 64 ? 4.678 -6.534 4.562 1.00 0.00 64 LYS A O 15
ATOM 16225 N N . THR A 1 65 ? 4.111 -6.079 2.433 1.00 0.00 65 THR A N 15
ATOM 16226 C CA . THR A 1 65 ? 5.162 -6.911 1.860 1.00 0.00 65 THR A CA 15
ATOM 16227 C C . THR A 1 65 ? 6.156 -6.071 1.066 1.00 0.00 65 THR A C 15
ATOM 16228 O O . THR A 1 65 ? 5.820 -4.994 0.574 1.00 0.00 65 THR A O 15
ATOM 16239 N N . SER A 1 66 ? 7.381 -6.572 0.943 1.00 0.00 66 SER A N 15
ATOM 16240 C CA . SER A 1 66 ? 8.426 -5.865 0.210 1.00 0.00 66 SER A CA 15
ATOM 16241 C C . SER A 1 66 ? 8.340 -6.166 -1.283 1.00 0.00 66 SER A C 15
ATOM 16242 O O . SER A 1 66 ? 8.987 -7.088 -1.781 1.00 0.00 66 SER A O 15
ATOM 16250 N N . VAL A 1 67 ? 7.535 -5.382 -1.994 1.00 0.00 67 VAL A N 15
ATOM 16251 C CA . VAL A 1 67 ? 7.364 -5.562 -3.430 1.00 0.00 67 VAL A CA 15
ATOM 16252 C C . VAL A 1 67 ? 7.871 -4.348 -4.201 1.00 0.00 67 VAL A C 15
ATOM 16253 O O . VAL A 1 67 ? 8.076 -3.278 -3.628 1.00 0.00 67 VAL A O 15
ATOM 16266 N N . ARG A 1 68 ? 8.071 -4.522 -5.503 1.00 0.00 68 ARG A N 15
ATOM 16267 C CA . ARG A 1 68 ? 8.555 -3.441 -6.353 1.00 0.00 68 ARG A CA 15
ATOM 16268 C C . ARG A 1 68 ? 7.483 -3.014 -7.352 1.00 0.00 68 ARG A C 15
ATOM 16269 O O . ARG A 1 68 ? 6.529 -3.749 -7.608 1.00 0.00 68 ARG A O 15
ATOM 16290 N N . LYS A 1 69 ? 7.647 -1.821 -7.914 1.00 0.00 69 LYS A N 15
ATOM 16291 C CA . LYS A 1 69 ? 6.696 -1.296 -8.886 1.00 0.00 69 LYS A CA 15
ATOM 16292 C C . LYS A 1 69 ? 6.977 -1.852 -10.278 1.00 0.00 69 LYS A C 15
ATOM 16293 O O . LYS A 1 69 ? 8.090 -2.287 -10.570 1.00 0.00 69 LYS A O 15
ATOM 16312 N N . ASN A 1 70 ? 5.960 -1.833 -11.134 1.00 0.00 70 ASN A N 15
ATOM 16313 C CA . ASN A 1 70 ? 6.099 -2.335 -12.496 1.00 0.00 70 ASN A CA 15
ATOM 16314 C C . ASN A 1 70 ? 6.966 -1.401 -13.335 1.00 0.00 70 ASN A C 15
ATOM 16315 O O . ASN A 1 70 ? 8.027 -1.791 -13.819 1.00 0.00 70 ASN A O 15
ATOM 16326 N N . ALA A 1 71 ? 6.506 -0.165 -13.501 1.00 0.00 71 ALA A N 15
ATOM 16327 C CA . ALA A 1 71 ? 7.240 0.825 -14.278 1.00 0.00 71 ALA A CA 15
ATOM 16328 C C . ALA A 1 71 ? 7.597 2.038 -13.425 1.00 0.00 71 ALA A C 15
ATOM 16329 O O . ALA A 1 71 ? 6.803 2.479 -12.593 1.00 0.00 71 ALA A O 15
ATOM 16336 N N . ILE A 1 72 ? 8.796 2.571 -13.635 1.00 0.00 72 ILE A N 15
ATOM 16337 C CA . ILE A 1 72 ? 9.256 3.733 -12.885 1.00 0.00 72 ILE A CA 15
ATOM 16338 C C . ILE A 1 72 ? 8.707 5.025 -13.480 1.00 0.00 72 ILE A C 15
ATOM 16339 O O . ILE A 1 72 ? 8.143 5.026 -14.575 1.00 0.00 72 ILE A O 15
ATOM 16355 N N . ARG A 1 73 ? 8.877 6.124 -12.753 1.00 0.00 73 ARG A N 15
ATOM 16356 C CA . ARG A 1 73 ? 8.399 7.424 -13.210 1.00 0.00 73 ARG A CA 15
ATOM 16357 C C . ARG A 1 73 ? 9.548 8.424 -13.302 1.00 0.00 73 ARG A C 15
ATOM 16358 O O . ARG A 1 73 ? 10.181 8.752 -12.298 1.00 0.00 73 ARG A O 15
ATOM 16381 N N . GLY A 1 1 ? -8.978 -11.045 16.164 1.00 0.00 1 GLY A N 16
ATOM 16382 C CA . GLY A 1 1 ? -9.468 -10.727 14.835 1.00 0.00 1 GLY A CA 16
ATOM 16383 C C . GLY A 1 1 ? -9.039 -9.348 14.374 1.00 0.00 1 GLY A C 16
ATOM 16384 O O . GLY A 1 1 ? -8.142 -8.741 14.959 1.00 0.00 1 GLY A O 16
ATOM 16388 N N . SER A 1 2 ? -9.679 -8.853 13.320 1.00 0.00 2 SER A N 16
ATOM 16389 C CA . SER A 1 2 ? -9.355 -7.539 12.776 1.00 0.00 2 SER A CA 16
ATOM 16390 C C . SER A 1 2 ? -10.463 -7.046 11.851 1.00 0.00 2 SER A C 16
ATOM 16391 O O . SER A 1 2 ? -10.994 -7.804 11.040 1.00 0.00 2 SER A O 16
ATOM 16399 N N . SER A 1 3 ? -10.807 -5.768 11.979 1.00 0.00 3 SER A N 16
ATOM 16400 C CA . SER A 1 3 ? -11.854 -5.172 11.158 1.00 0.00 3 SER A CA 16
ATOM 16401 C C . SER A 1 3 ? -11.884 -3.657 11.331 1.00 0.00 3 SER A C 16
ATOM 16402 O O . SER A 1 3 ? -11.161 -3.101 12.156 1.00 0.00 3 SER A O 16
ATOM 16410 N N . GLY A 1 4 ? -12.728 -2.994 10.544 1.00 0.00 4 GLY A N 16
ATOM 16411 C CA . GLY A 1 4 ? -12.837 -1.549 10.625 1.00 0.00 4 GLY A CA 16
ATOM 16412 C C . GLY A 1 4 ? -14.106 -1.027 9.981 1.00 0.00 4 GLY A C 16
ATOM 16413 O O . GLY A 1 4 ? -14.057 -0.359 8.949 1.00 0.00 4 GLY A O 16
ATOM 16417 N N . SER A 1 5 ? -15.247 -1.334 10.591 1.00 0.00 5 SER A N 16
ATOM 16418 C CA . SER A 1 5 ? -16.535 -0.896 10.068 1.00 0.00 5 SER A CA 16
ATOM 16419 C C . SER A 1 5 ? -16.935 0.449 10.666 1.00 0.00 5 SER A C 16
ATOM 16420 O O . SER A 1 5 ? -16.390 0.875 11.684 1.00 0.00 5 SER A O 16
ATOM 16428 N N . SER A 1 6 ? -17.892 1.114 10.026 1.00 0.00 6 SER A N 16
ATOM 16429 C CA . SER A 1 6 ? -18.364 2.413 10.492 1.00 0.00 6 SER A CA 16
ATOM 16430 C C . SER A 1 6 ? -19.588 2.862 9.699 1.00 0.00 6 SER A C 16
ATOM 16431 O O . SER A 1 6 ? -19.552 2.943 8.472 1.00 0.00 6 SER A O 16
ATOM 16439 N N . GLY A 1 7 ? -20.672 3.153 10.412 1.00 0.00 7 GLY A N 16
ATOM 16440 C CA . GLY A 1 7 ? -21.893 3.590 9.760 1.00 0.00 7 GLY A CA 16
ATOM 16441 C C . GLY A 1 7 ? -22.467 2.534 8.836 1.00 0.00 7 GLY A C 16
ATOM 16442 O O . GLY A 1 7 ? -21.730 1.722 8.278 1.00 0.00 7 GLY A O 16
ATOM 16446 N N . MET A 1 8 ? -23.786 2.544 8.676 1.00 0.00 8 MET A N 16
ATOM 16447 C CA . MET A 1 8 ? -24.458 1.580 7.813 1.00 0.00 8 MET A CA 16
ATOM 16448 C C . MET A 1 8 ? -24.752 2.186 6.445 1.00 0.00 8 MET A C 16
ATOM 16449 O O . MET A 1 8 ? -25.116 3.357 6.340 1.00 0.00 8 MET A O 16
ATOM 16463 N N . ALA A 1 9 ? -24.592 1.382 5.399 1.00 0.00 9 ALA A N 16
ATOM 16464 C CA . ALA A 1 9 ? -24.842 1.840 4.038 1.00 0.00 9 ALA A CA 16
ATOM 16465 C C . ALA A 1 9 ? -25.203 0.673 3.124 1.00 0.00 9 ALA A C 16
ATOM 16466 O O . ALA A 1 9 ? -24.455 -0.299 3.019 1.00 0.00 9 ALA A O 16
ATOM 16473 N N . SER A 1 10 ? -26.352 0.777 2.465 1.00 0.00 10 SER A N 16
ATOM 16474 C CA . SER A 1 10 ? -26.814 -0.272 1.563 1.00 0.00 10 SER A CA 16
ATOM 16475 C C . SER A 1 10 ? -27.895 0.255 0.625 1.00 0.00 10 SER A C 16
ATOM 16476 O O . SER A 1 10 ? -28.701 1.104 1.003 1.00 0.00 10 SER A O 16
ATOM 16484 N N . GLY A 1 11 ? -27.905 -0.255 -0.603 1.00 0.00 11 GLY A N 16
ATOM 16485 C CA . GLY A 1 11 ? -28.891 0.176 -1.577 1.00 0.00 11 GLY A CA 16
ATOM 16486 C C . GLY A 1 11 ? -28.564 -0.298 -2.980 1.00 0.00 11 GLY A C 16
ATOM 16487 O O . GLY A 1 11 ? -27.718 0.286 -3.657 1.00 0.00 11 GLY A O 16
ATOM 16491 N N . GLN A 1 12 ? -29.235 -1.359 -3.416 1.00 0.00 12 GLN A N 16
ATOM 16492 C CA . GLN A 1 12 ? -29.010 -1.911 -4.746 1.00 0.00 12 GLN A CA 16
ATOM 16493 C C . GLN A 1 12 ? -30.198 -2.755 -5.194 1.00 0.00 12 GLN A C 16
ATOM 16494 O O . GLN A 1 12 ? -31.066 -3.100 -4.391 1.00 0.00 12 GLN A O 16
ATOM 16508 N N . PHE A 1 13 ? -30.232 -3.084 -6.481 1.00 0.00 13 PHE A N 16
ATOM 16509 C CA . PHE A 1 13 ? -31.316 -3.887 -7.036 1.00 0.00 13 PHE A CA 16
ATOM 16510 C C . PHE A 1 13 ? -31.669 -5.043 -6.105 1.00 0.00 13 PHE A C 16
ATOM 16511 O O . PHE A 1 13 ? -30.885 -5.414 -5.232 1.00 0.00 13 PHE A O 16
ATOM 16528 N N . VAL A 1 14 ? -32.857 -5.608 -6.296 1.00 0.00 14 VAL A N 16
ATOM 16529 C CA . VAL A 1 14 ? -33.316 -6.721 -5.475 1.00 0.00 14 VAL A CA 16
ATOM 16530 C C . VAL A 1 14 ? -33.037 -8.057 -6.154 1.00 0.00 14 VAL A C 16
ATOM 16531 O O . VAL A 1 14 ? -33.890 -8.597 -6.858 1.00 0.00 14 VAL A O 16
ATOM 16544 N N . ASN A 1 15 ? -31.837 -8.586 -5.938 1.00 0.00 15 ASN A N 16
ATOM 16545 C CA . ASN A 1 15 ? -31.446 -9.860 -6.530 1.00 0.00 15 ASN A CA 16
ATOM 16546 C C . ASN A 1 15 ? -30.300 -10.494 -5.747 1.00 0.00 15 ASN A C 16
ATOM 16547 O O . ASN A 1 15 ? -29.877 -9.975 -4.714 1.00 0.00 15 ASN A O 16
ATOM 16558 N N . LYS A 1 16 ? -29.800 -11.619 -6.248 1.00 0.00 16 LYS A N 16
ATOM 16559 C CA . LYS A 1 16 ? -28.702 -12.324 -5.598 1.00 0.00 16 LYS A CA 16
ATOM 16560 C C . LYS A 1 16 ? -27.485 -12.398 -6.515 1.00 0.00 16 LYS A C 16
ATOM 16561 O O . LYS A 1 16 ? -26.815 -13.429 -6.592 1.00 0.00 16 LYS A O 16
ATOM 16580 N N . LEU A 1 17 ? -27.204 -11.300 -7.208 1.00 0.00 17 LEU A N 16
ATOM 16581 C CA . LEU A 1 17 ? -26.067 -11.241 -8.119 1.00 0.00 17 LEU A CA 16
ATOM 16582 C C . LEU A 1 17 ? -25.021 -10.248 -7.620 1.00 0.00 17 LEU A C 16
ATOM 16583 O O . LEU A 1 17 ? -24.820 -9.192 -8.219 1.00 0.00 17 LEU A O 16
ATOM 16599 N N . GLN A 1 18 ? -24.358 -10.596 -6.522 1.00 0.00 18 GLN A N 16
ATOM 16600 C CA . GLN A 1 18 ? -23.332 -9.736 -5.945 1.00 0.00 18 GLN A CA 16
ATOM 16601 C C . GLN A 1 18 ? -21.938 -10.280 -6.236 1.00 0.00 18 GLN A C 16
ATOM 16602 O O . GLN A 1 18 ? -21.183 -10.602 -5.319 1.00 0.00 18 GLN A O 16
ATOM 16616 N N . GLU A 1 19 ? -21.603 -10.381 -7.519 1.00 0.00 19 GLU A N 16
ATOM 16617 C CA . GLU A 1 19 ? -20.299 -10.888 -7.930 1.00 0.00 19 GLU A CA 16
ATOM 16618 C C . GLU A 1 19 ? -19.460 -9.782 -8.562 1.00 0.00 19 GLU A C 16
ATOM 16619 O O . GLU A 1 19 ? -18.658 -10.034 -9.460 1.00 0.00 19 GLU A O 16
ATOM 16631 N N . GLU A 1 20 ? -19.652 -8.556 -8.085 1.00 0.00 20 GLU A N 16
ATOM 16632 C CA . GLU A 1 20 ? -18.913 -7.411 -8.604 1.00 0.00 20 GLU A CA 16
ATOM 16633 C C . GLU A 1 20 ? -17.567 -7.267 -7.900 1.00 0.00 20 GLU A C 16
ATOM 16634 O O . GLU A 1 20 ? -17.228 -8.054 -7.017 1.00 0.00 20 GLU A O 16
ATOM 16646 N N . VAL A 1 21 ? -16.802 -6.255 -8.299 1.00 0.00 21 VAL A N 16
ATOM 16647 C CA . VAL A 1 21 ? -15.493 -6.007 -7.707 1.00 0.00 21 VAL A CA 16
ATOM 16648 C C . VAL A 1 21 ? -15.380 -4.572 -7.207 1.00 0.00 21 VAL A C 16
ATOM 16649 O O . VAL A 1 21 ? -15.651 -3.623 -7.944 1.00 0.00 21 VAL A O 16
ATOM 16662 N N . ILE A 1 22 ? -14.977 -4.420 -5.950 1.00 0.00 22 ILE A N 16
ATOM 16663 C CA . ILE A 1 22 ? -14.826 -3.099 -5.351 1.00 0.00 22 ILE A CA 16
ATOM 16664 C C . ILE A 1 22 ? -13.456 -2.945 -4.698 1.00 0.00 22 ILE A C 16
ATOM 16665 O O . ILE A 1 22 ? -12.828 -3.929 -4.307 1.00 0.00 22 ILE A O 16
ATOM 16681 N N . CYS A 1 23 ? -12.999 -1.703 -4.580 1.00 0.00 23 CYS A N 16
ATOM 16682 C CA . CYS A 1 23 ? -11.705 -1.418 -3.973 1.00 0.00 23 CYS A CA 16
ATOM 16683 C C . CYS A 1 23 ? -11.779 -1.537 -2.454 1.00 0.00 23 CYS A C 16
ATOM 16684 O O . CYS A 1 23 ? -12.534 -0.830 -1.786 1.00 0.00 23 CYS A O 16
ATOM 16691 N N . PRO A 1 24 ? -10.976 -2.454 -1.893 1.00 0.00 24 PRO A N 16
ATOM 16692 C CA . PRO A 1 24 ? -10.931 -2.688 -0.446 1.00 0.00 24 PRO A CA 16
ATOM 16693 C C . PRO A 1 24 ? -10.295 -1.526 0.309 1.00 0.00 24 PRO A C 16
ATOM 16694 O O . PRO A 1 24 ? -10.119 -1.587 1.526 1.00 0.00 24 PRO A O 16
ATOM 16705 N N . ILE A 1 25 ? -9.953 -0.469 -0.420 1.00 0.00 25 ILE A N 16
ATOM 16706 C CA . ILE A 1 25 ? -9.338 0.707 0.183 1.00 0.00 25 ILE A CA 16
ATOM 16707 C C . ILE A 1 25 ? -10.348 1.839 0.333 1.00 0.00 25 ILE A C 16
ATOM 16708 O O . ILE A 1 25 ? -10.540 2.375 1.426 1.00 0.00 25 ILE A O 16
ATOM 16724 N N . CYS A 1 26 ? -10.994 2.199 -0.771 1.00 0.00 26 CYS A N 16
ATOM 16725 C CA . CYS A 1 26 ? -11.986 3.267 -0.764 1.00 0.00 26 CYS A CA 16
ATOM 16726 C C . CYS A 1 26 ? -13.401 2.696 -0.813 1.00 0.00 26 CYS A C 16
ATOM 16727 O O . CYS A 1 26 ? -14.376 3.398 -0.540 1.00 0.00 26 CYS A O 16
ATOM 16734 N N . LEU A 1 27 ? -13.505 1.418 -1.162 1.00 0.00 27 LEU A N 16
ATOM 16735 C CA . LEU A 1 27 ? -14.799 0.751 -1.246 1.00 0.00 27 LEU A CA 16
ATOM 16736 C C . LEU A 1 27 ? -15.596 1.258 -2.444 1.00 0.00 27 LEU A C 16
ATOM 16737 O O . LEU A 1 27 ? -16.817 1.400 -2.376 1.00 0.00 27 LEU A O 16
ATOM 16753 N N . ASP A 1 28 ? -14.897 1.528 -3.541 1.00 0.00 28 ASP A N 16
ATOM 16754 C CA . ASP A 1 28 ? -15.539 2.016 -4.756 1.00 0.00 28 ASP A CA 16
ATOM 16755 C C . ASP A 1 28 ? -15.368 1.020 -5.899 1.00 0.00 28 ASP A C 16
ATOM 16756 O O . ASP A 1 28 ? -14.312 0.405 -6.046 1.00 0.00 28 ASP A O 16
ATOM 16765 N N . ILE A 1 29 ? -16.414 0.866 -6.703 1.00 0.00 29 ILE A N 16
ATOM 16766 C CA . ILE A 1 29 ? -16.380 -0.056 -7.832 1.00 0.00 29 ILE A CA 16
ATOM 16767 C C . ILE A 1 29 ? -15.067 0.063 -8.599 1.00 0.00 29 ILE A C 16
ATOM 16768 O O . ILE A 1 29 ? -14.847 1.030 -9.329 1.00 0.00 29 ILE A O 16
ATOM 16784 N N . LEU A 1 30 ? -14.198 -0.928 -8.430 1.00 0.00 30 LEU A N 16
ATOM 16785 C CA . LEU A 1 30 ? -12.906 -0.937 -9.107 1.00 0.00 30 LEU A CA 16
ATOM 16786 C C . LEU A 1 30 ? -13.086 -0.919 -10.622 1.00 0.00 30 LEU A C 16
ATOM 16787 O O . LEU A 1 30 ? -13.373 -1.948 -11.234 1.00 0.00 30 LEU A O 16
ATOM 16803 N N . GLN A 1 31 ? -12.913 0.255 -11.220 1.00 0.00 31 GLN A N 16
ATOM 16804 C CA . GLN A 1 31 ? -13.054 0.405 -12.663 1.00 0.00 31 GLN A CA 16
ATOM 16805 C C . GLN A 1 31 ? -11.822 -0.125 -13.389 1.00 0.00 31 GLN A C 16
ATOM 16806 O O . GLN A 1 31 ? -11.929 -0.726 -14.459 1.00 0.00 31 GLN A O 16
ATOM 16820 N N . LYS A 1 32 ? -10.652 0.100 -12.801 1.00 0.00 32 LYS A N 16
ATOM 16821 C CA . LYS A 1 32 ? -9.399 -0.355 -13.390 1.00 0.00 32 LYS A CA 16
ATOM 16822 C C . LYS A 1 32 ? -8.544 -1.080 -12.356 1.00 0.00 32 LYS A C 16
ATOM 16823 O O . LYS A 1 32 ? -7.717 -0.482 -11.668 1.00 0.00 32 LYS A O 16
ATOM 16842 N N . PRO A 1 33 ? -8.745 -2.402 -12.243 1.00 0.00 33 PRO A N 16
ATOM 16843 C CA . PRO A 1 33 ? -8.000 -3.238 -11.297 1.00 0.00 33 PRO A CA 16
ATOM 16844 C C . PRO A 1 33 ? -6.535 -3.395 -11.691 1.00 0.00 33 PRO A C 16
ATOM 16845 O O . PRO A 1 33 ? -6.216 -3.617 -12.859 1.00 0.00 33 PRO A O 16
ATOM 16856 N N . VAL A 1 34 ? -5.647 -3.280 -10.708 1.00 0.00 34 VAL A N 16
ATOM 16857 C CA . VAL A 1 34 ? -4.216 -3.411 -10.953 1.00 0.00 34 VAL A CA 16
ATOM 16858 C C . VAL A 1 34 ? -3.586 -4.423 -10.001 1.00 0.00 34 VAL A C 16
ATOM 16859 O O . VAL A 1 34 ? -3.260 -4.098 -8.859 1.00 0.00 34 VAL A O 16
ATOM 16872 N N . THR A 1 35 ? -3.418 -5.652 -10.479 1.00 0.00 35 THR A N 16
ATOM 16873 C CA . THR A 1 35 ? -2.829 -6.712 -9.672 1.00 0.00 35 THR A CA 16
ATOM 16874 C C . THR A 1 35 ? -1.317 -6.545 -9.564 1.00 0.00 35 THR A C 16
ATOM 16875 O O . THR A 1 35 ? -0.609 -6.557 -10.571 1.00 0.00 35 THR A O 16
ATOM 16886 N N . ILE A 1 36 ? -0.830 -6.390 -8.337 1.00 0.00 36 ILE A N 16
ATOM 16887 C CA . ILE A 1 36 ? 0.598 -6.223 -8.099 1.00 0.00 36 ILE A CA 16
ATOM 16888 C C . ILE A 1 36 ? 1.256 -7.552 -7.745 1.00 0.00 36 ILE A C 16
ATOM 16889 O O . ILE A 1 36 ? 0.598 -8.592 -7.708 1.00 0.00 36 ILE A O 16
ATOM 16905 N N . ASP A 1 37 ? 2.558 -7.511 -7.483 1.00 0.00 37 ASP A N 16
ATOM 16906 C CA . ASP A 1 37 ? 3.305 -8.712 -7.129 1.00 0.00 37 ASP A CA 16
ATOM 16907 C C . ASP A 1 37 ? 2.658 -9.426 -5.947 1.00 0.00 37 ASP A C 16
ATOM 16908 O O . ASP A 1 37 ? 2.534 -10.651 -5.939 1.00 0.00 37 ASP A O 16
ATOM 16917 N N . CYS A 1 38 ? 2.248 -8.652 -4.947 1.00 0.00 38 CYS A N 16
ATOM 16918 C CA . CYS A 1 38 ? 1.614 -9.209 -3.758 1.00 0.00 38 CYS A CA 16
ATOM 16919 C C . CYS A 1 38 ? 0.462 -10.134 -4.138 1.00 0.00 38 CYS A C 16
ATOM 16920 O O . CYS A 1 38 ? 0.320 -11.225 -3.588 1.00 0.00 38 CYS A O 16
ATOM 16927 N N . GLY A 1 39 ? -0.360 -9.688 -5.084 1.00 0.00 39 GLY A N 16
ATOM 16928 C CA . GLY A 1 39 ? -1.489 -10.487 -5.522 1.00 0.00 39 GLY A CA 16
ATOM 16929 C C . GLY A 1 39 ? -2.815 -9.929 -5.044 1.00 0.00 39 GLY A C 16
ATOM 16930 O O . GLY A 1 39 ? -3.668 -10.670 -4.553 1.00 0.00 39 GLY A O 16
ATOM 16934 N N . HIS A 1 40 ? -2.989 -8.619 -5.184 1.00 0.00 40 HIS A N 16
ATOM 16935 C CA . HIS A 1 40 ? -4.220 -7.962 -4.760 1.00 0.00 40 HIS A CA 16
ATOM 16936 C C . HIS A 1 40 ? -4.682 -6.948 -5.803 1.00 0.00 40 HIS A C 16
ATOM 16937 O O . HIS A 1 40 ? -3.881 -6.444 -6.590 1.00 0.00 40 HIS A O 16
ATOM 16951 N N . ASN A 1 41 ? -5.978 -6.656 -5.804 1.00 0.00 41 ASN A N 16
ATOM 16952 C CA . ASN A 1 41 ? -6.546 -5.704 -6.752 1.00 0.00 41 ASN A CA 16
ATOM 16953 C C . ASN A 1 41 ? -6.829 -4.366 -6.075 1.00 0.00 41 ASN A C 16
ATOM 16954 O O . ASN A 1 41 ? -7.446 -4.315 -5.011 1.00 0.00 41 ASN A O 16
ATOM 16965 N N . PHE A 1 42 ? -6.375 -3.285 -6.701 1.00 0.00 42 PHE A N 16
ATOM 16966 C CA . PHE A 1 42 ? -6.579 -1.947 -6.160 1.00 0.00 42 PHE A CA 16
ATOM 16967 C C . PHE A 1 42 ? -6.974 -0.968 -7.263 1.00 0.00 42 PHE A C 16
ATOM 16968 O O . PHE A 1 42 ? -6.743 -1.222 -8.445 1.00 0.00 42 PHE A O 16
ATOM 16985 N N . CYS A 1 43 ? -7.571 0.151 -6.867 1.00 0.00 43 CYS A N 16
ATOM 16986 C CA . CYS A 1 43 ? -8.000 1.168 -7.819 1.00 0.00 43 CYS A CA 16
ATOM 16987 C C . CYS A 1 43 ? -6.916 2.225 -8.010 1.00 0.00 43 CYS A C 16
ATOM 16988 O O . CYS A 1 43 ? -6.270 2.648 -7.050 1.00 0.00 43 CYS A O 16
ATOM 16995 N N . LEU A 1 44 ? -6.724 2.650 -9.254 1.00 0.00 44 LEU A N 16
ATOM 16996 C CA . LEU A 1 44 ? -5.719 3.659 -9.571 1.00 0.00 44 LEU A CA 16
ATOM 16997 C C . LEU A 1 44 ? -5.793 4.827 -8.594 1.00 0.00 44 LEU A C 16
ATOM 16998 O O . LEU A 1 44 ? -4.796 5.195 -7.972 1.00 0.00 44 LEU A O 16
ATOM 17014 N N . LYS A 1 45 ? -6.982 5.406 -8.460 1.00 0.00 45 LYS A N 16
ATOM 17015 C CA . LYS A 1 45 ? -7.189 6.530 -7.555 1.00 0.00 45 LYS A CA 16
ATOM 17016 C C . LYS A 1 45 ? -6.528 6.271 -6.205 1.00 0.00 45 LYS A C 16
ATOM 17017 O O . LYS A 1 45 ? -6.130 7.205 -5.508 1.00 0.00 45 LYS A O 16
ATOM 17036 N N . CYS A 1 46 ? -6.415 4.998 -5.842 1.00 0.00 46 CYS A N 16
ATOM 17037 C CA . CYS A 1 46 ? -5.801 4.615 -4.576 1.00 0.00 46 CYS A CA 16
ATOM 17038 C C . CYS A 1 46 ? -4.300 4.398 -4.742 1.00 0.00 46 CYS A C 16
ATOM 17039 O O . CYS A 1 46 ? -3.490 5.128 -4.169 1.00 0.00 46 CYS A O 16
ATOM 17046 N N . ILE A 1 47 ? -3.937 3.392 -5.530 1.00 0.00 47 ILE A N 16
ATOM 17047 C CA . ILE A 1 47 ? -2.534 3.080 -5.772 1.00 0.00 47 ILE A CA 16
ATOM 17048 C C . ILE A 1 47 ? -1.740 4.340 -6.100 1.00 0.00 47 ILE A C 16
ATOM 17049 O O . ILE A 1 47 ? -0.538 4.416 -5.840 1.00 0.00 47 ILE A O 16
ATOM 17065 N N . THR A 1 48 ? -2.419 5.329 -6.672 1.00 0.00 48 THR A N 16
ATOM 17066 C CA . THR A 1 48 ? -1.778 6.587 -7.035 1.00 0.00 48 THR A CA 16
ATOM 17067 C C . THR A 1 48 ? -1.420 7.399 -5.796 1.00 0.00 48 THR A C 16
ATOM 17068 O O . THR A 1 48 ? -0.385 8.064 -5.758 1.00 0.00 48 THR A O 16
ATOM 17079 N N . GLN A 1 49 ? -2.282 7.340 -4.786 1.00 0.00 49 GLN A N 16
ATOM 17080 C CA . GLN A 1 49 ? -2.055 8.071 -3.545 1.00 0.00 49 GLN A CA 16
ATOM 17081 C C . GLN A 1 49 ? -0.979 7.394 -2.703 1.00 0.00 49 GLN A C 16
ATOM 17082 O O . GLN A 1 49 ? 0.002 8.025 -2.307 1.00 0.00 49 GLN A O 16
ATOM 17096 N N . ILE A 1 50 ? -1.169 6.107 -2.433 1.00 0.00 50 ILE A N 16
ATOM 17097 C CA . ILE A 1 50 ? -0.214 5.345 -1.639 1.00 0.00 50 ILE A CA 16
ATOM 17098 C C . ILE A 1 50 ? 1.221 5.718 -1.996 1.00 0.00 50 ILE A C 16
ATOM 17099 O O . ILE A 1 50 ? 2.003 6.118 -1.134 1.00 0.00 50 ILE A O 16
ATOM 17115 N N . GLY A 1 51 ? 1.560 5.586 -3.275 1.00 0.00 51 GLY A N 16
ATOM 17116 C CA . GLY A 1 51 ? 2.900 5.915 -3.725 1.00 0.00 51 GLY A CA 16
ATOM 17117 C C . GLY A 1 51 ? 2.898 6.880 -4.894 1.00 0.00 51 GLY A C 16
ATOM 17118 O O . GLY A 1 51 ? 2.940 6.462 -6.051 1.00 0.00 51 GLY A O 16
ATOM 17122 N N . GLU A 1 52 ? 2.848 8.174 -4.592 1.00 0.00 52 GLU A N 16
ATOM 17123 C CA . GLU A 1 52 ? 2.838 9.199 -5.629 1.00 0.00 52 GLU A CA 16
ATOM 17124 C C . GLU A 1 52 ? 4.179 9.251 -6.356 1.00 0.00 52 GLU A C 16
ATOM 17125 O O . GLU A 1 52 ? 5.158 8.643 -5.922 1.00 0.00 52 GLU A O 16
ATOM 17137 N N . THR A 1 53 ? 4.215 9.981 -7.466 1.00 0.00 53 THR A N 16
ATOM 17138 C CA . THR A 1 53 ? 5.434 10.111 -8.255 1.00 0.00 53 THR A CA 16
ATOM 17139 C C . THR A 1 53 ? 6.623 10.476 -7.374 1.00 0.00 53 THR A C 16
ATOM 17140 O O . THR A 1 53 ? 7.775 10.252 -7.746 1.00 0.00 53 THR A O 16
ATOM 17151 N N . SER A 1 54 ? 6.337 11.039 -6.205 1.00 0.00 54 SER A N 16
ATOM 17152 C CA . SER A 1 54 ? 7.384 11.438 -5.271 1.00 0.00 54 SER A CA 16
ATOM 17153 C C . SER A 1 54 ? 8.007 10.217 -4.601 1.00 0.00 54 SER A C 16
ATOM 17154 O O . SER A 1 54 ? 9.227 10.131 -4.455 1.00 0.00 54 SER A O 16
ATOM 17162 N N . CYS A 1 55 ? 7.161 9.277 -4.194 1.00 0.00 55 CYS A N 16
ATOM 17163 C CA . CYS A 1 55 ? 7.628 8.061 -3.537 1.00 0.00 55 CYS A CA 16
ATOM 17164 C C . CYS A 1 55 ? 7.668 6.895 -4.519 1.00 0.00 55 CYS A C 16
ATOM 17165 O O . CYS A 1 55 ? 6.834 6.798 -5.418 1.00 0.00 55 CYS A O 16
ATOM 17173 N N . GLY A 1 56 ? 8.645 6.011 -4.340 1.00 0.00 56 GLY A N 16
ATOM 17174 C CA . GLY A 1 56 ? 8.777 4.863 -5.219 1.00 0.00 56 GLY A CA 16
ATOM 17175 C C . GLY A 1 56 ? 8.326 3.574 -4.561 1.00 0.00 56 GLY A C 16
ATOM 17176 O O . GLY A 1 56 ? 7.198 3.125 -4.768 1.00 0.00 56 GLY A O 16
ATOM 17180 N N . PHE A 1 57 ? 9.208 2.977 -3.767 1.00 0.00 57 PHE A N 16
ATOM 17181 C CA . PHE A 1 57 ? 8.895 1.730 -3.078 1.00 0.00 57 PHE A CA 16
ATOM 17182 C C . PHE A 1 57 ? 7.670 1.895 -2.184 1.00 0.00 57 PHE A C 16
ATOM 17183 O O . PHE A 1 57 ? 7.646 2.748 -1.296 1.00 0.00 57 PHE A O 16
ATOM 17200 N N . PHE A 1 58 ? 6.654 1.073 -2.425 1.00 0.00 58 PHE A N 16
ATOM 17201 C CA . PHE A 1 58 ? 5.424 1.129 -1.643 1.00 0.00 58 PHE A CA 16
ATOM 17202 C C . PHE A 1 58 ? 4.999 -0.268 -1.198 1.00 0.00 58 PHE A C 16
ATOM 17203 O O . PHE A 1 58 ? 5.137 -1.238 -1.943 1.00 0.00 58 PHE A O 16
ATOM 17220 N N . LYS A 1 59 ? 4.481 -0.362 0.022 1.00 0.00 59 LYS A N 16
ATOM 17221 C CA . LYS A 1 59 ? 4.034 -1.638 0.568 1.00 0.00 59 LYS A CA 16
ATOM 17222 C C . LYS A 1 59 ? 2.518 -1.771 0.470 1.00 0.00 59 LYS A C 16
ATOM 17223 O O . LYS A 1 59 ? 1.781 -0.844 0.807 1.00 0.00 59 LYS A O 16
ATOM 17242 N N . CYS A 1 60 ? 2.059 -2.929 0.008 1.00 0.00 60 CYS A N 16
ATOM 17243 C CA . CYS A 1 60 ? 0.630 -3.184 -0.133 1.00 0.00 60 CYS A CA 16
ATOM 17244 C C . CYS A 1 60 ? -0.088 -3.007 1.202 1.00 0.00 60 CYS A C 16
ATOM 17245 O O . CYS A 1 60 ? 0.401 -3.411 2.257 1.00 0.00 60 CYS A O 16
ATOM 17252 N N . PRO A 1 61 ? -1.278 -2.389 1.156 1.00 0.00 61 PRO A N 16
ATOM 17253 C CA . PRO A 1 61 ? -2.090 -2.146 2.352 1.00 0.00 61 PRO A CA 16
ATOM 17254 C C . PRO A 1 61 ? -2.670 -3.432 2.931 1.00 0.00 61 PRO A C 16
ATOM 17255 O O . PRO A 1 61 ? -2.537 -3.702 4.125 1.00 0.00 61 PRO A O 16
ATOM 17266 N N . LEU A 1 62 ? -3.314 -4.221 2.078 1.00 0.00 62 LEU A N 16
ATOM 17267 C CA . LEU A 1 62 ? -3.914 -5.480 2.505 1.00 0.00 62 LEU A CA 16
ATOM 17268 C C . LEU A 1 62 ? -2.877 -6.382 3.166 1.00 0.00 62 LEU A C 16
ATOM 17269 O O . LEU A 1 62 ? -2.959 -6.668 4.361 1.00 0.00 62 LEU A O 16
ATOM 17285 N N . CYS A 1 63 ? -1.899 -6.824 2.383 1.00 0.00 63 CYS A N 16
ATOM 17286 C CA . CYS A 1 63 ? -0.844 -7.692 2.891 1.00 0.00 63 CYS A CA 16
ATOM 17287 C C . CYS A 1 63 ? 0.507 -6.983 2.858 1.00 0.00 63 CYS A C 16
ATOM 17288 O O . CYS A 1 63 ? 0.943 -6.503 1.811 1.00 0.00 63 CYS A O 16
ATOM 17295 N N . LYS A 1 64 ? 1.165 -6.919 4.010 1.00 0.00 64 LYS A N 16
ATOM 17296 C CA . LYS A 1 64 ? 2.466 -6.271 4.115 1.00 0.00 64 LYS A CA 16
ATOM 17297 C C . LYS A 1 64 ? 3.512 -7.015 3.291 1.00 0.00 64 LYS A C 16
ATOM 17298 O O . LYS A 1 64 ? 4.289 -7.808 3.824 1.00 0.00 64 LYS A O 16
ATOM 17317 N N . THR A 1 65 ? 3.529 -6.753 1.987 1.00 0.00 65 THR A N 16
ATOM 17318 C CA . THR A 1 65 ? 4.480 -7.398 1.091 1.00 0.00 65 THR A CA 16
ATOM 17319 C C . THR A 1 65 ? 5.346 -6.367 0.375 1.00 0.00 65 THR A C 16
ATOM 17320 O O . THR A 1 65 ? 4.835 -5.465 -0.288 1.00 0.00 65 THR A O 16
ATOM 17331 N N . SER A 1 66 ? 6.661 -6.508 0.514 1.00 0.00 66 SER A N 16
ATOM 17332 C CA . SER A 1 66 ? 7.599 -5.587 -0.117 1.00 0.00 66 SER A CA 16
ATOM 17333 C C . SER A 1 66 ? 7.612 -5.777 -1.631 1.00 0.00 66 SER A C 16
ATOM 17334 O O . SER A 1 66 ? 7.796 -6.888 -2.127 1.00 0.00 66 SER A O 16
ATOM 17342 N N . VAL A 1 67 ? 7.415 -4.683 -2.360 1.00 0.00 67 VAL A N 16
ATOM 17343 C CA . VAL A 1 67 ? 7.404 -4.727 -3.817 1.00 0.00 67 VAL A CA 16
ATOM 17344 C C . VAL A 1 67 ? 8.191 -3.562 -4.408 1.00 0.00 67 VAL A C 16
ATOM 17345 O O . VAL A 1 67 ? 8.013 -2.412 -4.004 1.00 0.00 67 VAL A O 16
ATOM 17358 N N . ARG A 1 68 ? 9.059 -3.867 -5.366 1.00 0.00 68 ARG A N 16
ATOM 17359 C CA . ARG A 1 68 ? 9.874 -2.845 -6.013 1.00 0.00 68 ARG A CA 16
ATOM 17360 C C . ARG A 1 68 ? 9.067 -2.095 -7.070 1.00 0.00 68 ARG A C 16
ATOM 17361 O O . ARG A 1 68 ? 8.692 -2.661 -8.096 1.00 0.00 68 ARG A O 16
ATOM 17382 N N . LYS A 1 69 ? 8.805 -0.819 -6.811 1.00 0.00 69 LYS A N 16
ATOM 17383 C CA . LYS A 1 69 ? 8.044 0.010 -7.739 1.00 0.00 69 LYS A CA 16
ATOM 17384 C C . LYS A 1 69 ? 8.942 1.049 -8.401 1.00 0.00 69 LYS A C 16
ATOM 17385 O O . LYS A 1 69 ? 9.349 2.024 -7.771 1.00 0.00 69 LYS A O 16
ATOM 17404 N N . ASN A 1 70 ? 9.246 0.835 -9.677 1.00 0.00 70 ASN A N 16
ATOM 17405 C CA . ASN A 1 70 ? 10.095 1.754 -10.426 1.00 0.00 70 ASN A CA 16
ATOM 17406 C C . ASN A 1 70 ? 9.282 2.924 -10.972 1.00 0.00 70 ASN A C 16
ATOM 17407 O O . ASN A 1 70 ? 8.289 2.729 -11.672 1.00 0.00 70 ASN A O 16
ATOM 17418 N N . ALA A 1 71 ? 9.711 4.139 -10.647 1.00 0.00 71 ALA A N 16
ATOM 17419 C CA . ALA A 1 71 ? 9.025 5.340 -11.107 1.00 0.00 71 ALA A CA 16
ATOM 17420 C C . ALA A 1 71 ? 9.781 5.998 -12.256 1.00 0.00 71 ALA A C 16
ATOM 17421 O O . ALA A 1 71 ? 10.890 5.586 -12.598 1.00 0.00 71 ALA A O 16
ATOM 17428 N N . ILE A 1 72 ? 9.174 7.021 -12.848 1.00 0.00 72 ILE A N 16
ATOM 17429 C CA . ILE A 1 72 ? 9.791 7.736 -13.958 1.00 0.00 72 ILE A CA 16
ATOM 17430 C C . ILE A 1 72 ? 11.004 8.534 -13.492 1.00 0.00 72 ILE A C 16
ATOM 17431 O O . ILE A 1 72 ? 10.996 9.120 -12.410 1.00 0.00 72 ILE A O 16
ATOM 17447 N N . ARG A 1 73 ? 12.045 8.554 -14.318 1.00 0.00 73 ARG A N 16
ATOM 17448 C CA . ARG A 1 73 ? 13.266 9.282 -13.991 1.00 0.00 73 ARG A CA 16
ATOM 17449 C C . ARG A 1 73 ? 13.349 10.586 -14.779 1.00 0.00 73 ARG A C 16
ATOM 17450 O O . ARG A 1 73 ? 14.302 11.350 -14.634 1.00 0.00 73 ARG A O 16
ATOM 17473 N N . GLY A 1 1 ? -14.220 27.058 -16.834 1.00 0.00 1 GLY A N 17
ATOM 17474 C CA . GLY A 1 1 ? -14.936 26.767 -15.606 1.00 0.00 1 GLY A CA 17
ATOM 17475 C C . GLY A 1 1 ? -15.131 25.280 -15.386 1.00 0.00 1 GLY A C 17
ATOM 17476 O O . GLY A 1 1 ? -14.173 24.509 -15.421 1.00 0.00 1 GLY A O 17
ATOM 17480 N N . SER A 1 2 ? -16.377 24.876 -15.157 1.00 0.00 2 SER A N 17
ATOM 17481 C CA . SER A 1 2 ? -16.694 23.472 -14.925 1.00 0.00 2 SER A CA 17
ATOM 17482 C C . SER A 1 2 ? -17.705 22.967 -15.950 1.00 0.00 2 SER A C 17
ATOM 17483 O O . SER A 1 2 ? -18.308 23.752 -16.682 1.00 0.00 2 SER A O 17
ATOM 17491 N N . SER A 1 3 ? -17.885 21.651 -15.995 1.00 0.00 3 SER A N 17
ATOM 17492 C CA . SER A 1 3 ? -18.820 21.039 -16.932 1.00 0.00 3 SER A CA 17
ATOM 17493 C C . SER A 1 3 ? -20.003 20.420 -16.194 1.00 0.00 3 SER A C 17
ATOM 17494 O O . SER A 1 3 ? -19.990 20.299 -14.970 1.00 0.00 3 SER A O 17
ATOM 17502 N N . GLY A 1 4 ? -21.025 20.029 -16.949 1.00 0.00 4 GLY A N 17
ATOM 17503 C CA . GLY A 1 4 ? -22.202 19.427 -16.350 1.00 0.00 4 GLY A CA 17
ATOM 17504 C C . GLY A 1 4 ? -22.895 18.455 -17.284 1.00 0.00 4 GLY A C 17
ATOM 17505 O O . GLY A 1 4 ? -23.122 18.763 -18.454 1.00 0.00 4 GLY A O 17
ATOM 17509 N N . SER A 1 5 ? -23.232 17.278 -16.767 1.00 0.00 5 SER A N 17
ATOM 17510 C CA . SER A 1 5 ? -23.899 16.255 -17.565 1.00 0.00 5 SER A CA 17
ATOM 17511 C C . SER A 1 5 ? -24.898 15.472 -16.719 1.00 0.00 5 SER A C 17
ATOM 17512 O O . SER A 1 5 ? -24.903 15.572 -15.492 1.00 0.00 5 SER A O 17
ATOM 17520 N N . SER A 1 6 ? -25.744 14.692 -17.385 1.00 0.00 6 SER A N 17
ATOM 17521 C CA . SER A 1 6 ? -26.751 13.894 -16.696 1.00 0.00 6 SER A CA 17
ATOM 17522 C C . SER A 1 6 ? -27.145 12.679 -17.530 1.00 0.00 6 SER A C 17
ATOM 17523 O O . SER A 1 6 ? -26.917 12.641 -18.738 1.00 0.00 6 SER A O 17
ATOM 17531 N N . GLY A 1 7 ? -27.740 11.686 -16.875 1.00 0.00 7 GLY A N 17
ATOM 17532 C CA . GLY A 1 7 ? -28.157 10.483 -17.570 1.00 0.00 7 GLY A CA 17
ATOM 17533 C C . GLY A 1 7 ? -29.219 9.713 -16.811 1.00 0.00 7 GLY A C 17
ATOM 17534 O O . GLY A 1 7 ? -29.511 10.020 -15.656 1.00 0.00 7 GLY A O 17
ATOM 17538 N N . MET A 1 8 ? -29.801 8.712 -17.463 1.00 0.00 8 MET A N 17
ATOM 17539 C CA . MET A 1 8 ? -30.839 7.896 -16.842 1.00 0.00 8 MET A CA 17
ATOM 17540 C C . MET A 1 8 ? -30.490 6.414 -16.928 1.00 0.00 8 MET A C 17
ATOM 17541 O O . MET A 1 8 ? -29.758 5.990 -17.822 1.00 0.00 8 MET A O 17
ATOM 17555 N N . ALA A 1 9 ? -31.018 5.631 -15.994 1.00 0.00 9 ALA A N 17
ATOM 17556 C CA . ALA A 1 9 ? -30.764 4.196 -15.966 1.00 0.00 9 ALA A CA 17
ATOM 17557 C C . ALA A 1 9 ? -32.065 3.406 -16.047 1.00 0.00 9 ALA A C 17
ATOM 17558 O O . ALA A 1 9 ? -33.134 3.915 -15.709 1.00 0.00 9 ALA A O 17
ATOM 17565 N N . SER A 1 10 ? -31.969 2.159 -16.499 1.00 0.00 10 SER A N 17
ATOM 17566 C CA . SER A 1 10 ? -33.140 1.300 -16.628 1.00 0.00 10 SER A CA 17
ATOM 17567 C C . SER A 1 10 ? -32.728 -0.163 -16.766 1.00 0.00 10 SER A C 17
ATOM 17568 O O . SER A 1 10 ? -31.561 -0.471 -17.003 1.00 0.00 10 SER A O 17
ATOM 17576 N N . GLY A 1 11 ? -33.697 -1.061 -16.614 1.00 0.00 11 GLY A N 17
ATOM 17577 C CA . GLY A 1 11 ? -33.417 -2.480 -16.724 1.00 0.00 11 GLY A CA 17
ATOM 17578 C C . GLY A 1 11 ? -33.224 -2.923 -18.161 1.00 0.00 11 GLY A C 17
ATOM 17579 O O . GLY A 1 11 ? -34.195 -3.142 -18.884 1.00 0.00 11 GLY A O 17
ATOM 17583 N N . GLN A 1 12 ? -31.968 -3.054 -18.574 1.00 0.00 12 GLN A N 17
ATOM 17584 C CA . GLN A 1 12 ? -31.652 -3.471 -19.935 1.00 0.00 12 GLN A CA 17
ATOM 17585 C C . GLN A 1 12 ? -30.576 -4.552 -19.937 1.00 0.00 12 GLN A C 17
ATOM 17586 O O . GLN A 1 12 ? -29.669 -4.539 -20.769 1.00 0.00 12 GLN A O 17
ATOM 17600 N N . PHE A 1 13 ? -30.683 -5.488 -19.000 1.00 0.00 13 PHE A N 17
ATOM 17601 C CA . PHE A 1 13 ? -29.718 -6.577 -18.892 1.00 0.00 13 PHE A CA 17
ATOM 17602 C C . PHE A 1 13 ? -30.326 -7.772 -18.164 1.00 0.00 13 PHE A C 17
ATOM 17603 O O . PHE A 1 13 ? -31.021 -7.614 -17.160 1.00 0.00 13 PHE A O 17
ATOM 17620 N N . VAL A 1 14 ? -30.058 -8.968 -18.677 1.00 0.00 14 VAL A N 17
ATOM 17621 C CA . VAL A 1 14 ? -30.577 -10.191 -18.076 1.00 0.00 14 VAL A CA 17
ATOM 17622 C C . VAL A 1 14 ? -30.208 -10.277 -16.599 1.00 0.00 14 VAL A C 17
ATOM 17623 O O . VAL A 1 14 ? -29.098 -9.925 -16.205 1.00 0.00 14 VAL A O 17
ATOM 17636 N N . ASN A 1 15 ? -31.148 -10.750 -15.787 1.00 0.00 15 ASN A N 17
ATOM 17637 C CA . ASN A 1 15 ? -30.922 -10.882 -14.352 1.00 0.00 15 ASN A CA 17
ATOM 17638 C C . ASN A 1 15 ? -29.638 -11.657 -14.073 1.00 0.00 15 ASN A C 17
ATOM 17639 O O . ASN A 1 15 ? -29.572 -12.868 -14.280 1.00 0.00 15 ASN A O 17
ATOM 17650 N N . LYS A 1 16 ? -28.618 -10.949 -13.601 1.00 0.00 16 LYS A N 17
ATOM 17651 C CA . LYS A 1 16 ? -27.334 -11.568 -13.291 1.00 0.00 16 LYS A CA 17
ATOM 17652 C C . LYS A 1 16 ? -26.751 -10.995 -12.003 1.00 0.00 16 LYS A C 17
ATOM 17653 O O . LYS A 1 16 ? -26.902 -9.807 -11.715 1.00 0.00 16 LYS A O 17
ATOM 17672 N N . LEU A 1 17 ? -26.082 -11.845 -11.232 1.00 0.00 17 LEU A N 17
ATOM 17673 C CA . LEU A 1 17 ? -25.474 -11.423 -9.975 1.00 0.00 17 LEU A CA 17
ATOM 17674 C C . LEU A 1 17 ? -24.384 -10.384 -10.220 1.00 0.00 17 LEU A C 17
ATOM 17675 O O . LEU A 1 17 ? -23.869 -10.262 -11.330 1.00 0.00 17 LEU A O 17
ATOM 17691 N N . GLN A 1 18 ? -24.039 -9.640 -9.174 1.00 0.00 18 GLN A N 17
ATOM 17692 C CA . GLN A 1 18 ? -23.009 -8.612 -9.276 1.00 0.00 18 GLN A CA 17
ATOM 17693 C C . GLN A 1 18 ? -21.616 -9.232 -9.239 1.00 0.00 18 GLN A C 17
ATOM 17694 O O . GLN A 1 18 ? -21.046 -9.436 -8.168 1.00 0.00 18 GLN A O 17
ATOM 17708 N N . GLU A 1 19 ? -21.074 -9.529 -10.416 1.00 0.00 19 GLU A N 17
ATOM 17709 C CA . GLU A 1 19 ? -19.748 -10.127 -10.517 1.00 0.00 19 GLU A CA 17
ATOM 17710 C C . GLU A 1 19 ? -18.669 -9.049 -10.583 1.00 0.00 19 GLU A C 17
ATOM 17711 O O . GLU A 1 19 ? -17.717 -9.157 -11.355 1.00 0.00 19 GLU A O 17
ATOM 17723 N N . GLU A 1 20 ? -18.827 -8.011 -9.768 1.00 0.00 20 GLU A N 17
ATOM 17724 C CA . GLU A 1 20 ? -17.868 -6.913 -9.736 1.00 0.00 20 GLU A CA 17
ATOM 17725 C C . GLU A 1 20 ? -17.016 -6.972 -8.471 1.00 0.00 20 GLU A C 17
ATOM 17726 O O . GLU A 1 20 ? -17.315 -7.723 -7.542 1.00 0.00 20 GLU A O 17
ATOM 17738 N N . VAL A 1 21 ? -15.953 -6.175 -8.443 1.00 0.00 21 VAL A N 17
ATOM 17739 C CA . VAL A 1 21 ? -15.058 -6.135 -7.293 1.00 0.00 21 VAL A CA 17
ATOM 17740 C C . VAL A 1 21 ? -14.911 -4.714 -6.760 1.00 0.00 21 VAL A C 17
ATOM 17741 O O . VAL A 1 21 ? -14.798 -3.760 -7.530 1.00 0.00 21 VAL A O 17
ATOM 17754 N N . ILE A 1 22 ? -14.913 -4.581 -5.438 1.00 0.00 22 ILE A N 17
ATOM 17755 C CA . ILE A 1 22 ? -14.779 -3.277 -4.801 1.00 0.00 22 ILE A CA 17
ATOM 17756 C C . ILE A 1 22 ? -13.388 -3.099 -4.201 1.00 0.00 22 ILE A C 17
ATOM 17757 O O . ILE A 1 22 ? -12.750 -4.067 -3.788 1.00 0.00 22 ILE A O 17
ATOM 17773 N N . CYS A 1 23 ? -12.925 -1.854 -4.153 1.00 0.00 23 CYS A N 17
ATOM 17774 C CA . CYS A 1 23 ? -11.611 -1.547 -3.602 1.00 0.00 23 CYS A CA 17
ATOM 17775 C C . CYS A 1 23 ? -11.635 -1.601 -2.077 1.00 0.00 23 CYS A C 17
ATOM 17776 O O . CYS A 1 23 ? -12.382 -0.879 -1.417 1.00 0.00 23 CYS A O 17
ATOM 17783 N N . PRO A 1 24 ? -10.797 -2.477 -1.503 1.00 0.00 24 PRO A N 17
ATOM 17784 C CA . PRO A 1 24 ? -10.702 -2.647 -0.050 1.00 0.00 24 PRO A CA 17
ATOM 17785 C C . PRO A 1 24 ? -10.066 -1.441 0.634 1.00 0.00 24 PRO A C 17
ATOM 17786 O O . PRO A 1 24 ? -9.806 -1.464 1.837 1.00 0.00 24 PRO A O 17
ATOM 17797 N N . ILE A 1 25 ? -9.819 -0.390 -0.140 1.00 0.00 25 ILE A N 17
ATOM 17798 C CA . ILE A 1 25 ? -9.215 0.825 0.392 1.00 0.00 25 ILE A CA 17
ATOM 17799 C C . ILE A 1 25 ? -10.236 1.954 0.480 1.00 0.00 25 ILE A C 17
ATOM 17800 O O . ILE A 1 25 ? -10.534 2.454 1.565 1.00 0.00 25 ILE A O 17
ATOM 17816 N N . CYS A 1 26 ? -10.773 2.350 -0.669 1.00 0.00 26 CYS A N 17
ATOM 17817 C CA . CYS A 1 26 ? -11.763 3.419 -0.724 1.00 0.00 26 CYS A CA 17
ATOM 17818 C C . CYS A 1 26 ? -13.178 2.849 -0.737 1.00 0.00 26 CYS A C 17
ATOM 17819 O O . CYS A 1 26 ? -14.141 3.540 -0.401 1.00 0.00 26 CYS A O 17
ATOM 17826 N N . LEU A 1 27 ? -13.297 1.585 -1.128 1.00 0.00 27 LEU A N 17
ATOM 17827 C CA . LEU A 1 27 ? -14.595 0.921 -1.186 1.00 0.00 27 LEU A CA 17
ATOM 17828 C C . LEU A 1 27 ? -15.430 1.457 -2.344 1.00 0.00 27 LEU A C 17
ATOM 17829 O O . LEU A 1 27 ? -16.622 1.726 -2.191 1.00 0.00 27 LEU A O 17
ATOM 17845 N N . ASP A 1 28 ? -14.798 1.608 -3.502 1.00 0.00 28 ASP A N 17
ATOM 17846 C CA . ASP A 1 28 ? -15.483 2.109 -4.688 1.00 0.00 28 ASP A CA 17
ATOM 17847 C C . ASP A 1 28 ? -15.328 1.139 -5.855 1.00 0.00 28 ASP A C 17
ATOM 17848 O O . ASP A 1 28 ? -14.240 0.617 -6.101 1.00 0.00 28 ASP A O 17
ATOM 17857 N N . ILE A 1 29 ? -16.423 0.901 -6.570 1.00 0.00 29 ILE A N 17
ATOM 17858 C CA . ILE A 1 29 ? -16.408 -0.006 -7.711 1.00 0.00 29 ILE A CA 17
ATOM 17859 C C . ILE A 1 29 ? -15.082 0.075 -8.460 1.00 0.00 29 ILE A C 17
ATOM 17860 O O . ILE A 1 29 ? -14.818 1.043 -9.174 1.00 0.00 29 ILE A O 17
ATOM 17876 N N . LEU A 1 30 ? -14.253 -0.950 -8.295 1.00 0.00 30 LEU A N 17
ATOM 17877 C CA . LEU A 1 30 ? -12.954 -0.997 -8.957 1.00 0.00 30 LEU A CA 17
ATOM 17878 C C . LEU A 1 30 ? -13.113 -0.937 -10.473 1.00 0.00 30 LEU A C 17
ATOM 17879 O O . LEU A 1 30 ? -13.170 -1.969 -11.141 1.00 0.00 30 LEU A O 17
ATOM 17895 N N . GLN A 1 31 ? -13.182 0.278 -11.008 1.00 0.00 31 GLN A N 17
ATOM 17896 C CA . GLN A 1 31 ? -13.333 0.472 -12.445 1.00 0.00 31 GLN A CA 17
ATOM 17897 C C . GLN A 1 31 ? -12.169 -0.158 -13.204 1.00 0.00 31 GLN A C 17
ATOM 17898 O O . GLN A 1 31 ? -12.363 -0.800 -14.237 1.00 0.00 31 GLN A O 17
ATOM 17912 N N . LYS A 1 32 ? -10.960 0.030 -12.686 1.00 0.00 32 LYS A N 17
ATOM 17913 C CA . LYS A 1 32 ? -9.765 -0.520 -13.314 1.00 0.00 32 LYS A CA 17
ATOM 17914 C C . LYS A 1 32 ? -8.857 -1.173 -12.276 1.00 0.00 32 LYS A C 17
ATOM 17915 O O . LYS A 1 32 ? -8.044 -0.515 -11.626 1.00 0.00 32 LYS A O 17
ATOM 17934 N N . PRO A 1 33 ? -8.995 -2.497 -12.117 1.00 0.00 33 PRO A N 17
ATOM 17935 C CA . PRO A 1 33 ? -8.194 -3.268 -11.161 1.00 0.00 33 PRO A CA 17
ATOM 17936 C C . PRO A 1 33 ? -6.732 -3.372 -11.581 1.00 0.00 33 PRO A C 17
ATOM 17937 O O . PRO A 1 33 ? -6.422 -3.846 -12.674 1.00 0.00 33 PRO A O 17
ATOM 17948 N N . VAL A 1 34 ? -5.836 -2.927 -10.706 1.00 0.00 34 VAL A N 17
ATOM 17949 C CA . VAL A 1 34 ? -4.406 -2.972 -10.986 1.00 0.00 34 VAL A CA 17
ATOM 17950 C C . VAL A 1 34 ? -3.697 -3.961 -10.067 1.00 0.00 34 VAL A C 17
ATOM 17951 O O . VAL A 1 34 ? -3.622 -3.756 -8.855 1.00 0.00 34 VAL A O 17
ATOM 17964 N N . THR A 1 35 ? -3.175 -5.035 -10.652 1.00 0.00 35 THR A N 17
ATOM 17965 C CA . THR A 1 35 ? -2.473 -6.056 -9.886 1.00 0.00 35 THR A CA 17
ATOM 17966 C C . THR A 1 35 ? -1.021 -5.660 -9.644 1.00 0.00 35 THR A C 17
ATOM 17967 O O . THR A 1 35 ? -0.303 -5.296 -10.577 1.00 0.00 35 THR A O 17
ATOM 17978 N N . ILE A 1 36 ? -0.593 -5.734 -8.388 1.00 0.00 36 ILE A N 17
ATOM 17979 C CA . ILE A 1 36 ? 0.774 -5.385 -8.025 1.00 0.00 36 ILE A CA 17
ATOM 17980 C C . ILE A 1 36 ? 1.602 -6.632 -7.735 1.00 0.00 36 ILE A C 17
ATOM 17981 O O . ILE A 1 36 ? 1.103 -7.754 -7.820 1.00 0.00 36 ILE A O 17
ATOM 17997 N N . ASP A 1 37 ? 2.868 -6.428 -7.390 1.00 0.00 37 ASP A N 17
ATOM 17998 C CA . ASP A 1 37 ? 3.765 -7.536 -7.083 1.00 0.00 37 ASP A CA 17
ATOM 17999 C C . ASP A 1 37 ? 3.097 -8.531 -6.139 1.00 0.00 37 ASP A C 17
ATOM 18000 O O . ASP A 1 37 ? 3.189 -9.744 -6.332 1.00 0.00 37 ASP A O 17
ATOM 18009 N N . CYS A 1 38 ? 2.426 -8.010 -5.118 1.00 0.00 38 CYS A N 17
ATOM 18010 C CA . CYS A 1 38 ? 1.743 -8.851 -4.142 1.00 0.00 38 CYS A CA 17
ATOM 18011 C C . CYS A 1 38 ? 0.615 -9.641 -4.800 1.00 0.00 38 CYS A C 17
ATOM 18012 O O . CYS A 1 38 ? 0.253 -10.724 -4.342 1.00 0.00 38 CYS A O 17
ATOM 18019 N N . GLY A 1 39 ? 0.064 -9.091 -5.878 1.00 0.00 39 GLY A N 17
ATOM 18020 C CA . GLY A 1 39 ? -1.016 -9.757 -6.581 1.00 0.00 39 GLY A CA 17
ATOM 18021 C C . GLY A 1 39 ? -2.348 -9.059 -6.392 1.00 0.00 39 GLY A C 17
ATOM 18022 O O . GLY A 1 39 ? -3.059 -8.789 -7.361 1.00 0.00 39 GLY A O 17
ATOM 18026 N N . HIS A 1 40 ? -2.689 -8.766 -5.141 1.00 0.00 40 HIS A N 17
ATOM 18027 C CA . HIS A 1 40 ? -3.946 -8.096 -4.828 1.00 0.00 40 HIS A CA 17
ATOM 18028 C C . HIS A 1 40 ? -4.280 -7.047 -5.884 1.00 0.00 40 HIS A C 17
ATOM 18029 O O . HIS A 1 40 ? -3.391 -6.518 -6.550 1.00 0.00 40 HIS A O 17
ATOM 18043 N N . ASN A 1 41 ? -5.568 -6.751 -6.032 1.00 0.00 41 ASN A N 17
ATOM 18044 C CA . ASN A 1 41 ? -6.019 -5.766 -7.008 1.00 0.00 41 ASN A CA 17
ATOM 18045 C C . ASN A 1 41 ? -6.528 -4.506 -6.314 1.00 0.00 41 ASN A C 17
ATOM 18046 O O . ASN A 1 41 ? -7.382 -4.574 -5.429 1.00 0.00 41 ASN A O 17
ATOM 18057 N N . PHE A 1 42 ? -5.999 -3.358 -6.722 1.00 0.00 42 PHE A N 17
ATOM 18058 C CA . PHE A 1 42 ? -6.400 -2.082 -6.140 1.00 0.00 42 PHE A CA 17
ATOM 18059 C C . PHE A 1 42 ? -6.894 -1.123 -7.219 1.00 0.00 42 PHE A C 17
ATOM 18060 O O . PHE A 1 42 ? -6.759 -1.391 -8.413 1.00 0.00 42 PHE A O 17
ATOM 18077 N N . CYS A 1 43 ? -7.469 -0.004 -6.790 1.00 0.00 43 CYS A N 17
ATOM 18078 C CA . CYS A 1 43 ? -7.985 0.995 -7.717 1.00 0.00 43 CYS A CA 17
ATOM 18079 C C . CYS A 1 43 ? -6.972 2.117 -7.926 1.00 0.00 43 CYS A C 17
ATOM 18080 O O . CYS A 1 43 ? -6.361 2.603 -6.974 1.00 0.00 43 CYS A O 17
ATOM 18087 N N . LEU A 1 44 ? -6.800 2.525 -9.179 1.00 0.00 44 LEU A N 17
ATOM 18088 C CA . LEU A 1 44 ? -5.862 3.590 -9.515 1.00 0.00 44 LEU A CA 17
ATOM 18089 C C . LEU A 1 44 ? -5.986 4.753 -8.536 1.00 0.00 44 LEU A C 17
ATOM 18090 O O . LEU A 1 44 ? -5.015 5.134 -7.881 1.00 0.00 44 LEU A O 17
ATOM 18106 N N . LYS A 1 45 ? -7.186 5.314 -8.440 1.00 0.00 45 LYS A N 17
ATOM 18107 C CA . LYS A 1 45 ? -7.440 6.431 -7.538 1.00 0.00 45 LYS A CA 17
ATOM 18108 C C . LYS A 1 45 ? -6.732 6.225 -6.203 1.00 0.00 45 LYS A C 17
ATOM 18109 O O . LYS A 1 45 ? -6.348 7.187 -5.537 1.00 0.00 45 LYS A O 17
ATOM 18128 N N . CYS A 1 46 ? -6.560 4.965 -5.818 1.00 0.00 46 CYS A N 17
ATOM 18129 C CA . CYS A 1 46 ? -5.896 4.632 -4.564 1.00 0.00 46 CYS A CA 17
ATOM 18130 C C . CYS A 1 46 ? -4.398 4.437 -4.776 1.00 0.00 46 CYS A C 17
ATOM 18131 O O . CYS A 1 46 ? -3.585 5.229 -4.296 1.00 0.00 46 CYS A O 17
ATOM 18138 N N . ILE A 1 47 ? -4.040 3.380 -5.497 1.00 0.00 47 ILE A N 17
ATOM 18139 C CA . ILE A 1 47 ? -2.640 3.083 -5.773 1.00 0.00 47 ILE A CA 17
ATOM 18140 C C . ILE A 1 47 ? -1.861 4.354 -6.092 1.00 0.00 47 ILE A C 17
ATOM 18141 O O . ILE A 1 47 ? -0.751 4.557 -5.597 1.00 0.00 47 ILE A O 17
ATOM 18157 N N . THR A 1 48 ? -2.450 5.211 -6.920 1.00 0.00 48 THR A N 17
ATOM 18158 C CA . THR A 1 48 ? -1.812 6.464 -7.304 1.00 0.00 48 THR A CA 17
ATOM 18159 C C . THR A 1 48 ? -1.692 7.408 -6.114 1.00 0.00 48 THR A C 17
ATOM 18160 O O . THR A 1 48 ? -0.600 7.869 -5.783 1.00 0.00 48 THR A O 17
ATOM 18171 N N . GLN A 1 49 ? -2.822 7.692 -5.474 1.00 0.00 49 GLN A N 17
ATOM 18172 C CA . GLN A 1 49 ? -2.842 8.582 -4.319 1.00 0.00 49 GLN A CA 17
ATOM 18173 C C . GLN A 1 49 ? -1.742 8.215 -3.329 1.00 0.00 49 GLN A C 17
ATOM 18174 O O . GLN A 1 49 ? -1.025 9.085 -2.833 1.00 0.00 49 GLN A O 17
ATOM 18188 N N . ILE A 1 50 ? -1.614 6.923 -3.047 1.00 0.00 50 ILE A N 17
ATOM 18189 C CA . ILE A 1 50 ? -0.600 6.442 -2.116 1.00 0.00 50 ILE A CA 17
ATOM 18190 C C . ILE A 1 50 ? 0.772 7.015 -2.455 1.00 0.00 50 ILE A C 17
ATOM 18191 O O . ILE A 1 50 ? 1.521 7.425 -1.569 1.00 0.00 50 ILE A O 17
ATOM 18207 N N . GLY A 1 51 ? 1.095 7.042 -3.744 1.00 0.00 51 GLY A N 17
ATOM 18208 C CA . GLY A 1 51 ? 2.376 7.568 -4.177 1.00 0.00 51 GLY A CA 17
ATOM 18209 C C . GLY A 1 51 ? 2.929 6.830 -5.381 1.00 0.00 51 GLY A C 17
ATOM 18210 O O . GLY A 1 51 ? 3.772 5.945 -5.240 1.00 0.00 51 GLY A O 17
ATOM 18214 N N . GLU A 1 52 ? 2.452 7.195 -6.567 1.00 0.00 52 GLU A N 17
ATOM 18215 C CA . GLU A 1 52 ? 2.903 6.559 -7.799 1.00 0.00 52 GLU A CA 17
ATOM 18216 C C . GLU A 1 52 ? 4.386 6.828 -8.039 1.00 0.00 52 GLU A C 17
ATOM 18217 O O . GLU A 1 52 ? 5.138 5.930 -8.420 1.00 0.00 52 GLU A O 17
ATOM 18229 N N . THR A 1 53 ? 4.800 8.071 -7.814 1.00 0.00 53 THR A N 17
ATOM 18230 C CA . THR A 1 53 ? 6.191 8.460 -8.007 1.00 0.00 53 THR A CA 17
ATOM 18231 C C . THR A 1 53 ? 6.704 9.274 -6.825 1.00 0.00 53 THR A C 17
ATOM 18232 O O . THR A 1 53 ? 7.454 10.234 -6.999 1.00 0.00 53 THR A O 17
ATOM 18243 N N . SER A 1 54 ? 6.294 8.884 -5.622 1.00 0.00 54 SER A N 17
ATOM 18244 C CA . SER A 1 54 ? 6.710 9.580 -4.410 1.00 0.00 54 SER A CA 17
ATOM 18245 C C . SER A 1 54 ? 7.661 8.717 -3.587 1.00 0.00 54 SER A C 17
ATOM 18246 O O . SER A 1 54 ? 8.727 9.172 -3.171 1.00 0.00 54 SER A O 17
ATOM 18254 N N . CYS A 1 55 ? 7.267 7.470 -3.355 1.00 0.00 55 CYS A N 17
ATOM 18255 C CA . CYS A 1 55 ? 8.084 6.542 -2.581 1.00 0.00 55 CYS A CA 17
ATOM 18256 C C . CYS A 1 55 ? 8.409 5.294 -3.395 1.00 0.00 55 CYS A C 17
ATOM 18257 O O . CYS A 1 55 ? 9.528 4.785 -3.349 1.00 0.00 55 CYS A O 17
ATOM 18265 N N . GLY A 1 56 ? 7.422 4.806 -4.141 1.00 0.00 56 GLY A N 17
ATOM 18266 C CA . GLY A 1 56 ? 7.623 3.620 -4.953 1.00 0.00 56 GLY A CA 17
ATOM 18267 C C . GLY A 1 56 ? 7.559 2.342 -4.141 1.00 0.00 56 GLY A C 17
ATOM 18268 O O . GLY A 1 56 ? 6.922 1.371 -4.547 1.00 0.00 56 GLY A O 17
ATOM 18272 N N . PHE A 1 57 ? 8.223 2.341 -2.989 1.00 0.00 57 PHE A N 17
ATOM 18273 C CA . PHE A 1 57 ? 8.241 1.172 -2.118 1.00 0.00 57 PHE A CA 17
ATOM 18274 C C . PHE A 1 57 ? 7.001 1.136 -1.230 1.00 0.00 57 PHE A C 17
ATOM 18275 O O . PHE A 1 57 ? 7.090 0.871 -0.031 1.00 0.00 57 PHE A O 17
ATOM 18292 N N . PHE A 1 58 ? 5.845 1.404 -1.828 1.00 0.00 58 PHE A N 17
ATOM 18293 C CA . PHE A 1 58 ? 4.586 1.404 -1.092 1.00 0.00 58 PHE A CA 17
ATOM 18294 C C . PHE A 1 58 ? 4.216 -0.008 -0.647 1.00 0.00 58 PHE A C 17
ATOM 18295 O O . PHE A 1 58 ? 3.977 -0.890 -1.473 1.00 0.00 58 PHE A O 17
ATOM 18312 N N . LYS A 1 59 ? 4.172 -0.216 0.665 1.00 0.00 59 LYS A N 17
ATOM 18313 C CA . LYS A 1 59 ? 3.831 -1.520 1.222 1.00 0.00 59 LYS A CA 17
ATOM 18314 C C . LYS A 1 59 ? 2.329 -1.772 1.136 1.00 0.00 59 LYS A C 17
ATOM 18315 O O . LYS A 1 59 ? 1.545 -1.173 1.874 1.00 0.00 59 LYS A O 17
ATOM 18334 N N . CYS A 1 60 ? 1.934 -2.663 0.233 1.00 0.00 60 CYS A N 17
ATOM 18335 C CA . CYS A 1 60 ? 0.526 -2.996 0.052 1.00 0.00 60 CYS A CA 17
ATOM 18336 C C . CYS A 1 60 ? -0.223 -2.935 1.380 1.00 0.00 60 CYS A C 17
ATOM 18337 O O . CYS A 1 60 ? 0.245 -3.424 2.408 1.00 0.00 60 CYS A O 17
ATOM 18344 N N . PRO A 1 61 ? -1.415 -2.319 1.359 1.00 0.00 61 PRO A N 17
ATOM 18345 C CA . PRO A 1 61 ? -2.255 -2.180 2.552 1.00 0.00 61 PRO A CA 17
ATOM 18346 C C . PRO A 1 61 ? -2.841 -3.512 3.007 1.00 0.00 61 PRO A C 17
ATOM 18347 O O . PRO A 1 61 ? -2.972 -3.767 4.205 1.00 0.00 61 PRO A O 17
ATOM 18358 N N . LEU A 1 62 ? -3.191 -4.358 2.045 1.00 0.00 62 LEU A N 17
ATOM 18359 C CA . LEU A 1 62 ? -3.763 -5.666 2.348 1.00 0.00 62 LEU A CA 17
ATOM 18360 C C . LEU A 1 62 ? -2.718 -6.587 2.970 1.00 0.00 62 LEU A C 17
ATOM 18361 O O . LEU A 1 62 ? -2.977 -7.247 3.976 1.00 0.00 62 LEU A O 17
ATOM 18377 N N . CYS A 1 63 ? -1.535 -6.624 2.366 1.00 0.00 63 CYS A N 17
ATOM 18378 C CA . CYS A 1 63 ? -0.449 -7.462 2.861 1.00 0.00 63 CYS A CA 17
ATOM 18379 C C . CYS A 1 63 ? 0.872 -6.699 2.854 1.00 0.00 63 CYS A C 17
ATOM 18380 O O . CYS A 1 63 ? 1.394 -6.348 1.795 1.00 0.00 63 CYS A O 17
ATOM 18387 N N . LYS A 1 64 ? 1.409 -6.446 4.042 1.00 0.00 64 LYS A N 17
ATOM 18388 C CA . LYS A 1 64 ? 2.671 -5.727 4.175 1.00 0.00 64 LYS A CA 17
ATOM 18389 C C . LYS A 1 64 ? 3.814 -6.513 3.541 1.00 0.00 64 LYS A C 17
ATOM 18390 O O . LYS A 1 64 ? 4.617 -7.133 4.239 1.00 0.00 64 LYS A O 17
ATOM 18409 N N . THR A 1 65 ? 3.884 -6.481 2.214 1.00 0.00 65 THR A N 17
ATOM 18410 C CA . THR A 1 65 ? 4.929 -7.190 1.486 1.00 0.00 65 THR A CA 17
ATOM 18411 C C . THR A 1 65 ? 5.876 -6.215 0.796 1.00 0.00 65 THR A C 17
ATOM 18412 O O . THR A 1 65 ? 5.447 -5.196 0.255 1.00 0.00 65 THR A O 17
ATOM 18423 N N . SER A 1 66 ? 7.166 -6.534 0.819 1.00 0.00 66 SER A N 17
ATOM 18424 C CA . SER A 1 66 ? 8.175 -5.683 0.198 1.00 0.00 66 SER A CA 17
ATOM 18425 C C . SER A 1 66 ? 8.004 -5.657 -1.318 1.00 0.00 66 SER A C 17
ATOM 18426 O O . SER A 1 66 ? 8.026 -6.698 -1.975 1.00 0.00 66 SER A O 17
ATOM 18434 N N . VAL A 1 67 ? 7.835 -4.459 -1.867 1.00 0.00 67 VAL A N 17
ATOM 18435 C CA . VAL A 1 67 ? 7.661 -4.295 -3.306 1.00 0.00 67 VAL A CA 17
ATOM 18436 C C . VAL A 1 67 ? 8.292 -2.994 -3.790 1.00 0.00 67 VAL A C 17
ATOM 18437 O O . VAL A 1 67 ? 8.432 -2.038 -3.027 1.00 0.00 67 VAL A O 17
ATOM 18450 N N . ARG A 1 68 ? 8.669 -2.964 -5.064 1.00 0.00 68 ARG A N 17
ATOM 18451 C CA . ARG A 1 68 ? 9.285 -1.780 -5.651 1.00 0.00 68 ARG A CA 17
ATOM 18452 C C . ARG A 1 68 ? 8.430 -1.229 -6.788 1.00 0.00 68 ARG A C 17
ATOM 18453 O O . ARG A 1 68 ? 7.498 -1.886 -7.253 1.00 0.00 68 ARG A O 17
ATOM 18474 N N . LYS A 1 69 ? 8.752 -0.019 -7.232 1.00 0.00 69 LYS A N 17
ATOM 18475 C CA . LYS A 1 69 ? 8.015 0.621 -8.315 1.00 0.00 69 LYS A CA 17
ATOM 18476 C C . LYS A 1 69 ? 8.954 1.024 -9.448 1.00 0.00 69 LYS A C 17
ATOM 18477 O O . LYS A 1 69 ? 9.849 1.847 -9.262 1.00 0.00 69 LYS A O 17
ATOM 18496 N N . ASN A 1 70 ? 8.741 0.440 -10.622 1.00 0.00 70 ASN A N 17
ATOM 18497 C CA . ASN A 1 70 ? 9.568 0.739 -11.786 1.00 0.00 70 ASN A CA 17
ATOM 18498 C C . ASN A 1 70 ? 8.878 1.749 -12.698 1.00 0.00 70 ASN A C 17
ATOM 18499 O O . ASN A 1 70 ? 8.160 1.374 -13.625 1.00 0.00 70 ASN A O 17
ATOM 18510 N N . ALA A 1 71 ? 9.101 3.031 -12.428 1.00 0.00 71 ALA A N 17
ATOM 18511 C CA . ALA A 1 71 ? 8.504 4.095 -13.226 1.00 0.00 71 ALA A CA 17
ATOM 18512 C C . ALA A 1 71 ? 9.550 5.123 -13.640 1.00 0.00 71 ALA A C 17
ATOM 18513 O O . ALA A 1 71 ? 9.788 6.101 -12.930 1.00 0.00 71 ALA A O 17
ATOM 18520 N N . ILE A 1 72 ? 10.172 4.896 -14.792 1.00 0.00 72 ILE A N 17
ATOM 18521 C CA . ILE A 1 72 ? 11.193 5.805 -15.300 1.00 0.00 72 ILE A CA 17
ATOM 18522 C C . ILE A 1 72 ? 10.671 6.610 -16.485 1.00 0.00 72 ILE A C 17
ATOM 18523 O O . ILE A 1 72 ? 9.977 6.079 -17.353 1.00 0.00 72 ILE A O 17
ATOM 18539 N N . ARG A 1 73 ? 11.011 7.894 -16.517 1.00 0.00 73 ARG A N 17
ATOM 18540 C CA . ARG A 1 73 ? 10.578 8.774 -17.596 1.00 0.00 73 ARG A CA 17
ATOM 18541 C C . ARG A 1 73 ? 10.964 8.197 -18.955 1.00 0.00 73 ARG A C 17
ATOM 18542 O O . ARG A 1 73 ? 10.740 8.822 -19.991 1.00 0.00 73 ARG A O 17
ATOM 18565 N N . GLY A 1 1 ? -68.192 1.302 -14.107 1.00 0.00 1 GLY A N 18
ATOM 18566 C CA . GLY A 1 1 ? -66.824 1.108 -13.664 1.00 0.00 1 GLY A CA 18
ATOM 18567 C C . GLY A 1 1 ? -66.457 -0.357 -13.537 1.00 0.00 1 GLY A C 18
ATOM 18568 O O . GLY A 1 1 ? -66.953 -1.054 -12.652 1.00 0.00 1 GLY A O 18
ATOM 18572 N N . SER A 1 2 ? -65.588 -0.828 -14.426 1.00 0.00 2 SER A N 18
ATOM 18573 C CA . SER A 1 2 ? -65.160 -2.221 -14.413 1.00 0.00 2 SER A CA 18
ATOM 18574 C C . SER A 1 2 ? -63.842 -2.392 -15.163 1.00 0.00 2 SER A C 18
ATOM 18575 O O . SER A 1 2 ? -63.555 -1.660 -16.110 1.00 0.00 2 SER A O 18
ATOM 18583 N N . SER A 1 3 ? -63.045 -3.365 -14.733 1.00 0.00 3 SER A N 18
ATOM 18584 C CA . SER A 1 3 ? -61.756 -3.630 -15.360 1.00 0.00 3 SER A CA 18
ATOM 18585 C C . SER A 1 3 ? -61.589 -5.119 -15.648 1.00 0.00 3 SER A C 18
ATOM 18586 O O . SER A 1 3 ? -61.131 -5.508 -16.722 1.00 0.00 3 SER A O 18
ATOM 18594 N N . GLY A 1 4 ? -61.963 -5.949 -14.679 1.00 0.00 4 GLY A N 18
ATOM 18595 C CA . GLY A 1 4 ? -61.847 -7.386 -14.846 1.00 0.00 4 GLY A CA 18
ATOM 18596 C C . GLY A 1 4 ? -61.242 -8.064 -13.633 1.00 0.00 4 GLY A C 18
ATOM 18597 O O . GLY A 1 4 ? -61.558 -7.714 -12.496 1.00 0.00 4 GLY A O 18
ATOM 18601 N N . SER A 1 5 ? -60.371 -9.038 -13.875 1.00 0.00 5 SER A N 18
ATOM 18602 C CA . SER A 1 5 ? -59.724 -9.771 -12.792 1.00 0.00 5 SER A CA 18
ATOM 18603 C C . SER A 1 5 ? -58.207 -9.748 -12.952 1.00 0.00 5 SER A C 18
ATOM 18604 O O . SER A 1 5 ? -57.688 -9.823 -14.065 1.00 0.00 5 SER A O 18
ATOM 18612 N N . SER A 1 6 ? -57.502 -9.645 -11.830 1.00 0.00 6 SER A N 18
ATOM 18613 C CA . SER A 1 6 ? -56.044 -9.608 -11.844 1.00 0.00 6 SER A CA 18
ATOM 18614 C C . SER A 1 6 ? -55.465 -11.019 -11.838 1.00 0.00 6 SER A C 18
ATOM 18615 O O . SER A 1 6 ? -55.930 -11.890 -11.103 1.00 0.00 6 SER A O 18
ATOM 18623 N N . GLY A 1 7 ? -54.446 -11.238 -12.664 1.00 0.00 7 GLY A N 18
ATOM 18624 C CA . GLY A 1 7 ? -53.820 -12.545 -12.740 1.00 0.00 7 GLY A CA 18
ATOM 18625 C C . GLY A 1 7 ? -52.888 -12.809 -11.574 1.00 0.00 7 GLY A C 18
ATOM 18626 O O . GLY A 1 7 ? -52.778 -11.992 -10.661 1.00 0.00 7 GLY A O 18
ATOM 18630 N N . MET A 1 8 ? -52.216 -13.955 -11.604 1.00 0.00 8 MET A N 18
ATOM 18631 C CA . MET A 1 8 ? -51.289 -14.325 -10.541 1.00 0.00 8 MET A CA 18
ATOM 18632 C C . MET A 1 8 ? -50.058 -15.023 -11.111 1.00 0.00 8 MET A C 18
ATOM 18633 O O . MET A 1 8 ? -50.139 -15.714 -12.126 1.00 0.00 8 MET A O 18
ATOM 18647 N N . ALA A 1 9 ? -48.919 -14.836 -10.452 1.00 0.00 9 ALA A N 18
ATOM 18648 C CA . ALA A 1 9 ? -47.672 -15.449 -10.893 1.00 0.00 9 ALA A CA 18
ATOM 18649 C C . ALA A 1 9 ? -46.802 -15.841 -9.703 1.00 0.00 9 ALA A C 18
ATOM 18650 O O . ALA A 1 9 ? -46.483 -15.008 -8.855 1.00 0.00 9 ALA A O 18
ATOM 18657 N N . SER A 1 10 ? -46.423 -17.114 -9.647 1.00 0.00 10 SER A N 18
ATOM 18658 C CA . SER A 1 10 ? -45.594 -17.617 -8.558 1.00 0.00 10 SER A CA 18
ATOM 18659 C C . SER A 1 10 ? -44.220 -18.039 -9.071 1.00 0.00 10 SER A C 18
ATOM 18660 O O . SER A 1 10 ? -44.018 -19.186 -9.467 1.00 0.00 10 SER A O 18
ATOM 18668 N N . GLY A 1 11 ? -43.278 -17.101 -9.062 1.00 0.00 11 GLY A N 18
ATOM 18669 C CA . GLY A 1 11 ? -41.936 -17.393 -9.529 1.00 0.00 11 GLY A CA 18
ATOM 18670 C C . GLY A 1 11 ? -41.098 -16.142 -9.705 1.00 0.00 11 GLY A C 18
ATOM 18671 O O . GLY A 1 11 ? -41.017 -15.591 -10.802 1.00 0.00 11 GLY A O 18
ATOM 18675 N N . GLN A 1 12 ? -40.474 -15.692 -8.621 1.00 0.00 12 GLN A N 18
ATOM 18676 C CA . GLN A 1 12 ? -39.640 -14.497 -8.661 1.00 0.00 12 GLN A CA 18
ATOM 18677 C C . GLN A 1 12 ? -38.187 -14.856 -8.956 1.00 0.00 12 GLN A C 18
ATOM 18678 O O . GLN A 1 12 ? -37.364 -14.953 -8.045 1.00 0.00 12 GLN A O 18
ATOM 18692 N N . PHE A 1 13 ? -37.879 -15.052 -10.233 1.00 0.00 13 PHE A N 18
ATOM 18693 C CA . PHE A 1 13 ? -36.526 -15.401 -10.648 1.00 0.00 13 PHE A CA 18
ATOM 18694 C C . PHE A 1 13 ? -35.825 -14.204 -11.284 1.00 0.00 13 PHE A C 18
ATOM 18695 O O . PHE A 1 13 ? -35.139 -14.338 -12.297 1.00 0.00 13 PHE A O 18
ATOM 18712 N N . VAL A 1 14 ? -36.005 -13.033 -10.683 1.00 0.00 14 VAL A N 18
ATOM 18713 C CA . VAL A 1 14 ? -35.391 -11.811 -11.189 1.00 0.00 14 VAL A CA 18
ATOM 18714 C C . VAL A 1 14 ? -34.074 -11.523 -10.477 1.00 0.00 14 VAL A C 18
ATOM 18715 O O . VAL A 1 14 ? -33.764 -10.374 -10.164 1.00 0.00 14 VAL A O 18
ATOM 18728 N N . ASN A 1 15 ? -33.301 -12.574 -10.225 1.00 0.00 15 ASN A N 18
ATOM 18729 C CA . ASN A 1 15 ? -32.016 -12.434 -9.550 1.00 0.00 15 ASN A CA 18
ATOM 18730 C C . ASN A 1 15 ? -30.863 -12.600 -10.535 1.00 0.00 15 ASN A C 18
ATOM 18731 O O . ASN A 1 15 ? -30.446 -13.718 -10.837 1.00 0.00 15 ASN A O 18
ATOM 18742 N N . LYS A 1 16 ? -30.350 -11.479 -11.032 1.00 0.00 16 LYS A N 18
ATOM 18743 C CA . LYS A 1 16 ? -29.244 -11.498 -11.981 1.00 0.00 16 LYS A CA 18
ATOM 18744 C C . LYS A 1 16 ? -27.903 -11.433 -11.256 1.00 0.00 16 LYS A C 18
ATOM 18745 O O . LYS A 1 16 ? -27.624 -10.476 -10.532 1.00 0.00 16 LYS A O 18
ATOM 18764 N N . LEU A 1 17 ? -27.078 -12.454 -11.456 1.00 0.00 17 LEU A N 18
ATOM 18765 C CA . LEU A 1 17 ? -25.765 -12.512 -10.822 1.00 0.00 17 LEU A CA 18
ATOM 18766 C C . LEU A 1 17 ? -25.027 -11.186 -10.976 1.00 0.00 17 LEU A C 18
ATOM 18767 O O . LEU A 1 17 ? -24.629 -10.811 -12.078 1.00 0.00 17 LEU A O 18
ATOM 18783 N N . GLN A 1 18 ? -24.848 -10.482 -9.863 1.00 0.00 18 GLN A N 18
ATOM 18784 C CA . GLN A 1 18 ? -24.156 -9.198 -9.874 1.00 0.00 18 GLN A CA 18
ATOM 18785 C C . GLN A 1 18 ? -22.959 -9.216 -8.930 1.00 0.00 18 GLN A C 18
ATOM 18786 O O . GLN A 1 18 ? -23.048 -8.756 -7.792 1.00 0.00 18 GLN A O 18
ATOM 18800 N N . GLU A 1 19 ? -21.841 -9.751 -9.410 1.00 0.00 19 GLU A N 18
ATOM 18801 C CA . GLU A 1 19 ? -20.626 -9.829 -8.606 1.00 0.00 19 GLU A CA 18
ATOM 18802 C C . GLU A 1 19 ? -19.616 -8.772 -9.043 1.00 0.00 19 GLU A C 18
ATOM 18803 O O . GLU A 1 19 ? -18.705 -9.053 -9.821 1.00 0.00 19 GLU A O 18
ATOM 18815 N N . GLU A 1 20 ? -19.785 -7.555 -8.535 1.00 0.00 20 GLU A N 18
ATOM 18816 C CA . GLU A 1 20 ? -18.889 -6.455 -8.874 1.00 0.00 20 GLU A CA 18
ATOM 18817 C C . GLU A 1 20 ? -17.839 -6.254 -7.785 1.00 0.00 20 GLU A C 18
ATOM 18818 O O . GLU A 1 20 ? -18.170 -5.991 -6.629 1.00 0.00 20 GLU A O 18
ATOM 18830 N N . VAL A 1 21 ? -16.571 -6.381 -8.163 1.00 0.00 21 VAL A N 18
ATOM 18831 C CA . VAL A 1 21 ? -15.472 -6.213 -7.221 1.00 0.00 21 VAL A CA 18
ATOM 18832 C C . VAL A 1 21 ? -15.341 -4.759 -6.782 1.00 0.00 21 VAL A C 18
ATOM 18833 O O . VAL A 1 21 ? -15.547 -3.840 -7.575 1.00 0.00 21 VAL A O 18
ATOM 18846 N N . ILE A 1 22 ? -14.999 -4.558 -5.514 1.00 0.00 22 ILE A N 18
ATOM 18847 C CA . ILE A 1 22 ? -14.839 -3.215 -4.970 1.00 0.00 22 ILE A CA 18
ATOM 18848 C C . ILE A 1 22 ? -13.451 -3.027 -4.367 1.00 0.00 22 ILE A C 18
ATOM 18849 O O . ILE A 1 22 ? -12.829 -3.983 -3.904 1.00 0.00 22 ILE A O 18
ATOM 18865 N N . CYS A 1 23 ? -12.972 -1.788 -4.375 1.00 0.00 23 CYS A N 18
ATOM 18866 C CA . CYS A 1 23 ? -11.658 -1.472 -3.828 1.00 0.00 23 CYS A CA 18
ATOM 18867 C C . CYS A 1 23 ? -11.698 -1.436 -2.303 1.00 0.00 23 CYS A C 18
ATOM 18868 O O . CYS A 1 23 ? -12.440 -0.665 -1.695 1.00 0.00 23 CYS A O 18
ATOM 18875 N N . PRO A 1 24 ? -10.880 -2.290 -1.669 1.00 0.00 24 PRO A N 18
ATOM 18876 C CA . PRO A 1 24 ? -10.802 -2.374 -0.208 1.00 0.00 24 PRO A CA 18
ATOM 18877 C C . PRO A 1 24 ? -10.154 -1.140 0.411 1.00 0.00 24 PRO A C 18
ATOM 18878 O O . PRO A 1 24 ? -9.916 -1.092 1.618 1.00 0.00 24 PRO A O 18
ATOM 18889 N N . ILE A 1 25 ? -9.871 -0.146 -0.423 1.00 0.00 25 ILE A N 18
ATOM 18890 C CA . ILE A 1 25 ? -9.251 1.089 0.043 1.00 0.00 25 ILE A CA 18
ATOM 18891 C C . ILE A 1 25 ? -10.260 2.232 0.076 1.00 0.00 25 ILE A C 18
ATOM 18892 O O . ILE A 1 25 ? -10.499 2.834 1.123 1.00 0.00 25 ILE A O 18
ATOM 18908 N N . CYS A 1 26 ? -10.851 2.526 -1.077 1.00 0.00 26 CYS A N 18
ATOM 18909 C CA . CYS A 1 26 ? -11.836 3.595 -1.182 1.00 0.00 26 CYS A CA 18
ATOM 18910 C C . CYS A 1 26 ? -13.254 3.033 -1.160 1.00 0.00 26 CYS A C 18
ATOM 18911 O O . CYS A 1 26 ? -14.222 3.766 -0.952 1.00 0.00 26 CYS A O 18
ATOM 18918 N N . LEU A 1 27 ? -13.370 1.727 -1.375 1.00 0.00 27 LEU A N 18
ATOM 18919 C CA . LEU A 1 27 ? -14.670 1.065 -1.380 1.00 0.00 27 LEU A CA 18
ATOM 18920 C C . LEU A 1 27 ? -15.511 1.525 -2.566 1.00 0.00 27 LEU A C 18
ATOM 18921 O O . LEU A 1 27 ? -16.713 1.757 -2.435 1.00 0.00 27 LEU A O 18
ATOM 18937 N N . ASP A 1 28 ? -14.872 1.652 -3.724 1.00 0.00 28 ASP A N 18
ATOM 18938 C CA . ASP A 1 28 ? -15.562 2.081 -4.935 1.00 0.00 28 ASP A CA 18
ATOM 18939 C C . ASP A 1 28 ? -15.411 1.043 -6.043 1.00 0.00 28 ASP A C 18
ATOM 18940 O O . ASP A 1 28 ? -14.356 0.425 -6.188 1.00 0.00 28 ASP A O 18
ATOM 18949 N N . ILE A 1 29 ? -16.473 0.856 -6.820 1.00 0.00 29 ILE A N 18
ATOM 18950 C CA . ILE A 1 29 ? -16.458 -0.107 -7.914 1.00 0.00 29 ILE A CA 18
ATOM 18951 C C . ILE A 1 29 ? -15.079 -0.183 -8.560 1.00 0.00 29 ILE A C 18
ATOM 18952 O O . ILE A 1 29 ? -14.580 0.803 -9.103 1.00 0.00 29 ILE A O 18
ATOM 18968 N N . LEU A 1 30 ? -14.468 -1.362 -8.501 1.00 0.00 30 LEU A N 18
ATOM 18969 C CA . LEU A 1 30 ? -13.147 -1.569 -9.082 1.00 0.00 30 LEU A CA 18
ATOM 18970 C C . LEU A 1 30 ? -13.244 -1.803 -10.587 1.00 0.00 30 LEU A C 18
ATOM 18971 O O . LEU A 1 30 ? -12.717 -2.786 -11.106 1.00 0.00 30 LEU A O 18
ATOM 18987 N N . GLN A 1 31 ? -13.920 -0.892 -11.280 1.00 0.00 31 GLN A N 18
ATOM 18988 C CA . GLN A 1 31 ? -14.084 -0.999 -12.724 1.00 0.00 31 GLN A CA 18
ATOM 18989 C C . GLN A 1 31 ? -12.776 -1.412 -13.392 1.00 0.00 31 GLN A C 18
ATOM 18990 O O . GLN A 1 31 ? -12.773 -2.178 -14.356 1.00 0.00 31 GLN A O 18
ATOM 19004 N N . LYS A 1 32 ? -11.666 -0.898 -12.874 1.00 0.00 32 LYS A N 18
ATOM 19005 C CA . LYS A 1 32 ? -10.350 -1.212 -13.419 1.00 0.00 32 LYS A CA 18
ATOM 19006 C C . LYS A 1 32 ? -9.450 -1.822 -12.349 1.00 0.00 32 LYS A C 18
ATOM 19007 O O . LYS A 1 32 ? -8.663 -1.134 -11.700 1.00 0.00 32 LYS A O 18
ATOM 19026 N N . PRO A 1 33 ? -9.567 -3.145 -12.160 1.00 0.00 33 PRO A N 18
ATOM 19027 C CA . PRO A 1 33 ? -8.770 -3.877 -11.171 1.00 0.00 33 PRO A CA 18
ATOM 19028 C C . PRO A 1 33 ? -7.298 -3.963 -11.561 1.00 0.00 33 PRO A C 18
ATOM 19029 O O . PRO A 1 33 ? -6.967 -4.193 -12.725 1.00 0.00 33 PRO A O 18
ATOM 19040 N N . VAL A 1 34 ? -6.419 -3.777 -10.582 1.00 0.00 34 VAL A N 18
ATOM 19041 C CA . VAL A 1 34 ? -4.982 -3.836 -10.823 1.00 0.00 34 VAL A CA 18
ATOM 19042 C C . VAL A 1 34 ? -4.307 -4.831 -9.886 1.00 0.00 34 VAL A C 18
ATOM 19043 O O . VAL A 1 34 ? -4.371 -4.691 -8.664 1.00 0.00 34 VAL A O 18
ATOM 19056 N N . THR A 1 35 ? -3.660 -5.836 -10.465 1.00 0.00 35 THR A N 18
ATOM 19057 C CA . THR A 1 35 ? -2.973 -6.856 -9.682 1.00 0.00 35 THR A CA 18
ATOM 19058 C C . THR A 1 35 ? -1.500 -6.508 -9.497 1.00 0.00 35 THR A C 18
ATOM 19059 O O . THR A 1 35 ? -0.767 -6.334 -10.471 1.00 0.00 35 THR A O 18
ATOM 19070 N N . ILE A 1 36 ? -1.074 -6.408 -8.242 1.00 0.00 36 ILE A N 18
ATOM 19071 C CA . ILE A 1 36 ? 0.312 -6.082 -7.931 1.00 0.00 36 ILE A CA 18
ATOM 19072 C C . ILE A 1 36 ? 1.109 -7.338 -7.594 1.00 0.00 36 ILE A C 18
ATOM 19073 O O . ILE A 1 36 ? 0.574 -8.446 -7.602 1.00 0.00 36 ILE A O 18
ATOM 19089 N N . ASP A 1 37 ? 2.391 -7.156 -7.298 1.00 0.00 37 ASP A N 18
ATOM 19090 C CA . ASP A 1 37 ? 3.263 -8.273 -6.956 1.00 0.00 37 ASP A CA 18
ATOM 19091 C C . ASP A 1 37 ? 2.633 -9.141 -5.871 1.00 0.00 37 ASP A C 18
ATOM 19092 O O . ASP A 1 37 ? 2.673 -10.370 -5.942 1.00 0.00 37 ASP A O 18
ATOM 19101 N N . CYS A 1 38 ? 2.053 -8.494 -4.865 1.00 0.00 38 CYS A N 18
ATOM 19102 C CA . CYS A 1 38 ? 1.416 -9.205 -3.764 1.00 0.00 38 CYS A CA 18
ATOM 19103 C C . CYS A 1 38 ? 0.235 -10.033 -4.261 1.00 0.00 38 CYS A C 18
ATOM 19104 O O . CYS A 1 38 ? -0.040 -11.114 -3.743 1.00 0.00 38 CYS A O 18
ATOM 19111 N N . GLY A 1 39 ? -0.459 -9.517 -5.271 1.00 0.00 39 GLY A N 18
ATOM 19112 C CA . GLY A 1 39 ? -1.602 -10.221 -5.822 1.00 0.00 39 GLY A CA 18
ATOM 19113 C C . GLY A 1 39 ? -2.895 -9.448 -5.654 1.00 0.00 39 GLY A C 18
ATOM 19114 O O . GLY A 1 39 ? -3.660 -9.289 -6.606 1.00 0.00 39 GLY A O 18
ATOM 19118 N N . HIS A 1 40 ? -3.143 -8.968 -4.439 1.00 0.00 40 HIS A N 18
ATOM 19119 C CA . HIS A 1 40 ? -4.354 -8.209 -4.149 1.00 0.00 40 HIS A CA 18
ATOM 19120 C C . HIS A 1 40 ? -4.675 -7.244 -5.286 1.00 0.00 40 HIS A C 18
ATOM 19121 O O . HIS A 1 40 ? -3.776 -6.741 -5.960 1.00 0.00 40 HIS A O 18
ATOM 19135 N N . ASN A 1 41 ? -5.963 -6.990 -5.494 1.00 0.00 41 ASN A N 18
ATOM 19136 C CA . ASN A 1 41 ? -6.403 -6.086 -6.551 1.00 0.00 41 ASN A CA 18
ATOM 19137 C C . ASN A 1 41 ? -6.881 -4.759 -5.968 1.00 0.00 41 ASN A C 18
ATOM 19138 O O . ASN A 1 41 ? -7.671 -4.732 -5.024 1.00 0.00 41 ASN A O 18
ATOM 19149 N N . PHE A 1 42 ? -6.397 -3.660 -6.537 1.00 0.00 42 PHE A N 18
ATOM 19150 C CA . PHE A 1 42 ? -6.774 -2.330 -6.074 1.00 0.00 42 PHE A CA 18
ATOM 19151 C C . PHE A 1 42 ? -7.222 -1.455 -7.241 1.00 0.00 42 PHE A C 18
ATOM 19152 O O . PHE A 1 42 ? -7.194 -1.879 -8.397 1.00 0.00 42 PHE A O 18
ATOM 19169 N N . CYS A 1 43 ? -7.634 -0.230 -6.930 1.00 0.00 43 CYS A N 18
ATOM 19170 C CA . CYS A 1 43 ? -8.089 0.706 -7.951 1.00 0.00 43 CYS A CA 18
ATOM 19171 C C . CYS A 1 43 ? -7.005 1.732 -8.270 1.00 0.00 43 CYS A C 18
ATOM 19172 O O . CYS A 1 43 ? -6.333 2.241 -7.372 1.00 0.00 43 CYS A O 18
ATOM 19179 N N . LEU A 1 44 ? -6.841 2.031 -9.554 1.00 0.00 44 LEU A N 18
ATOM 19180 C CA . LEU A 1 44 ? -5.839 2.997 -9.992 1.00 0.00 44 LEU A CA 18
ATOM 19181 C C . LEU A 1 44 ? -5.887 4.258 -9.136 1.00 0.00 44 LEU A C 18
ATOM 19182 O O . LEU A 1 44 ? -4.865 4.709 -8.618 1.00 0.00 44 LEU A O 18
ATOM 19198 N N . LYS A 1 45 ? -7.080 4.822 -8.988 1.00 0.00 45 LYS A N 18
ATOM 19199 C CA . LYS A 1 45 ? -7.264 6.029 -8.192 1.00 0.00 45 LYS A CA 18
ATOM 19200 C C . LYS A 1 45 ? -6.567 5.900 -6.841 1.00 0.00 45 LYS A C 18
ATOM 19201 O O . LYS A 1 45 ? -6.161 6.897 -6.243 1.00 0.00 45 LYS A O 18
ATOM 19220 N N . CYS A 1 46 ? -6.431 4.667 -6.366 1.00 0.00 46 CYS A N 18
ATOM 19221 C CA . CYS A 1 46 ? -5.782 4.407 -5.086 1.00 0.00 46 CYS A CA 18
ATOM 19222 C C . CYS A 1 46 ? -4.298 4.109 -5.279 1.00 0.00 46 CYS A C 18
ATOM 19223 O O . CYS A 1 46 ? -3.440 4.906 -4.901 1.00 0.00 46 CYS A O 18
ATOM 19230 N N . ILE A 1 47 ? -4.004 2.955 -5.870 1.00 0.00 47 ILE A N 18
ATOM 19231 C CA . ILE A 1 47 ? -2.625 2.552 -6.114 1.00 0.00 47 ILE A CA 18
ATOM 19232 C C . ILE A 1 47 ? -1.770 3.744 -6.530 1.00 0.00 47 ILE A C 18
ATOM 19233 O O . ILE A 1 47 ? -0.631 3.892 -6.085 1.00 0.00 47 ILE A O 18
ATOM 19249 N N . THR A 1 48 ? -2.326 4.595 -7.387 1.00 0.00 48 THR A N 18
ATOM 19250 C CA . THR A 1 48 ? -1.616 5.775 -7.863 1.00 0.00 48 THR A CA 18
ATOM 19251 C C . THR A 1 48 ? -1.467 6.812 -6.756 1.00 0.00 48 THR A C 18
ATOM 19252 O O . THR A 1 48 ? -0.392 7.378 -6.564 1.00 0.00 48 THR A O 18
ATOM 19263 N N . GLN A 1 49 ? -2.554 7.055 -6.030 1.00 0.00 49 GLN A N 18
ATOM 19264 C CA . GLN A 1 49 ? -2.543 8.025 -4.941 1.00 0.00 49 GLN A CA 18
ATOM 19265 C C . GLN A 1 49 ? -1.508 7.648 -3.886 1.00 0.00 49 GLN A C 18
ATOM 19266 O O . GLN A 1 49 ? -0.678 8.469 -3.497 1.00 0.00 49 GLN A O 18
ATOM 19280 N N . ILE A 1 50 ? -1.564 6.401 -3.429 1.00 0.00 50 ILE A N 18
ATOM 19281 C CA . ILE A 1 50 ? -0.631 5.916 -2.420 1.00 0.00 50 ILE A CA 18
ATOM 19282 C C . ILE A 1 50 ? 0.807 6.272 -2.784 1.00 0.00 50 ILE A C 18
ATOM 19283 O O . ILE A 1 50 ? 1.598 6.659 -1.925 1.00 0.00 50 ILE A O 18
ATOM 19299 N N . GLY A 1 51 ? 1.137 6.141 -4.065 1.00 0.00 51 GLY A N 18
ATOM 19300 C CA . GLY A 1 51 ? 2.478 6.454 -4.522 1.00 0.00 51 GLY A CA 18
ATOM 19301 C C . GLY A 1 51 ? 2.854 7.900 -4.267 1.00 0.00 51 GLY A C 18
ATOM 19302 O O . GLY A 1 51 ? 2.555 8.448 -3.207 1.00 0.00 51 GLY A O 18
ATOM 19306 N N . GLU A 1 52 ? 3.512 8.520 -5.242 1.00 0.00 52 GLU A N 18
ATOM 19307 C CA . GLU A 1 52 ? 3.931 9.911 -5.117 1.00 0.00 52 GLU A CA 18
ATOM 19308 C C . GLU A 1 52 ? 4.302 10.239 -3.674 1.00 0.00 52 GLU A C 18
ATOM 19309 O O . GLU A 1 52 ? 3.965 11.307 -3.161 1.00 0.00 52 GLU A O 18
ATOM 19321 N N . THR A 1 53 ? 4.999 9.313 -3.022 1.00 0.00 53 THR A N 18
ATOM 19322 C CA . THR A 1 53 ? 5.414 9.501 -1.638 1.00 0.00 53 THR A CA 18
ATOM 19323 C C . THR A 1 53 ? 6.934 9.511 -1.517 1.00 0.00 53 THR A C 18
ATOM 19324 O O . THR A 1 53 ? 7.514 10.429 -0.936 1.00 0.00 53 THR A O 18
ATOM 19335 N N . SER A 1 54 ? 7.574 8.486 -2.070 1.00 0.00 54 SER A N 18
ATOM 19336 C CA . SER A 1 54 ? 9.027 8.375 -2.021 1.00 0.00 54 SER A CA 18
ATOM 19337 C C . SER A 1 54 ? 9.570 7.779 -3.316 1.00 0.00 54 SER A C 18
ATOM 19338 O O . SER A 1 54 ? 8.808 7.409 -4.209 1.00 0.00 54 SER A O 18
ATOM 19346 N N . CYS A 1 55 ? 10.893 7.691 -3.409 1.00 0.00 55 CYS A N 18
ATOM 19347 C CA . CYS A 1 55 ? 11.540 7.141 -4.595 1.00 0.00 55 CYS A CA 18
ATOM 19348 C C . CYS A 1 55 ? 11.012 5.744 -4.904 1.00 0.00 55 CYS A C 18
ATOM 19349 O O . CYS A 1 55 ? 11.586 4.743 -4.477 1.00 0.00 55 CYS A O 18
ATOM 19357 N N . GLY A 1 56 ? 9.912 5.684 -5.649 1.00 0.00 56 GLY A N 18
ATOM 19358 C CA . GLY A 1 56 ? 9.323 4.405 -6.001 1.00 0.00 56 GLY A CA 18
ATOM 19359 C C . GLY A 1 56 ? 9.270 3.448 -4.827 1.00 0.00 56 GLY A C 18
ATOM 19360 O O . GLY A 1 56 ? 10.146 2.597 -4.670 1.00 0.00 56 GLY A O 18
ATOM 19364 N N . PHE A 1 57 ? 8.241 3.588 -3.998 1.00 0.00 57 PHE A N 18
ATOM 19365 C CA . PHE A 1 57 ? 8.078 2.731 -2.829 1.00 0.00 57 PHE A CA 18
ATOM 19366 C C . PHE A 1 57 ? 6.660 2.829 -2.276 1.00 0.00 57 PHE A C 18
ATOM 19367 O O . PHE A 1 57 ? 6.254 3.869 -1.756 1.00 0.00 57 PHE A O 18
ATOM 19384 N N . PHE A 1 58 ? 5.909 1.738 -2.393 1.00 0.00 58 PHE A N 18
ATOM 19385 C CA . PHE A 1 58 ? 4.535 1.700 -1.907 1.00 0.00 58 PHE A CA 18
ATOM 19386 C C . PHE A 1 58 ? 4.162 0.297 -1.439 1.00 0.00 58 PHE A C 18
ATOM 19387 O O . PHE A 1 58 ? 4.177 -0.655 -2.220 1.00 0.00 58 PHE A O 18
ATOM 19404 N N . LYS A 1 59 ? 3.828 0.175 -0.159 1.00 0.00 59 LYS A N 18
ATOM 19405 C CA . LYS A 1 59 ? 3.450 -1.111 0.415 1.00 0.00 59 LYS A CA 18
ATOM 19406 C C . LYS A 1 59 ? 1.946 -1.340 0.295 1.00 0.00 59 LYS A C 18
ATOM 19407 O O . LYS A 1 59 ? 1.163 -0.390 0.275 1.00 0.00 59 LYS A O 18
ATOM 19426 N N . CYS A 1 60 ? 1.550 -2.605 0.216 1.00 0.00 60 CYS A N 18
ATOM 19427 C CA . CYS A 1 60 ? 0.140 -2.960 0.099 1.00 0.00 60 CYS A CA 18
ATOM 19428 C C . CYS A 1 60 ? -0.590 -2.731 1.419 1.00 0.00 60 CYS A C 18
ATOM 19429 O O . CYS A 1 60 ? -0.147 -3.160 2.485 1.00 0.00 60 CYS A O 18
ATOM 19436 N N . PRO A 1 61 ? -1.736 -2.038 1.348 1.00 0.00 61 PRO A N 18
ATOM 19437 C CA . PRO A 1 61 ? -2.553 -1.737 2.528 1.00 0.00 61 PRO A CA 18
ATOM 19438 C C . PRO A 1 61 ? -3.225 -2.980 3.100 1.00 0.00 61 PRO A C 18
ATOM 19439 O O . PRO A 1 61 ? -3.875 -2.922 4.145 1.00 0.00 61 PRO A O 18
ATOM 19450 N N . LEU A 1 62 ? -3.065 -4.104 2.411 1.00 0.00 62 LEU A N 18
ATOM 19451 C CA . LEU A 1 62 ? -3.656 -5.363 2.851 1.00 0.00 62 LEU A CA 18
ATOM 19452 C C . LEU A 1 62 ? -2.586 -6.311 3.381 1.00 0.00 62 LEU A C 18
ATOM 19453 O O . LEU A 1 62 ? -2.849 -7.134 4.259 1.00 0.00 62 LEU A O 18
ATOM 19469 N N . CYS A 1 63 ? -1.376 -6.190 2.844 1.00 0.00 63 CYS A N 18
ATOM 19470 C CA . CYS A 1 63 ? -0.264 -7.034 3.263 1.00 0.00 63 CYS A CA 18
ATOM 19471 C C . CYS A 1 63 ? 1.044 -6.249 3.269 1.00 0.00 63 CYS A C 18
ATOM 19472 O O . CYS A 1 63 ? 1.186 -5.252 2.559 1.00 0.00 63 CYS A O 18
ATOM 19479 N N . LYS A 1 64 ? 1.997 -6.704 4.074 1.00 0.00 64 LYS A N 18
ATOM 19480 C CA . LYS A 1 64 ? 3.295 -6.046 4.172 1.00 0.00 64 LYS A CA 18
ATOM 19481 C C . LYS A 1 64 ? 4.234 -6.527 3.071 1.00 0.00 64 LYS A C 18
ATOM 19482 O O . LYS A 1 64 ? 5.138 -7.326 3.316 1.00 0.00 64 LYS A O 18
ATOM 19501 N N . THR A 1 65 ? 4.015 -6.035 1.855 1.00 0.00 65 THR A N 18
ATOM 19502 C CA . THR A 1 65 ? 4.841 -6.414 0.716 1.00 0.00 65 THR A CA 18
ATOM 19503 C C . THR A 1 65 ? 5.710 -5.250 0.255 1.00 0.00 65 THR A C 18
ATOM 19504 O O . THR A 1 65 ? 5.321 -4.088 0.373 1.00 0.00 65 THR A O 18
ATOM 19515 N N . SER A 1 66 ? 6.888 -5.568 -0.271 1.00 0.00 66 SER A N 18
ATOM 19516 C CA . SER A 1 66 ? 7.814 -4.547 -0.747 1.00 0.00 66 SER A CA 18
ATOM 19517 C C . SER A 1 66 ? 7.884 -4.546 -2.271 1.00 0.00 66 SER A C 18
ATOM 19518 O O . SER A 1 66 ? 8.709 -5.239 -2.867 1.00 0.00 66 SER A O 18
ATOM 19526 N N . VAL A 1 67 ? 7.011 -3.763 -2.897 1.00 0.00 67 VAL A N 18
ATOM 19527 C CA . VAL A 1 67 ? 6.973 -3.669 -4.352 1.00 0.00 67 VAL A CA 18
ATOM 19528 C C . VAL A 1 67 ? 7.701 -2.422 -4.841 1.00 0.00 67 VAL A C 18
ATOM 19529 O O . VAL A 1 67 ? 7.559 -1.343 -4.266 1.00 0.00 67 VAL A O 18
ATOM 19542 N N . ARG A 1 68 ? 8.479 -2.578 -5.907 1.00 0.00 68 ARG A N 18
ATOM 19543 C CA . ARG A 1 68 ? 9.230 -1.464 -6.474 1.00 0.00 68 ARG A CA 18
ATOM 19544 C C . ARG A 1 68 ? 8.738 -1.138 -7.881 1.00 0.00 68 ARG A C 18
ATOM 19545 O O . ARG A 1 68 ? 8.712 -2.001 -8.758 1.00 0.00 68 ARG A O 18
ATOM 19566 N N . LYS A 1 69 ? 8.347 0.115 -8.090 1.00 0.00 69 LYS A N 18
ATOM 19567 C CA . LYS A 1 69 ? 7.856 0.558 -9.390 1.00 0.00 69 LYS A CA 18
ATOM 19568 C C . LYS A 1 69 ? 8.784 1.608 -9.993 1.00 0.00 69 LYS A C 18
ATOM 19569 O O . LYS A 1 69 ? 8.580 2.807 -9.810 1.00 0.00 69 LYS A O 18
ATOM 19588 N N . ASN A 1 70 ? 9.802 1.149 -10.713 1.00 0.00 70 ASN A N 18
ATOM 19589 C CA . ASN A 1 70 ? 10.760 2.049 -11.344 1.00 0.00 70 ASN A CA 18
ATOM 19590 C C . ASN A 1 70 ? 10.986 1.667 -12.804 1.00 0.00 70 ASN A C 18
ATOM 19591 O O . ASN A 1 70 ? 11.735 0.738 -13.104 1.00 0.00 70 ASN A O 18
ATOM 19602 N N . ALA A 1 71 ? 10.334 2.391 -13.707 1.00 0.00 71 ALA A N 18
ATOM 19603 C CA . ALA A 1 71 ? 10.465 2.130 -15.135 1.00 0.00 71 ALA A CA 18
ATOM 19604 C C . ALA A 1 71 ? 10.755 3.415 -15.904 1.00 0.00 71 ALA A C 18
ATOM 19605 O O . ALA A 1 71 ? 10.800 4.500 -15.323 1.00 0.00 71 ALA A O 18
ATOM 19612 N N . ILE A 1 72 ? 10.951 3.285 -17.211 1.00 0.00 72 ILE A N 18
ATOM 19613 C CA . ILE A 1 72 ? 11.236 4.437 -18.058 1.00 0.00 72 ILE A CA 18
ATOM 19614 C C . ILE A 1 72 ? 9.950 5.060 -18.590 1.00 0.00 72 ILE A C 18
ATOM 19615 O O . ILE A 1 72 ? 9.346 4.551 -19.535 1.00 0.00 72 ILE A O 18
ATOM 19631 N N . ARG A 1 73 ? 9.537 6.165 -17.978 1.00 0.00 73 ARG A N 18
ATOM 19632 C CA . ARG A 1 73 ? 8.322 6.858 -18.390 1.00 0.00 73 ARG A CA 18
ATOM 19633 C C . ARG A 1 73 ? 8.552 7.635 -19.683 1.00 0.00 73 ARG A C 18
ATOM 19634 O O . ARG A 1 73 ? 7.643 8.287 -20.197 1.00 0.00 73 ARG A O 18
ATOM 19657 N N . GLY A 1 1 ? -26.183 35.697 -7.691 1.00 0.00 1 GLY A N 19
ATOM 19658 C CA . GLY A 1 1 ? -27.370 36.103 -8.419 1.00 0.00 1 GLY A CA 19
ATOM 19659 C C . GLY A 1 1 ? -28.645 35.574 -7.791 1.00 0.00 1 GLY A C 19
ATOM 19660 O O . GLY A 1 1 ? -29.129 36.120 -6.799 1.00 0.00 1 GLY A O 19
ATOM 19664 N N . SER A 1 2 ? -29.191 34.510 -8.371 1.00 0.00 2 SER A N 19
ATOM 19665 C CA . SER A 1 2 ? -30.421 33.911 -7.865 1.00 0.00 2 SER A CA 19
ATOM 19666 C C . SER A 1 2 ? -30.729 32.607 -8.594 1.00 0.00 2 SER A C 19
ATOM 19667 O O . SER A 1 2 ? -30.506 32.488 -9.799 1.00 0.00 2 SER A O 19
ATOM 19675 N N . SER A 1 3 ? -31.244 31.630 -7.854 1.00 0.00 3 SER A N 19
ATOM 19676 C CA . SER A 1 3 ? -31.580 30.332 -8.428 1.00 0.00 3 SER A CA 19
ATOM 19677 C C . SER A 1 3 ? -32.527 29.562 -7.512 1.00 0.00 3 SER A C 19
ATOM 19678 O O . SER A 1 3 ? -32.754 29.951 -6.367 1.00 0.00 3 SER A O 19
ATOM 19686 N N . GLY A 1 4 ? -33.077 28.466 -8.026 1.00 0.00 4 GLY A N 19
ATOM 19687 C CA . GLY A 1 4 ? -33.992 27.658 -7.242 1.00 0.00 4 GLY A CA 19
ATOM 19688 C C . GLY A 1 4 ? -33.452 26.269 -6.969 1.00 0.00 4 GLY A C 19
ATOM 19689 O O . GLY A 1 4 ? -32.239 26.068 -6.909 1.00 0.00 4 GLY A O 19
ATOM 19693 N N . SER A 1 5 ? -34.353 25.306 -6.803 1.00 0.00 5 SER A N 19
ATOM 19694 C CA . SER A 1 5 ? -33.960 23.929 -6.529 1.00 0.00 5 SER A CA 19
ATOM 19695 C C . SER A 1 5 ? -35.116 22.970 -6.798 1.00 0.00 5 SER A C 19
ATOM 19696 O O . SER A 1 5 ? -36.147 23.020 -6.127 1.00 0.00 5 SER A O 19
ATOM 19704 N N . SER A 1 6 ? -34.935 22.098 -7.785 1.00 0.00 6 SER A N 19
ATOM 19705 C CA . SER A 1 6 ? -35.964 21.130 -8.146 1.00 0.00 6 SER A CA 19
ATOM 19706 C C . SER A 1 6 ? -35.383 20.021 -9.019 1.00 0.00 6 SER A C 19
ATOM 19707 O O . SER A 1 6 ? -34.594 20.279 -9.926 1.00 0.00 6 SER A O 19
ATOM 19715 N N . GLY A 1 7 ? -35.781 18.784 -8.735 1.00 0.00 7 GLY A N 19
ATOM 19716 C CA . GLY A 1 7 ? -35.290 17.654 -9.502 1.00 0.00 7 GLY A CA 19
ATOM 19717 C C . GLY A 1 7 ? -34.934 16.470 -8.625 1.00 0.00 7 GLY A C 19
ATOM 19718 O O . GLY A 1 7 ? -34.950 16.570 -7.399 1.00 0.00 7 GLY A O 19
ATOM 19722 N N . MET A 1 8 ? -34.613 15.344 -9.255 1.00 0.00 8 MET A N 19
ATOM 19723 C CA . MET A 1 8 ? -34.252 14.136 -8.524 1.00 0.00 8 MET A CA 19
ATOM 19724 C C . MET A 1 8 ? -33.309 13.263 -9.347 1.00 0.00 8 MET A C 19
ATOM 19725 O O . MET A 1 8 ? -33.019 13.567 -10.503 1.00 0.00 8 MET A O 19
ATOM 19739 N N . ALA A 1 9 ? -32.835 12.179 -8.742 1.00 0.00 9 ALA A N 19
ATOM 19740 C CA . ALA A 1 9 ? -31.927 11.262 -9.420 1.00 0.00 9 ALA A CA 19
ATOM 19741 C C . ALA A 1 9 ? -32.540 9.871 -9.540 1.00 0.00 9 ALA A C 19
ATOM 19742 O O . ALA A 1 9 ? -33.222 9.402 -8.629 1.00 0.00 9 ALA A O 19
ATOM 19749 N N . SER A 1 10 ? -32.292 9.215 -10.669 1.00 0.00 10 SER A N 19
ATOM 19750 C CA . SER A 1 10 ? -32.824 7.879 -10.910 1.00 0.00 10 SER A CA 19
ATOM 19751 C C . SER A 1 10 ? -31.744 6.957 -11.469 1.00 0.00 10 SER A C 19
ATOM 19752 O O . SER A 1 10 ? -30.918 7.371 -12.281 1.00 0.00 10 SER A O 19
ATOM 19760 N N . GLY A 1 11 ? -31.758 5.703 -11.027 1.00 0.00 11 GLY A N 19
ATOM 19761 C CA . GLY A 1 11 ? -30.776 4.741 -11.493 1.00 0.00 11 GLY A CA 19
ATOM 19762 C C . GLY A 1 11 ? -30.715 3.505 -10.619 1.00 0.00 11 GLY A C 19
ATOM 19763 O O . GLY A 1 11 ? -30.172 3.543 -9.515 1.00 0.00 11 GLY A O 19
ATOM 19767 N N . GLN A 1 12 ? -31.276 2.405 -11.112 1.00 0.00 12 GLN A N 19
ATOM 19768 C CA . GLN A 1 12 ? -31.286 1.152 -10.367 1.00 0.00 12 GLN A CA 19
ATOM 19769 C C . GLN A 1 12 ? -31.086 -0.038 -11.299 1.00 0.00 12 GLN A C 19
ATOM 19770 O O . GLN A 1 12 ? -31.364 0.045 -12.496 1.00 0.00 12 GLN A O 19
ATOM 19784 N N . PHE A 1 13 ? -30.602 -1.144 -10.744 1.00 0.00 13 PHE A N 19
ATOM 19785 C CA . PHE A 1 13 ? -30.364 -2.351 -11.527 1.00 0.00 13 PHE A CA 19
ATOM 19786 C C . PHE A 1 13 ? -31.679 -3.045 -11.869 1.00 0.00 13 PHE A C 19
ATOM 19787 O O . PHE A 1 13 ? -32.542 -3.224 -11.010 1.00 0.00 13 PHE A O 19
ATOM 19804 N N . VAL A 1 14 ? -31.824 -3.434 -13.132 1.00 0.00 14 VAL A N 19
ATOM 19805 C CA . VAL A 1 14 ? -33.033 -4.109 -13.590 1.00 0.00 14 VAL A CA 19
ATOM 19806 C C . VAL A 1 14 ? -32.727 -5.529 -14.055 1.00 0.00 14 VAL A C 19
ATOM 19807 O O . VAL A 1 14 ? -32.407 -5.755 -15.221 1.00 0.00 14 VAL A O 19
ATOM 19820 N N . ASN A 1 15 ? -32.828 -6.481 -13.134 1.00 0.00 15 ASN A N 19
ATOM 19821 C CA . ASN A 1 15 ? -32.563 -7.880 -13.449 1.00 0.00 15 ASN A CA 19
ATOM 19822 C C . ASN A 1 15 ? -31.294 -8.018 -14.285 1.00 0.00 15 ASN A C 19
ATOM 19823 O O . ASN A 1 15 ? -31.238 -8.814 -15.222 1.00 0.00 15 ASN A O 19
ATOM 19834 N N . LYS A 1 16 ? -30.276 -7.237 -13.938 1.00 0.00 16 LYS A N 19
ATOM 19835 C CA . LYS A 1 16 ? -29.006 -7.272 -14.654 1.00 0.00 16 LYS A CA 19
ATOM 19836 C C . LYS A 1 16 ? -27.879 -7.743 -13.741 1.00 0.00 16 LYS A C 19
ATOM 19837 O O . LYS A 1 16 ? -27.944 -7.578 -12.522 1.00 0.00 16 LYS A O 19
ATOM 19856 N N . LEU A 1 17 ? -26.847 -8.328 -14.337 1.00 0.00 17 LEU A N 19
ATOM 19857 C CA . LEU A 1 17 ? -25.704 -8.822 -13.576 1.00 0.00 17 LEU A CA 19
ATOM 19858 C C . LEU A 1 17 ? -24.589 -7.782 -13.531 1.00 0.00 17 LEU A C 19
ATOM 19859 O O . LEU A 1 17 ? -24.480 -6.938 -14.420 1.00 0.00 17 LEU A O 19
ATOM 19875 N N . GLN A 1 18 ? -23.764 -7.851 -12.492 1.00 0.00 18 GLN A N 19
ATOM 19876 C CA . GLN A 1 18 ? -22.657 -6.915 -12.333 1.00 0.00 18 GLN A CA 19
ATOM 19877 C C . GLN A 1 18 ? -21.367 -7.652 -11.988 1.00 0.00 18 GLN A C 19
ATOM 19878 O O . GLN A 1 18 ? -21.131 -8.001 -10.832 1.00 0.00 18 GLN A O 19
ATOM 19892 N N . GLU A 1 19 ? -20.536 -7.885 -12.999 1.00 0.00 19 GLU A N 19
ATOM 19893 C CA . GLU A 1 19 ? -19.270 -8.582 -12.802 1.00 0.00 19 GLU A CA 19
ATOM 19894 C C . GLU A 1 19 ? -18.147 -7.595 -12.497 1.00 0.00 19 GLU A C 19
ATOM 19895 O O . GLU A 1 19 ? -17.060 -7.682 -13.067 1.00 0.00 19 GLU A O 19
ATOM 19907 N N . GLU A 1 20 ? -18.420 -6.657 -11.596 1.00 0.00 20 GLU A N 19
ATOM 19908 C CA . GLU A 1 20 ? -17.434 -5.652 -11.217 1.00 0.00 20 GLU A CA 19
ATOM 19909 C C . GLU A 1 20 ? -16.949 -5.878 -9.788 1.00 0.00 20 GLU A C 19
ATOM 19910 O O . GLU A 1 20 ? -17.705 -6.329 -8.928 1.00 0.00 20 GLU A O 19
ATOM 19922 N N . VAL A 1 21 ? -15.682 -5.560 -9.542 1.00 0.00 21 VAL A N 19
ATOM 19923 C CA . VAL A 1 21 ? -15.095 -5.727 -8.218 1.00 0.00 21 VAL A CA 19
ATOM 19924 C C . VAL A 1 21 ? -14.999 -4.393 -7.487 1.00 0.00 21 VAL A C 19
ATOM 19925 O O . VAL A 1 21 ? -15.023 -3.330 -8.108 1.00 0.00 21 VAL A O 19
ATOM 19938 N N . ILE A 1 22 ? -14.890 -4.455 -6.164 1.00 0.00 22 ILE A N 19
ATOM 19939 C CA . ILE A 1 22 ? -14.789 -3.251 -5.348 1.00 0.00 22 ILE A CA 19
ATOM 19940 C C . ILE A 1 22 ? -13.397 -3.114 -4.742 1.00 0.00 22 ILE A C 19
ATOM 19941 O O . ILE A 1 22 ? -12.693 -4.105 -4.544 1.00 0.00 22 ILE A O 19
ATOM 19957 N N . CYS A 1 23 ? -13.005 -1.879 -4.447 1.00 0.00 23 CYS A N 19
ATOM 19958 C CA . CYS A 1 23 ? -11.697 -1.610 -3.861 1.00 0.00 23 CYS A CA 19
ATOM 19959 C C . CYS A 1 23 ? -11.717 -1.847 -2.354 1.00 0.00 23 CYS A C 19
ATOM 19960 O O . CYS A 1 23 ? -12.508 -1.257 -1.618 1.00 0.00 23 CYS A O 19
ATOM 19967 N N . PRO A 1 24 ? -10.827 -2.733 -1.883 1.00 0.00 24 PRO A N 19
ATOM 19968 C CA . PRO A 1 24 ? -10.721 -3.069 -0.460 1.00 0.00 24 PRO A CA 19
ATOM 19969 C C . PRO A 1 24 ? -10.160 -1.917 0.367 1.00 0.00 24 PRO A C 19
ATOM 19970 O O . PRO A 1 24 ? -9.853 -2.081 1.548 1.00 0.00 24 PRO A O 19
ATOM 19981 N N . ILE A 1 25 ? -10.029 -0.753 -0.260 1.00 0.00 25 ILE A N 19
ATOM 19982 C CA . ILE A 1 25 ? -9.507 0.426 0.420 1.00 0.00 25 ILE A CA 19
ATOM 19983 C C . ILE A 1 25 ? -10.577 1.504 0.552 1.00 0.00 25 ILE A C 19
ATOM 19984 O O . ILE A 1 25 ? -10.937 1.904 1.659 1.00 0.00 25 ILE A O 19
ATOM 20000 N N . CYS A 1 26 ? -11.084 1.969 -0.585 1.00 0.00 26 CYS A N 19
ATOM 20001 C CA . CYS A 1 26 ? -12.115 2.999 -0.598 1.00 0.00 26 CYS A CA 19
ATOM 20002 C C . CYS A 1 26 ? -13.496 2.385 -0.809 1.00 0.00 26 CYS A C 19
ATOM 20003 O O . CYS A 1 26 ? -14.500 3.096 -0.879 1.00 0.00 26 CYS A O 19
ATOM 20010 N N . LEU A 1 27 ? -13.539 1.061 -0.909 1.00 0.00 27 LEU A N 19
ATOM 20011 C CA . LEU A 1 27 ? -14.797 0.350 -1.111 1.00 0.00 27 LEU A CA 19
ATOM 20012 C C . LEU A 1 27 ? -15.549 0.906 -2.316 1.00 0.00 27 LEU A C 19
ATOM 20013 O O . LEU A 1 27 ? -16.779 0.867 -2.364 1.00 0.00 27 LEU A O 19
ATOM 20029 N N . ASP A 1 28 ? -14.803 1.421 -3.287 1.00 0.00 28 ASP A N 19
ATOM 20030 C CA . ASP A 1 28 ? -15.399 1.982 -4.493 1.00 0.00 28 ASP A CA 19
ATOM 20031 C C . ASP A 1 28 ? -15.281 1.008 -5.661 1.00 0.00 28 ASP A C 19
ATOM 20032 O O . ASP A 1 28 ? -14.457 0.093 -5.639 1.00 0.00 28 ASP A O 19
ATOM 20041 N N . ILE A 1 29 ? -16.111 1.210 -6.680 1.00 0.00 29 ILE A N 19
ATOM 20042 C CA . ILE A 1 29 ? -16.099 0.350 -7.856 1.00 0.00 29 ILE A CA 19
ATOM 20043 C C . ILE A 1 29 ? -14.742 0.387 -8.551 1.00 0.00 29 ILE A C 19
ATOM 20044 O O . ILE A 1 29 ? -14.409 1.357 -9.234 1.00 0.00 29 ILE A O 19
ATOM 20060 N N . LEU A 1 30 ? -13.964 -0.674 -8.374 1.00 0.00 30 LEU A N 19
ATOM 20061 C CA . LEU A 1 30 ? -12.642 -0.765 -8.986 1.00 0.00 30 LEU A CA 19
ATOM 20062 C C . LEU A 1 30 ? -12.733 -0.621 -10.502 1.00 0.00 30 LEU A C 19
ATOM 20063 O O . LEU A 1 30 ? -13.037 -1.582 -11.208 1.00 0.00 30 LEU A O 19
ATOM 20079 N N . GLN A 1 31 ? -12.466 0.585 -10.994 1.00 0.00 31 GLN A N 19
ATOM 20080 C CA . GLN A 1 31 ? -12.516 0.853 -12.426 1.00 0.00 31 GLN A CA 19
ATOM 20081 C C . GLN A 1 31 ? -11.356 0.176 -13.148 1.00 0.00 31 GLN A C 19
ATOM 20082 O O . GLN A 1 31 ? -11.533 -0.411 -14.216 1.00 0.00 31 GLN A O 19
ATOM 20096 N N . LYS A 1 32 ? -10.168 0.260 -12.558 1.00 0.00 32 LYS A N 19
ATOM 20097 C CA . LYS A 1 32 ? -8.978 -0.345 -13.144 1.00 0.00 32 LYS A CA 19
ATOM 20098 C C . LYS A 1 32 ? -8.178 -1.102 -12.089 1.00 0.00 32 LYS A C 19
ATOM 20099 O O . LYS A 1 32 ? -7.357 -0.531 -11.370 1.00 0.00 32 LYS A O 19
ATOM 20118 N N . PRO A 1 33 ? -8.419 -2.418 -11.993 1.00 0.00 33 PRO A N 19
ATOM 20119 C CA . PRO A 1 33 ? -7.729 -3.281 -11.030 1.00 0.00 33 PRO A CA 19
ATOM 20120 C C . PRO A 1 33 ? -6.257 -3.477 -11.378 1.00 0.00 33 PRO A C 19
ATOM 20121 O O . PRO A 1 33 ? -5.917 -3.820 -12.510 1.00 0.00 33 PRO A O 19
ATOM 20132 N N . VAL A 1 34 ? -5.387 -3.257 -10.397 1.00 0.00 34 VAL A N 19
ATOM 20133 C CA . VAL A 1 34 ? -3.952 -3.411 -10.599 1.00 0.00 34 VAL A CA 19
ATOM 20134 C C . VAL A 1 34 ? -3.370 -4.446 -9.642 1.00 0.00 34 VAL A C 19
ATOM 20135 O O . VAL A 1 34 ? -3.271 -4.208 -8.438 1.00 0.00 34 VAL A O 19
ATOM 20148 N N . THR A 1 35 ? -2.985 -5.596 -10.186 1.00 0.00 35 THR A N 19
ATOM 20149 C CA . THR A 1 35 ? -2.413 -6.669 -9.382 1.00 0.00 35 THR A CA 19
ATOM 20150 C C . THR A 1 35 ? -0.906 -6.499 -9.231 1.00 0.00 35 THR A C 19
ATOM 20151 O O . THR A 1 35 ? -0.139 -6.857 -10.126 1.00 0.00 35 THR A O 19
ATOM 20162 N N . ILE A 1 36 ? -0.488 -5.952 -8.095 1.00 0.00 36 ILE A N 19
ATOM 20163 C CA . ILE A 1 36 ? 0.929 -5.737 -7.827 1.00 0.00 36 ILE A CA 19
ATOM 20164 C C . ILE A 1 36 ? 1.621 -7.042 -7.448 1.00 0.00 36 ILE A C 19
ATOM 20165 O O . ILE A 1 36 ? 1.000 -8.105 -7.437 1.00 0.00 36 ILE A O 19
ATOM 20181 N N . ASP A 1 37 ? 2.909 -6.953 -7.136 1.00 0.00 37 ASP A N 19
ATOM 20182 C CA . ASP A 1 37 ? 3.686 -8.127 -6.753 1.00 0.00 37 ASP A CA 19
ATOM 20183 C C . ASP A 1 37 ? 3.045 -8.838 -5.566 1.00 0.00 37 ASP A C 19
ATOM 20184 O O . ASP A 1 37 ? 2.902 -10.062 -5.564 1.00 0.00 37 ASP A O 19
ATOM 20193 N N . CYS A 1 38 ? 2.661 -8.065 -4.555 1.00 0.00 38 CYS A N 19
ATOM 20194 C CA . CYS A 1 38 ? 2.037 -8.621 -3.361 1.00 0.00 38 CYS A CA 19
ATOM 20195 C C . CYS A 1 38 ? 0.999 -9.676 -3.730 1.00 0.00 38 CYS A C 19
ATOM 20196 O O . CYS A 1 38 ? 0.953 -10.752 -3.135 1.00 0.00 38 CYS A O 19
ATOM 20203 N N . GLY A 1 39 ? 0.166 -9.360 -4.717 1.00 0.00 39 GLY A N 19
ATOM 20204 C CA . GLY A 1 39 ? -0.860 -10.290 -5.150 1.00 0.00 39 GLY A CA 19
ATOM 20205 C C . GLY A 1 39 ? -2.256 -9.822 -4.790 1.00 0.00 39 GLY A C 19
ATOM 20206 O O . GLY A 1 39 ? -3.115 -10.627 -4.427 1.00 0.00 39 GLY A O 19
ATOM 20210 N N . HIS A 1 40 ? -2.484 -8.516 -4.889 1.00 0.00 40 HIS A N 19
ATOM 20211 C CA . HIS A 1 40 ? -3.787 -7.942 -4.570 1.00 0.00 40 HIS A CA 19
ATOM 20212 C C . HIS A 1 40 ? -4.200 -6.916 -5.621 1.00 0.00 40 HIS A C 19
ATOM 20213 O O . HIS A 1 40 ? -3.355 -6.328 -6.294 1.00 0.00 40 HIS A O 19
ATOM 20227 N N . ASN A 1 41 ? -5.506 -6.708 -5.756 1.00 0.00 41 ASN A N 19
ATOM 20228 C CA . ASN A 1 41 ? -6.031 -5.755 -6.727 1.00 0.00 41 ASN A CA 19
ATOM 20229 C C . ASN A 1 41 ? -6.505 -4.480 -6.035 1.00 0.00 41 ASN A C 19
ATOM 20230 O O . ASN A 1 41 ? -7.266 -4.531 -5.068 1.00 0.00 41 ASN A O 19
ATOM 20241 N N . PHE A 1 42 ? -6.050 -3.337 -6.538 1.00 0.00 42 PHE A N 19
ATOM 20242 C CA . PHE A 1 42 ? -6.426 -2.048 -5.968 1.00 0.00 42 PHE A CA 19
ATOM 20243 C C . PHE A 1 42 ? -6.842 -1.070 -7.064 1.00 0.00 42 PHE A C 19
ATOM 20244 O O . PHE A 1 42 ? -6.681 -1.347 -8.253 1.00 0.00 42 PHE A O 19
ATOM 20261 N N . CYS A 1 43 ? -7.379 0.074 -6.654 1.00 0.00 43 CYS A N 19
ATOM 20262 C CA . CYS A 1 43 ? -7.819 1.094 -7.599 1.00 0.00 43 CYS A CA 19
ATOM 20263 C C . CYS A 1 43 ? -6.772 2.195 -7.738 1.00 0.00 43 CYS A C 19
ATOM 20264 O O . CYS A 1 43 ? -6.184 2.637 -6.750 1.00 0.00 43 CYS A O 19
ATOM 20271 N N . LEU A 1 44 ? -6.545 2.634 -8.971 1.00 0.00 44 LEU A N 19
ATOM 20272 C CA . LEU A 1 44 ? -5.569 3.685 -9.241 1.00 0.00 44 LEU A CA 19
ATOM 20273 C C . LEU A 1 44 ? -5.670 4.801 -8.206 1.00 0.00 44 LEU A C 19
ATOM 20274 O O . LEU A 1 44 ? -4.702 5.105 -7.507 1.00 0.00 44 LEU A O 19
ATOM 20290 N N . LYS A 1 45 ? -6.848 5.408 -8.111 1.00 0.00 45 LYS A N 19
ATOM 20291 C CA . LYS A 1 45 ? -7.078 6.488 -7.159 1.00 0.00 45 LYS A CA 19
ATOM 20292 C C . LYS A 1 45 ? -6.427 6.178 -5.815 1.00 0.00 45 LYS A C 19
ATOM 20293 O O . LYS A 1 45 ? -5.993 7.082 -5.101 1.00 0.00 45 LYS A O 19
ATOM 20312 N N . CYS A 1 46 ? -6.361 4.894 -5.478 1.00 0.00 46 CYS A N 19
ATOM 20313 C CA . CYS A 1 46 ? -5.761 4.464 -4.220 1.00 0.00 46 CYS A CA 19
ATOM 20314 C C . CYS A 1 46 ? -4.260 4.244 -4.381 1.00 0.00 46 CYS A C 19
ATOM 20315 O O . CYS A 1 46 ? -3.451 5.040 -3.904 1.00 0.00 46 CYS A O 19
ATOM 20322 N N . ILE A 1 47 ? -3.895 3.159 -5.056 1.00 0.00 47 ILE A N 19
ATOM 20323 C CA . ILE A 1 47 ? -2.492 2.835 -5.280 1.00 0.00 47 ILE A CA 19
ATOM 20324 C C . ILE A 1 47 ? -1.662 4.098 -5.484 1.00 0.00 47 ILE A C 19
ATOM 20325 O O . ILE A 1 47 ? -0.526 4.190 -5.019 1.00 0.00 47 ILE A O 19
ATOM 20341 N N . THR A 1 48 ? -2.238 5.072 -6.182 1.00 0.00 48 THR A N 19
ATOM 20342 C CA . THR A 1 48 ? -1.553 6.330 -6.448 1.00 0.00 48 THR A CA 19
ATOM 20343 C C . THR A 1 48 ? -1.420 7.162 -5.178 1.00 0.00 48 THR A C 19
ATOM 20344 O O . THR A 1 48 ? -0.321 7.578 -4.811 1.00 0.00 48 THR A O 19
ATOM 20355 N N . GLN A 1 49 ? -2.545 7.401 -4.511 1.00 0.00 49 GLN A N 19
ATOM 20356 C CA . GLN A 1 49 ? -2.552 8.184 -3.281 1.00 0.00 49 GLN A CA 19
ATOM 20357 C C . GLN A 1 49 ? -1.573 7.608 -2.263 1.00 0.00 49 GLN A C 19
ATOM 20358 O O . GLN A 1 49 ? -0.679 8.306 -1.784 1.00 0.00 49 GLN A O 19
ATOM 20372 N N . ILE A 1 50 ? -1.748 6.332 -1.938 1.00 0.00 50 ILE A N 19
ATOM 20373 C CA . ILE A 1 50 ? -0.880 5.662 -0.977 1.00 0.00 50 ILE A CA 19
ATOM 20374 C C . ILE A 1 50 ? 0.573 6.089 -1.159 1.00 0.00 50 ILE A C 19
ATOM 20375 O O . ILE A 1 50 ? 1.258 6.425 -0.194 1.00 0.00 50 ILE A O 19
ATOM 20391 N N . GLY A 1 51 ? 1.036 6.076 -2.405 1.00 0.00 51 GLY A N 19
ATOM 20392 C CA . GLY A 1 51 ? 2.405 6.466 -2.692 1.00 0.00 51 GLY A CA 19
ATOM 20393 C C . GLY A 1 51 ? 2.505 7.393 -3.887 1.00 0.00 51 GLY A C 19
ATOM 20394 O O . GLY A 1 51 ? 2.155 7.015 -5.004 1.00 0.00 51 GLY A O 19
ATOM 20398 N N . GLU A 1 52 ? 2.984 8.610 -3.651 1.00 0.00 52 GLU A N 19
ATOM 20399 C CA . GLU A 1 52 ? 3.126 9.594 -4.718 1.00 0.00 52 GLU A CA 19
ATOM 20400 C C . GLU A 1 52 ? 3.791 8.975 -5.944 1.00 0.00 52 GLU A C 19
ATOM 20401 O O . GLU A 1 52 ? 4.306 7.858 -5.888 1.00 0.00 52 GLU A O 19
ATOM 20413 N N . THR A 1 53 ? 3.776 9.709 -7.052 1.00 0.00 53 THR A N 19
ATOM 20414 C CA . THR A 1 53 ? 4.375 9.233 -8.292 1.00 0.00 53 THR A CA 19
ATOM 20415 C C . THR A 1 53 ? 5.806 9.736 -8.440 1.00 0.00 53 THR A C 19
ATOM 20416 O O . THR A 1 53 ? 6.257 10.039 -9.545 1.00 0.00 53 THR A O 19
ATOM 20427 N N . SER A 1 54 ? 6.517 9.823 -7.320 1.00 0.00 54 SER A N 19
ATOM 20428 C CA . SER A 1 54 ? 7.897 10.292 -7.325 1.00 0.00 54 SER A CA 19
ATOM 20429 C C . SER A 1 54 ? 8.850 9.182 -6.892 1.00 0.00 54 SER A C 19
ATOM 20430 O O . SER A 1 54 ? 10.030 9.188 -7.247 1.00 0.00 54 SER A O 19
ATOM 20438 N N . CYS A 1 55 ? 8.331 8.231 -6.124 1.00 0.00 55 CYS A N 19
ATOM 20439 C CA . CYS A 1 55 ? 9.134 7.114 -5.641 1.00 0.00 55 CYS A CA 19
ATOM 20440 C C . CYS A 1 55 ? 8.592 5.788 -6.165 1.00 0.00 55 CYS A C 19
ATOM 20441 O O . CYS A 1 55 ? 9.269 5.078 -6.906 1.00 0.00 55 CYS A O 19
ATOM 20449 N N . GLY A 1 56 ? 7.365 5.460 -5.771 1.00 0.00 56 GLY A N 19
ATOM 20450 C CA . GLY A 1 56 ? 6.753 4.219 -6.209 1.00 0.00 56 GLY A CA 19
ATOM 20451 C C . GLY A 1 56 ? 6.528 3.249 -5.066 1.00 0.00 56 GLY A C 19
ATOM 20452 O O . GLY A 1 56 ? 5.388 2.916 -4.740 1.00 0.00 56 GLY A O 19
ATOM 20456 N N . PHE A 1 57 ? 7.617 2.792 -4.456 1.00 0.00 57 PHE A N 19
ATOM 20457 C CA . PHE A 1 57 ? 7.533 1.852 -3.344 1.00 0.00 57 PHE A CA 19
ATOM 20458 C C . PHE A 1 57 ? 6.365 2.199 -2.425 1.00 0.00 57 PHE A C 19
ATOM 20459 O O . PHE A 1 57 ? 6.289 3.305 -1.890 1.00 0.00 57 PHE A O 19
ATOM 20476 N N . PHE A 1 58 ? 5.456 1.246 -2.248 1.00 0.00 58 PHE A N 19
ATOM 20477 C CA . PHE A 1 58 ? 4.291 1.450 -1.396 1.00 0.00 58 PHE A CA 19
ATOM 20478 C C . PHE A 1 58 ? 3.824 0.130 -0.788 1.00 0.00 58 PHE A C 19
ATOM 20479 O O . PHE A 1 58 ? 3.281 -0.729 -1.483 1.00 0.00 58 PHE A O 19
ATOM 20496 N N . LYS A 1 59 ? 4.039 -0.024 0.514 1.00 0.00 59 LYS A N 19
ATOM 20497 C CA . LYS A 1 59 ? 3.641 -1.237 1.218 1.00 0.00 59 LYS A CA 19
ATOM 20498 C C . LYS A 1 59 ? 2.137 -1.464 1.103 1.00 0.00 59 LYS A C 19
ATOM 20499 O O . LYS A 1 59 ? 1.339 -0.645 1.560 1.00 0.00 59 LYS A O 19
ATOM 20518 N N . CYS A 1 60 ? 1.757 -2.581 0.492 1.00 0.00 60 CYS A N 19
ATOM 20519 C CA . CYS A 1 60 ? 0.349 -2.916 0.318 1.00 0.00 60 CYS A CA 19
ATOM 20520 C C . CYS A 1 60 ? -0.383 -2.902 1.657 1.00 0.00 60 CYS A C 19
ATOM 20521 O O . CYS A 1 60 ? 0.129 -3.361 2.677 1.00 0.00 60 CYS A O 19
ATOM 20528 N N . PRO A 1 61 ? -1.610 -2.361 1.654 1.00 0.00 61 PRO A N 19
ATOM 20529 C CA . PRO A 1 61 ? -2.440 -2.273 2.859 1.00 0.00 61 PRO A CA 19
ATOM 20530 C C . PRO A 1 61 ? -2.936 -3.639 3.321 1.00 0.00 61 PRO A C 19
ATOM 20531 O O . PRO A 1 61 ? -2.790 -4.001 4.490 1.00 0.00 61 PRO A O 19
ATOM 20542 N N . LEU A 1 62 ? -3.523 -4.393 2.399 1.00 0.00 62 LEU A N 19
ATOM 20543 C CA . LEU A 1 62 ? -4.041 -5.721 2.712 1.00 0.00 62 LEU A CA 19
ATOM 20544 C C . LEU A 1 62 ? -2.959 -6.593 3.340 1.00 0.00 62 LEU A C 19
ATOM 20545 O O . LEU A 1 62 ? -3.165 -7.194 4.395 1.00 0.00 62 LEU A O 19
ATOM 20561 N N . CYS A 1 63 ? -1.804 -6.658 2.685 1.00 0.00 63 CYS A N 19
ATOM 20562 C CA . CYS A 1 63 ? -0.688 -7.455 3.179 1.00 0.00 63 CYS A CA 19
ATOM 20563 C C . CYS A 1 63 ? 0.602 -6.639 3.188 1.00 0.00 63 CYS A C 19
ATOM 20564 O O . CYS A 1 63 ? 0.794 -5.751 2.357 1.00 0.00 63 CYS A O 19
ATOM 20571 N N . LYS A 1 64 ? 1.483 -6.946 4.134 1.00 0.00 64 LYS A N 19
ATOM 20572 C CA . LYS A 1 64 ? 2.755 -6.243 4.252 1.00 0.00 64 LYS A CA 19
ATOM 20573 C C . LYS A 1 64 ? 3.834 -6.928 3.419 1.00 0.00 64 LYS A C 19
ATOM 20574 O O . LYS A 1 64 ? 4.638 -7.702 3.940 1.00 0.00 64 LYS A O 19
ATOM 20593 N N . THR A 1 65 ? 3.848 -6.637 2.121 1.00 0.00 65 THR A N 19
ATOM 20594 C CA . THR A 1 65 ? 4.828 -7.224 1.217 1.00 0.00 65 THR A CA 19
ATOM 20595 C C . THR A 1 65 ? 5.707 -6.150 0.586 1.00 0.00 65 THR A C 19
ATOM 20596 O O . THR A 1 65 ? 5.295 -4.998 0.450 1.00 0.00 65 THR A O 19
ATOM 20607 N N . SER A 1 66 ? 6.920 -6.535 0.202 1.00 0.00 66 SER A N 19
ATOM 20608 C CA . SER A 1 66 ? 7.858 -5.603 -0.412 1.00 0.00 66 SER A CA 19
ATOM 20609 C C . SER A 1 66 ? 7.544 -5.412 -1.893 1.00 0.00 66 SER A C 19
ATOM 20610 O O . SER A 1 66 ? 8.093 -6.105 -2.750 1.00 0.00 66 SER A O 19
ATOM 20618 N N . VAL A 1 67 ? 6.657 -4.467 -2.186 1.00 0.00 67 VAL A N 19
ATOM 20619 C CA . VAL A 1 67 ? 6.269 -4.183 -3.562 1.00 0.00 67 VAL A CA 19
ATOM 20620 C C . VAL A 1 67 ? 7.030 -2.981 -4.110 1.00 0.00 67 VAL A C 19
ATOM 20621 O O . VAL A 1 67 ? 7.164 -1.959 -3.437 1.00 0.00 67 VAL A O 19
ATOM 20634 N N . ARG A 1 68 ? 7.525 -3.110 -5.337 1.00 0.00 68 ARG A N 19
ATOM 20635 C CA . ARG A 1 68 ? 8.273 -2.034 -5.976 1.00 0.00 68 ARG A CA 19
ATOM 20636 C C . ARG A 1 68 ? 7.892 -1.906 -7.448 1.00 0.00 68 ARG A C 19
ATOM 20637 O O . ARG A 1 68 ? 7.646 -2.904 -8.126 1.00 0.00 68 ARG A O 19
ATOM 20658 N N . LYS A 1 69 ? 7.844 -0.671 -7.936 1.00 0.00 69 LYS A N 19
ATOM 20659 C CA . LYS A 1 69 ? 7.494 -0.411 -9.327 1.00 0.00 69 LYS A CA 19
ATOM 20660 C C . LYS A 1 69 ? 8.687 0.152 -10.093 1.00 0.00 69 LYS A C 19
ATOM 20661 O O . LYS A 1 69 ? 9.073 1.304 -9.898 1.00 0.00 69 LYS A O 19
ATOM 20680 N N . ASN A 1 70 ? 9.266 -0.667 -10.965 1.00 0.00 70 ASN A N 19
ATOM 20681 C CA . ASN A 1 70 ? 10.414 -0.249 -11.760 1.00 0.00 70 ASN A CA 19
ATOM 20682 C C . ASN A 1 70 ? 9.970 0.288 -13.117 1.00 0.00 70 ASN A C 19
ATOM 20683 O O . ASN A 1 70 ? 9.602 -0.477 -14.008 1.00 0.00 70 ASN A O 19
ATOM 20694 N N . ALA A 1 71 ? 10.008 1.608 -13.267 1.00 0.00 71 ALA A N 19
ATOM 20695 C CA . ALA A 1 71 ? 9.612 2.247 -14.515 1.00 0.00 71 ALA A CA 19
ATOM 20696 C C . ALA A 1 71 ? 10.087 3.695 -14.566 1.00 0.00 71 ALA A C 19
ATOM 20697 O O . ALA A 1 71 ? 10.655 4.206 -13.600 1.00 0.00 71 ALA A O 19
ATOM 20704 N N . ILE A 1 72 ? 9.852 4.351 -15.697 1.00 0.00 72 ILE A N 19
ATOM 20705 C CA . ILE A 1 72 ? 10.256 5.740 -15.872 1.00 0.00 72 ILE A CA 19
ATOM 20706 C C . ILE A 1 72 ? 9.293 6.687 -15.164 1.00 0.00 72 ILE A C 19
ATOM 20707 O O . ILE A 1 72 ? 8.081 6.623 -15.371 1.00 0.00 72 ILE A O 19
ATOM 20723 N N . ARG A 1 73 ? 9.840 7.565 -14.331 1.00 0.00 73 ARG A N 19
ATOM 20724 C CA . ARG A 1 73 ? 9.029 8.526 -13.592 1.00 0.00 73 ARG A CA 19
ATOM 20725 C C . ARG A 1 73 ? 8.379 9.530 -14.540 1.00 0.00 73 ARG A C 19
ATOM 20726 O O . ARG A 1 73 ? 8.081 10.660 -14.153 1.00 0.00 73 ARG A O 19
ATOM 20749 N N . GLY A 1 1 ? -74.524 -2.553 -24.722 1.00 0.00 1 GLY A N 20
ATOM 20750 C CA . GLY A 1 1 ? -73.185 -2.699 -25.264 1.00 0.00 1 GLY A CA 20
ATOM 20751 C C . GLY A 1 1 ? -72.112 -2.276 -24.280 1.00 0.00 1 GLY A C 20
ATOM 20752 O O . GLY A 1 1 ? -72.385 -2.096 -23.093 1.00 0.00 1 GLY A O 20
ATOM 20756 N N . SER A 1 2 ? -70.888 -2.118 -24.773 1.00 0.00 2 SER A N 20
ATOM 20757 C CA . SER A 1 2 ? -69.769 -1.719 -23.928 1.00 0.00 2 SER A CA 20
ATOM 20758 C C . SER A 1 2 ? -68.565 -1.317 -24.775 1.00 0.00 2 SER A C 20
ATOM 20759 O O . SER A 1 2 ? -68.596 -1.412 -26.002 1.00 0.00 2 SER A O 20
ATOM 20767 N N . SER A 1 3 ? -67.505 -0.868 -24.110 1.00 0.00 3 SER A N 20
ATOM 20768 C CA . SER A 1 3 ? -66.292 -0.448 -24.801 1.00 0.00 3 SER A CA 20
ATOM 20769 C C . SER A 1 3 ? -65.054 -1.036 -24.130 1.00 0.00 3 SER A C 20
ATOM 20770 O O . SER A 1 3 ? -65.140 -1.638 -23.061 1.00 0.00 3 SER A O 20
ATOM 20778 N N . GLY A 1 4 ? -63.901 -0.856 -24.767 1.00 0.00 4 GLY A N 20
ATOM 20779 C CA . GLY A 1 4 ? -62.661 -1.374 -24.219 1.00 0.00 4 GLY A CA 20
ATOM 20780 C C . GLY A 1 4 ? -61.438 -0.787 -24.895 1.00 0.00 4 GLY A C 20
ATOM 20781 O O . GLY A 1 4 ? -61.458 -0.504 -26.093 1.00 0.00 4 GLY A O 20
ATOM 20785 N N . SER A 1 5 ? -60.370 -0.601 -24.126 1.00 0.00 5 SER A N 20
ATOM 20786 C CA . SER A 1 5 ? -59.134 -0.038 -24.657 1.00 0.00 5 SER A CA 20
ATOM 20787 C C . SER A 1 5 ? -57.920 -0.626 -23.944 1.00 0.00 5 SER A C 20
ATOM 20788 O O . SER A 1 5 ? -57.950 -0.866 -22.737 1.00 0.00 5 SER A O 20
ATOM 20796 N N . SER A 1 6 ? -56.851 -0.856 -24.701 1.00 0.00 6 SER A N 20
ATOM 20797 C CA . SER A 1 6 ? -55.627 -1.420 -24.144 1.00 0.00 6 SER A CA 20
ATOM 20798 C C . SER A 1 6 ? -54.414 -1.011 -24.975 1.00 0.00 6 SER A C 20
ATOM 20799 O O . SER A 1 6 ? -54.552 -0.482 -26.077 1.00 0.00 6 SER A O 20
ATOM 20807 N N . GLY A 1 7 ? -53.225 -1.259 -24.435 1.00 0.00 7 GLY A N 20
ATOM 20808 C CA . GLY A 1 7 ? -52.004 -0.910 -25.139 1.00 0.00 7 GLY A CA 20
ATOM 20809 C C . GLY A 1 7 ? -50.966 -2.013 -25.080 1.00 0.00 7 GLY A C 20
ATOM 20810 O O . GLY A 1 7 ? -51.301 -3.180 -24.880 1.00 0.00 7 GLY A O 20
ATOM 20814 N N . MET A 1 8 ? -49.701 -1.644 -25.256 1.00 0.00 8 MET A N 20
ATOM 20815 C CA . MET A 1 8 ? -48.611 -2.611 -25.222 1.00 0.00 8 MET A CA 20
ATOM 20816 C C . MET A 1 8 ? -47.410 -2.051 -24.467 1.00 0.00 8 MET A C 20
ATOM 20817 O O . MET A 1 8 ? -47.249 -0.836 -24.352 1.00 0.00 8 MET A O 20
ATOM 20831 N N . ALA A 1 9 ? -46.569 -2.943 -23.955 1.00 0.00 9 ALA A N 20
ATOM 20832 C CA . ALA A 1 9 ? -45.382 -2.537 -23.213 1.00 0.00 9 ALA A CA 20
ATOM 20833 C C . ALA A 1 9 ? -44.143 -3.272 -23.714 1.00 0.00 9 ALA A C 20
ATOM 20834 O O . ALA A 1 9 ? -44.244 -4.213 -24.501 1.00 0.00 9 ALA A O 20
ATOM 20841 N N . SER A 1 10 ? -42.975 -2.835 -23.253 1.00 0.00 10 SER A N 20
ATOM 20842 C CA . SER A 1 10 ? -41.716 -3.449 -23.659 1.00 0.00 10 SER A CA 20
ATOM 20843 C C . SER A 1 10 ? -40.881 -3.830 -22.440 1.00 0.00 10 SER A C 20
ATOM 20844 O O . SER A 1 10 ? -40.996 -3.220 -21.378 1.00 0.00 10 SER A O 20
ATOM 20852 N N . GLY A 1 11 ? -40.038 -4.846 -22.603 1.00 0.00 11 GLY A N 20
ATOM 20853 C CA . GLY A 1 11 ? -39.195 -5.292 -21.509 1.00 0.00 11 GLY A CA 20
ATOM 20854 C C . GLY A 1 11 ? -37.908 -5.931 -21.992 1.00 0.00 11 GLY A C 20
ATOM 20855 O O . GLY A 1 11 ? -37.921 -6.743 -22.917 1.00 0.00 11 GLY A O 20
ATOM 20859 N N . GLN A 1 12 ? -36.795 -5.562 -21.367 1.00 0.00 12 GLN A N 20
ATOM 20860 C CA . GLN A 1 12 ? -35.494 -6.104 -21.741 1.00 0.00 12 GLN A CA 20
ATOM 20861 C C . GLN A 1 12 ? -34.777 -6.687 -20.528 1.00 0.00 12 GLN A C 20
ATOM 20862 O O . GLN A 1 12 ? -34.785 -6.098 -19.447 1.00 0.00 12 GLN A O 20
ATOM 20876 N N . PHE A 1 13 ? -34.159 -7.849 -20.714 1.00 0.00 13 PHE A N 20
ATOM 20877 C CA . PHE A 1 13 ? -33.439 -8.513 -19.634 1.00 0.00 13 PHE A CA 20
ATOM 20878 C C . PHE A 1 13 ? -32.072 -8.997 -20.109 1.00 0.00 13 PHE A C 20
ATOM 20879 O O . PHE A 1 13 ? -31.955 -10.058 -20.723 1.00 0.00 13 PHE A O 20
ATOM 20896 N N . VAL A 1 14 ? -31.039 -8.212 -19.820 1.00 0.00 14 VAL A N 20
ATOM 20897 C CA . VAL A 1 14 ? -29.680 -8.559 -20.217 1.00 0.00 14 VAL A CA 20
ATOM 20898 C C . VAL A 1 14 ? -28.890 -9.120 -19.039 1.00 0.00 14 VAL A C 20
ATOM 20899 O O . VAL A 1 14 ? -28.969 -8.604 -17.925 1.00 0.00 14 VAL A O 20
ATOM 20912 N N . ASN A 1 15 ? -28.129 -10.179 -19.294 1.00 0.00 15 ASN A N 20
ATOM 20913 C CA . ASN A 1 15 ? -27.324 -10.810 -18.255 1.00 0.00 15 ASN A CA 20
ATOM 20914 C C . ASN A 1 15 ? -25.913 -10.230 -18.232 1.00 0.00 15 ASN A C 20
ATOM 20915 O O . ASN A 1 15 ? -25.001 -10.759 -18.869 1.00 0.00 15 ASN A O 20
ATOM 20926 N N . LYS A 1 16 ? -25.739 -9.139 -17.493 1.00 0.00 16 LYS A N 20
ATOM 20927 C CA . LYS A 1 16 ? -24.439 -8.487 -17.385 1.00 0.00 16 LYS A CA 20
ATOM 20928 C C . LYS A 1 16 ? -23.711 -8.932 -16.121 1.00 0.00 16 LYS A C 20
ATOM 20929 O O . LYS A 1 16 ? -24.337 -9.360 -15.150 1.00 0.00 16 LYS A O 20
ATOM 20948 N N . LEU A 1 17 ? -22.387 -8.828 -16.139 1.00 0.00 17 LEU A N 20
ATOM 20949 C CA . LEU A 1 17 ? -21.573 -9.219 -14.993 1.00 0.00 17 LEU A CA 20
ATOM 20950 C C . LEU A 1 17 ? -21.592 -8.137 -13.918 1.00 0.00 17 LEU A C 20
ATOM 20951 O O . LEU A 1 17 ? -20.948 -7.098 -14.059 1.00 0.00 17 LEU A O 20
ATOM 20967 N N . GLN A 1 18 ? -22.332 -8.391 -12.843 1.00 0.00 18 GLN A N 20
ATOM 20968 C CA . GLN A 1 18 ? -22.432 -7.439 -11.743 1.00 0.00 18 GLN A CA 20
ATOM 20969 C C . GLN A 1 18 ? -21.581 -7.884 -10.559 1.00 0.00 18 GLN A C 20
ATOM 20970 O O . GLN A 1 18 ? -21.457 -7.165 -9.568 1.00 0.00 18 GLN A O 20
ATOM 20984 N N . GLU A 1 19 ? -20.998 -9.073 -10.669 1.00 0.00 19 GLU A N 20
ATOM 20985 C CA . GLU A 1 19 ? -20.160 -9.614 -9.605 1.00 0.00 19 GLU A CA 20
ATOM 20986 C C . GLU A 1 19 ? -18.752 -9.028 -9.671 1.00 0.00 19 GLU A C 20
ATOM 20987 O O . GLU A 1 19 ? -17.764 -9.762 -9.690 1.00 0.00 19 GLU A O 20
ATOM 20999 N N . GLU A 1 20 ? -18.670 -7.702 -9.707 1.00 0.00 20 GLU A N 20
ATOM 21000 C CA . GLU A 1 20 ? -17.384 -7.018 -9.772 1.00 0.00 20 GLU A CA 20
ATOM 21001 C C . GLU A 1 20 ? -16.794 -6.833 -8.377 1.00 0.00 20 GLU A C 20
ATOM 21002 O O . GLU A 1 20 ? -17.522 -6.771 -7.386 1.00 0.00 20 GLU A O 20
ATOM 21014 N N . VAL A 1 21 ? -15.470 -6.748 -8.307 1.00 0.00 21 VAL A N 20
ATOM 21015 C CA . VAL A 1 21 ? -14.781 -6.570 -7.034 1.00 0.00 21 VAL A CA 20
ATOM 21016 C C . VAL A 1 21 ? -14.786 -5.106 -6.607 1.00 0.00 21 VAL A C 20
ATOM 21017 O O . VAL A 1 21 ? -14.966 -4.209 -7.431 1.00 0.00 21 VAL A O 20
ATOM 21030 N N . ILE A 1 22 ? -14.588 -4.873 -5.314 1.00 0.00 22 ILE A N 20
ATOM 21031 C CA . ILE A 1 22 ? -14.568 -3.518 -4.777 1.00 0.00 22 ILE A CA 20
ATOM 21032 C C . ILE A 1 22 ? -13.188 -3.161 -4.235 1.00 0.00 22 ILE A C 20
ATOM 21033 O O . ILE A 1 22 ? -12.427 -4.036 -3.819 1.00 0.00 22 ILE A O 20
ATOM 21049 N N . CYS A 1 23 ? -12.871 -1.871 -4.242 1.00 0.00 23 CYS A N 20
ATOM 21050 C CA . CYS A 1 23 ? -11.583 -1.397 -3.751 1.00 0.00 23 CYS A CA 20
ATOM 21051 C C . CYS A 1 23 ? -11.561 -1.367 -2.225 1.00 0.00 23 CYS A C 20
ATOM 21052 O O . CYS A 1 23 ? -12.359 -0.686 -1.581 1.00 0.00 23 CYS A O 20
ATOM 21059 N N . PRO A 1 24 ? -10.624 -2.123 -1.632 1.00 0.00 24 PRO A N 20
ATOM 21060 C CA . PRO A 1 24 ? -10.474 -2.200 -0.176 1.00 0.00 24 PRO A CA 20
ATOM 21061 C C . PRO A 1 24 ? -9.944 -0.901 0.421 1.00 0.00 24 PRO A C 20
ATOM 21062 O O . PRO A 1 24 ? -9.649 -0.831 1.615 1.00 0.00 24 PRO A O 20
ATOM 21073 N N . ILE A 1 25 ? -9.826 0.125 -0.415 1.00 0.00 25 ILE A N 20
ATOM 21074 C CA . ILE A 1 25 ? -9.333 1.422 0.032 1.00 0.00 25 ILE A CA 20
ATOM 21075 C C . ILE A 1 25 ? -10.429 2.480 -0.034 1.00 0.00 25 ILE A C 20
ATOM 21076 O O . ILE A 1 25 ? -10.721 3.150 0.956 1.00 0.00 25 ILE A O 20
ATOM 21092 N N . CYS A 1 26 ? -11.036 2.623 -1.208 1.00 0.00 26 CYS A N 20
ATOM 21093 C CA . CYS A 1 26 ? -12.102 3.597 -1.405 1.00 0.00 26 CYS A CA 20
ATOM 21094 C C . CYS A 1 26 ? -13.460 2.907 -1.495 1.00 0.00 26 CYS A C 20
ATOM 21095 O O . CYS A 1 26 ? -14.464 3.532 -1.837 1.00 0.00 26 CYS A O 20
ATOM 21102 N N . LEU A 1 27 ? -13.482 1.616 -1.185 1.00 0.00 27 LEU A N 20
ATOM 21103 C CA . LEU A 1 27 ? -14.717 0.840 -1.230 1.00 0.00 27 LEU A CA 20
ATOM 21104 C C . LEU A 1 27 ? -15.545 1.206 -2.458 1.00 0.00 27 LEU A C 20
ATOM 21105 O O . LEU A 1 27 ? -16.770 1.084 -2.451 1.00 0.00 27 LEU A O 20
ATOM 21121 N N . ASP A 1 28 ? -14.869 1.652 -3.510 1.00 0.00 28 ASP A N 20
ATOM 21122 C CA . ASP A 1 28 ? -15.542 2.033 -4.746 1.00 0.00 28 ASP A CA 20
ATOM 21123 C C . ASP A 1 28 ? -15.436 0.922 -5.787 1.00 0.00 28 ASP A C 20
ATOM 21124 O O . ASP A 1 28 ? -14.484 0.142 -5.780 1.00 0.00 28 ASP A O 20
ATOM 21133 N N . ILE A 1 29 ? -16.419 0.858 -6.678 1.00 0.00 29 ILE A N 20
ATOM 21134 C CA . ILE A 1 29 ? -16.436 -0.157 -7.724 1.00 0.00 29 ILE A CA 20
ATOM 21135 C C . ILE A 1 29 ? -15.129 -0.158 -8.510 1.00 0.00 29 ILE A C 20
ATOM 21136 O O . ILE A 1 29 ? -14.904 0.703 -9.362 1.00 0.00 29 ILE A O 20
ATOM 21152 N N . LEU A 1 30 ? -14.272 -1.130 -8.220 1.00 0.00 30 LEU A N 20
ATOM 21153 C CA . LEU A 1 30 ? -12.987 -1.245 -8.901 1.00 0.00 30 LEU A CA 20
ATOM 21154 C C . LEU A 1 30 ? -13.177 -1.336 -10.412 1.00 0.00 30 LEU A C 20
ATOM 21155 O O . LEU A 1 30 ? -13.303 -2.428 -10.966 1.00 0.00 30 LEU A O 20
ATOM 21171 N N . GLN A 1 31 ? -13.195 -0.183 -11.072 1.00 0.00 31 GLN A N 20
ATOM 21172 C CA . GLN A 1 31 ? -13.369 -0.134 -12.519 1.00 0.00 31 GLN A CA 20
ATOM 21173 C C . GLN A 1 31 ? -12.180 -0.769 -13.232 1.00 0.00 31 GLN A C 20
ATOM 21174 O O . GLN A 1 31 ? -12.345 -1.493 -14.213 1.00 0.00 31 GLN A O 20
ATOM 21188 N N . LYS A 1 32 ? -10.980 -0.493 -12.731 1.00 0.00 32 LYS A N 20
ATOM 21189 C CA . LYS A 1 32 ? -9.762 -1.038 -13.319 1.00 0.00 32 LYS A CA 20
ATOM 21190 C C . LYS A 1 32 ? -8.876 -1.667 -12.249 1.00 0.00 32 LYS A C 20
ATOM 21191 O O . LYS A 1 32 ? -7.987 -1.025 -11.688 1.00 0.00 32 LYS A O 20
ATOM 21210 N N . PRO A 1 33 ? -9.120 -2.954 -11.958 1.00 0.00 33 PRO A N 20
ATOM 21211 C CA . PRO A 1 33 ? -8.353 -3.698 -10.954 1.00 0.00 33 PRO A CA 20
ATOM 21212 C C . PRO A 1 33 ? -6.921 -3.969 -11.403 1.00 0.00 33 PRO A C 20
ATOM 21213 O O . PRO A 1 33 ? -6.689 -4.453 -12.510 1.00 0.00 33 PRO A O 20
ATOM 21224 N N . VAL A 1 34 ? -5.964 -3.655 -10.535 1.00 0.00 34 VAL A N 20
ATOM 21225 C CA . VAL A 1 34 ? -4.555 -3.867 -10.842 1.00 0.00 34 VAL A CA 20
ATOM 21226 C C . VAL A 1 34 ? -3.925 -4.860 -9.873 1.00 0.00 34 VAL A C 20
ATOM 21227 O O . VAL A 1 34 ? -3.553 -4.503 -8.754 1.00 0.00 34 VAL A O 20
ATOM 21240 N N . THR A 1 35 ? -3.806 -6.110 -10.308 1.00 0.00 35 THR A N 20
ATOM 21241 C CA . THR A 1 35 ? -3.222 -7.157 -9.479 1.00 0.00 35 THR A CA 20
ATOM 21242 C C . THR A 1 35 ? -1.716 -6.969 -9.338 1.00 0.00 35 THR A C 20
ATOM 21243 O O . THR A 1 35 ? -0.949 -7.335 -10.229 1.00 0.00 35 THR A O 20
ATOM 21254 N N . ILE A 1 36 ? -1.298 -6.398 -8.213 1.00 0.00 36 ILE A N 20
ATOM 21255 C CA . ILE A 1 36 ? 0.117 -6.164 -7.955 1.00 0.00 36 ILE A CA 20
ATOM 21256 C C . ILE A 1 36 ? 0.829 -7.459 -7.579 1.00 0.00 36 ILE A C 20
ATOM 21257 O O . ILE A 1 36 ? 0.228 -8.533 -7.584 1.00 0.00 36 ILE A O 20
ATOM 21273 N N . ASP A 1 37 ? 2.111 -7.348 -7.250 1.00 0.00 37 ASP A N 20
ATOM 21274 C CA . ASP A 1 37 ? 2.905 -8.510 -6.868 1.00 0.00 37 ASP A CA 20
ATOM 21275 C C . ASP A 1 37 ? 2.236 -9.274 -5.729 1.00 0.00 37 ASP A C 20
ATOM 21276 O O . ASP A 1 37 ? 2.175 -10.504 -5.744 1.00 0.00 37 ASP A O 20
ATOM 21285 N N . CYS A 1 38 ? 1.737 -8.537 -4.742 1.00 0.00 38 CYS A N 20
ATOM 21286 C CA . CYS A 1 38 ? 1.074 -9.144 -3.594 1.00 0.00 38 CYS A CA 20
ATOM 21287 C C . CYS A 1 38 ? -0.190 -9.883 -4.024 1.00 0.00 38 CYS A C 20
ATOM 21288 O O . CYS A 1 38 ? -0.596 -10.858 -3.393 1.00 0.00 38 CYS A O 20
ATOM 21295 N N . GLY A 1 39 ? -0.807 -9.411 -5.103 1.00 0.00 39 GLY A N 20
ATOM 21296 C CA . GLY A 1 39 ? -2.018 -10.038 -5.599 1.00 0.00 39 GLY A CA 20
ATOM 21297 C C . GLY A 1 39 ? -3.241 -9.162 -5.417 1.00 0.00 39 GLY A C 20
ATOM 21298 O O . GLY A 1 39 ? -4.010 -8.954 -6.356 1.00 0.00 39 GLY A O 20
ATOM 21302 N N . HIS A 1 40 ? -3.424 -8.647 -4.205 1.00 0.00 40 HIS A N 20
ATOM 21303 C CA . HIS A 1 40 ? -4.564 -7.789 -3.903 1.00 0.00 40 HIS A CA 20
ATOM 21304 C C . HIS A 1 40 ? -4.906 -6.900 -5.095 1.00 0.00 40 HIS A C 20
ATOM 21305 O O . HIS A 1 40 ? -4.025 -6.489 -5.848 1.00 0.00 40 HIS A O 20
ATOM 21319 N N . ASN A 1 41 ? -6.193 -6.611 -5.261 1.00 0.00 41 ASN A N 20
ATOM 21320 C CA . ASN A 1 41 ? -6.652 -5.773 -6.363 1.00 0.00 41 ASN A CA 20
ATOM 21321 C C . ASN A 1 41 ? -7.037 -4.383 -5.865 1.00 0.00 41 ASN A C 20
ATOM 21322 O O . ASN A 1 41 ? -7.834 -4.243 -4.937 1.00 0.00 41 ASN A O 20
ATOM 21333 N N . PHE A 1 42 ? -6.467 -3.358 -6.489 1.00 0.00 42 PHE A N 20
ATOM 21334 C CA . PHE A 1 42 ? -6.750 -1.978 -6.110 1.00 0.00 42 PHE A CA 20
ATOM 21335 C C . PHE A 1 42 ? -7.216 -1.168 -7.315 1.00 0.00 42 PHE A C 20
ATOM 21336 O O . PHE A 1 42 ? -7.139 -1.628 -8.455 1.00 0.00 42 PHE A O 20
ATOM 21353 N N . CYS A 1 43 ? -7.701 0.042 -7.056 1.00 0.00 43 CYS A N 20
ATOM 21354 C CA . CYS A 1 43 ? -8.181 0.918 -8.117 1.00 0.00 43 CYS A CA 20
ATOM 21355 C C . CYS A 1 43 ? -7.142 1.982 -8.457 1.00 0.00 43 CYS A C 20
ATOM 21356 O O . CYS A 1 43 ? -6.468 2.512 -7.572 1.00 0.00 43 CYS A O 20
ATOM 21363 N N . LEU A 1 44 ? -7.017 2.291 -9.743 1.00 0.00 44 LEU A N 20
ATOM 21364 C CA . LEU A 1 44 ? -6.060 3.292 -10.200 1.00 0.00 44 LEU A CA 20
ATOM 21365 C C . LEU A 1 44 ? -6.125 4.545 -9.332 1.00 0.00 44 LEU A C 20
ATOM 21366 O O . LEU A 1 44 ? -5.115 4.990 -8.788 1.00 0.00 44 LEU A O 20
ATOM 21382 N N . LYS A 1 45 ? -7.322 5.108 -9.205 1.00 0.00 45 LYS A N 20
ATOM 21383 C CA . LYS A 1 45 ? -7.522 6.307 -8.400 1.00 0.00 45 LYS A CA 20
ATOM 21384 C C . LYS A 1 45 ? -6.820 6.181 -7.052 1.00 0.00 45 LYS A C 20
ATOM 21385 O O . LYS A 1 45 ? -6.421 7.180 -6.453 1.00 0.00 45 LYS A O 20
ATOM 21404 N N . CYS A 1 46 ? -6.671 4.948 -6.581 1.00 0.00 46 CYS A N 20
ATOM 21405 C CA . CYS A 1 46 ? -6.016 4.691 -5.304 1.00 0.00 46 CYS A CA 20
ATOM 21406 C C . CYS A 1 46 ? -4.527 4.419 -5.501 1.00 0.00 46 CYS A C 20
ATOM 21407 O O . CYS A 1 46 ? -3.684 5.248 -5.158 1.00 0.00 46 CYS A O 20
ATOM 21414 N N . ILE A 1 47 ? -4.213 3.254 -6.057 1.00 0.00 47 ILE A N 20
ATOM 21415 C CA . ILE A 1 47 ? -2.827 2.874 -6.301 1.00 0.00 47 ILE A CA 20
ATOM 21416 C C . ILE A 1 47 ? -1.986 4.084 -6.693 1.00 0.00 47 ILE A C 20
ATOM 21417 O O . ILE A 1 47 ? -0.803 4.166 -6.362 1.00 0.00 47 ILE A O 20
ATOM 21433 N N . THR A 1 48 ? -2.605 5.025 -7.399 1.00 0.00 48 THR A N 20
ATOM 21434 C CA . THR A 1 48 ? -1.915 6.232 -7.836 1.00 0.00 48 THR A CA 20
ATOM 21435 C C . THR A 1 48 ? -1.819 7.250 -6.705 1.00 0.00 48 THR A C 20
ATOM 21436 O O . THR A 1 48 ? -0.762 7.835 -6.473 1.00 0.00 48 THR A O 20
ATOM 21447 N N . GLN A 1 49 ? -2.930 7.456 -6.005 1.00 0.00 49 GLN A N 20
ATOM 21448 C CA . GLN A 1 49 ? -2.970 8.404 -4.898 1.00 0.00 49 GLN A CA 20
ATOM 21449 C C . GLN A 1 49 ? -1.911 8.066 -3.853 1.00 0.00 49 GLN A C 20
ATOM 21450 O O . GLN A 1 49 ? -1.158 8.936 -3.415 1.00 0.00 49 GLN A O 20
ATOM 21464 N N . ILE A 1 50 ? -1.860 6.798 -3.458 1.00 0.00 50 ILE A N 20
ATOM 21465 C CA . ILE A 1 50 ? -0.893 6.346 -2.466 1.00 0.00 50 ILE A CA 20
ATOM 21466 C C . ILE A 1 50 ? 0.472 6.986 -2.697 1.00 0.00 50 ILE A C 20
ATOM 21467 O O . ILE A 1 50 ? 1.048 7.589 -1.792 1.00 0.00 50 ILE A O 20
ATOM 21483 N N . GLY A 1 51 ? 0.984 6.851 -3.917 1.00 0.00 51 GLY A N 20
ATOM 21484 C CA . GLY A 1 51 ? 2.276 7.422 -4.246 1.00 0.00 51 GLY A CA 20
ATOM 21485 C C . GLY A 1 51 ? 2.230 8.932 -4.364 1.00 0.00 51 GLY A C 20
ATOM 21486 O O . GLY A 1 51 ? 2.263 9.476 -5.467 1.00 0.00 51 GLY A O 20
ATOM 21490 N N . GLU A 1 52 ? 2.152 9.611 -3.224 1.00 0.00 52 GLU A N 20
ATOM 21491 C CA . GLU A 1 52 ? 2.098 11.068 -3.206 1.00 0.00 52 GLU A CA 20
ATOM 21492 C C . GLU A 1 52 ? 3.221 11.644 -2.348 1.00 0.00 52 GLU A C 20
ATOM 21493 O O . GLU A 1 52 ? 3.527 12.834 -2.421 1.00 0.00 52 GLU A O 20
ATOM 21505 N N . THR A 1 53 ? 3.833 10.789 -1.533 1.00 0.00 53 THR A N 20
ATOM 21506 C CA . THR A 1 53 ? 4.920 11.211 -0.660 1.00 0.00 53 THR A CA 20
ATOM 21507 C C . THR A 1 53 ? 6.149 10.328 -0.846 1.00 0.00 53 THR A C 20
ATOM 21508 O O . THR A 1 53 ? 7.252 10.823 -1.076 1.00 0.00 53 THR A O 20
ATOM 21519 N N . SER A 1 54 ? 5.951 9.018 -0.746 1.00 0.00 54 SER A N 20
ATOM 21520 C CA . SER A 1 54 ? 7.044 8.065 -0.900 1.00 0.00 54 SER A CA 20
ATOM 21521 C C . SER A 1 54 ? 7.708 8.216 -2.265 1.00 0.00 54 SER A C 20
ATOM 21522 O O . SER A 1 54 ? 7.161 8.853 -3.166 1.00 0.00 54 SER A O 20
ATOM 21530 N N . CYS A 1 55 ? 8.889 7.626 -2.410 1.00 0.00 55 CYS A N 20
ATOM 21531 C CA . CYS A 1 55 ? 9.629 7.694 -3.665 1.00 0.00 55 CYS A CA 20
ATOM 21532 C C . CYS A 1 55 ? 9.706 6.322 -4.327 1.00 0.00 55 CYS A C 20
ATOM 21533 O O . CYS A 1 55 ? 10.725 5.639 -4.246 1.00 0.00 55 CYS A O 20
ATOM 21541 N N . GLY A 1 56 ? 8.618 5.925 -4.981 1.00 0.00 56 GLY A N 20
ATOM 21542 C CA . GLY A 1 56 ? 8.582 4.635 -5.646 1.00 0.00 56 GLY A CA 20
ATOM 21543 C C . GLY A 1 56 ? 8.657 3.478 -4.670 1.00 0.00 56 GLY A C 20
ATOM 21544 O O . GLY A 1 56 ? 8.883 3.676 -3.476 1.00 0.00 56 GLY A O 20
ATOM 21548 N N . PHE A 1 57 ? 8.463 2.265 -5.177 1.00 0.00 57 PHE A N 20
ATOM 21549 C CA . PHE A 1 57 ? 8.507 1.071 -4.341 1.00 0.00 57 PHE A CA 20
ATOM 21550 C C . PHE A 1 57 ? 7.417 1.114 -3.274 1.00 0.00 57 PHE A C 20
ATOM 21551 O O . PHE A 1 57 ? 7.622 0.673 -2.143 1.00 0.00 57 PHE A O 20
ATOM 21568 N N . PHE A 1 58 ? 6.257 1.648 -3.643 1.00 0.00 58 PHE A N 20
ATOM 21569 C CA . PHE A 1 58 ? 5.134 1.751 -2.718 1.00 0.00 58 PHE A CA 20
ATOM 21570 C C . PHE A 1 58 ? 4.675 0.368 -2.264 1.00 0.00 58 PHE A C 20
ATOM 21571 O O . PHE A 1 58 ? 4.212 -0.440 -3.069 1.00 0.00 58 PHE A O 20
ATOM 21588 N N . LYS A 1 59 ? 4.809 0.103 -0.969 1.00 0.00 59 LYS A N 20
ATOM 21589 C CA . LYS A 1 59 ? 4.408 -1.180 -0.405 1.00 0.00 59 LYS A CA 20
ATOM 21590 C C . LYS A 1 59 ? 2.894 -1.250 -0.231 1.00 0.00 59 LYS A C 20
ATOM 21591 O O . LYS A 1 59 ? 2.288 -0.367 0.377 1.00 0.00 59 LYS A O 20
ATOM 21610 N N . CYS A 1 60 ? 2.289 -2.304 -0.767 1.00 0.00 60 CYS A N 20
ATOM 21611 C CA . CYS A 1 60 ? 0.846 -2.490 -0.670 1.00 0.00 60 CYS A CA 20
ATOM 21612 C C . CYS A 1 60 ? 0.334 -2.064 0.703 1.00 0.00 60 CYS A C 20
ATOM 21613 O O . CYS A 1 60 ? 0.939 -2.353 1.735 1.00 0.00 60 CY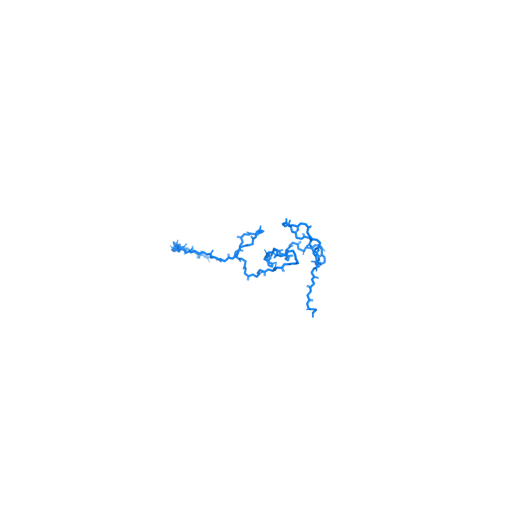S A O 20
ATOM 21620 N N . PRO A 1 61 ? -0.809 -1.362 0.716 1.00 0.00 61 PRO A N 20
ATOM 21621 C CA . PRO A 1 61 ? -1.429 -0.882 1.955 1.00 0.00 61 PRO A CA 20
ATOM 21622 C C . PRO A 1 61 ? -2.003 -2.019 2.794 1.00 0.00 61 PRO A C 20
ATOM 21623 O O . PRO A 1 61 ? -1.788 -2.080 4.005 1.00 0.00 61 PRO A O 20
ATOM 21634 N N . LEU A 1 62 ? -2.733 -2.917 2.143 1.00 0.00 62 LEU A N 20
ATOM 21635 C CA . LEU A 1 62 ? -3.339 -4.054 2.829 1.00 0.00 62 LEU A CA 20
ATOM 21636 C C . LEU A 1 62 ? -2.272 -4.926 3.482 1.00 0.00 62 LEU A C 20
ATOM 21637 O O . LEU A 1 62 ? -2.333 -5.207 4.680 1.00 0.00 62 LEU A O 20
ATOM 21653 N N . CYS A 1 63 ? -1.295 -5.351 2.689 1.00 0.00 63 CYS A N 20
ATOM 21654 C CA . CYS A 1 63 ? -0.213 -6.190 3.190 1.00 0.00 63 CYS A CA 20
ATOM 21655 C C . CYS A 1 63 ? 1.145 -5.552 2.911 1.00 0.00 63 CYS A C 20
ATOM 21656 O O . CYS A 1 63 ? 1.283 -4.732 2.002 1.00 0.00 63 CYS A O 20
ATOM 21663 N N . LYS A 1 64 ? 2.145 -5.933 3.698 1.00 0.00 64 LYS A N 20
ATOM 21664 C CA . LYS A 1 64 ? 3.492 -5.400 3.537 1.00 0.00 64 LYS A CA 20
ATOM 21665 C C . LYS A 1 64 ? 4.393 -6.405 2.826 1.00 0.00 64 LYS A C 20
ATOM 21666 O O . LYS A 1 64 ? 5.124 -7.161 3.467 1.00 0.00 64 LYS A O 20
ATOM 21685 N N . THR A 1 65 ? 4.338 -6.408 1.498 1.00 0.00 65 THR A N 20
ATOM 21686 C CA . THR A 1 65 ? 5.149 -7.319 0.701 1.00 0.00 65 THR A CA 20
ATOM 21687 C C . THR A 1 65 ? 6.273 -6.576 -0.011 1.00 0.00 65 THR A C 20
ATOM 21688 O O . THR A 1 65 ? 6.089 -5.451 -0.476 1.00 0.00 65 THR A O 20
ATOM 21699 N N . SER A 1 66 ? 7.437 -7.211 -0.093 1.00 0.00 66 SER A N 20
ATOM 21700 C CA . SER A 1 66 ? 8.593 -6.608 -0.747 1.00 0.00 66 SER A CA 20
ATOM 21701 C C . SER A 1 66 ? 8.383 -6.526 -2.255 1.00 0.00 66 SER A C 20
ATOM 21702 O O . SER A 1 66 ? 8.666 -7.475 -2.986 1.00 0.00 66 SER A O 20
ATOM 21710 N N . VAL A 1 67 ? 7.883 -5.383 -2.715 1.00 0.00 67 VAL A N 20
ATOM 21711 C CA . VAL A 1 67 ? 7.635 -5.174 -4.137 1.00 0.00 67 VAL A CA 20
ATOM 21712 C C . VAL A 1 67 ? 8.314 -3.902 -4.632 1.00 0.00 67 VAL A C 20
ATOM 21713 O O . VAL A 1 67 ? 8.286 -2.870 -3.962 1.00 0.00 67 VAL A O 20
ATOM 21726 N N . ARG A 1 68 ? 8.924 -3.984 -5.811 1.00 0.00 68 ARG A N 20
ATOM 21727 C CA . ARG A 1 68 ? 9.611 -2.839 -6.396 1.00 0.00 68 ARG A CA 20
ATOM 21728 C C . ARG A 1 68 ? 8.926 -2.395 -7.685 1.00 0.00 68 ARG A C 20
ATOM 21729 O O . ARG A 1 68 ? 8.106 -3.121 -8.247 1.00 0.00 68 ARG A O 20
ATOM 21750 N N . LYS A 1 69 ? 9.268 -1.198 -8.149 1.00 0.00 69 LYS A N 20
ATOM 21751 C CA . LYS A 1 69 ? 8.688 -0.656 -9.372 1.00 0.00 69 LYS A CA 20
ATOM 21752 C C . LYS A 1 69 ? 9.535 -1.026 -10.586 1.00 0.00 69 LYS A C 20
ATOM 21753 O O . LYS A 1 69 ? 10.705 -0.658 -10.673 1.00 0.00 69 LYS A O 20
ATOM 21772 N N . ASN A 1 70 ? 8.933 -1.754 -11.521 1.00 0.00 70 ASN A N 20
ATOM 21773 C CA . ASN A 1 70 ? 9.632 -2.173 -12.731 1.00 0.00 70 ASN A CA 20
ATOM 21774 C C . ASN A 1 70 ? 10.370 -0.999 -13.366 1.00 0.00 70 ASN A C 20
ATOM 21775 O O . ASN A 1 70 ? 9.814 0.088 -13.519 1.00 0.00 70 ASN A O 20
ATOM 21786 N N . ALA A 1 71 ? 11.626 -1.227 -13.736 1.00 0.00 71 ALA A N 20
ATOM 21787 C CA . ALA A 1 71 ? 12.440 -0.189 -14.357 1.00 0.00 71 ALA A CA 20
ATOM 21788 C C . ALA A 1 71 ? 12.496 -0.368 -15.870 1.00 0.00 71 ALA A C 20
ATOM 21789 O O . ALA A 1 71 ? 13.097 -1.319 -16.371 1.00 0.00 71 ALA A O 20
ATOM 21796 N N . ILE A 1 72 ? 11.864 0.551 -16.593 1.00 0.00 72 ILE A N 20
ATOM 21797 C CA . ILE A 1 72 ? 11.842 0.494 -18.050 1.00 0.00 72 ILE A CA 20
ATOM 21798 C C . ILE A 1 72 ? 12.529 1.712 -18.658 1.00 0.00 72 ILE A C 20
ATOM 21799 O O . ILE A 1 72 ? 12.926 2.634 -17.945 1.00 0.00 72 ILE A O 20
ATOM 21815 N N . ARG A 1 73 ? 12.665 1.709 -19.980 1.00 0.00 73 ARG A N 20
ATOM 21816 C CA . ARG A 1 73 ? 13.303 2.814 -20.685 1.00 0.00 73 ARG A CA 20
ATOM 21817 C C . ARG A 1 73 ? 12.455 3.266 -21.869 1.00 0.00 73 ARG A C 20
ATOM 21818 O O . ARG A 1 73 ? 12.420 2.607 -22.908 1.00 0.00 73 ARG A O 20
#

Sequence (73 aa):
GSSGSSGMASGQFVNKLQEEVICPICLDILQKPVTIDCGHNFCLKCITQIGETSCGFFKCPLCKTSVRKNAIRGSSGSSGMASGQFVNKLQEEVICPICLDILQKPVTIDCGHNFCLKCITQIGETSCGFFKCPLCKTSVRKNAIRGSSGSSGMASGQFVNKLQEEVICPICLDILQKPVTIDCGHNFCLKCITQIGETSCGFFKCPLCKTSVRKNAIRGSSGSSGMASGQFVNKLQEEVICPICLDILQKPVTIDCGHNFCLKCITQIGETSCGFFKCPLCKTSVRKNAIRGSSGSSGMASGQFVNKLQEEVICPICLDILQKPVTIDCGHNFCLKCITQIGETSCGFFKCPLCKTSVRKNAIRGSSGSSGMASGQFVNKLQEEVICPICLDILQKPVTIDCGHNFCLKCITQIGETSCGFFKCPLCKTSVRKNAIRGSSGSSGMASGQFVNKLQEEVICPICLDILQKPVTIDCGHNFCLKCITQIGETSCGFFKCPLCKTSVRKNAIRGSSGSSGMASGQFVNKLQEEVICPICLDILQKPVTIDCGHNFCLKCITQIGETSCGFFKCPLCKTSVRKNAIRGSSGSSGMASGQFVNKLQEEVICPICLDILQKPVTIDCGHNFCLKCITQIGETSCGFFKCPLCKTSVRKNAIRGSSGSSGMASGQFVNKLQEEVICPICLDILQKPVTIDCGHNFCLKCITQIGETSCGFFKCPLCKTSVRKNAIRGSSGSSGMASGQFVNKLQEEVICPICLDILQKPVTIDCGHNFCLKCITQIGETSCGFFKCPLCKTSVRKNAIRGSSGSSGMASGQFVNKLQEEVICPICLDILQKPVTIDCGHNFCLKCITQIGETSCGFFKCPLCKTSVRKNAIRGSSGSSGMASGQFVNKLQEEVICPICLDILQKPVTIDCGHNFCLKCITQIGETSCGFFKCPLCKTSVRKNAIRGSSGSSGMASGQFVNKLQEEVICPICLDILQKPVTIDCGHNFCLKCITQIGETSCGFFKCPLCKTSVRKNAIRGSSGSSGMASGQFVNKLQEEVICPICLDILQKPVTIDCGHNFCLKCITQIGETSCGFFKCPLCKTSVRKNAIRGSSGSSGMASGQFVNKLQEEVICPICLDILQKPVTIDCGHNFCLKCITQIGETSCGFFKCPLCKTSVRKNAIRGSSGSSGMASGQFVNKLQEEVICPICLDILQKPVTIDCGHNFCLKCITQIGETSCGFFKCPLCKTSVRKNAIRGSSGSSGMASGQFVNKLQEEVICPICLDILQKPVTIDCGHNFCLKCITQIGETSCGFFKCPLCKTSVRKNAIRGSSGSSGMASGQFVNKLQEEVICPICLDILQKPVTIDCGHNFCLKCITQIGETSCGFFKCPLCKTSVRKNAIRGSSGSSGMASGQFVNKLQEEVICPICLDILQKPVTIDCGHNFCLKCITQIGETSCGFFKCPLCKTSVRKNAIR

InterPro domains:
  IPR000315 B-box-type zinc finger [PF00643] (91-129)
  IPR000315 B-box-type zinc finger [PS50119] (90-131)
  IPR000315 B-box-type zinc finger [SM00336] (90-131)
  IPR001841 Zinc finger, RING-type [PS50089] (16-57)
  IPR001841 Zinc finger, RING-type [SM00184] (16-56)
  IPR013083 Zinc finger, RING/FYVE/PHD-type [G3DSA:3.30.40.10] (1-80)
  IPR017907 Zinc finger, RING-type, conserved site [PS00518] (31-40)
  IPR020457 Zinc finger, B-box, chordata [PR01406] (103-120)
  IPR020457 Zinc finger, B-box, chordata [PR01406] (122-136)
  IPR050143 Tripartite motif-containing [PTHR24103] (10-296)

Solvent-accessible surface area: 6718 Å² total; per-residue (Å²): 135,119,120,72,122,111,70,188,107,118,67,180,182,94,136,145,161,123,159,100,95,98,0,65,68,36,131,80,95,12,132,94,74,60,86,20,115,37,28,68,51,0,12,93,121,9,13,79,110,80,37,157,138,57,140,27,114,26,117,0,61,93,37,158,58,110,13,136,98,119,89,184,275

Nearest PDB structures (foldseek):
  2ysl-assembly1_A  TM=6.791E-01  e=1.580E-11  Homo sapiens
  7zj3-assembly2_A  TM=8.611E-01  e=1.188E-02  Homo sapiens
  5eya-assembly1_F  TM=7.825E-01  e=7.420E-03  Homo sapiens
  5eya-assembly1_G  TM=7.830E-01  e=9.078E-03  Homo sapiens
  8a38-assembly2_B  TM=7.877E-01  e=2.176E-02  Homo sapiens

Secondary structure (DSSP, 8-state):
---------------------B-TTT-SB-SSEEE-TT--EEEHHHHHHH-SSS-S----SSS----------